Protein 5J90 (pdb70)

B-factor: mean 15.78, std 7.99, range [5.75, 56.9]

Radius of gyration: 30.24 Å; Cα contacts (8 Å, |Δi|>4): 1954; chains: 2; bounding box: 79×79×79 Å

Solvent-accessible surface area: 32401 Å² total; per-residue (Å²): 157,114,6,74,56,11,0,41,38,0,0,32,16,4,9,0,4,57,44,57,123,0,0,18,24,12,2,6,5,3,0,2,1,24,0,2,2,2,0,7,0,22,27,45,93,113,13,61,2,0,11,1,24,16,33,21,43,79,19,2,8,48,15,7,60,62,5,18,153,28,4,4,90,15,4,83,36,2,22,87,72,0,126,64,148,104,39,17,12,30,0,0,1,7,0,0,28,0,2,6,0,1,25,8,0,1,4,0,0,3,0,8,7,59,103,43,32,37,154,101,102,59,45,25,0,5,20,3,26,76,0,0,69,50,0,5,50,26,0,56,64,0,14,65,23,0,18,122,39,44,93,81,66,76,83,47,72,0,109,107,17,18,32,9,26,9,144,0,114,9,46,14,0,0,37,0,0,1,0,0,8,0,5,0,0,1,4,0,8,25,5,56,62,79,44,0,89,71,11,0,29,74,0,36,83,36,132,30,13,7,0,95,90,44,128,20,2,0,40,3,49,4,92,104,74,64,6,2,4,13,35,5,0,65,81,86,49,17,7,15,0,3,3,7,0,6,3,5,0,69,11,9,132,2,47,0,19,62,29,0,1,46,60,5,164,66,35,95,130,85,45,13,0,0,8,26,2,8,68,40,111,28,67,77,40,4,43,34,4,0,6,1,0,51,31,0,117,38,95,59,4,68,6,4,10,0,0,17,0,29,1,1,28,0,0,0,23,30,48,62,25,110,2,47,45,78,13,70,106,7,1,51,34,0,0,113,12,0,0,76,38,39,69,35,100,50,20,83,52,20,22,75,33,100,114,70,52,9,34,61,1,69,1,58,101,52,84,123,6,57,28,114,39,49,2,92,10,19,4,10,33,66,79,97,22,88,71,62,54,31,0,21,8,0,1,0,1,14,7,0,2,23,1,18,16,0,10,18,8,3,0,8,39,5,2,8,27,26,0,94,24,11,62,10,82,82,51,104,22,84,52,30,6,25,54,85,46,8,6,10,0,0,20,1,5,96,53,20,96,91,65,9,74,28,0,13,59,36,0,43,37,72,2,1,4,19,38,43,2,8,26,44,4,8,0,0,9,34,22,59,14,99,158,116,6,71,55,10,0,42,37,0,1,30,16,4,8,0,4,60,48,57,121,0,0,18,25,11,2,6,5,2,0,2,1,24,0,2,2,1,0,6,0,20,26,46,91,111,12,60,2,0,10,1,22,16,32,21,45,77,22,2,8,53,15,6,58,61,5,18,152,28,3,4,91,15,4,82,35,2,22,86,68,0,130,65,148,103,38,17,13,29,0,0,1,7,0,0,25,0,2,7,1,1,23,9,0,2,5,0,0,4,0,7,5,57,102,43,33,36,154,100,102,56,43,24,1,9,20,3,26,84,0,0,70,54,0,6,49,16,0,57,64,0,12,64,25,0,19,116,37,42,88,84,66,76,82,48,68,0,111,106,17,18,33,10,26,9,148,0,112,9,47,14,0,0,34,0,0,1,0,0,5,0,6,0,0,1,3,0,8,27,6,57,65,79,49,0,90,78,12,0,36,74,0,31,84,36,143,29,12,6,0,95,88,45,130,19,2,0,39,3,47,2,89,103,75,62,6,1,4,14,35,4,0,63,80,84,50,17,6,14,0,4,3,7,0,11,3,4,0,91,11,9,132,1,48,0,18,62,25,0,1,44,62,4,165,65,36,95,130,94,44,19,0,0,8,27,2,8,70,40,110,26,66,77,38,3,40,30,3,0,7,0,0,53,32,0,111,40,98,61,5,68,7,3,10,0,0,18,0,29,0,1,23,0,0,0,20,31,49,65,29,111,2,64,29,76,13,72,105,9,1,48,36,0,0,114,11,0,0,77,39,38,68,36,100,48,17,83,51,20,25,75,34,96,112,69,56,7,36,59,2,70,1,58,104,49,83,121,6,60,26,114,39,47,2,94,10,24,4,10,35,63,79,95,21,87,74,62,53,30,0,19,8,0,2,1,1,14,7,0,3,24,1,19,17,0,11,19,8,2,0,7,36,6,3,7,29,24,0,95,24,11,62,10,84,80,51,100,20,84,53,29,6,24,54,95,41,7,5,10,0,0,20,1,4,94,51,20,100,92,68,9,78,28,0,13,60,36,0,37,41,72,2,0,5,21,38,43,1,8,25,44,3,9,0,0,9,31,22,59,16,101

Structure (mmCIF, N/CA/C/O backbone):
data_5J90
#
_entry.id   5J90
#
_cell.length_a   79.331
_cell.length_b   112.137
_cell.length_c   121.586
_cell.angle_alpha   90.000
_cell.angle_beta   90.000
_cell.angle_gamma   90.000
#
_symmetry.space_group_name_H-M   'P 21 21 21'
#
loop_
_entity.id
_entity.type
_entity.pdbx_description
1 polymer 'RagB/SusD domain protein'
2 non-polymer 1,2-ETHANEDIOL
3 water water
#
loop_
_atom_site.group_PDB
_atom_site.id
_atom_site.type_symbol
_atom_site.label_atom_id
_atom_site.label_alt_id
_atom_site.label_comp_id
_atom_site.label_asym_id
_atom_site.label_entity_id
_atom_site.label_seq_id
_atom_site.pdbx_PDB_ins_code
_atom_site.Cartn_x
_atom_site.Cartn_y
_atom_site.Cartn_z
_atom_site.occupancy
_atom_site.B_iso_or_equiv
_atom_site.auth_seq_id
_atom_site.auth_comp_id
_atom_site.auth_asym_id
_atom_site.auth_atom_id
_atom_site.pdbx_PDB_model_num
ATOM 1 N N . ASN A 1 27 ? 65.589 137.242 156.568 1.00 42.31 45 ASN A N 1
ATOM 2 C CA . ASN A 1 27 ? 65.971 138.549 156.042 1.00 44.47 45 ASN A CA 1
ATOM 3 C C . ASN A 1 27 ? 65.671 138.673 154.553 1.00 40.09 45 ASN A C 1
ATOM 4 O O . ASN A 1 27 ? 65.042 139.633 154.106 1.00 41.41 45 ASN A O 1
ATOM 9 N N . HIS A 1 28 ? 66.128 137.689 153.789 1.00 41.11 46 HIS A N 1
ATOM 10 C CA . HIS A 1 28 ? 65.900 137.652 152.351 1.00 39.41 46 HIS A CA 1
ATOM 11 C C . HIS A 1 28 ? 64.463 137.240 152.031 1.00 36.68 46 HIS A C 1
ATOM 12 O O . HIS A 1 28 ? 63.990 137.424 150.910 1.00 37.45 46 HIS A O 1
ATOM 19 N N . ILE A 1 29 ? 63.776 136.691 153.028 1.00 31.00 47 ILE A N 1
ATOM 20 C CA . ILE A 1 29 ? 62.410 136.194 152.872 1.00 28.11 47 ILE A CA 1
ATOM 21 C C . ILE A 1 29 ? 61.372 137.208 153.351 1.00 22.80 47 ILE A C 1
ATOM 22 O O . ILE A 1 29 ? 60.333 137.400 152.719 1.00 23.89 47 ILE A O 1
ATOM 27 N N . LYS A 1 30 ? 61.665 137.865 154.467 1.00 20.60 48 LYS A N 1
ATOM 28 C CA . LYS A 1 30 ? 60.691 138.724 155.128 1.00 18.55 48 LYS A CA 1
ATOM 29 C C . LYS A 1 30 ? 60.207 139.890 154.270 1.00 17.98 48 LYS A C 1
ATOM 30 O O . LYS A 1 30 ? 59.069 140.323 154.404 1.00 15.92 48 LYS A O 1
ATOM 36 N N . GLY A 1 31 ? 61.068 140.394 153.389 1.00 18.05 49 GLY A N 1
ATOM 37 C CA . GLY A 1 31 ? 60.747 141.554 152.574 1.00 16.03 49 GLY A CA 1
ATOM 38 C C . GLY A 1 31 ? 59.605 141.337 151.595 1.00 16.12 49 GLY A C 1
ATOM 39 O O . GLY A 1 31 ? 58.999 142.291 151.100 1.00 17.21 49 GLY A O 1
ATOM 40 N N . GLY A 1 32 ? 59.302 140.075 151.316 1.00 16.27 50 GLY A N 1
ATOM 41 C CA . GLY A 1 32 ? 58.249 139.748 150.371 1.00 15.88 50 GLY A CA 1
ATOM 42 C C . GLY A 1 32 ? 56.849 139.961 150.923 1.00 13.19 50 GLY A C 1
ATOM 43 O O . GLY A 1 32 ? 55.881 140.065 150.159 1.00 13.06 50 GLY A O 1
ATOM 44 N N . PHE A 1 33 ? 56.727 140.027 152.246 1.00 12.53 51 PHE A N 1
ATOM 45 C CA . PHE A 1 33 ? 55.409 140.148 152.856 1.00 11.72 51 PHE A CA 1
ATOM 46 C C . PHE A 1 33 ? 54.756 141.516 152.689 1.00 12.52 51 PHE A C 1
ATOM 47 O O . PHE A 1 33 ? 53.546 141.606 152.467 1.00 12.69 51 PHE A O 1
ATOM 55 N N . ALA A 1 34 ? 55.545 142.588 152.766 1.00 12.62 52 ALA A N 1
ATOM 56 C CA . ALA A 1 34 ? 54.976 143.930 152.701 1.00 12.67 52 ALA A CA 1
ATOM 57 C C . ALA A 1 34 ? 54.150 144.189 151.438 1.00 12.30 52 ALA A C 1
ATOM 58 O O . ALA A 1 34 ? 53.042 144.714 151.529 1.00 12.04 52 ALA A O 1
ATOM 60 N N . PRO A 1 35 ? 54.684 143.836 150.255 1.00 12.58 53 PRO A N 1
ATOM 61 C CA . PRO A 1 35 ? 53.877 144.065 149.047 1.00 12.50 53 PRO A CA 1
ATOM 62 C C . PRO A 1 35 ? 52.611 143.199 149.001 1.00 12.06 53 PRO A C 1
ATOM 63 O O . PRO A 1 35 ? 51.646 143.605 148.359 1.00 12.71 53 PRO A O 1
ATOM 67 N N . MET A 1 36 ? 52.614 142.036 149.647 1.00 11.56 54 MET A N 1
ATOM 68 C CA . MET A 1 36 ? 51.374 141.253 149.752 1.00 11.03 54 MET A CA 1
ATOM 69 C C . MET A 1 36 ? 50.354 142.001 150.611 1.00 11.62 54 MET A C 1
ATOM 70 O O . MET A 1 36 ? 49.220 142.234 150.187 1.00 11.42 54 MET A O 1
ATOM 75 N N . PHE A 1 37 ? 50.768 142.407 151.811 1.00 10.55 55 PHE A N 1
ATOM 76 C CA . PHE A 1 37 ? 49.897 143.138 152.726 1.00 10.57 55 PHE A CA 1
ATOM 77 C C . PHE A 1 37 ? 49.346 144.416 152.113 1.00 9.96 55 PHE A C 1
ATOM 78 O O . PHE A 1 37 ? 48.202 144.796 152.371 1.00 11.22 55 PHE A O 1
ATOM 86 N N . ASN A 1 38 ? 50.173 145.085 151.312 1.00 9.81 56 ASN A N 1
ATOM 87 C CA . ASN A 1 38 ? 49.832 146.404 150.793 1.00 8.98 56 ASN A CA 1
ATOM 88 C C . ASN A 1 38 ? 49.053 146.387 149.483 1.00 9.63 56 ASN A C 1
ATOM 89 O O . ASN A 1 38 ? 48.679 147.440 148.971 1.00 10.76 56 ASN A O 1
ATOM 94 N N . ASN A 1 39 ? 48.805 145.194 148.945 1.00 10.29 57 ASN A N 1
ATOM 95 C CA . ASN A 1 39 ? 48.189 145.101 147.615 1.00 9.84 57 ASN A CA 1
ATOM 96 C C . ASN A 1 39 ? 47.066 144.090 147.458 1.00 10.86 57 ASN A C 1
ATOM 97 O O . ASN A 1 39 ? 46.675 143.786 146.340 1.00 11.84 57 ASN A O 1
ATOM 102 N N . ILE A 1 40 ? 46.544 143.564 148.559 1.00 10.56 58 ILE A N 1
ATOM 103 C CA . ILE A 1 40 ? 45.289 142.812 148.486 1.00 10.75 58 ILE A CA 1
ATOM 104 C C . ILE A 1 40 ? 44.215 143.802 148.053 1.00 9.63 58 ILE A C 1
ATOM 105 O O . ILE A 1 40 ? 43.551 143.617 147.027 1.00 9.92 58 ILE A O 1
ATOM 110 N N . GLN A 1 41 ? 44.060 144.872 148.831 1.00 10.92 59 GLN A N 1
ATOM 111 C CA . GLN A 1 41 ? 43.529 146.124 148.314 1.00 10.28 59 GLN A CA 1
ATOM 112 C C . GLN A 1 41 ? 44.718 147.053 148.151 1.00 10.56 59 GLN A C 1
ATOM 113 O O . GLN A 1 41 ? 45.485 147.250 149.096 1.00 13.65 59 GLN A O 1
ATOM 119 N N . VAL A 1 42 ? 44.902 147.606 146.958 1.00 10.65 60 VAL A N 1
ATOM 120 C CA . VAL A 1 42 ? 46.051 148.479 146.732 1.00 10.91 60 VAL A CA 1
ATOM 121 C C . VAL A 1 42 ? 45.924 149.748 147.564 1.00 11.28 60 VAL A C 1
ATOM 122 O O . VAL A 1 42 ? 45.011 150.546 147.368 1.00 13.00 60 VAL A O 1
ATOM 126 N N . LEU A 1 43 ? 46.833 149.920 148.518 1.00 11.21 61 LEU A N 1
ATOM 127 C CA . LEU A 1 43 ? 46.706 151.025 149.457 1.00 13.91 61 LEU A CA 1
ATOM 128 C C . LEU A 1 43 ? 47.192 152.337 148.869 1.00 15.76 61 LEU A C 1
ATOM 129 O O . LEU A 1 43 ? 46.686 153.406 149.227 1.00 17.63 61 LEU A O 1
ATOM 134 N N . THR A 1 44 ? 48.168 152.257 147.969 1.00 12.47 62 THR A N 1
ATOM 135 C CA . THR A 1 44 ? 48.711 153.448 147.326 1.00 14.71 62 THR A CA 1
ATOM 136 C C . THR A 1 44 ? 49.279 153.095 145.951 1.00 15.79 62 THR A C 1
ATOM 137 O O . THR A 1 44 ? 49.804 152.006 145.755 1.00 14.70 62 THR A O 1
ATOM 141 N N . PRO A 1 45 ? 49.156 154.012 144.981 1.00 16.92 63 PRO A N 1
ATOM 142 C CA . PRO A 1 45 ? 48.449 155.291 145.078 1.00 14.59 63 PRO A CA 1
ATOM 143 C C . PRO A 1 45 ? 46.931 155.104 145.067 1.00 14.48 63 PRO A C 1
ATOM 144 O O . PRO A 1 45 ? 46.440 154.062 144.620 1.00 14.43 63 PRO A O 1
ATOM 148 N N . GLU A 1 46 ? 46.202 156.106 145.544 1.00 14.59 64 GLU A N 1
ATOM 149 C CA . GLU A 1 46 ? 44.752 156.017 145.661 1.00 14.20 64 GLU A CA 1
ATOM 150 C C . GLU A 1 46 ? 44.067 155.805 144.318 1.00 15.15 64 GLU A C 1
ATOM 151 O O . GLU A 1 46 ? 43.035 155.122 144.248 1.00 14.45 64 GLU A O 1
ATOM 157 N N . TRP A 1 47 ? 44.636 156.376 143.254 1.00 13.90 65 TRP A N 1
ATOM 158 C CA . TRP A 1 47 ? 44.043 156.229 141.934 1.00 12.29 65 TRP A CA 1
ATOM 159 C C . TRP A 1 47 ? 44.082 154.781 141.461 1.00 10.85 65 TRP A C 1
ATOM 160 O O . TRP A 1 47 ? 43.229 154.361 140.682 1.00 13.41 65 TRP A O 1
ATOM 171 N N . VAL A 1 48 ? 45.064 154.014 141.934 1.00 12.47 66 VAL A N 1
ATOM 172 C CA . VAL A 1 48 ? 45.103 152.594 141.597 1.00 11.40 66 VAL A CA 1
ATOM 173 C C . VAL A 1 48 ? 43.993 151.831 142.327 1.00 11.80 66 VAL A C 1
ATOM 174 O O . VAL A 1 48 ? 43.320 151.009 141.709 1.00 11.46 66 VAL A O 1
ATOM 178 N N . TYR A 1 49 ? 43.778 152.092 143.620 1.00 11.11 67 TYR A N 1
ATOM 179 C CA . TYR A 1 49 ? 42.644 151.459 144.302 1.00 10.16 67 TYR A CA 1
ATOM 180 C C . TYR A 1 49 ? 41.331 151.754 143.573 1.00 9.33 67 TYR A C 1
ATOM 181 O O . TYR A 1 49 ? 40.470 150.876 143.422 1.00 9.44 67 TYR A O 1
ATOM 190 N N . GLN A 1 50 ? 41.160 152.998 143.140 1.00 9.11 68 GLN A N 1
ATOM 191 C CA . GLN A 1 50 ? 39.940 153.387 142.464 1.00 9.67 68 GLN A CA 1
ATOM 192 C C . GLN A 1 50 ? 39.670 152.468 141.268 1.00 9.87 68 GLN A C 1
ATOM 193 O O . GLN A 1 50 ? 38.521 152.125 141.004 1.00 10.46 68 GLN A O 1
ATOM 199 N N . LEU A 1 51 ? 40.724 152.063 140.557 1.00 9.05 69 LEU A N 1
ATOM 200 C CA . LEU A 1 51 ? 40.566 151.182 139.392 1.00 10.02 69 LEU A CA 1
ATOM 201 C C . LEU A 1 51 ? 40.537 149.693 139.768 1.00 11.17 69 LEU A C 1
ATOM 202 O O . LEU A 1 51 ? 39.840 148.896 139.139 1.00 10.59 69 LEU A O 1
ATOM 207 N N . GLN A 1 52 ? 41.287 149.323 140.799 1.00 9.36 70 GLN A N 1
ATOM 208 C CA . GLN A 1 52 ? 41.352 147.933 141.231 1.00 9.54 70 GLN A CA 1
ATOM 209 C C . GLN A 1 52 ? 40.034 147.456 141.815 1.00 10.89 70 GLN A C 1
ATOM 210 O O . GLN A 1 52 ? 39.630 146.316 141.572 1.00 10.57 70 GLN A O 1
ATOM 216 N N . GLN A 1 53 ? 39.370 148.309 142.596 1.00 9.48 71 GLN A N 1
ATOM 217 C CA . GLN A 1 53 ? 38.134 147.901 143.249 1.00 9.75 71 GLN A CA 1
ATOM 218 C C . GLN A 1 53 ? 37.069 148.999 143.292 1.00 8.95 71 GLN A C 1
ATOM 219 O O . GLN A 1 53 ? 35.873 148.715 143.251 1.00 9.36 71 GLN A O 1
ATOM 225 N N . GLY A 1 54 ? 37.495 150.260 143.366 1.00 8.90 72 GLY A N 1
ATOM 226 C CA . GLY A 1 54 ? 36.564 151.356 143.580 1.00 9.69 72 GLY A CA 1
ATOM 227 C C . GLY A 1 54 ? 35.503 151.543 142.513 1.00 8.47 72 GLY A C 1
ATOM 228 O O . GLY A 1 54 ? 34.388 151.994 142.799 1.00 11.09 72 GLY A O 1
ATOM 229 N N . LEU A 1 55 ? 35.852 151.198 141.277 1.00 8.87 73 LEU A N 1
ATOM 230 C CA . LEU A 1 55 ? 34.953 151.389 140.140 1.00 9.47 73 LEU A CA 1
ATOM 231 C C . LEU A 1 55 ? 34.437 150.056 139.584 1.00 9.18 73 LEU A C 1
ATOM 232 O O . LEU A 1 55 ? 33.899 149.991 138.471 1.00 9.69 73 LEU A O 1
ATOM 237 N N . ASN A 1 56 ? 34.569 149.000 140.383 1.00 9.00 74 ASN A N 1
ATOM 238 C CA . ASN A 1 56 ? 33.936 147.726 140.040 1.00 8.48 74 ASN A CA 1
ATOM 239 C C . ASN A 1 56 ? 33.102 147.208 141.214 1.00 8.24 74 ASN A C 1
ATOM 240 O O . ASN A 1 56 ? 31.998 147.692 141.431 1.00 8.62 74 ASN A O 1
ATOM 245 N N . SER A 1 57 ? 33.630 146.277 141.996 1.00 8.32 75 SER A N 1
ATOM 246 C CA . SER A 1 57 ? 32.818 145.661 143.034 1.00 9.05 75 SER A CA 1
ATOM 247 C C . SER A 1 57 ? 32.326 146.605 144.146 1.00 9.44 75 SER A C 1
ATOM 248 O O . SER A 1 57 ? 31.270 146.358 144.735 1.00 9.12 75 SER A O 1
ATOM 251 N N . ASP A 1 58 ? 33.051 147.694 144.429 1.00 8.35 76 ASP A N 1
ATOM 252 C CA . ASP A 1 58 ? 32.548 148.646 145.434 1.00 8.23 76 ASP A CA 1
ATOM 253 C C . ASP A 1 58 ? 31.206 149.235 145.017 1.00 8.43 76 ASP A C 1
ATOM 254 O O . ASP A 1 58 ? 30.412 149.649 145.862 1.00 9.52 76 ASP A O 1
ATOM 259 N N . ILE A 1 59 ? 30.960 149.266 143.710 1.00 8.22 77 ILE A N 1
ATOM 260 C CA . ILE A 1 59 ? 29.722 149.806 143.163 1.00 9.45 77 ILE A CA 1
ATOM 261 C C . ILE A 1 59 ? 28.712 148.693 142.843 1.00 10.05 77 ILE A C 1
ATOM 262 O O . ILE A 1 59 ? 27.546 148.788 143.213 1.00 9.99 77 ILE A O 1
ATOM 267 N N . TRP A 1 60 ? 29.151 147.631 142.175 1.00 9.18 78 TRP A N 1
ATOM 268 C CA . TRP A 1 60 ? 28.241 146.541 141.822 1.00 9.07 78 TRP A CA 1
ATOM 269 C C . TRP A 1 60 ? 27.620 145.888 143.060 1.00 10.15 78 TRP A C 1
ATOM 270 O O . TRP A 1 60 ? 26.486 145.409 143.010 1.00 12.41 78 TRP A O 1
ATOM 281 N N . SER A 1 61 ? 28.365 145.873 144.167 1.00 8.59 79 SER A N 1
ATOM 282 C CA . SER A 1 61 ? 27.899 145.303 145.434 1.00 9.88 79 SER A CA 1
ATOM 283 C C . SER A 1 61 ? 26.716 146.053 146.029 1.00 10.31 79 SER A C 1
ATOM 284 O O . SER A 1 61 ? 26.077 145.558 146.951 1.00 9.41 79 SER A O 1
ATOM 287 N N . GLY A 1 62 ? 26.473 147.272 145.556 1.00 9.49 80 GLY A N 1
ATOM 288 C CA . GLY A 1 62 ? 25.497 148.139 146.190 1.00 10.26 80 GLY A CA 1
ATOM 289 C C . GLY A 1 62 ? 26.018 148.971 147.350 1.00 9.64 80 GLY A C 1
ATOM 290 O O . GLY A 1 62 ? 25.238 149.673 148.000 1.00 10.80 80 GLY A O 1
ATOM 291 N N . TYR A 1 63 ? 27.317 148.921 147.625 1.00 8.88 81 TYR A N 1
ATOM 292 C CA . TYR A 1 63 ? 27.877 149.686 148.739 1.00 10.28 81 TYR A CA 1
ATOM 293 C C . TYR A 1 63 ? 28.030 151.182 148.447 1.00 10.05 81 TYR A C 1
ATOM 294 O O . TYR A 1 63 ? 27.792 152.011 149.325 1.00 11.24 81 TYR A O 1
ATOM 303 N N . MET A 1 64 ? 28.466 151.512 147.236 1.00 9.11 82 MET A N 1
ATOM 304 C CA . MET A 1 64 ? 28.866 152.882 146.894 1.00 9.18 82 MET A CA 1
ATOM 305 C C . MET A 1 64 ? 28.463 153.195 145.470 1.00 10.11 82 MET A C 1
ATOM 306 O O . MET A 1 64 ? 28.172 152.286 144.683 1.00 10.92 82 MET A O 1
ATOM 311 N N . ALA A 1 65 ? 28.440 154.483 145.125 1.00 10.30 83 ALA A N 1
ATOM 312 C CA . ALA A 1 65 ? 28.080 154.901 143.769 1.00 10.35 83 ALA A CA 1
ATOM 313 C C . ALA A 1 65 ? 28.824 156.169 143.407 1.00 11.17 83 ALA A C 1
ATOM 314 O O . ALA A 1 65 ? 29.120 156.993 144.278 1.00 11.87 83 ALA A O 1
ATOM 316 N N . THR A 1 66 ? 29.145 156.320 142.128 1.00 11.21 84 THR A N 1
ATOM 317 C CA . THR A 1 66 ? 29.851 157.517 141.686 1.00 11.08 84 THR A CA 1
ATOM 318 C C . THR A 1 66 ? 28.899 158.609 141.177 1.00 12.64 84 THR A C 1
ATOM 319 O O . THR A 1 66 ? 27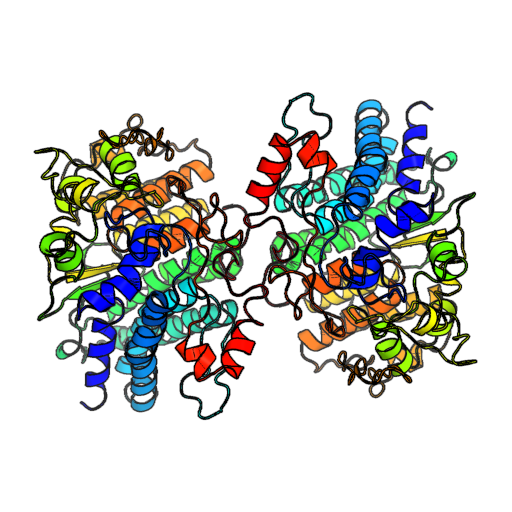.896 158.315 140.525 1.00 12.80 84 THR A O 1
ATOM 323 N N . PRO A 1 67 ? 29.208 159.881 141.494 1.00 12.59 85 PRO A N 1
ATOM 324 C CA . PRO A 1 67 ? 28.463 161.006 140.914 1.00 14.01 85 PRO A CA 1
ATOM 325 C C . PRO A 1 67 ? 29.050 161.443 139.578 1.00 14.32 85 PRO A C 1
ATOM 326 O O . PRO A 1 67 ? 28.512 162.355 138.945 1.00 15.54 85 PRO A O 1
ATOM 330 N N . T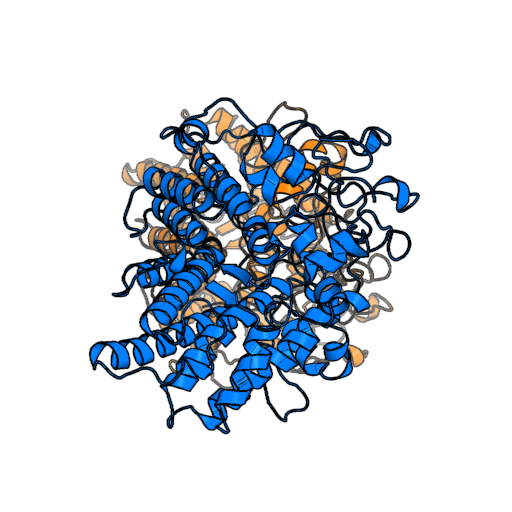HR A 1 68 ? 30.136 160.804 139.154 1.00 12.70 86 THR A N 1
ATOM 331 C CA . THR A 1 68 ? 30.906 161.265 138.001 1.00 13.76 86 THR A CA 1
ATOM 332 C C . THR A 1 68 ? 30.586 160.471 136.741 1.00 15.69 86 THR A C 1
ATOM 333 O O . THR A 1 68 ? 30.574 159.237 136.756 1.00 15.07 86 THR A O 1
ATOM 337 N N . GLY A 1 69 ? 30.330 161.181 135.647 1.00 14.96 87 GLY A N 1
ATOM 338 C CA . GLY A 1 69 ? 30.011 160.546 134.379 1.00 15.12 87 GLY A CA 1
ATOM 339 C C . GLY A 1 69 ? 31.239 160.197 133.561 1.00 16.61 87 GLY A C 1
ATOM 340 O O . GLY A 1 69 ? 31.411 160.684 132.442 1.00 17.95 87 GLY A O 1
ATOM 341 N N . PHE A 1 70 ? 32.099 159.344 134.114 1.00 14.54 88 PHE A N 1
ATOM 342 C CA . PHE A 1 70 ? 33.327 158.946 133.434 1.00 14.63 88 PHE A CA 1
ATOM 343 C C . PHE A 1 70 ? 33.046 158.428 132.032 1.00 14.88 88 PHE A C 1
ATOM 344 O O . PHE A 1 70 ? 32.097 157.671 131.830 1.00 14.22 88 PHE A O 1
ATOM 352 N N . GLU A 1 71 ? 33.887 158.820 131.077 1.00 14.65 89 GLU A N 1
ATOM 353 C CA A GLU A 1 71 ? 33.776 158.367 129.690 0.69 14.55 89 GLU A CA 1
ATOM 354 C CA B GLU A 1 71 ? 33.764 158.329 129.710 0.31 14.68 89 GLU A CA 1
ATOM 355 C C . GLU A 1 71 ? 32.344 158.493 129.168 1.00 16.24 89 GLU A C 1
ATOM 356 O O . GLU A 1 71 ? 31.765 157.544 128.643 1.00 17.33 89 GLU A O 1
ATOM 367 N N . SER A 1 72 ? 31.785 159.696 129.317 1.00 15.67 90 SER A N 1
ATOM 368 C CA . SER A 1 72 ? 30.433 160.001 128.847 1.00 18.48 90 SER A CA 1
ATOM 369 C C . SER A 1 72 ? 29.348 159.114 129.455 1.00 17.69 90 SER A C 1
ATOM 370 O O . SER A 1 72 ? 28.265 158.972 128.891 1.00 18.52 90 SER A O 1
ATOM 373 N N . GLY A 1 73 ? 29.635 158.521 130.610 1.00 15.78 91 GLY A N 1
ATOM 374 C CA . GLY A 1 73 ? 28.656 157.696 131.302 1.00 15.73 91 GLY A CA 1
ATOM 375 C C . GLY A 1 73 ? 28.558 156.268 130.788 1.00 14.83 91 GLY A C 1
ATOM 376 O O . GLY A 1 73 ? 27.650 155.522 131.173 1.00 16.13 91 GLY A O 1
ATOM 377 N N . VAL A 1 74 ? 29.483 155.900 129.909 1.00 12.93 92 VAL A N 1
ATOM 378 C CA . VAL A 1 74 ? 29.543 154.558 129.348 1.00 13.03 92 VAL A CA 1
ATOM 379 C C . VAL A 1 74 ? 30.742 153.870 129.986 1.00 12.09 92 VAL A C 1
ATOM 380 O O . VAL A 1 74 ? 31.881 154.054 129.575 1.00 12.56 92 VAL A O 1
ATOM 384 N N . ASN A 1 75 ? 30.488 153.092 131.031 1.00 11.85 93 ASN A N 1
ATOM 385 C CA . ASN A 1 75 ? 31.589 152.614 131.855 1.00 10.98 93 ASN A CA 1
ATOM 386 C C . ASN A 1 75 ? 31.137 151.428 132.700 1.00 9.97 93 ASN A C 1
ATOM 387 O O . ASN A 1 75 ? 30.032 150.920 132.501 1.00 10.70 93 ASN A O 1
ATOM 392 N N . ASN A 1 76 ? 31.976 150.981 133.636 1.00 9.54 94 ASN A N 1
ATOM 393 C CA . ASN A 1 76 ? 31.644 149.801 134.441 1.00 9.31 94 ASN A CA 1
ATOM 394 C C . ASN A 1 76 ? 30.281 149.927 135.120 1.00 8.80 94 ASN A C 1
ATOM 395 O O . ASN A 1 76 ? 29.579 148.927 135.290 1.00 9.20 94 ASN A O 1
ATOM 400 N N . THR A 1 77 ? 29.907 151.143 135.527 1.00 10.06 95 THR A N 1
ATOM 401 C CA . THR A 1 77 ? 28.662 151.330 136.280 1.00 10.77 95 THR A CA 1
ATOM 402 C C . THR A 1 77 ? 27.418 151.177 135.407 1.00 10.20 95 THR A C 1
ATOM 403 O O . THR A 1 77 ? 26.324 150.941 135.923 1.00 10.84 95 THR A O 1
ATOM 407 N N . THR A 1 78 ? 27.589 151.323 134.092 1.00 10.72 96 THR A N 1
ATOM 408 C CA . THR A 1 78 ? 26.494 151.102 133.144 1.00 10.23 96 THR A CA 1
ATOM 409 C C . THR A 1 78 ? 26.759 149.856 132.296 1.00 12.02 96 THR A C 1
ATOM 410 O O . THR A 1 78 ? 26.196 149.682 131.212 1.00 11.63 96 THR A O 1
ATOM 414 N N . TYR A 1 79 ? 27.610 148.983 132.829 1.00 10.68 97 TYR A N 1
ATOM 415 C CA . TYR A 1 79 ? 27.845 147.642 132.292 1.00 10.93 97 TYR A CA 1
ATOM 416 C C . TYR A 1 79 ? 28.549 147.626 130.935 1.00 10.58 97 TYR A C 1
ATOM 417 O O . TYR A 1 79 ? 28.470 146.640 130.196 1.00 10.67 97 TYR A O 1
ATOM 426 N N . ALA A 1 80 ? 29.244 148.716 130.620 1.00 10.91 98 ALA A N 1
ATOM 427 C CA . ALA A 1 80 ? 30.216 148.727 129.535 1.00 10.83 98 ALA A CA 1
ATOM 428 C C . ALA A 1 80 ? 31.581 148.543 130.187 1.00 10.74 98 ALA A C 1
ATOM 429 O O . ALA A 1 80 ? 32.215 149.506 130.622 1.00 11.48 98 ALA A O 1
ATOM 431 N N . LEU A 1 81 ? 32.026 147.296 130.289 1.00 10.37 99 LEU A N 1
ATOM 432 C CA . LEU A 1 81 ? 33.257 147.033 131.027 1.00 10.45 99 LEU A CA 1
ATOM 433 C C . LEU A 1 81 ? 34.438 147.669 130.313 1.00 10.31 99 LEU A C 1
ATOM 434 O O . LEU A 1 81 ? 34.610 147.488 129.101 1.00 11.44 99 LEU A O 1
ATOM 439 N N . LEU A 1 82 ? 35.241 148.419 131.060 1.00 10.57 100 LEU A N 1
ATOM 440 C CA . LEU A 1 82 ? 36.343 149.181 130.469 1.00 9.85 100 LEU A CA 1
ATOM 441 C C . LEU A 1 82 ? 37.678 148.490 130.707 1.00 10.51 100 LEU A C 1
ATOM 442 O O . LEU A 1 82 ? 38.165 148.425 131.840 1.00 10.15 100 LEU A O 1
ATOM 447 N N . ASP A 1 83 ? 38.262 147.958 129.636 1.00 10.37 101 ASP A N 1
ATOM 448 C CA . ASP A 1 83 ? 39.505 147.197 129.754 1.00 10.52 101 ASP A CA 1
ATOM 449 C C . ASP A 1 83 ? 40.641 148.038 130.329 1.00 10.98 101 ASP A C 1
ATOM 450 O O . ASP A 1 83 ? 41.518 147.517 131.017 1.00 11.61 101 ASP A O 1
ATOM 455 N N . ASN A 1 84 ? 40.620 149.339 130.041 1.00 11.64 102 ASN A N 1
ATOM 456 C CA . ASN A 1 84 ? 41.652 150.239 130.541 1.00 12.55 102 ASN A CA 1
ATOM 457 C C . ASN A 1 84 ? 41.558 150.451 132.055 1.00 13.42 102 ASN A C 1
ATOM 458 O O . ASN A 1 84 ? 42.542 150.791 132.705 1.00 15.34 102 ASN A O 1
ATOM 463 N N . TRP A 1 85 ? 40.375 150.223 132.618 1.00 10.67 103 TRP A N 1
ATOM 464 C CA . TRP A 1 85 ? 40.205 150.256 134.073 1.00 11.63 103 TRP A CA 1
ATOM 465 C C . TRP A 1 85 ? 40.537 148.906 134.703 1.00 9.19 103 TRP A C 1
ATOM 466 O O . TRP A 1 85 ? 41.299 148.815 135.665 1.00 10.47 103 TRP A O 1
ATOM 477 N N . ASN A 1 86 ? 39.953 147.855 134.139 1.00 9.86 104 ASN A N 1
ATOM 478 C CA . ASN A 1 86 ? 39.915 146.563 134.816 1.00 10.44 104 ASN A CA 1
ATOM 479 C C . ASN A 1 86 ? 41.221 145.785 134.758 1.00 9.43 104 ASN A C 1
ATOM 480 O O . ASN A 1 86 ? 41.461 144.891 135.571 1.00 9.60 104 ASN A O 1
ATOM 485 N N . GLY A 1 87 ? 42.088 146.132 133.812 1.00 9.51 105 GLY A N 1
ATOM 486 C CA . GLY A 1 87 ? 43.402 145.524 133.748 1.00 9.31 105 GLY A CA 1
ATOM 487 C C . GLY A 1 87 ? 44.216 145.723 135.015 1.00 9.92 105 GLY A C 1
ATOM 488 O O . GLY A 1 87 ? 45.043 144.884 135.358 1.00 10.59 105 GLY A O 1
ATOM 489 N N . PHE A 1 88 ? 43.971 146.821 135.721 1.00 10.08 106 PHE A N 1
ATOM 490 C CA . PHE A 1 88 ? 44.685 147.097 136.967 1.00 11.08 106 PHE A CA 1
ATOM 491 C C . PHE A 1 88 ? 44.512 146.001 138.016 1.00 9.88 106 PHE A C 1
ATOM 492 O O . PHE A 1 88 ? 45.431 145.729 138.792 1.00 9.90 106 PHE A O 1
ATOM 500 N N . ILE A 1 89 ? 43.338 145.369 138.038 1.00 9.73 107 ILE A N 1
ATOM 501 C CA . ILE A 1 89 ? 43.065 144.315 139.014 1.00 9.41 107 ILE A CA 1
ATOM 502 C C . ILE A 1 89 ? 44.072 143.185 138.845 1.00 8.55 107 ILE A C 1
ATOM 503 O O . ILE A 1 89 ? 44.721 142.745 139.797 1.00 9.84 107 ILE A O 1
ATOM 508 N N . TRP A 1 90 ? 44.206 142.721 137.606 1.00 8.76 108 TRP A N 1
ATOM 509 C CA . TRP A 1 90 ? 45.091 141.614 137.296 1.00 9.22 108 TRP A CA 1
ATOM 510 C C . TRP A 1 90 ? 46.551 142.026 137.478 1.00 8.84 108 TRP A C 1
ATOM 511 O O . TRP A 1 90 ? 47.340 141.330 138.132 1.00 10.06 108 TRP A O 1
ATOM 522 N N . ASP A 1 91 ? 46.916 143.166 136.902 1.00 9.99 109 ASP A N 1
ATOM 523 C CA . ASP A 1 91 ? 48.325 143.537 136.856 1.00 12.41 109 ASP A CA 1
ATOM 524 C C . ASP A 1 91 ? 48.903 143.797 138.255 1.00 10.70 109 ASP A C 1
ATOM 525 O O . ASP A 1 91 ? 49.978 143.288 138.590 1.00 10.93 109 ASP A O 1
ATOM 530 N N . TYR A 1 92 ? 48.165 144.522 139.096 1.00 10.38 110 TYR A N 1
ATOM 531 C CA . TYR A 1 92 ? 48.648 144.778 140.452 1.00 10.50 110 TYR A CA 1
ATOM 532 C C . TYR A 1 92 ? 48.613 143.541 141.348 1.00 10.36 110 TYR A C 1
ATOM 533 O O . TYR A 1 92 ? 49.527 143.315 142.139 1.00 11.46 110 TYR A O 1
ATOM 542 N N . GLY A 1 93 ? 47.578 142.717 141.201 1.00 9.54 111 GLY A N 1
ATOM 543 C CA . GLY A 1 93 ? 47.472 141.492 141.973 1.00 10.34 111 GLY A CA 1
ATOM 544 C C . GLY A 1 93 ? 48.590 140.509 141.677 1.00 8.86 111 GLY A C 1
ATOM 545 O O . GLY A 1 93 ? 49.198 139.940 142.577 1.00 9.96 111 GLY A O 1
ATOM 546 N N . TYR A 1 94 ? 48.862 140.290 140.395 1.00 9.03 112 TYR A N 1
ATOM 547 C CA . TYR A 1 94 ? 49.904 139.339 140.043 1.00 9.55 112 TYR A CA 1
ATOM 548 C C . TYR A 1 94 ? 51.309 139.848 140.371 1.00 9.35 112 TYR A C 1
ATOM 549 O O . TYR A 1 94 ? 52.161 139.082 140.821 1.00 11.16 112 TYR A O 1
ATOM 558 N N . LYS A 1 95 ? 51.537 141.142 140.170 1.00 9.97 113 LYS A N 1
ATOM 559 C CA . LYS A 1 95 ? 52.862 141.698 140.405 1.00 13.74 113 LYS A CA 1
ATOM 560 C C . LYS A 1 95 ? 53.227 141.699 141.888 1.00 11.92 113 LYS A C 1
ATOM 561 O O . LYS A 1 95 ? 54.384 141.483 142.252 1.00 14.32 113 LYS A O 1
ATOM 567 N N . ASN A 1 96 ? 52.233 141.918 142.743 1.00 11.37 114 ASN A N 1
ATOM 568 C CA . ASN A 1 96 ? 52.502 142.144 144.164 1.00 12.14 114 ASN A CA 1
ATOM 569 C C . ASN A 1 96 ? 52.069 141.035 145.093 1.00 15.59 114 ASN A C 1
ATOM 570 O O . ASN A 1 96 ? 52.762 140.732 146.057 1.00 17.35 114 ASN A O 1
ATOM 575 N N . VAL A 1 97 ? 50.913 140.441 144.837 1.00 11.26 115 VAL A N 1
ATOM 576 C CA . VAL A 1 97 ? 50.489 139.326 145.667 1.00 11.23 115 VAL A CA 1
ATOM 577 C C . VAL A 1 97 ? 51.058 138.007 145.151 1.00 10.80 115 VAL A C 1
ATOM 578 O O . VAL A 1 97 ? 51.792 137.315 145.862 1.00 11.55 115 VAL A O 1
ATOM 582 N N . MET A 1 98 ? 50.735 137.654 143.908 1.00 11.12 116 MET A N 1
ATOM 583 C CA . MET A 1 98 ? 51.135 136.350 143.398 1.00 10.13 116 MET A CA 1
ATOM 584 C C . MET A 1 98 ? 52.648 136.195 143.295 1.00 9.88 116 MET A C 1
ATOM 585 O O . MET A 1 98 ? 53.190 135.165 143.688 1.00 11.09 116 MET A O 1
ATOM 590 N N . PHE A 1 99 ? 53.327 137.209 142.764 1.00 11.33 117 PHE A N 1
ATOM 591 C CA . PHE A 1 99 ? 54.767 137.057 142.605 1.00 12.05 117 PHE A CA 1
ATOM 592 C C . PHE A 1 99 ? 55.461 136.824 143.940 1.00 11.19 117 PHE A C 1
ATOM 593 O O . PHE A 1 99 ? 56.347 135.977 144.052 1.00 11.61 117 PHE A O 1
ATOM 601 N N . ASN A 1 100 ? 55.061 137.575 144.957 1.00 12.75 118 ASN A N 1
ATOM 602 C CA . ASN A 1 100 ? 55.698 137.408 146.248 1.00 12.87 118 ASN A CA 1
ATOM 603 C C . ASN A 1 100 ? 55.340 136.102 146.944 1.00 14.10 118 ASN A C 1
ATOM 604 O O . ASN A 1 100 ? 56.163 135.528 147.644 1.00 13.07 118 ASN A O 1
ATOM 609 N N . ALA A 1 101 ? 54.127 135.601 146.722 1.00 11.53 119 ALA A N 1
ATOM 610 C CA . ALA A 1 101 ? 53.787 134.279 147.226 1.00 11.31 119 ALA A CA 1
ATOM 611 C C . ALA A 1 101 ? 54.729 133.240 146.623 1.00 10.68 119 ALA A C 1
ATOM 612 O O . ALA A 1 101 ? 55.241 132.365 147.318 1.00 12.54 119 ALA A O 1
ATOM 614 N N . TYR A 1 102 ? 54.937 133.350 145.317 1.00 12.13 120 TYR A N 1
ATOM 615 C CA . TYR A 1 102 ? 55.799 132.444 144.571 1.00 12.96 120 TYR A CA 1
ATOM 616 C C . TYR A 1 102 ? 57.243 132.545 145.066 1.00 12.69 120 TYR A C 1
ATOM 617 O O . TYR A 1 102 ? 57.891 131.534 145.345 1.00 15.02 120 TYR A O 1
ATOM 626 N N . ASP A 1 103 ? 57.725 133.779 145.182 1.00 13.32 121 ASP A N 1
ATOM 627 C CA . ASP A 1 103 ? 59.104 134.044 145.578 1.00 15.56 121 ASP A CA 1
ATOM 628 C C . ASP A 1 103 ? 59.353 133.562 147.006 1.00 15.37 121 ASP A C 1
ATOM 629 O O . ASP A 1 103 ? 60.340 132.881 147.274 1.00 15.31 121 ASP A O 1
ATOM 634 N N . ILE A 1 104 ? 58.450 133.907 147.924 1.00 13.03 122 ILE A N 1
ATOM 635 C CA . ILE A 1 104 ? 58.569 133.443 149.306 1.00 14.60 122 ILE A CA 1
ATOM 636 C C . ILE A 1 104 ? 58.561 131.915 149.373 1.00 15.72 122 ILE A C 1
ATOM 637 O O . ILE A 1 104 ? 59.360 131.316 150.098 1.00 15.21 122 ILE A O 1
ATOM 642 N N . ALA A 1 105 ? 57.677 131.276 148.613 1.00 13.43 123 ALA A N 1
ATOM 643 C CA . ALA A 1 105 ? 57.612 129.819 148.628 1.00 14.13 123 ALA A CA 1
ATOM 644 C C . ALA A 1 105 ? 58.933 129.222 148.156 1.00 15.89 123 ALA A C 1
ATOM 645 O O . ALA A 1 105 ? 59.448 128.276 148.761 1.00 16.40 123 ALA A O 1
ATOM 647 N N . ASN A 1 106 ? 59.486 129.783 147.083 1.00 15.32 124 ASN A N 1
ATOM 648 C CA . ASN A 1 106 ? 60.748 129.276 146.548 1.00 16.33 124 ASN A CA 1
ATOM 649 C C . ASN A 1 106 ? 61.876 129.342 147.575 1.00 16.92 124 ASN A C 1
ATOM 650 O O . ASN A 1 106 ? 62.701 128.434 147.663 1.00 20.60 124 ASN A O 1
ATOM 655 N N . LYS A 1 107 ? 61.896 130.410 148.360 1.00 16.57 125 LYS A N 1
ATOM 656 C CA . LYS A 1 107 ? 62.963 130.623 149.333 1.00 17.85 125 LYS A CA 1
ATOM 657 C C . LYS A 1 107 ? 62.725 129.882 150.643 1.00 23.83 125 LYS A C 1
ATOM 658 O O . LYS A 1 107 ? 63.675 129.568 151.366 1.00 21.37 125 LYS A O 1
ATOM 664 N N . SER A 1 108 ? 61.464 129.603 150.961 1.00 17.26 126 SER A N 1
ATOM 665 C CA . SER A 1 108 ? 61.134 129.138 152.306 1.00 17.06 126 SER A CA 1
ATOM 666 C C . SER A 1 108 ? 60.605 127.711 152.398 1.00 18.98 126 SER A C 1
ATOM 667 O O . SER A 1 108 ? 60.743 127.069 153.440 1.00 20.02 126 SER A O 1
ATOM 670 N N . LYS A 1 109 ? 59.992 127.208 151.332 1.00 17.06 127 LYS A N 1
ATOM 671 C CA . LYS A 1 109 ? 59.409 125.870 151.389 1.00 18.37 127 LYS A CA 1
ATOM 672 C C . LYS A 1 109 ? 60.477 124.811 151.674 1.00 20.45 127 LYS A C 1
ATOM 673 O O . LYS A 1 109 ? 61.470 124.708 150.953 1.00 23.87 127 LYS A O 1
ATOM 679 N N . GLY A 1 110 ? 60.267 124.041 152.740 1.00 19.80 128 GLY A N 1
ATOM 680 C CA . GLY A 1 110 ? 61.205 123.004 153.140 1.00 24.70 128 GLY A CA 1
ATOM 681 C C . GLY A 1 110 ? 62.415 123.520 153.899 1.00 25.92 128 GLY A C 1
ATOM 682 O O . GLY A 1 110 ? 63.337 122.758 154.201 1.00 30.60 128 GLY A O 1
ATOM 683 N N . LYS A 1 111 ? 62.416 124.810 154.218 1.00 24.00 129 LYS A N 1
ATOM 684 C CA . LYS A 1 111 ? 63.533 125.432 154.923 1.00 23.16 129 LYS A CA 1
ATOM 685 C C . LYS A 1 111 ? 63.045 126.274 156.097 1.00 28.23 129 LYS A C 1
ATOM 686 O O . LYS A 1 111 ? 63.512 126.118 157.224 1.00 28.70 129 LYS A O 1
ATOM 692 N N . TYR A 1 112 ? 62.107 127.176 155.825 1.00 22.98 130 TYR A N 1
ATOM 693 C CA . TYR A 1 112 ? 61.486 127.981 156.870 1.00 23.50 130 TYR A CA 1
ATOM 694 C C . TYR A 1 112 ? 59.978 127.904 156.704 1.00 19.63 130 TYR A C 1
ATOM 695 O O . TYR A 1 112 ? 59.340 128.865 156.265 1.00 17.55 130 TYR A O 1
ATOM 704 N N . ASP A 1 113 ? 59.415 126.755 157.056 1.00 16.87 131 ASP A N 1
ATOM 705 C CA . ASP A 1 113 ? 58.024 126.467 156.720 1.00 14.93 131 ASP A CA 1
ATOM 706 C C . ASP A 1 113 ? 56.996 127.332 157.450 1.00 17.60 131 ASP A C 1
ATOM 707 O O . ASP A 1 113 ? 55.842 127.389 157.029 1.00 16.14 131 ASP A O 1
ATOM 712 N N . GLN A 1 114 ? 57.394 128.020 158.520 1.00 14.95 132 GLN A N 1
ATOM 713 C CA . GLN A 1 114 ? 56.468 128.948 159.157 1.00 13.59 132 GLN A CA 1
ATOM 714 C C . GLN A 1 114 ? 56.181 130.116 158.213 1.00 15.96 132 GLN A C 1
ATOM 715 O O . GLN A 1 114 ? 55.032 130.543 158.068 1.00 14.02 132 GLN A O 1
ATOM 721 N N . PHE A 1 115 ? 57.216 130.610 157.542 1.00 13.68 133 PHE A N 1
ATOM 722 C CA . PHE A 1 115 ? 57.031 131.698 156.584 1.00 14.02 133 PHE A CA 1
ATOM 723 C C . PHE A 1 115 ? 56.302 131.215 155.329 1.00 13.40 133 PHE A C 1
ATOM 724 O O . PHE A 1 115 ? 55.491 131.947 154.759 1.00 12.24 133 PHE A O 1
ATOM 732 N N . TYR A 1 116 ? 56.588 129.990 154.905 1.00 12.01 134 TYR A N 1
ATOM 733 C CA . TYR A 1 116 ? 55.867 129.401 153.780 1.00 11.97 134 TYR A CA 1
ATOM 734 C C . TYR A 1 116 ? 54.372 129.328 154.102 1.00 12.53 134 TYR A C 1
ATOM 735 O O . TYR A 1 116 ? 53.535 129.752 153.309 1.00 11.37 134 TYR A O 1
ATOM 744 N N . ALA A 1 117 ? 54.037 128.790 155.266 1.00 11.75 135 ALA A N 1
ATOM 745 C CA . ALA A 1 117 ? 52.643 128.706 155.698 1.00 11.34 135 ALA A CA 1
ATOM 746 C C . ALA A 1 117 ? 51.944 130.064 155.691 1.00 11.12 135 ALA A C 1
ATOM 747 O O . ALA A 1 117 ? 50.832 130.201 155.172 1.00 11.71 135 ALA A O 1
ATOM 749 N N . LEU A 1 118 ? 52.593 131.079 156.255 1.00 11.45 136 LEU A N 1
ATOM 750 C CA . LEU A 1 118 ? 51.990 132.400 156.316 1.00 10.42 136 LEU A CA 1
ATOM 751 C C . LEU A 1 118 ? 51.794 132.959 154.907 1.00 10.12 136 LEU A C 1
ATOM 752 O O . LEU A 1 118 ? 50.772 133.601 154.622 1.00 10.97 136 LEU A O 1
ATOM 757 N N . SER A 1 119 ? 52.758 132.708 154.021 1.00 11.05 137 SER A N 1
ATOM 758 C CA . SER A 1 119 ? 52.642 133.177 152.638 1.00 10.70 137 SER A CA 1
ATOM 759 C C . SER A 1 119 ? 51.450 132.526 151.938 1.00 10.61 137 SER A C 1
ATOM 760 O O . SER A 1 119 ? 50.783 133.183 151.135 1.00 10.06 137 SER A O 1
ATOM 763 N N . LEU A 1 120 ? 51.168 131.262 152.255 1.00 10.44 138 LEU A N 1
ATOM 764 C CA . LEU A 1 120 ? 50.028 130.567 151.650 1.00 10.13 138 LEU A CA 1
ATOM 765 C C . LEU A 1 120 ? 48.697 131.182 152.076 1.00 9.65 138 LEU A C 1
ATOM 766 O O . LEU A 1 120 ? 47.777 131.334 151.267 1.00 9.34 138 LEU A O 1
ATOM 771 N N . ILE A 1 121 ? 48.578 131.529 153.353 1.00 9.65 139 ILE A N 1
ATOM 772 C CA . ILE A 1 121 ? 47.349 132.147 153.834 1.00 8.73 139 ILE A CA 1
ATOM 773 C C . ILE A 1 121 ? 47.117 133.493 153.148 1.00 9.62 139 ILE A C 1
ATOM 774 O O . ILE A 1 121 ? 46.015 133.784 152.671 1.00 9.52 139 ILE A O 1
ATOM 779 N N . LEU A 1 122 ? 48.158 134.317 153.084 1.00 9.94 140 LEU A N 1
ATOM 780 C CA . LEU A 1 122 ? 48.058 135.597 152.388 1.00 9.99 140 LEU A CA 1
ATOM 781 C C . LEU A 1 122 ? 47.783 135.418 150.896 1.00 8.79 140 LEU A C 1
ATOM 782 O O . LEU A 1 122 ? 47.030 136.191 150.299 1.00 10.01 140 LEU A O 1
ATOM 787 N N . LYS A 1 123 ? 48.408 134.403 150.303 1.00 9.54 141 LYS A N 1
ATOM 788 C CA . LYS A 1 123 ? 48.205 134.081 148.897 1.00 10.07 141 LYS A CA 1
ATOM 789 C C . LYS A 1 123 ? 46.728 133.793 148.622 1.00 9.22 141 LYS A C 1
ATOM 790 O O . LYS A 1 123 ? 46.146 134.356 147.685 1.00 9.72 141 LYS A O 1
ATOM 796 N N . VAL A 1 124 ? 46.125 132.931 149.436 1.00 8.98 142 VAL A N 1
ATOM 797 C CA . VAL A 1 124 ? 44.726 132.584 149.230 1.00 9.39 142 VAL A CA 1
ATOM 798 C C . VAL A 1 124 ? 43.835 133.811 149.483 1.00 8.29 142 VAL A C 1
ATOM 799 O O . VAL A 1 124 ? 42.879 134.057 148.739 1.00 8.09 142 VAL A O 1
ATOM 803 N N . GLU A 1 125 ? 44.162 134.606 150.496 1.00 7.87 143 GLU A N 1
ATOM 804 C CA . GLU A 1 125 ? 43.390 135.820 150.755 1.00 8.05 143 GLU A CA 1
ATOM 805 C C . GLU A 1 125 ? 43.388 136.758 149.551 1.00 7.92 143 GLU A C 1
ATOM 806 O O . GLU A 1 125 ? 42.346 137.297 149.177 1.00 9.22 143 GLU A O 1
ATOM 812 N N . GLY A 1 126 ? 44.543 136.951 148.920 1.00 8.40 144 GLY A N 1
ATOM 813 C CA . GLY A 1 126 ? 44.586 137.821 147.758 1.00 9.21 144 GLY A CA 1
ATOM 814 C C . GLY A 1 126 ? 44.049 137.173 146.493 1.00 9.19 144 GLY A C 1
ATOM 815 O O . GLY A 1 126 ? 43.324 137.807 145.708 1.00 8.83 144 GLY A O 1
ATOM 816 N N . MET A 1 127 ? 44.396 135.911 146.269 1.00 8.21 145 MET A N 1
ATOM 817 C CA . MET A 1 127 ? 44.073 135.288 144.986 1.00 7.51 145 MET A CA 1
ATOM 818 C C . MET A 1 127 ? 42.649 134.738 144.849 1.00 8.64 145 MET A C 1
ATOM 819 O O . MET A 1 127 ? 42.153 134.621 143.724 1.00 8.01 145 MET A O 1
ATOM 824 N N . HIS A 1 128 ? 41.970 134.428 145.959 1.00 7.44 146 HIS A N 1
ATOM 825 C CA . HIS A 1 128 ? 40.562 134.036 145.815 1.00 8.29 146 HIS A CA 1
ATOM 826 C C . HIS A 1 128 ? 39.755 135.191 145.221 1.00 7.54 146 HIS A C 1
ATOM 827 O O . HIS A 1 128 ? 38.830 134.980 144.434 1.00 7.34 146 HIS A O 1
ATOM 834 N N . ARG A 1 129 ? 40.132 136.424 145.559 1.00 7.11 147 ARG A N 1
ATOM 835 C CA . ARG A 1 129 ? 39.494 137.601 144.973 1.00 7.49 147 ARG A CA 1
ATOM 836 C C . ARG A 1 129 ? 39.693 137.622 143.458 1.00 6.74 147 ARG A C 1
ATOM 837 O O . ARG A 1 129 ? 38.765 137.915 142.692 1.00 7.64 147 ARG A O 1
ATOM 845 N N . MET A 1 130 ? 40.906 137.293 143.023 1.00 6.98 148 MET A N 1
ATOM 846 C CA . MET A 1 130 ? 41.225 137.250 141.601 1.00 8.05 148 MET A CA 1
ATOM 847 C C . MET A 1 130 ? 40.357 136.247 140.845 1.00 6.65 148 MET A C 1
ATOM 848 O O . MET A 1 130 ? 39.741 136.594 139.835 1.00 7.66 148 MET A O 1
ATOM 853 N N . THR A 1 131 ? 40.288 135.009 141.326 1.00 7.54 149 THR A N 1
ATOM 854 C CA . THR A 1 131 ? 39.453 134.043 140.621 1.00 7.14 149 THR A CA 1
ATOM 855 C C . THR A 1 131 ? 37.962 134.362 140.744 1.00 6.99 149 THR A C 1
ATOM 856 O O . THR A 1 131 ? 37.195 134.143 139.803 1.00 6.92 149 THR A O 1
ATOM 860 N N . ASP A 1 132 ? 37.553 134.934 141.869 1.00 7.10 150 ASP A N 1
ATOM 861 C CA . ASP A 1 132 ? 36.159 135.334 142.006 1.00 7.92 150 ASP A CA 1
ATOM 862 C C . ASP A 1 132 ? 35.771 136.438 141.030 1.00 8.49 150 ASP A C 1
ATOM 863 O O . ASP A 1 132 ? 34.593 136.610 140.722 1.00 10.55 150 ASP A O 1
ATOM 868 N N . THR A 1 133 ? 36.760 137.181 140.535 1.00 7.74 151 THR A N 1
ATOM 869 C CA . THR A 1 133 ? 36.525 138.256 139.579 1.00 7.99 151 THR A CA 1
ATOM 870 C C . THR A 1 133 ? 36.538 137.766 138.126 1.00 6.76 151 THR A C 1
ATOM 871 O O . THR A 1 133 ? 35.665 138.130 137.346 1.00 8.04 151 THR A O 1
ATOM 875 N N . PHE A 1 134 ? 37.507 136.915 137.780 1.00 7.13 152 PHE A N 1
ATOM 876 C CA . PHE A 1 134 ? 37.723 136.519 136.386 1.00 7.42 152 PHE A CA 1
ATOM 877 C C . PHE A 1 134 ? 37.256 135.110 136.029 1.00 7.65 152 PHE A C 1
ATOM 878 O O . PHE A 1 134 ? 36.988 134.827 134.850 1.00 8.24 152 PHE A O 1
ATOM 886 N N . GLY A 1 135 ? 37.172 134.223 137.023 1.00 6.88 153 GLY A N 1
ATOM 887 C CA . GLY A 1 135 ? 36.924 132.808 136.773 1.00 7.33 153 GLY A CA 1
ATOM 888 C C . GLY A 1 135 ? 38.245 132.060 136.664 1.00 8.03 153 GLY A C 1
ATOM 889 O O . GLY A 1 135 ? 39.019 132.014 137.619 1.00 7.75 153 GLY A O 1
ATOM 890 N N . PRO A 1 136 ? 38.537 131.474 135.495 1.00 7.05 154 PRO A N 1
ATOM 891 C CA . PRO A 1 136 ? 39.867 130.886 135.319 1.00 6.95 154 PRO A CA 1
ATOM 892 C C . PRO A 1 136 ? 40.953 131.941 135.535 1.00 7.11 154 PRO A C 1
ATOM 893 O O . PRO A 1 136 ? 40.779 133.094 135.134 1.00 8.04 154 PRO A O 1
ATOM 897 N N . ILE A 1 137 ? 42.042 131.547 136.191 1.00 6.86 155 ILE A N 1
ATOM 898 C CA . ILE A 1 137 ? 43.187 132.450 136.378 1.00 7.15 155 ILE A CA 1
ATOM 899 C C . ILE A 1 137 ? 44.479 131.655 136.284 1.00 7.93 155 ILE A C 1
ATOM 900 O O . ILE A 1 137 ? 44.467 130.425 136.309 1.00 8.33 155 ILE A O 1
ATOM 905 N N . ILE A 1 138 ? 45.603 132.360 136.175 1.00 8.63 156 ILE A N 1
ATOM 906 C CA . ILE A 1 138 ? 46.900 131.717 136.303 1.00 8.95 156 ILE A CA 1
ATOM 907 C C . ILE A 1 138 ? 47.144 131.371 137.773 1.00 8.56 156 ILE A C 1
ATOM 908 O O . ILE A 1 138 ? 47.021 132.225 138.657 1.00 9.79 156 ILE A O 1
ATOM 913 N N . TYR A 1 139 ? 47.454 130.112 138.050 1.00 8.63 157 TYR A N 1
ATOM 914 C CA . TYR A 1 139 ? 47.698 129.717 139.434 1.00 8.90 157 TYR A CA 1
ATOM 915 C C . TYR A 1 139 ? 48.814 128.671 139.473 1.00 10.88 157 TYR A C 1
ATOM 916 O O . TYR A 1 139 ? 49.953 129.014 139.786 1.00 11.63 157 TYR A O 1
ATOM 925 N N . SER A 1 140 ? 48.524 127.433 139.091 1.00 11.13 158 SER A N 1
ATOM 926 C CA . SER A 1 140 ? 49.539 126.376 139.144 1.00 11.70 158 SER A CA 1
ATOM 927 C C . SER A 1 140 ? 50.754 126.653 138.249 1.00 13.47 158 SER A C 1
ATOM 928 O O . SER A 1 140 ? 51.869 126.235 138.573 1.00 15.45 158 SER A O 1
ATOM 931 N N . LYS A 1 141 ? 50.546 127.353 137.138 1.00 11.71 159 LYS A N 1
ATOM 932 C CA . LYS A 1 141 ? 51.611 127.556 136.163 1.00 12.62 159 LYS A CA 1
ATOM 933 C C . LYS A 1 141 ? 52.322 128.896 136.322 1.00 13.31 159 LYS A C 1
ATOM 934 O O . LYS A 1 141 ? 53.136 129.268 135.481 1.00 14.60 159 LYS A O 1
ATOM 940 N N . PHE A 1 142 ? 52.023 129.633 137.390 1.00 12.34 160 PHE A N 1
ATOM 941 C CA . PHE A 1 142 ? 52.679 130.919 137.591 1.00 12.82 160 PHE A CA 1
ATOM 942 C C . PHE A 1 142 ? 54.198 130.764 137.598 1.00 13.93 160 PHE A C 1
ATOM 943 O O . PHE A 1 142 ? 54.725 129.824 138.192 1.00 15.35 160 PHE A O 1
ATOM 951 N N . GLY A 1 143 ? 54.882 131.684 136.921 1.00 14.77 161 GLY A N 1
ATOM 952 C CA . GLY A 1 143 ? 56.337 131.686 136.889 1.00 18.14 161 GLY A CA 1
ATOM 953 C C . GLY A 1 143 ? 56.928 130.844 135.770 1.00 22.84 161 GLY A C 1
ATOM 954 O O . GLY A 1 143 ? 58.151 130.749 135.639 1.00 25.68 161 GLY A O 1
ATOM 955 N N . SER A 1 144 ? 56.066 130.233 134.963 1.00 21.21 162 SER A N 1
ATOM 956 C CA . SER A 1 144 ? 56.517 129.381 133.867 1.00 21.92 162 SER A CA 1
ATOM 957 C C . SER A 1 144 ? 57.324 130.166 132.842 1.00 27.49 162 SER A C 1
ATOM 958 O O . SER A 1 144 ? 57.059 131.341 132.594 1.00 26.06 162 SER A O 1
ATOM 961 N N . ASN A 1 145 ? 58.306 129.506 132.238 1.00 30.68 163 ASN A N 1
ATOM 962 C CA . ASN A 1 145 ? 59.109 130.139 131.197 1.00 36.07 163 ASN A CA 1
ATOM 963 C C . ASN A 1 145 ? 58.524 129.931 129.803 1.00 35.51 163 ASN A C 1
ATOM 964 O O . ASN A 1 145 ? 58.973 130.548 128.836 1.00 37.69 163 ASN A O 1
ATOM 969 N N . ASP A 1 146 ? 57.516 129.068 129.707 1.00 29.41 164 ASP A N 1
ATOM 970 C CA . ASP A 1 146 ? 56.868 128.785 128.429 1.00 31.49 164 ASP A CA 1
ATOM 971 C C . ASP A 1 146 ? 56.235 130.039 127.827 1.00 32.78 164 ASP A C 1
ATOM 972 O O . ASP A 1 146 ? 55.870 130.968 128.551 1.00 30.66 164 ASP A O 1
ATOM 977 N N . ALA A 1 147 ? 56.119 130.065 126.500 1.00 31.00 165 ALA A N 1
ATOM 978 C CA . ALA A 1 147 ? 55.476 131.179 125.807 1.00 29.31 165 ALA A CA 1
ATOM 979 C C . ALA A 1 147 ? 54.004 131.267 126.201 1.00 26.01 165 ALA A C 1
ATOM 980 O O . ALA A 1 147 ? 53.436 132.355 126.299 1.00 29.79 165 ALA A O 1
ATOM 982 N N . THR A 1 148 ? 53.395 130.107 126.415 1.00 24.56 166 THR A N 1
ATOM 983 C CA . THR A 1 148 ? 52.035 130.035 126.933 1.00 22.59 166 THR A CA 1
ATOM 984 C C . THR A 1 148 ? 52.065 129.735 128.426 1.00 18.19 166 THR A C 1
ATOM 985 O O . THR A 1 148 ? 52.533 128.673 128.841 1.00 19.91 166 THR A O 1
ATOM 989 N N . ILE A 1 149 ? 51.590 130.684 129.232 1.00 15.20 167 ILE A N 1
ATOM 990 C CA . ILE A 1 149 ? 51.381 130.431 130.655 1.00 13.86 167 ILE A CA 1
ATOM 991 C C . ILE A 1 149 ? 49.899 130.108 130.833 1.00 12.59 167 ILE A C 1
ATOM 992 O O . ILE A 1 149 ? 49.037 130.993 130.772 1.00 11.78 167 ILE A O 1
ATOM 997 N N . ALA A 1 150 ? 49.610 128.822 130.990 1.00 13.17 168 ALA A N 1
ATOM 998 C CA . ALA A 1 150 ? 48.230 128.351 130.994 1.00 11.29 168 ALA A CA 1
ATOM 999 C C . ALA A 1 150 ? 47.457 128.767 132.242 1.00 10.35 168 ALA A C 1
ATOM 1000 O O . ALA A 1 150 ? 48.022 128.921 133.331 1.00 11.25 168 ALA A O 1
ATOM 1002 N N . TYR A 1 151 ? 46.154 128.950 132.050 1.00 9.58 169 TYR A N 1
ATOM 1003 C CA . TYR A 1 151 ? 45.238 129.236 133.150 1.00 9.37 169 TYR A CA 1
ATOM 1004 C C . TYR A 1 151 ? 44.710 127.925 133.721 1.00 9.85 169 TYR A C 1
ATOM 1005 O O . TYR A 1 151 ? 44.540 126.951 132.990 1.00 11.76 169 TYR A O 1
ATOM 1014 N N . ASP A 1 152 ? 44.437 127.912 135.021 1.00 8.93 170 ASP A N 1
ATOM 1015 C CA . ASP A 1 152 ? 43.696 126.813 135.632 1.00 9.67 170 ASP A CA 1
ATOM 1016 C C . ASP A 1 152 ? 42.195 127.122 135.588 1.00 8.75 170 ASP A C 1
ATOM 1017 O O . ASP A 1 152 ? 41.794 128.286 135.571 1.00 9.82 170 ASP A O 1
ATOM 1022 N N . SER A 1 153 ? 41.363 126.078 135.605 1.00 8.58 171 SER A N 1
ATOM 1023 C CA . SER A 1 153 ? 39.931 126.310 135.756 1.00 7.65 171 SER A CA 1
ATOM 1024 C C . SER A 1 153 ? 39.652 126.805 137.175 1.00 7.80 171 SER A C 1
ATOM 1025 O O . SER A 1 153 ? 40.428 126.554 138.097 1.00 8.36 171 SER A O 1
ATOM 1028 N N . GLN A 1 154 ? 38.545 127.511 137.354 1.00 7.54 172 GLN A N 1
ATOM 1029 C CA . GLN A 1 154 ? 38.200 127.940 138.702 1.00 7.39 172 GLN A CA 1
ATOM 1030 C C . GLN A 1 154 ? 38.007 126.761 139.658 1.00 7.80 172 GLN A C 1
ATOM 1031 O O . GLN A 1 154 ? 38.386 126.839 140.827 1.00 8.31 172 GLN A O 1
ATOM 1037 N N . GLU A 1 155 ? 37.423 125.674 139.158 1.00 8.70 173 GLU A N 1
ATOM 1038 C CA . GLU A 1 155 ? 37.264 124.464 139.960 1.00 8.06 173 GLU A CA 1
ATOM 1039 C C . GLU A 1 155 ? 38.607 123.968 140.503 1.00 8.04 173 GLU A C 1
ATOM 1040 O O . GLU A 1 155 ? 38.727 123.605 141.676 1.00 9.52 173 GLU A O 1
ATOM 1046 N N . GLU A 1 156 ? 39.614 123.945 139.637 1.00 8.71 174 GLU A N 1
ATOM 1047 C CA . GLU A 1 156 ? 40.970 123.562 140.022 1.00 9.49 174 GLU A CA 1
ATOM 1048 C C . GLU A 1 156 ? 41.581 124.536 141.023 1.00 9.06 174 GLU A C 1
ATOM 1049 O O . GLU A 1 156 ? 42.246 124.114 141.978 1.00 10.28 174 GLU A O 1
ATOM 1055 N N . VAL A 1 157 ? 41.371 125.832 140.804 1.00 8.63 175 VAL A N 1
ATOM 1056 C CA . VAL A 1 157 ? 41.924 126.832 141.721 1.00 8.36 175 VAL A CA 1
ATOM 1057 C C . VAL A 1 157 ? 41.355 126.657 143.129 1.00 8.23 175 VAL A C 1
ATOM 1058 O O . VAL A 1 157 ? 42.098 126.677 144.115 1.00 8.85 175 VAL A O 1
ATOM 1062 N N . TYR A 1 158 ? 40.044 126.468 143.229 1.00 7.77 176 TYR A N 1
ATOM 1063 C CA . TYR A 1 158 ? 39.422 126.267 144.540 1.00 8.02 176 TYR A CA 1
ATOM 1064 C C . TYR A 1 158 ? 39.984 125.034 145.258 1.00 8.59 176 TYR A C 1
ATOM 1065 O O . TYR A 1 158 ? 40.305 125.098 146.447 1.00 8.53 176 TYR A O 1
ATOM 1074 N N . THR A 1 159 ? 40.137 123.921 144.549 1.00 8.63 177 THR A N 1
ATOM 1075 C CA . THR A 1 159 ? 40.744 122.735 145.153 1.00 8.65 177 THR A CA 1
ATOM 1076 C C . THR A 1 159 ? 42.150 123.034 145.666 1.00 8.14 177 THR A C 1
ATOM 1077 O O . THR A 1 159 ? 42.508 122.660 146.790 1.00 9.37 177 THR A O 1
ATOM 1081 N N . GLN A 1 160 ? 42.943 123.730 144.857 1.00 8.24 178 GLN A N 1
ATOM 1082 C CA . GLN A 1 160 ? 44.292 124.095 145.291 1.00 8.87 178 GLN A CA 1
ATOM 1083 C C . GLN A 1 160 ? 44.307 125.011 146.519 1.00 8.63 178 GLN A C 1
ATOM 1084 O O . GLN A 1 160 ? 45.120 124.825 147.428 1.00 9.70 178 GLN A O 1
ATOM 1090 N N . MET A 1 161 ? 43.410 125.996 146.556 1.00 8.31 179 MET A N 1
ATOM 1091 C CA . MET A 1 161 ? 43.344 126.910 147.691 1.00 8.63 179 MET A CA 1
ATOM 1092 C C . MET A 1 161 ? 42.987 126.173 148.980 1.00 7.39 179 MET A C 1
ATOM 1093 O O . MET A 1 161 ? 43.585 126.428 150.027 1.00 8.97 179 MET A O 1
ATOM 1098 N N . PHE A 1 162 ? 42.034 125.249 148.923 1.00 7.93 180 PHE A N 1
ATOM 1099 C CA . PHE A 1 162 ? 41.701 124.470 150.117 1.00 8.09 180 PHE A CA 1
ATOM 1100 C C . PHE A 1 162 ? 42.908 123.660 150.585 1.00 9.57 180 PHE A C 1
ATOM 1101 O O . PHE A 1 162 ? 43.133 123.529 151.792 1.00 9.40 180 PHE A O 1
ATOM 1109 N N . ALA A 1 163 ? 43.684 123.117 149.642 1.00 9.00 181 ALA A N 1
ATOM 1110 C CA . ALA A 1 163 ? 44.866 122.315 149.994 1.00 9.42 181 ALA A CA 1
ATOM 1111 C C . ALA A 1 163 ? 45.982 123.183 150.568 1.00 10.41 181 ALA A C 1
ATOM 1112 O O . ALA A 1 163 ? 46.700 122.761 151.475 1.00 10.20 181 ALA A O 1
ATOM 1114 N N . GLU A 1 164 ? 46.132 124.389 150.032 1.00 9.19 182 GLU A N 1
ATOM 1115 C CA . GLU A 1 164 ? 47.099 125.341 150.572 1.00 10.06 182 GLU A CA 1
ATOM 1116 C C . GLU A 1 164 ? 46.739 125.732 152.001 1.00 8.74 182 GLU A C 1
ATOM 1117 O O . GLU A 1 164 ? 47.610 125.805 152.872 1.00 9.74 182 GLU A O 1
ATOM 1123 N N . LEU A 1 165 ? 45.461 125.981 152.258 1.00 9.64 183 LEU A N 1
ATOM 1124 C CA . LEU A 1 165 ? 45.049 126.240 153.631 1.00 9.78 183 LEU A CA 1
ATOM 1125 C C . LEU A 1 165 ? 45.296 125.026 154.534 1.00 9.57 183 LEU A C 1
ATOM 1126 O O . LEU A 1 165 ? 45.681 125.198 155.692 1.00 9.73 183 LEU A O 1
ATOM 1131 N N . ASP A 1 166 ? 45.085 123.809 154.022 1.00 8.95 184 ASP A N 1
ATOM 1132 C CA . ASP A 1 166 ? 45.407 122.597 154.796 1.00 9.56 184 ASP A CA 1
ATOM 1133 C C . ASP A 1 166 ? 46.877 122.595 155.208 1.00 11.33 184 ASP A C 1
ATOM 1134 O O . ASP A 1 166 ? 47.202 122.343 156.368 1.00 11.42 184 ASP A O 1
ATOM 1139 N N . THR A 1 167 ? 47.758 122.866 154.252 1.00 9.96 185 THR A N 1
ATOM 1140 C CA . THR A 1 167 ? 49.198 122.882 154.510 1.00 11.61 185 THR A CA 1
ATOM 1141 C C . THR A 1 167 ? 49.562 123.933 155.559 1.00 12.05 185 THR A C 1
ATOM 1142 O O . THR A 1 167 ? 50.279 123.640 156.528 1.00 12.62 185 THR A O 1
ATOM 1146 N N . ALA A 1 168 ? 49.046 125.148 155.389 1.00 10.52 186 ALA A N 1
ATOM 1147 C CA . ALA A 1 168 ? 49.339 126.241 156.316 1.00 10.96 186 ALA A CA 1
ATOM 1148 C C . ALA A 1 168 ? 48.837 125.965 157.733 1.00 10.94 186 ALA A C 1
ATOM 1149 O O . ALA A 1 168 ? 49.552 126.191 158.719 1.00 11.63 186 ALA A O 1
ATOM 1151 N N . VAL A 1 169 ? 47.603 125.489 157.839 1.00 10.97 187 VAL A N 1
ATOM 1152 C CA . VAL A 1 169 ? 47.012 125.198 159.140 1.00 11.66 187 VAL A CA 1
ATOM 1153 C C . VAL A 1 169 ? 47.774 124.096 159.874 1.00 11.90 187 VAL A C 1
ATOM 1154 O O . VAL A 1 169 ? 48.035 124.209 161.077 1.00 12.05 187 VAL A O 1
ATOM 1158 N N . ALA A 1 170 ? 48.153 123.042 159.161 1.00 11.90 188 ALA A N 1
ATOM 1159 C CA . ALA A 1 170 ? 48.887 121.945 159.795 1.00 12.62 188 ALA A CA 1
ATOM 1160 C C . ALA A 1 170 ? 50.250 122.417 160.288 1.00 13.67 188 ALA A C 1
ATOM 1161 O O . ALA A 1 170 ? 50.650 122.102 161.409 1.00 14.14 188 ALA A O 1
ATOM 1163 N N . GLU A 1 171 ? 50.954 123.186 159.466 1.00 12.40 189 GLU A N 1
ATOM 1164 C CA . GLU A 1 171 ? 52.299 123.645 159.811 1.00 14.41 189 GLU A CA 1
ATOM 1165 C C . GLU A 1 171 ? 52.286 124.567 161.027 1.00 13.61 189 GLU A C 1
ATOM 1166 O O . GLU A 1 171 ? 53.061 124.375 161.976 1.00 14.51 189 GLU A O 1
ATOM 1172 N N . LEU A 1 172 ? 51.413 125.567 161.020 1.00 12.05 190 LEU A N 1
ATOM 1173 C CA . LEU A 1 172 ? 51.378 126.509 162.136 1.00 12.95 190 LEU A CA 1
ATOM 1174 C C . LEU A 1 172 ? 50.841 125.863 163.413 1.00 13.40 190 LEU A C 1
ATOM 1175 O O . LEU A 1 172 ? 51.303 126.176 164.514 1.00 13.58 190 LEU A O 1
ATOM 1180 N N . THR A 1 173 ? 49.868 124.967 163.280 1.00 12.26 191 THR A N 1
ATOM 1181 C CA . THR A 1 173 ? 49.305 124.289 164.444 1.00 13.95 191 THR A CA 1
ATOM 1182 C C . THR A 1 173 ? 50.369 123.417 165.111 1.00 14.09 191 THR A C 1
ATOM 1183 O O . THR A 1 173 ? 50.448 123.362 166.341 1.00 15.43 191 THR A O 1
ATOM 1187 N N . LYS A 1 174 ? 51.197 122.765 164.304 1.00 14.56 192 LYS A N 1
ATOM 1188 C CA . LYS A 1 174 ? 52.323 121.983 164.821 1.00 17.06 192 LYS A CA 1
ATOM 1189 C C . LYS A 1 174 ? 53.235 122.848 165.698 1.00 19.23 192 LYS A C 1
ATOM 1190 O O . LYS A 1 174 ? 53.608 122.459 166.815 1.00 17.83 192 LYS A O 1
ATOM 1196 N N . ARG A 1 175 ? 53.576 124.035 165.207 1.00 15.60 193 ARG A N 1
ATOM 1197 C CA . ARG A 1 175 ? 54.456 124.935 165.945 1.00 14.94 193 ARG A CA 1
ATOM 1198 C C . ARG A 1 175 ? 53.802 125.480 167.207 1.00 19.42 193 ARG A C 1
ATOM 1199 O O . ARG A 1 175 ? 54.455 125.614 168.244 1.00 19.27 193 ARG A O 1
ATOM 1207 N N . ILE A 1 176 ? 52.511 125.786 167.134 1.00 16.06 194 ILE A N 1
ATOM 1208 C CA . ILE A 1 176 ? 51.782 126.239 168.305 1.00 16.69 194 ILE A CA 1
ATOM 1209 C C . ILE A 1 176 ? 51.753 125.152 169.375 1.00 18.12 194 ILE A C 1
ATOM 1210 O O . ILE A 1 176 ? 52.002 125.423 170.556 1.00 20.09 194 ILE A O 1
ATOM 1215 N N . ASP A 1 177 ? 51.464 123.921 168.956 1.00 17.85 195 ASP A N 1
ATOM 1216 C CA . ASP A 1 177 ? 51.373 122.788 169.879 1.00 19.14 195 ASP A CA 1
ATOM 1217 C C . ASP A 1 177 ? 52.708 122.555 170.581 1.00 23.02 195 ASP A C 1
ATOM 1218 O O . ASP A 1 177 ? 52.747 122.112 171.735 1.00 22.44 195 ASP A O 1
ATOM 1223 N N . ALA A 1 178 ? 53.795 122.856 169.880 1.00 18.86 196 ALA A N 1
ATOM 1224 C CA . ALA A 1 178 ? 55.145 122.657 170.407 1.00 23.58 196 ALA A CA 1
ATOM 1225 C C . ALA A 1 178 ? 55.631 123.838 171.247 1.00 24.73 196 ALA A C 1
ATOM 1226 O O . ALA A 1 178 ? 56.717 123.786 171.824 1.00 27.27 196 ALA A O 1
ATOM 1228 N N . GLY A 1 179 ? 54.830 124.897 171.319 1.00 19.18 197 GLY A N 1
ATOM 1229 C CA . GLY A 1 179 ? 55.182 126.070 172.103 1.00 20.51 197 GLY A CA 1
ATOM 1230 C C . GLY A 1 179 ? 56.299 126.891 171.488 1.00 22.79 197 GLY A C 1
ATOM 1231 O O . GLY A 1 179 ? 56.991 127.637 172.184 1.00 23.56 197 GLY A O 1
ATOM 1232 N N . GLU A 1 180 ? 56.468 126.767 170.176 1.00 21.31 198 GLU A N 1
ATOM 1233 C CA . GLU A 1 180 ? 57.516 127.484 169.463 1.00 20.34 198 GLU A CA 1
ATOM 1234 C C . GLU A 1 180 ? 57.177 128.967 169.340 1.00 25.11 198 GLU A C 1
ATOM 1235 O O . GLU A 1 180 ? 56.133 129.328 168.799 1.00 27.11 198 GLU A O 1
ATOM 1241 N N . ALA A 1 181 ? 58.059 129.826 169.840 1.00 23.61 199 ALA A N 1
ATOM 1242 C CA . ALA A 1 181 ? 57.828 131.267 169.782 1.00 22.33 199 ALA A CA 1
ATOM 1243 C C . ALA A 1 181 ? 57.767 131.774 168.345 1.00 19.41 199 ALA A C 1
ATOM 1244 O O . ALA A 1 181 ? 58.518 131.316 167.485 1.00 20.65 199 ALA A O 1
ATOM 1246 N N . SER A 1 182 ? 56.871 132.726 168.097 1.00 19.22 200 SER A N 1
ATOM 1247 C CA . SER A 1 182 ? 56.728 133.310 166.765 1.00 20.57 200 SER A CA 1
ATOM 1248 C C . SER A 1 182 ? 57.966 134.083 166.330 1.00 21.88 200 SER A C 1
ATOM 1249 O O . SER A 1 182 ? 58.613 134.751 167.138 1.00 23.29 200 SER A O 1
ATOM 1252 N N . THR A 1 183 ? 58.282 133.993 165.044 1.00 18.97 201 THR A N 1
ATOM 1253 C CA . THR A 1 183 ? 59.337 134.804 164.458 1.00 22.05 201 THR A CA 1
ATOM 1254 C C . THR A 1 183 ? 58.755 135.758 163.415 1.00 18.75 201 THR A C 1
ATOM 1255 O O . THR A 1 183 ? 59.460 136.194 162.503 1.00 22.88 201 THR A O 1
ATOM 1259 N N . PHE A 1 184 ? 57.477 136.102 163.572 1.00 17.29 202 PHE A N 1
ATOM 1260 C CA . PHE A 1 184 ? 56.757 136.875 162.554 1.00 16.73 202 PHE A CA 1
ATOM 1261 C C . PHE A 1 184 ? 56.279 138.259 163.007 1.00 14.29 202 PHE A C 1
ATOM 1262 O O . PHE A 1 184 ? 55.813 139.046 162.191 1.00 15.05 202 PHE A O 1
ATOM 1270 N N . GLU A 1 185 ? 56.398 138.580 164.294 1.00 15.93 203 GLU A N 1
ATOM 1271 C CA . GLU A 1 185 ? 55.810 139.835 164.768 1.00 15.41 203 GLU A CA 1
ATOM 1272 C C . GLU A 1 185 ? 56.318 141.083 164.031 1.00 16.50 203 GLU A C 1
ATOM 1273 O O . GLU A 1 185 ? 55.525 141.938 163.640 1.00 17.75 203 GLU A O 1
ATOM 1279 N N . SER A 1 186 ? 57.628 141.176 163.828 1.00 19.33 204 SER A N 1
ATOM 1280 C CA . SER A 1 186 ? 58.200 142.361 163.187 1.00 18.42 204 SER A CA 1
ATOM 1281 C C . SER A 1 186 ? 57.811 142.496 161.713 1.00 18.15 204 SER A C 1
ATOM 1282 O O . SER A 1 186 ? 57.905 143.579 161.135 1.00 21.63 204 SER A O 1
ATOM 1285 N N . THR A 1 187 ? 57.362 141.396 161.116 1.00 15.70 205 THR A N 1
ATOM 1286 C CA . THR A 1 187 ? 56.976 141.389 159.705 1.00 15.24 205 THR A CA 1
ATOM 1287 C C . THR A 1 187 ? 55.461 141.548 159.524 1.00 14.53 205 THR A C 1
ATOM 1288 O O . THR A 1 187 ? 54.998 142.065 158.504 1.00 15.73 205 THR A O 1
ATOM 1292 N N . ASP A 1 188 ? 54.701 141.097 160.517 1.00 13.16 206 ASP A N 1
ATOM 1293 C CA . ASP A 1 188 ? 53.241 141.118 160.453 1.00 13.91 206 ASP A CA 1
ATOM 1294 C C . ASP A 1 188 ? 52.726 142.561 160.379 1.00 14.68 206 ASP A C 1
ATOM 1295 O O . ASP A 1 188 ? 53.253 143.454 161.046 1.00 18.65 206 ASP A O 1
ATOM 1300 N N . MET A 1 189 ? 51.714 142.788 159.545 1.00 13.14 207 MET A N 1
ATOM 1301 C CA A MET A 1 189 ? 51.115 144.106 159.394 0.55 14.17 207 MET A CA 1
ATOM 1302 C CA B MET A 1 189 ? 51.101 144.104 159.383 0.45 14.16 207 MET A CA 1
ATOM 1303 C C . MET A 1 189 ? 49.603 144.036 159.586 1.00 12.46 207 MET A C 1
ATOM 1304 O O . MET A 1 189 ? 48.849 144.729 158.911 1.00 13.78 207 MET A O 1
ATOM 1313 N N . THR A 1 190 ? 49.172 143.191 160.511 1.00 13.95 208 THR A N 1
ATOM 1314 C CA . THR A 1 190 ? 47.748 142.995 160.765 1.00 13.23 208 THR A CA 1
ATOM 1315 C C . THR A 1 190 ? 47.452 143.262 162.225 1.00 13.03 208 THR A C 1
ATOM 1316 O O . THR A 1 190 ? 48.278 143.834 162.943 1.00 15.87 208 THR A O 1
ATOM 1320 N N . GLY A 1 191 ? 46.276 142.852 162.675 1.00 11.22 209 GLY A N 1
ATOM 1321 C CA . GLY A 1 191 ? 45.970 142.915 164.091 1.00 13.10 209 GLY A CA 1
ATOM 1322 C C . GLY A 1 191 ? 46.571 141.787 164.916 1.00 13.54 209 GLY A C 1
ATOM 1323 O O . GLY A 1 191 ? 46.396 141.759 166.134 1.00 15.53 209 GLY A O 1
ATOM 1324 N N . TYR A 1 192 ? 47.275 140.855 164.277 1.00 11.44 210 TYR A N 1
ATOM 1325 C CA . TYR A 1 192 ? 47.671 139.622 164.959 1.00 11.48 210 TYR A CA 1
ATOM 1326 C C . TYR A 1 192 ? 49.045 139.674 165.633 1.00 13.50 210 TYR A C 1
ATOM 1327 O O . TYR A 1 192 ? 49.349 138.824 166.464 1.00 12.32 210 TYR A O 1
ATOM 1336 N N . LYS A 1 193 ? 49.877 140.643 165.251 1.00 13.14 211 LYS A N 1
ATOM 1337 C CA . LYS A 1 193 ? 51.187 140.819 165.892 1.00 14.25 211 LYS A CA 1
ATOM 1338 C C . LYS A 1 193 ? 52.013 139.529 165.957 1.00 14.72 211 LYS A C 1
ATOM 1339 O O . LYS A 1 193 ? 52.649 139.227 166.971 1.00 15.48 211 LYS A O 1
ATOM 1345 N N . GLY A 1 194 ? 52.005 138.776 164.861 1.00 12.05 212 GLY A N 1
ATOM 1346 C CA . GLY A 1 194 ? 52.819 137.584 164.747 1.00 13.09 212 GLY A CA 1
ATOM 1347 C C . GLY A 1 194 ? 52.251 136.318 165.368 1.00 11.67 212 GLY A C 1
ATOM 1348 O O . GLY A 1 194 ? 52.862 135.261 165.254 1.00 14.48 212 GLY A O 1
ATOM 1349 N N . LYS A 1 195 ? 51.082 136.410 166.000 1.00 12.56 213 LYS A N 1
ATOM 1350 C CA . LYS A 1 195 ? 50.509 135.256 166.702 1.00 11.96 213 LYS A CA 1
ATOM 1351 C C . LYS A 1 195 ? 49.999 134.173 165.740 1.00 11.47 213 LYS A C 1
ATOM 1352 O O . LYS A 1 195 ? 49.005 134.377 165.028 1.00 12.59 213 LYS A O 1
ATOM 1358 N N . TYR A 1 196 ? 50.670 133.028 165.728 1.00 12.15 214 TYR A N 1
ATOM 1359 C CA . TYR A 1 196 ? 50.317 131.957 164.801 1.00 11.80 214 TYR A CA 1
ATOM 1360 C C . TYR A 1 196 ? 48.875 131.491 164.981 1.00 11.30 214 TYR A C 1
ATOM 1361 O O . TYR A 1 196 ? 48.191 131.189 163.999 1.00 12.05 214 TYR A O 1
ATOM 1370 N N . GLU A 1 197 ? 48.416 131.402 166.224 1.00 11.66 215 GLU A N 1
ATOM 1371 C CA . GLU A 1 197 ? 47.062 130.934 166.496 1.00 12.14 215 GLU A CA 1
ATOM 1372 C C . GLU A 1 197 ? 46.010 131.822 165.820 1.00 12.08 215 GLU A C 1
ATOM 1373 O O . GLU A 1 197 ? 45.017 131.309 165.292 1.00 10.78 215 GLU A O 1
ATOM 1379 N N . SER A 1 198 ? 46.235 133.138 165.807 1.00 10.72 216 SER A N 1
ATOM 1380 C CA . SER A 1 198 ? 45.300 134.053 165.161 1.00 10.53 216 SER A CA 1
ATOM 1381 C C . SER A 1 198 ? 45.338 133.906 163.640 1.00 10.55 216 SER A C 1
ATOM 1382 O O . SER A 1 198 ? 44.309 134.025 162.971 1.00 10.33 216 SER A O 1
ATOM 1385 N N . TRP A 1 199 ? 46.521 133.640 163.098 1.00 9.30 217 TRP A N 1
ATOM 1386 C CA . TRP A 1 199 ? 46.651 133.363 161.678 1.00 10.05 217 TRP A CA 1
ATOM 1387 C C . TRP A 1 199 ? 45.924 132.066 161.295 1.00 10.18 217 TRP A C 1
ATOM 1388 O O . TRP A 1 199 ? 45.292 131.993 160.238 1.00 10.07 21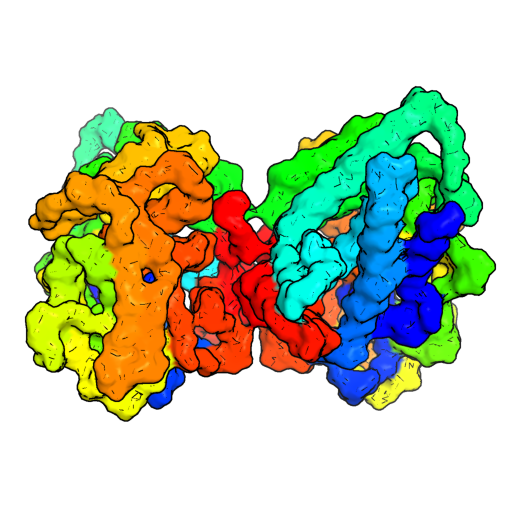7 TRP A O 1
ATOM 1399 N N . VAL A 1 200 ? 45.988 131.050 162.147 1.00 10.45 218 VAL A N 1
ATOM 1400 C CA . VAL A 1 200 ? 45.285 129.801 161.863 1.00 10.27 218 VAL A CA 1
ATOM 1401 C C . VAL A 1 200 ? 43.776 130.021 161.931 1.00 9.41 218 VAL A C 1
ATOM 1402 O O . VAL A 1 200 ? 43.034 129.540 161.068 1.00 9.10 218 VAL A O 1
ATOM 1406 N N . ARG A 1 201 ? 43.320 130.785 162.918 1.00 8.63 219 ARG A N 1
ATOM 1407 C CA . ARG A 1 201 ? 41.901 131.070 163.064 1.00 8.44 219 ARG A CA 1
ATOM 1408 C C . ARG A 1 201 ? 41.392 131.845 161.842 1.00 9.16 219 ARG A C 1
ATOM 1409 O O . ARG A 1 201 ? 40.269 131.613 161.367 1.00 9.49 219 ARG A O 1
ATOM 1417 N N . PHE A 1 202 ? 42.219 132.749 161.319 1.00 9.33 220 PHE A N 1
ATOM 1418 C CA . PHE A 1 202 ? 41.878 133.452 160.084 1.00 8.40 220 PHE A CA 1
ATOM 1419 C C . PHE A 1 202 ? 41.798 132.452 158.929 1.00 8.43 220 PHE A C 1
ATOM 1420 O O . PHE A 1 202 ? 40.812 132.443 158.186 1.00 9.20 220 PHE A O 1
ATOM 1428 N N . ALA A 1 203 ? 42.807 131.598 158.786 1.00 8.68 221 ALA A N 1
ATOM 1429 C CA . ALA A 1 203 ? 42.796 130.602 157.718 1.00 8.68 221 ALA A CA 1
ATOM 1430 C C . ALA A 1 203 ? 41.542 129.728 157.778 1.00 8.76 221 ALA A C 1
ATOM 1431 O O . ALA A 1 203 ? 40.945 129.435 156.739 1.00 8.96 221 ALA A O 1
ATOM 1433 N N . ASN A 1 204 ? 41.144 129.298 158.978 1.00 8.40 222 ASN A N 1
ATOM 1434 C CA . ASN A 1 204 ? 39.920 128.515 159.124 1.00 7.84 222 ASN A CA 1
ATOM 1435 C C . ASN A 1 204 ? 38.703 129.300 158.635 1.00 7.94 222 ASN A C 1
ATOM 1436 O O . ASN A 1 204 ? 37.812 128.749 157.969 1.00 8.05 222 ASN A O 1
ATOM 1441 N N . THR A 1 205 ? 38.648 130.587 158.970 1.00 7.61 223 THR A N 1
ATOM 1442 C CA . THR A 1 205 ? 37.492 131.398 158.615 1.00 7.05 223 THR A CA 1
ATOM 1443 C C . THR A 1 205 ? 37.460 131.653 157.101 1.00 7.55 223 THR A C 1
ATOM 1444 O O . THR A 1 205 ? 36.397 131.646 156.480 1.00 8.00 223 THR A O 1
ATOM 1448 N N . LEU A 1 206 ? 38.637 131.848 156.513 1.00 7.66 224 LEU A N 1
ATOM 1449 C CA . LEU A 1 206 ? 38.764 131.984 155.063 1.00 8.63 224 LEU A CA 1
ATOM 1450 C C . LEU A 1 206 ? 38.318 130.690 154.375 1.00 8.17 224 LEU A C 1
ATOM 1451 O O . LEU A 1 206 ? 37.607 130.743 153.361 1.00 7.84 224 LEU A O 1
ATOM 1456 N N . ARG A 1 207 ? 38.703 129.533 154.925 1.00 7.35 225 ARG A N 1
ATOM 1457 C CA . ARG A 1 207 ? 38.200 128.264 154.402 1.00 7.20 225 ARG A CA 1
ATOM 1458 C C . ARG A 1 207 ? 36.668 128.227 154.424 1.00 7.88 225 ARG A C 1
ATOM 1459 O O . ARG A 1 207 ? 36.040 127.790 153.467 1.00 7.75 225 ARG A O 1
ATOM 1467 N N . LEU A 1 208 ? 36.071 128.677 155.524 1.00 7.86 226 LEU A N 1
ATOM 1468 C CA . LEU A 1 208 ? 34.619 128.694 155.630 1.00 7.89 226 LEU A CA 1
ATOM 1469 C C . LEU A 1 208 ? 33.974 129.595 154.576 1.00 7.21 226 LEU A C 1
ATOM 1470 O O . LEU A 1 208 ? 32.961 129.219 153.967 1.00 7.77 226 LEU A O 1
ATOM 1475 N N . ARG A 1 209 ? 34.562 130.768 154.337 1.00 6.59 227 ARG A N 1
ATOM 1476 C CA . ARG A 1 209 ? 34.095 131.642 153.267 1.00 7.64 227 ARG A CA 1
ATOM 1477 C C . ARG A 1 209 ? 34.136 130.932 151.911 1.00 7.30 227 ARG A C 1
ATOM 1478 O O . ARG A 1 209 ? 33.161 130.963 151.155 1.00 7.17 227 ARG A O 1
ATOM 1486 N N . LEU A 1 210 ? 35.266 130.309 151.604 1.00 7.23 228 LEU A N 1
ATOM 1487 C CA . LEU A 1 210 ? 35.428 129.649 150.304 1.00 7.39 228 LEU A CA 1
ATOM 1488 C C . LEU A 1 210 ? 34.495 128.443 150.169 1.00 6.86 228 LEU A C 1
ATOM 1489 O O . LEU A 1 210 ? 33.968 128.162 149.081 1.00 7.56 228 LEU A O 1
ATOM 1494 N N . ALA A 1 211 ? 34.265 127.750 151.282 1.00 7.35 229 ALA A N 1
ATOM 1495 C CA . ALA A 1 211 ? 33.342 126.625 151.295 1.00 7.88 229 ALA A CA 1
ATOM 1496 C C . ALA A 1 211 ? 31.912 127.068 150.973 1.00 7.38 229 ALA A C 1
ATOM 1497 O O . ALA A 1 211 ? 31.241 126.471 150.129 1.00 7.63 229 ALA A O 1
ATOM 1499 N N . MET A 1 212 ? 31.438 128.135 151.612 1.00 7.28 230 MET A N 1
ATOM 1500 C CA . MET A 1 212 ? 30.079 128.578 151.351 1.00 6.10 230 MET A CA 1
ATOM 1501 C C . MET A 1 212 ? 29.946 129.091 149.921 1.00 7.90 230 MET A C 1
ATOM 1502 O O . MET A 1 212 ? 28.895 128.929 149.297 1.00 8.21 230 MET A O 1
ATOM 1507 N N . ARG A 1 213 ? 31.010 129.695 149.392 1.00 7.94 231 ARG A N 1
ATOM 1508 C CA . ARG A 1 213 ? 30.983 130.173 148.011 1.00 6.45 231 ARG A CA 1
ATOM 1509 C C . ARG A 1 213 ? 30.566 129.090 147.028 1.00 6.54 231 ARG A C 1
ATOM 1510 O O . ARG A 1 213 ? 29.877 129.382 146.047 1.00 8.04 231 ARG A O 1
ATOM 1518 N N . ILE A 1 214 ? 31.007 127.860 147.280 1.00 6.82 232 ILE A N 1
ATOM 1519 C CA . ILE A 1 214 ? 30.814 126.788 146.303 1.00 7.18 232 ILE A CA 1
ATOM 1520 C C . ILE A 1 214 ? 29.610 125.897 146.613 1.00 7.53 232 ILE A C 1
ATOM 1521 O O . ILE A 1 214 ? 29.455 124.835 146.009 1.00 9.01 232 ILE A O 1
ATOM 1526 N N . VAL A 1 215 ? 28.731 126.337 147.509 1.00 7.31 233 VAL A N 1
ATOM 1527 C CA . VAL A 1 215 ? 27.630 125.461 147.929 1.00 8.39 233 VAL A CA 1
ATOM 1528 C C . VAL A 1 215 ? 26.633 125.111 146.812 1.00 8.99 233 VAL A C 1
ATOM 1529 O O . VAL A 1 215 ? 26.002 124.048 146.868 1.00 9.18 233 VAL A O 1
ATOM 1533 N N . LYS A 1 216 ? 26.475 125.976 145.812 1.00 8.86 234 LYS A N 1
ATOM 1534 C CA . LYS A 1 216 ? 25.560 125.667 144.704 1.00 9.64 234 LYS A CA 1
ATOM 1535 C C . LYS A 1 216 ? 26.186 124.738 143.675 1.00 10.66 234 LYS A C 1
ATOM 1536 O O . LYS A 1 216 ? 25.487 123.918 143.080 1.00 12.60 234 LYS A O 1
ATOM 1542 N N . VAL A 1 217 ? 27.488 124.856 143.441 1.00 9.08 235 VAL A N 1
ATOM 1543 C CA . VAL A 1 217 ? 28.135 124.055 142.408 1.00 10.46 235 VAL A CA 1
ATOM 1544 C C . VAL A 1 217 ? 28.626 122.704 142.949 1.00 10.93 235 VAL A C 1
ATOM 1545 O O . VAL A 1 217 ? 28.589 121.693 142.245 1.00 11.50 235 VAL A O 1
ATOM 1549 N N . LYS A 1 218 ? 29.077 122.677 144.201 1.00 9.38 236 LYS A N 1
ATOM 1550 C CA . LYS A 1 218 ? 29.609 121.466 144.823 1.00 9.43 236 LYS A CA 1
ATOM 1551 C C . LYS A 1 218 ? 29.189 121.413 146.294 1.00 9.29 236 LYS A C 1
ATOM 1552 O O . LYS A 1 218 ? 30.028 121.583 147.187 1.00 9.82 236 LYS A O 1
ATOM 1558 N N . PRO A 1 219 ? 27.895 121.185 146.565 1.00 9.24 237 PRO A N 1
ATOM 1559 C CA . PRO A 1 219 ? 27.457 121.186 147.967 1.00 10.62 237 PRO A CA 1
ATOM 1560 C C . PRO A 1 219 ? 28.167 120.160 148.847 1.00 9.62 237 PRO A C 1
ATOM 1561 O O . PRO A 1 219 ? 28.312 120.426 150.040 1.00 11.08 237 PRO A O 1
ATOM 1565 N N . ALA A 1 220 ? 28.600 119.031 148.298 1.00 11.32 238 ALA A N 1
ATOM 1566 C CA . ALA A 1 220 ? 29.317 118.049 149.109 1.00 11.42 238 ALA A CA 1
ATOM 1567 C C . ALA A 1 220 ? 30.669 118.579 149.585 1.00 9.67 238 ALA A C 1
ATOM 1568 O O . ALA A 1 220 ? 31.022 118.429 150.752 1.00 11.45 238 ALA A O 1
ATOM 1570 N N . LEU A 1 221 ? 31.423 119.209 148.690 1.00 10.17 239 LEU A N 1
ATOM 1571 C CA . LEU A 1 221 ? 32.721 119.758 149.067 1.00 9.69 239 LEU A CA 1
ATOM 1572 C C . LEU A 1 221 ? 32.550 120.981 149.959 1.00 8.69 239 LEU A C 1
ATOM 1573 O O . LEU A 1 221 ? 33.329 121.186 150.888 1.00 8.83 239 LEU A O 1
ATOM 1578 N N . ALA A 1 222 ? 31.530 121.784 149.677 1.00 8.91 240 ALA A N 1
ATOM 1579 C CA . ALA A 1 222 ? 31.200 122.916 150.538 1.00 8.61 240 ALA A CA 1
ATOM 1580 C C . ALA A 1 222 ? 31.005 122.472 151.976 1.00 8.45 240 ALA A C 1
ATOM 1581 O O . ALA A 1 222 ? 31.594 123.036 152.906 1.00 9.27 240 ALA A O 1
ATOM 1583 N N . LYS A 1 223 ? 30.202 121.430 152.162 1.00 9.77 241 LYS A N 1
ATOM 1584 C CA . LYS A 1 223 ? 29.943 120.933 153.505 1.00 9.78 241 LYS A CA 1
ATOM 1585 C C . LYS A 1 223 ? 31.215 120.416 154.172 1.00 10.16 241 LYS A C 1
ATOM 1586 O O . LYS A 1 223 ? 31.488 120.725 155.341 1.00 9.50 241 LYS A O 1
ATOM 1592 N N . THR A 1 224 ? 31.993 119.645 153.422 1.00 8.90 242 THR A N 1
ATOM 1593 C CA . THR A 1 224 ? 33.228 119.086 153.942 1.00 10.43 242 THR A CA 1
ATOM 1594 C C . THR A 1 224 ? 34.180 120.192 154.412 1.00 8.91 242 THR A C 1
ATOM 1595 O O . THR A 1 224 ? 34.701 120.158 155.533 1.00 10.08 242 THR A O 1
ATOM 1599 N N . GLU A 1 225 ? 34.401 121.186 153.562 1.00 8.60 243 GLU A N 1
ATOM 1600 C CA . GLU A 1 225 ? 35.358 122.234 153.896 1.00 7.96 243 GLU A CA 1
ATOM 1601 C C . GLU A 1 225 ? 34.819 123.176 154.978 1.00 8.60 243 GLU A C 1
ATOM 1602 O O . GLU A 1 225 ? 35.571 123.615 155.847 1.00 9.61 243 GLU A O 1
ATOM 1608 N N . ALA A 1 226 ? 33.516 123.444 154.968 1.00 8.60 244 ALA A N 1
ATOM 1609 C CA . ALA A 1 226 ? 32.922 124.307 155.997 1.00 8.26 244 ALA A CA 1
ATOM 1610 C C . ALA A 1 226 ? 33.007 123.644 157.368 1.00 9.09 244 ALA A C 1
ATOM 1611 O O . ALA A 1 226 ? 33.362 124.265 158.372 1.00 9.55 244 ALA A O 1
ATOM 1613 N N . GLU A 1 227 ? 32.686 122.359 157.408 1.00 9.14 245 GLU A N 1
ATOM 1614 C CA . GLU A 1 227 ? 32.763 121.640 158.674 1.00 10.04 245 GLU A CA 1
ATOM 1615 C C . GLU A 1 227 ? 34.206 121.503 159.176 1.00 9.14 245 GLU A C 1
ATOM 1616 O O . GLU A 1 227 ? 34.448 121.611 160.374 1.00 9.82 245 GLU A O 1
ATOM 1622 N N . LYS A 1 228 ? 35.166 121.318 158.268 1.00 9.43 246 LYS A N 1
ATOM 1623 C CA . LYS A 1 228 ? 36.584 121.317 158.641 1.00 9.89 246 LYS A CA 1
ATOM 1624 C C . LYS A 1 228 ? 36.991 122.631 159.323 1.00 10.30 246 LYS A C 1
ATOM 1625 O O . LYS A 1 228 ? 37.708 122.627 160.328 1.00 10.29 246 LYS A O 1
ATOM 1631 N N . ALA A 1 229 ? 36.535 123.748 158.766 1.00 9.55 247 ALA A N 1
ATOM 1632 C CA . ALA A 1 229 ? 36.885 125.069 159.295 1.00 9.28 247 ALA A CA 1
ATOM 1633 C C . ALA A 1 229 ? 36.488 125.199 160.758 1.00 10.96 247 ALA A C 1
ATOM 1634 O O . ALA A 1 229 ? 37.264 125.684 161.595 1.00 11.70 247 ALA A O 1
ATOM 1636 N N . VAL A 1 230 ? 35.273 124.754 161.059 1.00 9.56 248 VAL A N 1
ATOM 1637 C CA . VAL A 1 230 ? 34.707 124.885 162.392 1.00 10.86 248 VAL A CA 1
ATOM 1638 C C . VAL A 1 230 ? 35.311 123.849 163.340 1.00 11.02 248 VAL A C 1
ATOM 1639 O O . VAL A 1 230 ? 35.513 124.120 164.528 1.00 12.44 248 VAL A O 1
ATOM 1643 N N . ALA A 1 231 ? 35.640 122.679 162.805 1.00 9.11 249 ALA A N 1
ATOM 1644 C CA . ALA A 1 231 ? 36.148 121.564 163.611 1.00 10.46 249 ALA A CA 1
ATOM 1645 C C . ALA A 1 231 ? 37.607 121.718 164.043 1.00 11.84 249 ALA A C 1
ATOM 1646 O O . ALA A 1 231 ? 38.043 121.079 165.012 1.00 11.84 249 ALA A O 1
ATOM 1648 N N . GLN A 1 232 ? 38.374 122.533 163.319 1.00 10.40 250 GLN A N 1
ATOM 1649 C CA . GLN A 1 232 ? 39.783 122.729 163.636 1.00 10.45 250 GLN A CA 1
ATOM 1650 C C . GLN A 1 232 ? 39.890 123.234 165.071 1.00 10.49 250 GLN A C 1
ATOM 1651 O O . GLN A 1 232 ? 39.014 123.955 165.544 1.00 10.81 250 GLN A O 1
ATOM 1657 N N . LYS A 1 233 ? 40.966 122.866 165.755 1.00 9.42 251 LYS A N 1
ATOM 1658 C CA . LYS A 1 233 ? 41.055 123.124 167.195 1.00 11.99 251 LYS A CA 1
ATOM 1659 C C . LYS A 1 233 ? 40.933 124.590 167.614 1.00 12.75 251 LYS A C 1
ATOM 1660 O O . LYS A 1 233 ? 40.541 124.873 168.748 1.00 14.49 251 LYS A O 1
ATOM 1666 N N . PHE A 1 234 ? 41.251 125.523 166.714 1.00 9.83 252 PHE A N 1
ATOM 1667 C CA . PHE A 1 234 ? 41.127 126.943 167.029 1.00 11.38 252 PHE A CA 1
ATOM 1668 C C . PHE A 1 234 ? 39.835 127.566 166.493 1.00 9.64 252 PHE A C 1
ATOM 1669 O O . PHE A 1 234 ? 39.493 128.709 166.824 1.00 11.17 252 PHE A O 1
ATOM 1677 N N . GLY A 1 235 ? 39.117 126.799 165.675 1.00 9.92 253 GLY A N 1
ATOM 1678 C CA . GLY A 1 235 ? 37.856 127.248 165.102 1.00 10.52 253 GLY A CA 1
ATOM 1679 C C . GLY A 1 235 ? 37.941 128.521 164.280 1.00 9.25 253 GLY A C 1
ATOM 1680 O O . GLY A 1 235 ? 39.007 128.896 163.781 1.00 11.46 253 GLY A O 1
ATOM 1681 N N . VAL A 1 236 ? 36.799 129.180 164.133 1.00 9.42 254 VAL A N 1
ATOM 1682 C CA . VAL A 1 236 ? 36.733 130.400 163.332 1.00 9.28 254 VAL A CA 1
ATOM 1683 C C . VAL A 1 236 ? 36.646 131.644 164.228 1.00 9.71 254 VAL A C 1
ATOM 1684 O O . VAL A 1 236 ? 36.586 131.540 165.464 1.00 10.38 254 VAL A O 1
ATOM 1688 N N . MET A 1 237 ? 36.686 132.825 163.620 1.00 9.03 255 MET A N 1
ATOM 1689 C CA . MET A 1 237 ? 36.633 134.070 164.391 1.00 9.77 255 MET A CA 1
ATOM 1690 C C . MET A 1 237 ? 35.443 134.097 165.343 1.00 10.12 255 MET A C 1
ATOM 1691 O O . MET A 1 237 ? 34.334 133.700 164.971 1.00 10.44 255 MET A O 1
ATOM 1696 N N . LEU A 1 238 ? 35.676 134.592 166.564 1.00 11.09 256 LEU A N 1
ATOM 1697 C CA . LEU A 1 238 ? 34.622 134.707 167.574 1.00 11.11 256 LEU A CA 1
ATOM 1698 C C . LEU A 1 238 ? 34.464 136.120 168.119 1.00 11.86 256 LEU A C 1
ATOM 1699 O O . LEU A 1 238 ? 33.364 136.542 168.446 1.00 13.02 256 LEU A O 1
ATOM 1704 N N . VAL A 1 239 ? 35.573 136.841 168.238 1.00 12.45 257 VAL A N 1
ATOM 1705 C CA . VAL A 1 239 ? 35.540 138.186 168.798 1.00 11.92 257 VAL A CA 1
ATOM 1706 C C . VAL A 1 239 ? 36.194 139.135 167.816 1.00 12.42 257 VAL A C 1
ATOM 1707 O O . VAL A 1 239 ? 36.928 138.701 166.915 1.00 10.42 257 VAL A O 1
ATOM 1711 N N . ASN A 1 240 ? 35.940 140.428 167.982 1.00 12.86 258 ASN A N 1
ATOM 1712 C CA . ASN A 1 240 ? 36.384 141.394 166.994 1.00 11.11 258 ASN A CA 1
ATOM 1713 C C . ASN A 1 240 ? 37.904 141.496 166.850 1.00 11.97 258 ASN A C 1
ATOM 1714 O O . ASN A 1 240 ? 38.395 141.814 165.766 1.00 12.80 258 ASN A O 1
ATOM 1719 N N . ASP A 1 241 ? 38.649 141.181 167.907 1.00 13.50 259 ASP A N 1
ATOM 1720 C CA . ASP A 1 241 ? 40.107 141.139 167.815 1.00 14.63 259 ASP A CA 1
ATOM 1721 C C . ASP A 1 241 ? 40.598 140.018 166.893 1.00 12.08 259 ASP A C 1
ATOM 1722 O O . ASP A 1 241 ? 41.766 139.994 166.500 1.00 12.85 259 ASP A O 1
ATOM 1727 N N . ASP A 1 242 ? 39.706 139.086 166.556 1.00 10.87 260 ASP A N 1
ATOM 1728 C CA . ASP A 1 242 ? 40.047 138.001 165.630 1.00 11.03 260 ASP A CA 1
ATOM 1729 C C . ASP A 1 242 ? 39.988 138.433 164.163 1.00 9.01 260 ASP A C 1
ATOM 1730 O O . ASP A 1 242 ? 40.441 137.688 163.279 1.00 9.07 260 ASP A O 1
ATOM 1735 N N . SER A 1 243 ? 39.418 139.606 163.900 1.00 9.75 261 SER A N 1
ATOM 1736 C CA . SER A 1 243 ? 39.206 140.072 162.529 1.00 9.60 261 SER A CA 1
ATOM 1737 C C . SER A 1 243 ? 40.515 140.211 161.760 1.00 10.28 261 SER A C 1
ATOM 1738 O O . SER A 1 243 ? 41.562 140.512 162.335 1.00 10.78 261 SER A O 1
ATOM 1741 N N . PHE A 1 244 ? 40.450 140.000 160.448 1.00 8.75 262 PHE A N 1
ATOM 1742 C CA . PHE A 1 244 ? 41.612 140.183 159.586 1.00 8.42 262 PHE A CA 1
ATOM 1743 C C . PHE A 1 244 ? 41.602 141.595 159.023 1.00 9.51 262 PHE A C 1
ATOM 1744 O O . PHE A 1 244 ? 40.644 142.018 158.366 1.00 9.52 262 PHE A O 1
ATOM 1752 N N . LYS A 1 245 ? 42.672 142.331 159.303 1.00 9.85 263 LYS A N 1
ATOM 1753 C CA . LYS A 1 245 ? 42.793 143.717 158.859 1.00 10.17 263 LYS A CA 1
ATOM 1754 C C . LYS A 1 245 ? 44.249 144.025 158.549 1.00 9.24 263 LYS A C 1
ATOM 1755 O O . LYS A 1 245 ? 45.166 143.411 159.110 1.00 10.64 263 LYS A O 1
ATOM 1761 N N . ILE A 1 246 ? 44.454 144.970 157.641 1.00 9.60 264 ILE A N 1
ATOM 1762 C CA . ILE A 1 246 ? 45.775 145.523 157.414 1.00 10.88 264 ILE A CA 1
ATOM 1763 C C . ILE A 1 246 ? 45.924 146.757 158.287 1.00 11.39 264 ILE A C 1
ATOM 1764 O O . ILE A 1 246 ? 45.116 147.680 158.211 1.00 12.13 264 ILE A O 1
ATOM 1769 N N . VAL A 1 247 ? 46.940 146.745 159.143 1.00 11.61 265 VAL A N 1
ATOM 1770 C CA . VAL A 1 247 ? 47.261 147.906 159.962 1.00 11.14 265 VAL A CA 1
ATOM 1771 C C . VAL A 1 247 ? 48.453 148.583 159.304 1.00 11.34 265 VAL A C 1
ATOM 1772 O O . VAL A 1 247 ? 49.594 148.144 159.461 1.00 15.37 265 VAL A O 1
ATOM 1776 N N . SER A 1 248 ? 48.190 149.623 158.520 1.00 11.50 266 SER A N 1
ATOM 1777 C CA . SER A 1 248 ? 49.279 150.278 157.804 1.00 11.19 266 SER A CA 1
ATOM 1778 C C . SER A 1 248 ? 50.030 151.244 158.715 1.00 11.42 266 SER A C 1
ATOM 1779 O O . SER A 1 248 ? 49.417 152.040 159.427 1.00 12.02 266 SER A O 1
ATOM 1782 N N . PRO A 1 249 ? 51.362 151.176 158.696 1.00 10.45 267 PRO A N 1
ATOM 1783 C CA . PRO A 1 249 ? 52.105 152.182 159.469 1.00 10.37 267 PRO A CA 1
ATOM 1784 C C . PRO A 1 249 ? 52.055 153.562 158.831 1.00 11.09 267 PRO A C 1
ATOM 1785 O O . PRO A 1 249 ? 52.377 154.537 159.513 1.00 11.76 267 PRO A O 1
ATOM 1789 N N . VAL A 1 250 ? 51.645 153.662 157.569 1.00 10.29 268 VAL A N 1
ATOM 1790 C CA A VAL A 1 250 ? 51.764 154.912 156.820 0.47 13.00 268 VAL A CA 1
ATOM 1791 C CA B VAL A 1 250 ? 51.747 154.929 156.848 0.53 13.01 268 VAL A CA 1
ATOM 1792 C C . VAL A 1 250 ? 50.494 155.380 156.101 1.00 12.82 268 VAL A C 1
ATOM 1793 O O . VAL A 1 250 ? 50.212 156.576 156.038 1.00 14.93 268 VAL A O 1
ATOM 1800 N N . TYR A 1 251 ? 49.738 154.442 155.533 1.00 11.38 269 TYR A N 1
ATOM 1801 C CA . TYR A 1 251 ? 48.634 154.816 154.642 1.00 12.66 269 TYR A CA 1
ATOM 1802 C C . TYR A 1 251 ? 47.257 154.839 155.288 1.00 11.26 269 TYR A C 1
ATOM 1803 O O . TYR A 1 251 ? 46.919 153.972 156.095 1.00 14.67 269 TYR A O 1
ATOM 1812 N N . THR A 1 252 ? 46.471 155.835 154.915 1.00 11.63 270 THR A N 1
ATOM 1813 C CA . THR A 1 252 ? 45.048 155.869 155.203 1.00 11.72 270 THR A CA 1
ATOM 1814 C C . THR A 1 252 ? 44.324 155.062 154.107 1.00 12.01 270 THR A C 1
ATOM 1815 O O . THR A 1 252 ? 44.774 155.034 152.957 1.00 13.53 270 THR A O 1
ATOM 1819 N N . ASN A 1 253 ? 43.219 154.402 154.459 1.00 11.01 271 ASN A N 1
ATOM 1820 C CA . ASN A 1 253 ? 42.366 153.742 153.463 1.00 10.03 271 ASN A CA 1
ATOM 1821 C C . ASN A 1 253 ? 42.169 154.684 152.261 1.00 12.04 271 ASN A C 1
ATOM 1822 O O . ASN A 1 253 ? 41.758 155.831 152.436 1.00 11.30 271 ASN A O 1
ATOM 1827 N N . PRO A 1 254 ? 42.481 154.215 151.037 1.00 10.50 272 PRO A N 1
ATOM 1828 C CA . PRO A 1 254 ? 42.449 155.128 149.884 1.00 10.44 272 PRO A CA 1
ATOM 1829 C C . PRO A 1 254 ? 41.059 155.683 149.577 1.00 10.27 272 PRO A C 1
ATOM 1830 O O . PRO A 1 254 ? 40.935 156.713 148.907 1.00 11.48 272 PRO A O 1
ATOM 1834 N N . ILE A 1 255 ? 40.019 155.020 150.075 1.00 9.31 273 ILE A N 1
ATOM 1835 C CA . ILE A 1 255 ? 38.665 155.514 149.872 1.00 10.83 273 ILE A CA 1
ATOM 1836 C C . ILE A 1 255 ? 38.465 156.900 150.497 1.00 11.24 273 ILE A C 1
ATOM 1837 O O . ILE A 1 255 ? 37.665 157.693 150.004 1.00 11.47 273 ILE A O 1
ATOM 1842 N N . ALA A 1 256 ? 39.188 157.192 151.578 1.00 11.01 274 ALA A N 1
ATOM 1843 C CA . ALA A 1 256 ? 39.062 158.504 152.215 1.00 12.25 274 ALA A CA 1
ATOM 1844 C C . ALA A 1 256 ? 39.381 159.626 151.225 1.00 11.78 274 ALA A C 1
ATOM 1845 O O . ALA A 1 256 ? 38.684 160.644 151.185 1.00 12.95 274 ALA A O 1
ATOM 1847 N N . THR A 1 257 ? 40.416 159.428 150.416 1.00 11.88 275 THR A N 1
ATOM 1848 C CA . THR A 1 257 ? 40.805 160.401 149.394 1.00 11.95 275 THR A CA 1
ATOM 1849 C C . THR A 1 257 ? 39.814 160.422 148.231 1.00 12.91 275 THR A C 1
ATOM 1850 O O . THR A 1 257 ? 39.355 161.485 147.812 1.00 12.50 275 THR A O 1
ATOM 1854 N N . ILE A 1 258 ? 39.499 159.245 147.692 1.00 11.78 276 ILE A N 1
ATOM 1855 C CA . ILE A 1 258 ? 38.561 159.131 146.576 1.00 12.38 276 ILE A CA 1
ATOM 1856 C C . ILE A 1 258 ? 37.236 159.808 146.906 1.00 11.39 276 ILE A C 1
ATOM 1857 O O . ILE A 1 258 ? 36.647 160.505 146.067 1.00 11.81 276 ILE A O 1
ATOM 1862 N N . SER A 1 259 ? 36.784 159.635 148.144 1.00 11.69 277 SER A N 1
ATOM 1863 C CA . SER A 1 259 ? 35.552 160.269 148.599 1.00 11.23 277 SER A CA 1
ATOM 1864 C C . SER A 1 259 ? 35.735 161.750 148.979 1.00 13.36 277 SER A C 1
ATOM 1865 O O . SER A 1 259 ? 35.244 162.636 148.282 1.00 14.44 277 SER A O 1
ATOM 1868 N N . SER A 1 260 ? 36.440 162.007 150.076 1.00 13.65 278 SER A N 1
ATOM 1869 C CA . SER A 1 260 ? 36.509 163.357 150.637 1.00 14.00 278 SER A CA 1
ATOM 1870 C C . SER A 1 260 ? 37.249 164.365 149.764 1.00 15.37 278 SER A C 1
ATOM 1871 O O . SER A 1 260 ? 36.847 165.530 149.697 1.00 17.32 278 SER A O 1
ATOM 1874 N N . SER A 1 261 ? 38.327 163.944 149.113 1.00 13.53 279 SER A N 1
ATOM 1875 C CA . SER A 1 261 ? 39.120 164.878 148.310 1.00 14.11 279 SER A CA 1
ATOM 1876 C C . SER A 1 261 ? 38.608 165.027 146.884 1.00 16.04 279 SER A C 1
ATOM 1877 O O . SER A 1 261 ? 38.496 166.143 146.368 1.00 18.28 279 SER A O 1
ATOM 1880 N N . TRP A 1 262 ? 38.305 163.905 146.233 1.00 13.81 280 TRP A N 1
ATOM 1881 C CA . TRP A 1 262 ? 37.969 163.930 144.811 1.00 13.94 280 TRP A CA 1
ATOM 1882 C C . TRP A 1 262 ? 36.472 163.967 144.547 1.00 12.08 280 TRP A C 1
ATOM 1883 O O . TRP A 1 262 ? 36.048 164.272 143.428 1.00 15.29 280 TRP A O 1
ATOM 1894 N N . LEU A 1 263 ? 35.676 163.631 145.559 1.00 12.92 281 LEU A N 1
ATOM 1895 C CA . LEU A 1 263 ? 34.224 163.518 145.415 1.00 13.03 281 LEU A CA 1
ATOM 1896 C C . LEU A 1 263 ? 33.832 162.556 144.287 1.00 14.23 281 LEU A C 1
ATOM 1897 O O . LEU A 1 263 ? 32.821 162.755 143.613 1.00 13.49 281 LEU A O 1
ATOM 1902 N N . ASP A 1 264 ? 34.632 161.508 144.096 1.00 13.30 282 ASP A N 1
ATOM 1903 C CA . ASP A 1 264 ? 34.401 160.561 143.006 1.00 12.69 282 ASP A CA 1
ATOM 1904 C C . ASP A 1 264 ? 33.601 159.333 143.441 1.00 10.96 282 ASP A C 1
ATOM 1905 O O . ASP A 1 264 ? 33.256 158.480 142.615 1.00 11.90 282 ASP A O 1
ATOM 1910 N N . ILE A 1 265 ? 33.321 159.228 144.731 1.00 11.63 283 ILE A N 1
ATOM 1911 C CA . ILE A 1 265 ? 32.489 158.132 145.233 1.00 10.29 283 ILE A CA 1
ATOM 1912 C C . ILE A 1 265 ? 31.649 158.642 146.400 1.00 11.82 283 ILE A C 1
ATOM 1913 O O . ILE A 1 265 ? 32.104 159.494 147.191 1.00 12.27 283 ILE A O 1
ATOM 1918 N N . ARG A 1 266 ? 30.419 158.140 146.481 1.00 11.88 284 ARG A N 1
ATOM 1919 C CA . ARG A 1 266 ? 29.443 158.577 147.474 1.00 12.14 284 ARG A CA 1
ATOM 1920 C C . ARG A 1 266 ? 28.695 157.375 148.050 1.00 11.31 284 ARG A C 1
ATOM 1921 O O . ARG A 1 266 ? 28.794 156.253 147.531 1.00 11.17 284 ARG A O 1
ATOM 1929 N N . MET A 1 267 ? 27.947 157.604 149.124 1.00 10.78 285 MET A N 1
ATOM 1930 C CA . MET A 1 267 ? 26.946 156.654 149.588 1.00 11.58 285 MET A CA 1
ATOM 1931 C C . MET A 1 267 ? 26.061 156.216 148.418 1.00 11.85 285 MET A C 1
ATOM 1932 O O . MET A 1 267 ? 25.735 157.022 147.542 1.00 11.91 285 MET A O 1
ATOM 1937 N N . SER A 1 268 ? 25.675 154.941 148.393 1.00 11.57 286 SER A N 1
ATOM 1938 C CA . SER A 1 268 ? 24.800 154.431 147.336 1.00 9.94 286 SER A CA 1
ATOM 1939 C C . SER A 1 268 ? 23.320 154.517 147.695 1.00 9.97 286 SER A C 1
ATOM 1940 O O . SER A 1 268 ? 22.951 154.615 148.865 1.00 11.70 286 SER A O 1
ATOM 1943 N N . ALA A 1 269 ? 22.472 154.433 146.674 1.00 10.27 287 ALA A N 1
ATOM 1944 C CA . ALA A 1 269 ? 21.032 154.357 146.890 1.00 10.86 287 ALA A CA 1
ATOM 1945 C C . ALA A 1 269 ? 20.615 153.097 147.646 1.00 12.50 287 ALA A C 1
ATOM 1946 O O . ALA A 1 269 ? 19.701 153.145 148.460 1.00 12.71 287 ALA A O 1
ATOM 1948 N N . ASP A 1 270 ? 21.274 151.968 147.394 1.00 11.05 288 ASP A N 1
ATOM 1949 C CA . ASP A 1 270 ? 20.938 150.752 148.143 1.00 11.31 288 ASP A CA 1
ATOM 1950 C C . ASP A 1 270 ? 21.242 150.907 149.632 1.00 10.77 288 ASP A C 1
ATOM 1951 O O . ASP A 1 270 ? 20.457 150.477 150.484 1.00 10.54 288 ASP A O 1
ATOM 1956 N N . MET A 1 271 ? 22.391 151.503 149.947 1.00 10.28 289 MET A N 1
ATOM 1957 C CA . MET A 1 271 ? 22.739 151.740 151.339 1.00 11.37 289 MET A CA 1
ATOM 1958 C C . MET A 1 271 ? 21.740 152.696 151.997 1.00 11.46 289 MET A C 1
ATOM 1959 O O . MET A 1 271 ? 21.350 152.479 153.141 1.00 12.16 289 MET A O 1
ATOM 1964 N N . GLU A 1 272 ? 21.313 153.726 151.273 1.00 12.27 290 GLU A N 1
ATOM 1965 C CA . GLU A 1 272 ? 20.311 154.626 151.843 1.00 13.44 290 GLU A CA 1
ATOM 1966 C C . GLU A 1 272 ? 19.016 153.866 152.123 1.00 12.85 290 GLU A C 1
ATOM 1967 O O . GLU A 1 272 ? 18.478 153.924 153.219 1.00 13.74 290 GLU A O 1
ATOM 1973 N N . SER A 1 273 ? 18.528 153.124 151.135 1.00 12.45 291 SER A N 1
ATOM 1974 C CA . SER A 1 273 ? 17.278 152.388 151.287 1.00 12.25 291 SER A CA 1
ATOM 1975 C C . SER A 1 273 ? 17.311 151.420 152.467 1.00 13.02 291 SER A C 1
ATOM 1976 O O . SER A 1 273 ? 16.403 151.399 153.312 1.00 13.00 291 SER A O 1
ATOM 1979 N N . ILE A 1 274 ? 18.359 150.612 152.530 1.00 11.75 292 ILE A N 1
ATOM 1980 C CA . ILE A 1 274 ? 18.445 149.574 153.545 1.00 12.62 292 ILE A CA 1
ATOM 1981 C C . ILE A 1 274 ? 18.762 150.132 154.932 1.00 12.52 292 ILE A C 1
ATOM 1982 O O . ILE A 1 274 ? 18.082 149.807 155.904 1.00 13.37 292 ILE A O 1
ATOM 1987 N N . MET A 1 275 ? 19.785 150.972 155.034 1.00 13.42 293 MET A N 1
ATOM 1988 C CA . MET A 1 275 ? 20.186 151.462 156.351 1.00 12.38 293 MET A CA 1
ATOM 1989 C C . MET A 1 275 ? 19.207 152.494 156.938 1.00 14.34 293 MET A C 1
ATOM 1990 O O . MET A 1 275 ? 18.945 152.475 158.143 1.00 15.46 293 MET A O 1
ATOM 1995 N N . LYS A 1 276 ? 18.647 153.362 156.098 1.00 13.50 294 LYS A N 1
ATOM 1996 C CA . LYS A 1 276 ? 17.597 154.272 156.573 1.00 14.71 294 LYS A CA 1
ATOM 1997 C C . LYS A 1 276 ? 16.342 153.501 156.962 1.00 17.26 294 LYS A C 1
ATOM 1998 O O . LYS A 1 276 ? 15.699 153.816 157.964 1.00 17.65 294 LYS A O 1
ATOM 2004 N N . GLY A 1 277 ? 15.978 152.498 156.167 1.00 14.48 295 GLY A N 1
ATOM 2005 C CA . GLY A 1 277 ? 14.790 151.709 156.454 1.00 14.72 295 GLY A CA 1
ATOM 2006 C C . GLY A 1 277 ? 14.852 151.100 157.840 1.00 15.65 295 GLY A C 1
ATOM 2007 O O . GLY A 1 277 ? 13.871 151.108 158.592 1.00 17.84 295 GLY A O 1
ATOM 2008 N N . TYR A 1 278 ? 16.021 150.572 158.186 1.00 15.16 296 TYR A N 1
ATOM 2009 C CA . TYR A 1 278 ? 16.231 149.953 159.487 1.00 15.17 296 TYR A CA 1
ATOM 2010 C C . TYR A 1 278 ? 16.597 150.956 160.582 1.00 14.78 296 TYR A C 1
ATOM 2011 O O . TYR A 1 278 ? 16.761 150.565 161.731 1.00 15.09 296 TYR A O 1
ATOM 2020 N N . GLN A 1 279 ? 16.738 152.232 160.224 1.00 13.84 297 GLN A N 1
ATOM 2021 C CA . GLN A 1 279 ? 17.245 153.251 161.154 1.00 15.60 297 GLN A CA 1
ATOM 2022 C C . GLN A 1 279 ? 18.502 152.740 161.849 1.00 16.80 297 GLN A C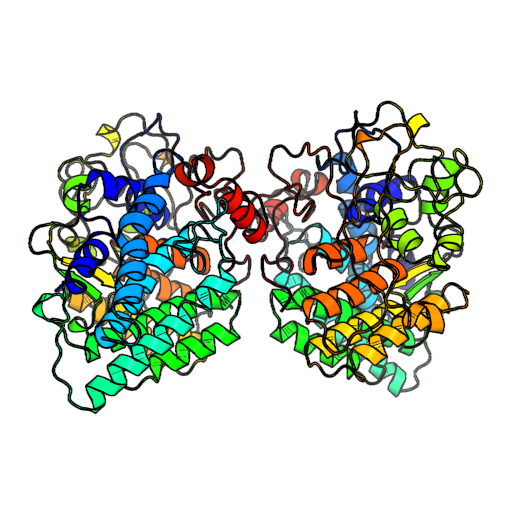 1
ATOM 2023 O O . GLN A 1 279 ? 18.646 152.803 163.069 1.00 16.80 297 GLN A O 1
ATOM 2029 N N . ASP A 1 280 ? 19.411 152.215 161.036 1.00 15.14 298 ASP A N 1
ATOM 2030 C CA . ASP A 1 280 ? 20.580 151.508 161.520 1.00 12.58 298 ASP A CA 1
ATOM 2031 C C . ASP A 1 280 ? 21.606 152.499 162.065 1.00 12.14 298 ASP A C 1
ATOM 2032 O O . ASP A 1 280 ? 22.066 153.369 161.331 1.00 13.31 298 ASP A O 1
ATOM 2037 N N . PRO A 1 281 ? 21.983 152.362 163.348 1.00 12.40 299 PRO A N 1
ATOM 2038 C CA . PRO A 1 281 ? 22.919 153.331 163.936 1.00 15.09 299 PRO A CA 1
ATOM 2039 C C . PRO A 1 281 ? 24.327 153.257 163.345 1.00 16.40 299 PRO A C 1
ATOM 2040 O O . PRO A 1 281 ? 25.122 154.170 163.567 1.00 17.06 299 PRO A O 1
ATOM 2044 N N . ARG A 1 282 ? 24.638 152.199 162.598 1.00 12.59 300 ARG A N 1
ATOM 2045 C CA . ARG A 1 282 ? 25.943 152.113 161.945 1.00 13.47 300 ARG A CA 1
ATOM 2046 C C . ARG A 1 282 ? 26.082 153.123 160.810 1.00 13.72 300 ARG A C 1
ATOM 2047 O O . ARG A 1 282 ? 27.188 153.381 160.339 1.00 13.78 300 ARG A O 1
ATOM 2055 N N . ILE A 1 283 ? 24.966 153.717 160.395 1.00 12.45 301 ILE A N 1
ATOM 2056 C CA . ILE A 1 283 ? 24.970 154.637 159.267 1.00 13.11 301 ILE A CA 1
ATOM 2057 C C . ILE A 1 283 ? 25.884 155.837 159.525 1.00 12.45 301 ILE A C 1
ATOM 2058 O O . ILE A 1 283 ? 26.487 156.369 158.598 1.00 13.53 301 ILE A O 1
ATOM 2063 N N . ALA A 1 284 ? 26.004 156.229 160.792 1.00 13.87 302 ALA A N 1
ATOM 2064 C CA . ALA A 1 284 ? 26.711 157.457 161.148 1.00 15.36 302 ALA A CA 1
ATOM 2065 C C . ALA A 1 284 ? 28.220 157.351 160.954 1.00 15.63 302 ALA A C 1
ATOM 2066 O O . ALA A 1 284 ? 28.871 158.335 160.618 1.00 17.38 302 ALA A O 1
ATOM 2068 N N . SER A 1 285 ? 28.784 156.168 161.165 1.00 15.44 303 SER A N 1
ATOM 2069 C CA . SER A 1 285 ? 30.211 156.001 160.927 1.00 15.89 303 SER A CA 1
ATOM 2070 C C . SER A 1 285 ? 30.488 155.522 159.502 1.00 12.62 303 SER A C 1
ATOM 2071 O O . SER A 1 285 ? 31.578 155.738 158.984 1.00 13.76 303 SER A O 1
ATOM 2074 N N . TYR A 1 286 ? 29.500 154.896 158.868 1.00 13.74 304 TYR A N 1
ATOM 2075 C CA . TYR A 1 286 ? 29.672 154.432 157.491 1.00 12.30 304 TYR A CA 1
ATOM 2076 C C . TYR A 1 286 ? 29.707 155.597 156.507 1.00 11.45 304 TYR A C 1
ATOM 2077 O O . TYR A 1 286 ? 30.451 155.563 155.519 1.00 11.40 304 TYR A O 1
ATOM 2086 N N . PHE A 1 287 ? 28.890 156.620 156.781 1.00 13.89 305 PHE A N 1
ATOM 2087 C CA . PHE A 1 287 ? 28.683 157.733 155.858 1.00 11.92 305 PHE A CA 1
ATOM 2088 C C . PHE A 1 287 ? 28.670 159.073 156.580 1.00 13.35 305 PHE A C 1
ATOM 2089 O O . PHE A 1 287 ? 28.431 159.131 157.780 1.00 13.52 305 PHE A O 1
ATOM 2097 N N . ASP A 1 288 ? 28.951 160.137 155.837 1.00 11.96 306 ASP A N 1
ATOM 2098 C CA . ASP A 1 288 ? 28.823 161.497 156.355 1.00 12.35 306 ASP A CA 1
ATOM 2099 C C . ASP A 1 288 ? 27.492 162.076 155.903 1.00 15.73 306 ASP A C 1
ATOM 2100 O O . ASP A 1 288 ? 26.977 161.735 154.839 1.00 13.80 306 ASP A O 1
ATOM 2105 N N . THR A 1 289 ? 26.928 162.978 156.699 1.00 15.96 307 THR A N 1
ATOM 2106 C CA . THR A 1 289 ? 25.734 163.677 156.245 1.00 16.09 307 THR A CA 1
ATOM 2107 C C . THR A 1 289 ? 26.049 164.527 155.014 1.00 13.09 307 THR A C 1
ATOM 2108 O O . THR A 1 289 ? 27.178 164.996 154.835 1.00 14.60 307 THR A O 1
ATOM 2112 N N . SER A 1 290 ? 25.037 164.703 154.175 1.00 15.35 308 SER A N 1
ATOM 2113 C CA . SER A 1 290 ? 25.166 165.355 152.874 1.00 14.42 308 SER A CA 1
ATOM 2114 C C . SER A 1 290 ? 25.423 166.860 152.985 1.00 14.49 308 SER A C 1
ATOM 2115 O O . SER A 1 290 ? 24.851 167.523 153.852 1.00 19.69 308 SER A O 1
ATOM 2118 N N . LYS A 1 291 ? 26.266 167.390 152.104 1.00 15.36 309 LYS A N 1
ATOM 2119 C CA . LYS A 1 291 ? 26.482 168.840 152.031 1.00 17.14 309 LYS A CA 1
ATOM 2120 C C . LYS A 1 291 ? 25.266 169.521 151.411 1.00 20.11 309 LYS A C 1
ATOM 2121 O O . LYS A 1 291 ? 24.852 170.600 151.851 1.00 18.83 309 LYS A O 1
ATOM 2127 N N . GLN A 1 292 ? 24.692 168.888 150.393 1.00 17.60 310 GLN A N 1
ATOM 2128 C CA . GLN A 1 292 ? 23.546 169.437 149.667 1.00 18.45 310 GLN A CA 1
ATOM 2129 C C . GLN A 1 292 ? 22.272 169.391 150.495 1.00 20.20 310 GLN A C 1
ATOM 2130 O O . GLN A 1 292 ? 21.428 170.291 150.416 1.00 22.25 310 GLN A O 1
ATOM 2136 N N . PHE A 1 293 ? 22.138 168.330 151.281 1.00 17.71 311 PHE A N 1
ATOM 2137 C CA . PHE A 1 293 ? 20.969 168.109 152.118 1.00 18.64 311 PHE A CA 1
ATOM 2138 C C . PHE A 1 293 ? 21.428 168.014 153.567 1.00 23.23 311 PHE A C 1
ATOM 2139 O O . PHE A 1 293 ? 21.583 166.917 154.104 1.00 19.28 311 PHE A O 1
ATOM 2147 N N . PRO A 1 294 ? 21.670 169.170 154.206 1.00 20.20 312 PRO A N 1
ATOM 2148 C CA . PRO A 1 294 ? 22.285 169.209 155.536 1.00 19.69 312 PRO A CA 1
ATOM 2149 C C . PRO A 1 294 ? 21.646 168.267 156.552 1.00 20.10 312 PRO A C 1
ATOM 2150 O O . PRO A 1 294 ? 20.419 168.199 156.671 1.00 21.24 312 PRO A O 1
ATOM 2154 N N . ASN A 1 295 ? 22.500 167.535 157.262 1.00 18.13 313 ASN A N 1
ATOM 2155 C CA . ASN A 1 295 ? 22.087 166.618 158.323 1.00 20.02 313 ASN A CA 1
ATOM 2156 C C . ASN A 1 295 ? 21.314 165.388 157.849 1.00 20.76 313 ASN A C 1
ATOM 2157 O O . ASN A 1 295 ? 20.741 164.667 158.657 1.00 23.12 313 ASN A O 1
ATOM 2162 N N . GLU A 1 296 ? 21.303 165.155 156.540 1.00 20.07 314 GLU A N 1
ATOM 2163 C CA . GLU A 1 296 ? 20.646 163.978 155.978 1.00 22.06 314 GLU A CA 1
ATOM 2164 C C . GLU A 1 296 ? 21.655 163.026 155.345 1.00 16.69 314 GLU A C 1
ATOM 2165 O O . GLU A 1 296 ? 22.696 163.450 154.841 1.00 18.62 314 GLU A O 1
ATOM 2171 N N . TYR A 1 297 ? 21.336 161.737 155.394 1.00 16.94 315 TYR A N 1
ATOM 2172 C CA . TYR A 1 297 ? 22.099 160.720 154.671 1.00 16.11 315 TYR A CA 1
ATOM 2173 C C . TYR A 1 297 ? 21.443 160.472 153.326 1.00 17.20 315 TYR A C 1
ATOM 2174 O O . TYR A 1 297 ? 20.324 159.964 153.263 1.00 21.26 315 TYR A O 1
ATOM 2183 N N . LYS A 1 298 ? 22.130 160.851 152.251 1.00 13.51 316 LYS A N 1
ATOM 2184 C CA . LYS A 1 298 ? 21.573 160.721 150.909 1.00 14.98 316 LYS A CA 1
ATOM 2185 C C . LYS A 1 298 ? 22.522 159.974 149.986 1.00 13.43 316 LYS A C 1
ATOM 2186 O O . LYS A 1 298 ? 23.696 160.329 149.870 1.00 14.05 316 LYS A O 1
ATOM 2192 N N . GLY A 1 299 ? 21.998 158.942 149.331 1.00 12.35 317 GLY A N 1
ATOM 2193 C CA . GLY A 1 299 ? 22.806 158.111 148.460 1.00 13.33 317 GLY A CA 1
ATOM 2194 C C . GLY A 1 299 ? 22.522 158.367 146.997 1.00 13.49 317 GLY A C 1
ATOM 2195 O O . GLY A 1 299 ? 21.494 158.958 146.635 1.00 13.60 317 GLY A O 1
ATOM 2196 N N . VAL A 1 300 ? 23.441 157.905 146.156 1.00 12.06 318 VAL A N 1
ATOM 2197 C CA . VAL A 1 300 ? 23.384 158.095 144.717 1.00 12.71 318 VAL A CA 1
ATOM 2198 C C . VAL A 1 300 ? 23.049 156.763 144.034 1.00 12.12 318 VAL A C 1
ATOM 2199 O O . VAL A 1 300 ? 23.591 155.709 144.399 1.00 12.07 318 VAL A O 1
ATOM 2203 N N . ARG A 1 301 ? 22.154 156.809 143.051 1.00 11.15 319 ARG A N 1
ATOM 2204 C CA . ARG A 1 301 ? 21.758 155.622 142.299 1.00 12.97 319 ARG A CA 1
ATOM 2205 C C . ARG A 1 301 ? 22.865 155.239 141.319 1.00 11.48 319 ARG A C 1
ATOM 2206 O O . ARG A 1 301 ? 23.473 156.100 140.686 1.00 12.80 319 ARG A O 1
ATOM 2214 N N . THR A 1 302 ? 23.133 153.939 141.189 1.00 11.55 320 THR A N 1
ATOM 2215 C CA . THR A 1 302 ? 24.126 153.489 140.214 1.00 11.42 320 THR A CA 1
ATOM 2216 C C . THR A 1 302 ? 23.486 153.022 138.900 1.00 12.12 320 THR A C 1
ATOM 2217 O O . THR A 1 302 ? 22.354 152.522 138.884 1.00 11.90 320 THR A O 1
ATOM 2221 N N . GLY A 1 303 ? 24.214 153.201 137.801 1.00 11.23 321 GLY A N 1
ATOM 2222 C CA . GLY A 1 303 ? 23.721 152.842 136.485 1.00 11.31 321 GLY A CA 1
ATOM 2223 C C . GLY A 1 303 ? 22.724 153.852 135.948 1.00 12.12 321 GLY A C 1
ATOM 2224 O O . GLY A 1 303 ? 21.651 153.487 135.464 1.00 13.14 321 GLY A O 1
ATOM 2225 N N . ILE A 1 304 ? 23.094 155.126 136.020 1.00 12.44 322 ILE A N 1
ATOM 2226 C CA . ILE A 1 304 ? 22.189 156.203 135.643 1.00 14.74 322 ILE A CA 1
ATOM 2227 C C . ILE A 1 304 ? 22.786 157.107 134.576 1.00 15.45 322 ILE A C 1
ATOM 2228 O O . ILE A 1 304 ? 23.974 157.024 134.245 1.00 16.06 322 ILE A O 1
ATOM 2233 N N . ALA A 1 305 ? 21.943 157.976 134.032 1.00 16.43 323 ALA A N 1
ATOM 2234 C CA . ALA A 1 305 ? 22.421 159.052 133.175 1.00 16.62 323 ALA A CA 1
ATOM 2235 C C . ALA A 1 305 ? 22.907 160.175 134.080 1.00 16.61 323 ALA A C 1
ATOM 2236 O O . ALA A 1 305 ? 22.257 160.501 135.073 1.00 22.49 323 ALA A O 1
ATOM 2238 N N . ILE A 1 306 ? 24.062 160.742 133.750 1.00 17.48 324 ILE A N 1
ATOM 2239 C CA . ILE A 1 306 ? 24.624 161.828 134.547 1.00 18.46 324 ILE A CA 1
ATOM 2240 C C . ILE A 1 306 ? 24.867 163.056 133.680 1.00 19.70 324 ILE A C 1
ATOM 2241 O O . ILE A 1 306 ? 25.682 163.031 132.757 1.00 22.65 324 ILE A O 1
ATOM 2246 N N . SER A 1 307 ? 24.149 164.132 133.985 1.00 21.79 325 SER A N 1
ATOM 2247 C CA . SER A 1 307 ? 24.289 165.369 133.228 1.00 23.62 325 SER A CA 1
ATOM 2248 C C . SER A 1 307 ? 25.586 166.070 133.612 1.00 20.66 325 SER A C 1
ATOM 2249 O O . SER A 1 307 ? 26.406 166.397 132.755 1.00 27.35 325 SER A O 1
ATOM 2252 N N . GLY A 1 308 ? 25.766 166.292 134.910 1.00 19.58 326 GLY A N 1
ATOM 2253 C CA . GLY A 1 308 ? 26.986 166.878 135.426 1.00 19.08 326 GLY A CA 1
ATOM 2254 C C . GLY A 1 308 ? 27.315 166.320 136.798 1.00 16.47 326 GLY A C 1
ATOM 2255 O O . GLY A 1 308 ? 26.416 165.954 137.555 1.00 16.96 326 GLY A O 1
ATOM 2256 N N . LYS A 1 309 ? 28.605 166.260 137.112 1.00 16.22 327 LYS A N 1
ATOM 2257 C CA . LYS A 1 309 ? 29.066 165.723 138.393 1.00 15.40 327 LYS A CA 1
ATOM 2258 C C . LYS A 1 309 ? 28.469 166.476 139.578 1.00 17.32 327 LYS A C 1
ATOM 2259 O O . LYS A 1 309 ? 28.206 165.896 140.633 1.00 16.48 327 LYS A O 1
ATOM 2265 N N . SER A 1 310 ? 28.256 167.777 139.408 1.00 17.87 328 SER A N 1
ATOM 2266 C CA . SER A 1 310 ? 27.747 168.592 140.503 1.00 18.91 328 SER A CA 1
ATOM 2267 C C . SER A 1 310 ? 26.326 168.200 140.910 1.00 17.53 328 SER A C 1
ATOM 2268 O O . SER A 1 310 ? 25.876 168.534 141.998 1.00 18.52 328 SER A O 1
ATOM 2271 N N . ASP A 1 311 ? 25.628 167.471 140.042 1.00 16.30 329 ASP A N 1
ATOM 2272 C CA . ASP A 1 311 ? 24.269 167.040 140.347 1.00 16.30 329 ASP A CA 1
ATOM 2273 C C . ASP A 1 311 ? 24.215 166.079 141.535 1.00 18.25 329 ASP A C 1
ATOM 2274 O O . ASP A 1 311 ? 23.211 166.018 142.240 1.00 17.74 329 ASP A O 1
ATOM 2279 N N . HIS A 1 312 ? 25.289 165.322 141.750 1.00 16.33 330 HIS A N 1
ATOM 2280 C CA . HIS A 1 312 ? 25.301 164.338 142.835 1.00 15.13 330 HIS A CA 1
ATOM 2281 C C . HIS A 1 312 ? 26.531 164.380 143.740 1.00 14.91 330 HIS A C 1
ATOM 2282 O O . HIS A 1 312 ? 26.580 163.657 144.739 1.00 14.71 330 HIS A O 1
ATOM 2289 N N . GLN A 1 313 ? 27.516 165.217 143.416 1.00 14.57 331 GLN A N 1
ATOM 2290 C CA . GLN A 1 313 ? 28.768 165.195 144.175 1.00 14.62 331 GLN A CA 1
ATOM 2291 C C . GLN A 1 313 ? 28.594 165.606 145.632 1.00 14.16 331 GLN A C 1
ATOM 2292 O O . GLN A 1 313 ? 29.434 165.285 146.473 1.00 14.77 331 GLN A O 1
ATOM 2298 N N . ASP A 1 314 ? 27.521 166.337 145.924 1.00 15.84 332 ASP A N 1
ATOM 2299 C CA . ASP A 1 314 ? 27.275 166.808 147.278 1.00 14.22 332 ASP A CA 1
ATOM 2300 C C . ASP A 1 314 ? 26.269 165.955 148.045 1.00 16.46 332 ASP A C 1
ATOM 2301 O O . ASP A 1 314 ? 25.791 166.345 149.110 1.00 14.60 332 ASP A O 1
ATOM 2306 N N . PHE A 1 315 ? 25.976 164.766 147.517 1.00 13.85 333 PHE A N 1
ATOM 2307 C CA . PHE A 1 315 ? 25.285 163.741 148.304 1.00 14.98 333 PHE A CA 1
ATOM 2308 C C . PHE A 1 315 ? 26.242 163.217 149.393 1.00 12.32 333 PHE A C 1
ATOM 2309 O O . PHE A 1 315 ? 27.381 163.684 149.499 1.00 13.92 333 PHE A O 1
ATOM 2317 N N . SER A 1 316 ? 25.807 162.249 150.196 1.00 13.94 334 SER A N 1
ATOM 2318 C CA . SER A 1 316 ? 26.624 161.788 151.322 1.00 13.33 334 SER A CA 1
ATOM 2319 C C . SER A 1 316 ? 27.956 161.158 150.920 1.00 13.57 334 SER A C 1
ATOM 2320 O O . SER A 1 316 ? 28.016 160.321 150.016 1.00 12.68 334 SER A O 1
ATOM 2323 N N . GLY A 1 317 ? 29.025 161.548 151.604 1.00 12.71 335 GLY A N 1
ATOM 2324 C CA . GLY A 1 317 ? 30.323 160.946 151.378 1.00 13.10 335 GLY A CA 1
ATOM 2325 C C . GLY A 1 317 ? 30.514 159.689 152.213 1.00 12.32 335 GLY A C 1
ATOM 2326 O O . GLY A 1 317 ? 29.708 159.379 153.092 1.00 13.19 335 GLY A O 1
ATOM 2327 N N . ILE A 1 318 ? 31.589 158.959 151.929 1.00 11.76 336 ILE A N 1
ATOM 2328 C CA . ILE A 1 318 ? 31.961 157.809 152.742 1.00 12.71 336 ILE A CA 1
ATOM 2329 C C . ILE A 1 318 ? 32.520 158.348 154.055 1.00 13.37 336 ILE A C 1
ATOM 2330 O O . ILE A 1 318 ? 33.262 159.336 154.067 1.00 14.11 336 ILE A O 1
ATOM 2335 N N . GLY A 1 319 ? 32.164 157.704 155.159 1.00 11.23 337 GLY A N 1
ATOM 2336 C CA . GLY A 1 319 ? 32.392 158.273 156.478 1.00 11.32 337 GLY A CA 1
ATOM 2337 C C . GLY A 1 319 ? 33.644 157.843 157.216 1.00 11.89 337 GLY A C 1
ATOM 2338 O O . GLY A 1 319 ? 34.632 157.384 156.619 1.00 12.72 337 GLY A O 1
ATOM 2339 N N . ALA A 1 320 ? 33.593 157.993 158.536 1.00 12.12 338 ALA A N 1
ATOM 2340 C CA . ALA A 1 320 ? 34.758 157.800 159.389 1.00 13.95 338 ALA A CA 1
ATOM 2341 C C . ALA A 1 320 ? 35.412 156.424 159.293 1.00 12.55 338 ALA A C 1
ATOM 2342 O O . ALA A 1 320 ? 36.598 156.286 159.595 1.00 13.03 338 ALA A O 1
ATOM 2344 N N . VAL A 1 321 ? 34.657 155.406 158.873 1.00 11.65 339 VAL A N 1
ATOM 2345 C CA . VAL A 1 321 ? 35.225 154.058 158.800 1.00 13.57 339 VAL A CA 1
ATOM 2346 C C . VAL A 1 321 ? 36.400 153.960 157.830 1.00 11.23 339 VAL A C 1
ATOM 2347 O O . VAL A 1 321 ? 37.253 153.088 157.988 1.00 10.74 339 VAL A O 1
ATOM 2351 N N . VAL A 1 322 ? 36.455 154.850 156.838 1.00 10.54 340 VAL A N 1
ATOM 2352 C CA . VAL A 1 322 ? 37.600 154.867 155.923 1.00 11.00 340 VAL A CA 1
ATOM 2353 C C . VAL A 1 322 ? 38.667 155.893 156.291 1.00 11.30 340 VAL A C 1
ATOM 2354 O O . VAL A 1 322 ? 39.731 155.923 155.676 1.00 11.58 340 VAL A O 1
ATOM 2358 N N . ARG A 1 323 ? 38.393 156.711 157.308 1.00 11.92 341 ARG A N 1
ATOM 2359 C CA . ARG A 1 323 ? 39.381 157.686 157.772 1.00 11.94 341 ARG A CA 1
ATOM 2360 C C . ARG A 1 323 ? 40.224 157.035 158.860 1.00 11.79 341 ARG A C 1
ATOM 2361 O O . ARG A 1 323 ? 40.154 157.384 160.041 1.00 13.61 341 ARG A O 1
ATOM 2369 N N . SER A 1 324 ? 41.021 156.066 158.429 1.00 11.19 342 SER A N 1
ATOM 2370 C CA . SER A 1 324 ? 41.729 155.166 159.317 1.00 11.31 342 SER A CA 1
ATOM 2371 C C . SER A 1 324 ? 42.903 154.551 158.576 1.00 11.40 342 SER A C 1
ATOM 2372 O O . SER A 1 324 ? 42.861 154.393 157.344 1.00 11.90 342 SER A O 1
ATOM 2375 N N . LYS A 1 325 ? 43.935 154.181 159.324 1.00 11.66 343 LYS A N 1
ATOM 2376 C CA . LYS A 1 325 ? 45.081 153.464 158.784 1.00 11.73 343 LYS A CA 1
ATOM 2377 C C . LYS A 1 325 ? 44.880 151.952 158.909 1.00 11.41 343 LYS A C 1
ATOM 2378 O O . LYS A 1 325 ? 45.774 151.177 158.604 1.00 11.93 343 LYS A O 1
ATOM 2384 N N . GLU A 1 326 ? 43.697 151.545 159.368 1.00 11.11 344 GLU A N 1
ATOM 2385 C CA . GLU A 1 326 ? 43.350 150.124 159.461 1.00 10.86 344 GLU A CA 1
ATOM 2386 C C . GLU A 1 326 ? 42.269 149.788 158.445 1.00 10.62 344 GLU A C 1
ATOM 2387 O O . GLU A 1 326 ? 41.216 150.427 158.395 1.00 11.56 344 GLU A O 1
ATOM 2393 N N . ILE A 1 327 ? 42.554 148.781 157.625 1.00 10.28 345 ILE A N 1
ATOM 2394 C CA . ILE A 1 327 ? 41.668 148.399 156.525 1.00 10.84 345 ILE A CA 1
ATOM 2395 C C . ILE A 1 327 ? 41.199 146.966 156.760 1.00 8.82 345 ILE A C 1
ATOM 2396 O O . ILE A 1 327 ? 41.984 146.020 156.682 1.00 10.41 345 ILE A O 1
ATOM 2401 N N . TYR A 1 328 ? 39.919 146.823 157.080 1.00 10.62 346 TYR A N 1
ATOM 2402 C CA . TYR A 1 328 ? 39.359 145.508 157.413 1.00 10.36 346 TYR A CA 1
ATOM 2403 C C . TYR A 1 328 ? 39.054 144.708 156.158 1.00 9.66 346 TYR A C 1
ATOM 2404 O O . TYR A 1 328 ? 38.446 145.215 155.209 1.00 11.35 346 TYR A O 1
ATOM 2413 N N . LEU A 1 329 ? 39.494 143.456 156.155 1.00 8.72 347 LEU A N 1
ATOM 2414 C CA . LEU A 1 329 ? 39.275 142.580 155.011 1.00 9.93 347 LEU A CA 1
ATOM 2415 C C . LEU A 1 329 ? 38.379 141.385 155.341 1.00 9.67 347 LEU A C 1
ATOM 2416 O O . LEU A 1 329 ? 37.801 140.781 154.440 1.00 10.48 347 LEU A O 1
ATOM 2421 N N . MET A 1 330 ? 38.259 141.039 156.620 1.00 9.20 348 MET A N 1
ATOM 2422 C CA . MET A 1 330 ? 37.306 140.012 157.051 1.00 9.19 348 MET A CA 1
ATOM 2423 C C . MET A 1 330 ? 36.981 140.218 158.530 1.00 9.33 348 MET A C 1
ATOM 2424 O O . MET A 1 330 ? 37.839 140.008 159.393 1.00 10.20 348 MET A O 1
ATOM 2429 N N . ASN A 1 331 ? 35.751 140.630 158.813 1.00 9.44 349 ASN A N 1
ATOM 2430 C CA . ASN A 1 331 ? 35.320 140.877 160.186 1.00 8.62 349 ASN A CA 1
ATOM 2431 C C . ASN A 1 331 ? 34.821 139.625 160.879 1.00 9.16 349 ASN A C 1
ATOM 2432 O O . ASN A 1 331 ? 34.287 138.724 160.233 1.00 9.69 349 ASN A O 1
ATOM 2437 N N . ALA A 1 332 ? 34.945 139.581 162.201 1.00 9.94 350 ALA A N 1
ATOM 2438 C CA . ALA A 1 332 ? 34.375 138.483 162.961 1.00 8.70 350 ALA A CA 1
ATOM 2439 C C . ALA A 1 332 ? 32.882 138.284 162.668 1.00 8.85 350 ALA A C 1
ATOM 2440 O O . ALA A 1 332 ? 32.400 137.150 162.666 1.00 8.49 350 ALA A O 1
ATOM 2442 N N . ALA A 1 333 ? 32.148 139.364 162.418 1.00 9.08 351 ALA A N 1
ATOM 2443 C CA . ALA A 1 333 ? 30.717 139.236 162.130 1.00 8.57 351 ALA A CA 1
ATOM 2444 C C . ALA A 1 333 ? 30.455 138.269 160.975 1.00 8.82 351 ALA A C 1
ATOM 2445 O O . ALA A 1 333 ? 29.520 137.467 161.031 1.00 8.98 351 ALA A O 1
ATOM 2447 N N . GLU A 1 334 ? 31.294 138.328 159.944 1.00 8.71 352 GLU A N 1
ATOM 2448 C CA . GLU A 1 334 ? 31.137 137.447 158.793 1.00 9.14 352 GLU A CA 1
ATOM 2449 C C . GLU A 1 334 ? 31.203 135.979 159.200 1.00 8.91 352 GLU A C 1
ATOM 2450 O O . GLU A 1 334 ? 30.479 135.154 158.652 1.00 8.27 352 GLU A O 1
ATOM 2456 N N . ALA A 1 335 ? 32.073 135.641 160.147 1.00 7.97 353 ALA A N 1
ATOM 2457 C CA . ALA A 1 335 ? 32.161 134.258 160.604 1.00 9.06 353 ALA A CA 1
ATOM 2458 C C . ALA A 1 335 ? 30.833 133.780 161.204 1.00 8.78 353 ALA A C 1
ATOM 2459 O O . ALA A 1 335 ? 30.421 132.635 160.977 1.00 9.42 353 ALA A O 1
ATOM 2461 N N . TYR A 1 336 ? 30.163 134.644 161.966 1.00 8.91 354 TYR A N 1
ATOM 2462 C CA . TYR A 1 336 ? 28.856 134.294 162.510 1.00 8.81 354 TYR A CA 1
ATOM 2463 C C . TYR A 1 336 ? 27.809 134.123 161.419 1.00 8.40 354 TYR A C 1
ATOM 2464 O O . TYR A 1 336 ? 26.989 133.203 161.493 1.00 8.86 354 TYR A O 1
ATOM 2473 N N . PHE A 1 337 ? 27.815 134.990 160.406 1.00 8.10 355 PHE A N 1
ATOM 2474 C CA . PHE A 1 337 ? 26.822 134.887 159.340 1.00 8.67 355 PHE A CA 1
ATOM 2475 C C . PHE A 1 337 ? 27.091 133.692 158.424 1.00 8.55 355 PHE A C 1
ATOM 2476 O O . PHE A 1 337 ? 26.153 133.096 157.888 1.00 9.01 355 PHE A O 1
ATOM 2484 N N . LEU A 1 338 ? 28.363 133.328 158.269 1.00 8.39 356 LEU A N 1
ATOM 2485 C CA . LEU A 1 338 ? 28.706 132.110 157.546 1.00 8.33 356 LEU A CA 1
ATOM 2486 C C . LEU A 1 338 ? 28.188 130.897 158.319 1.00 8.39 356 LEU A C 1
ATOM 2487 O O . LEU A 1 338 ? 27.563 130.008 157.737 1.00 8.89 356 LEU A O 1
ATOM 2492 N N . ARG A 1 339 ? 28.442 130.868 159.625 1.00 8.01 357 ARG A N 1
ATOM 2493 C CA . ARG A 1 339 ? 27.955 129.766 160.453 1.00 7.67 357 ARG A CA 1
ATOM 2494 C C . ARG A 1 339 ? 26.429 129.717 160.487 1.00 8.71 357 ARG A C 1
ATOM 2495 O O . ARG A 1 339 ? 25.849 128.629 160.472 1.00 8.86 357 ARG A O 1
ATOM 2503 N N . ALA A 1 340 ? 25.777 130.877 160.507 1.00 8.28 358 ALA A N 1
ATOM 2504 C CA . ALA A 1 340 ? 24.318 130.928 160.491 1.00 8.92 358 ALA A CA 1
ATOM 2505 C C . ALA A 1 340 ? 23.764 130.271 159.232 1.00 9.12 358 ALA A C 1
ATOM 2506 O O . ALA A 1 340 ? 22.836 129.461 159.301 1.00 9.67 358 ALA A O 1
ATOM 2508 N N . GLU A 1 341 ? 24.330 130.611 158.074 1.00 8.66 359 GLU A N 1
ATOM 2509 C CA . GLU A 1 341 ? 23.900 129.981 156.836 1.00 8.84 359 GLU A CA 1
ATOM 2510 C C . GLU A 1 341 ? 24.202 128.476 156.851 1.00 8.23 359 GLU A C 1
ATOM 2511 O O . GLU A 1 341 ? 23.376 127.665 156.417 1.00 9.36 359 GLU A O 1
ATOM 2517 N N . GLY A 1 342 ? 25.377 128.093 157.342 1.00 8.78 360 GLY A N 1
ATOM 2518 C CA . GLY A 1 342 ? 25.714 126.686 157.479 1.00 9.52 360 GLY A CA 1
ATOM 2519 C C . GLY A 1 342 ? 24.696 125.950 158.335 1.00 9.63 360 GLY A C 1
ATOM 2520 O O . GLY A 1 342 ? 24.322 124.809 158.029 1.00 10.01 360 GLY A O 1
ATOM 2521 N N . ALA A 1 343 ? 24.236 126.597 159.403 1.00 9.31 361 ALA A N 1
ATOM 2522 C CA . ALA A 1 343 ? 23.244 125.980 160.285 1.00 9.70 361 ALA A CA 1
ATOM 2523 C C . ALA A 1 343 ? 21.909 125.818 159.546 1.00 11.43 361 ALA A C 1
ATOM 2524 O O . ALA A 1 343 ? 21.232 124.792 159.691 1.00 10.97 361 ALA A O 1
ATOM 2526 N N . LEU A 1 344 ? 21.527 126.805 158.740 1.00 10.27 362 LEU A N 1
ATOM 2527 C CA . LEU A 1 344 ? 20.338 126.667 157.899 1.00 12.02 362 LEU A CA 1
ATOM 2528 C C . LEU A 1 344 ? 20.415 125.429 157.025 1.00 12.65 362 LEU A C 1
ATOM 2529 O O . LEU A 1 344 ? 19.399 124.788 156.738 1.00 14.89 362 LEU A O 1
ATOM 2534 N N . ARG A 1 345 ? 21.626 125.105 156.583 1.00 10.89 363 ARG A N 1
ATOM 2535 C CA . ARG A 1 345 ? 21.864 123.967 155.707 1.00 12.17 363 ARG A CA 1
ATOM 2536 C C . ARG A 1 345 ? 22.039 122.649 156.463 1.00 11.31 363 ARG A C 1
ATOM 2537 O O . ARG A 1 345 ? 22.215 121.593 155.856 1.00 12.87 363 ARG A O 1
ATOM 2545 N N . GLY A 1 346 ? 21.976 122.706 157.792 1.00 10.56 364 GLY A N 1
ATOM 2546 C CA . GLY A 1 346 ? 22.080 121.501 158.603 1.00 12.02 364 GLY A CA 1
ATOM 2547 C C . GLY A 1 346 ? 23.502 121.070 158.924 1.00 11.89 364 GLY A C 1
ATOM 2548 O O . GLY A 1 346 ? 23.740 119.949 159.369 1.00 13.21 364 GLY A O 1
ATOM 2549 N N . TRP A 1 347 ? 24.466 121.960 158.697 1.00 9.55 365 TRP A N 1
ATOM 2550 C CA . TRP A 1 347 ? 25.869 121.616 158.897 1.00 9.75 365 TRP A CA 1
ATOM 2551 C C . TRP A 1 347 ? 26.333 121.815 160.340 1.00 9.25 365 TRP A C 1
ATOM 2552 O O . TRP A 1 347 ? 25.696 122.541 161.106 1.00 10.69 365 TRP A O 1
ATOM 2563 N N . ASN A 1 348 ? 27.456 121.198 160.688 1.00 10.03 366 ASN A N 1
ATOM 2564 C CA . ASN A 1 348 ? 27.982 121.254 162.053 1.00 10.93 366 ASN A CA 1
ATOM 2565 C C . ASN A 1 348 ? 28.709 122.559 162.322 1.00 11.01 366 ASN A C 1
ATOM 2566 O O . ASN A 1 348 ? 29.937 122.634 162.178 1.00 11.90 366 ASN A O 1
ATOM 2571 N N . MET A 1 349 ? 27.948 123.570 162.731 1.00 9.84 367 MET A N 1
ATOM 2572 C CA . MET A 1 349 ? 28.465 124.933 162.829 1.00 9.68 367 MET A CA 1
ATOM 2573 C C . MET A 1 349 ? 28.606 125.453 164.256 1.00 13.79 367 MET A C 1
ATOM 2574 O O . MET A 1 349 ? 29.225 126.484 164.467 1.00 13.81 367 MET A O 1
ATOM 2579 N N . GLY A 1 350 ? 28.030 124.761 165.236 1.00 11.48 368 GLY A N 1
ATOM 2580 C CA . GLY A 1 350 ? 28.018 125.266 166.600 1.00 11.58 368 GLY A CA 1
ATOM 2581 C C . GLY A 1 350 ? 26.988 126.370 166.721 1.00 17.26 368 GLY A C 1
ATOM 2582 O O . GLY A 1 350 ? 27.258 127.534 166.414 1.00 22.90 368 GLY A O 1
ATOM 2583 N N . GLY A 1 351 ? 25.787 126.008 167.133 1.00 15.66 369 GLY A N 1
ATOM 2584 C CA . GLY A 1 351 ? 24.738 126.973 167.351 1.00 14.58 369 GLY A CA 1
ATOM 2585 C C . GLY A 1 351 ? 23.603 126.804 166.368 1.00 12.01 369 GLY A C 1
ATOM 2586 O O . GLY A 1 351 ? 23.738 126.143 165.325 1.00 12.56 369 GLY A O 1
ATOM 2587 N N . THR A 1 352 ? 22.475 127.411 166.705 1.00 12.00 370 THR A N 1
ATOM 2588 C CA . THR A 1 352 ? 21.341 127.455 165.797 1.00 11.55 370 THR A CA 1
ATOM 2589 C C . THR A 1 352 ? 21.499 128.633 164.836 1.00 10.57 370 THR A C 1
ATOM 2590 O O . THR A 1 352 ? 22.216 129.593 165.128 1.00 10.88 370 THR A O 1
ATOM 2594 N N . ALA A 1 353 ? 20.809 128.574 163.705 1.00 9.98 371 ALA A N 1
ATOM 2595 C CA . ALA A 1 353 ? 20.835 129.693 162.764 1.00 10.53 371 ALA A CA 1
ATOM 2596 C C . ALA A 1 353 ? 20.443 131.009 163.440 1.00 9.83 371 ALA A C 1
ATOM 2597 O O . ALA A 1 353 ? 21.087 132.042 163.223 1.00 10.98 371 ALA A O 1
ATOM 2599 N N . GLN A 1 354 ? 19.403 130.978 164.274 1.00 11.05 372 GLN A N 1
ATOM 2600 C CA . GLN A 1 354 ? 18.967 132.209 164.933 1.00 13.10 372 GLN A CA 1
ATOM 2601 C C . GLN A 1 354 ? 20.032 132.755 165.880 1.00 10.09 372 GLN A C 1
ATOM 2602 O O . GLN A 1 354 ? 20.314 133.958 165.857 1.00 11.37 372 GLN A O 1
ATOM 2608 N N . GLU A 1 355 ? 20.632 131.878 166.684 1.00 11.79 373 GLU A N 1
ATOM 2609 C CA . GLU A 1 355 ? 21.648 132.306 167.653 1.00 11.86 373 GLU A CA 1
ATOM 2610 C C . GLU A 1 355 ? 22.827 132.955 166.943 1.00 10.74 373 GLU A C 1
ATOM 2611 O O . GLU A 1 355 ? 23.352 133.986 167.378 1.00 11.09 373 GLU A O 1
ATOM 2617 N N . LEU A 1 356 ? 23.252 132.338 165.843 1.00 10.12 374 LEU A N 1
ATOM 2618 C CA . LEU A 1 356 ? 24.427 132.784 165.105 1.00 9.72 374 LEU A CA 1
ATOM 2619 C C . LEU A 1 356 ? 24.154 134.097 164.373 1.00 9.83 374 LEU A C 1
ATOM 2620 O O . LEU A 1 356 ? 24.999 134.996 164.366 1.00 9.88 374 LEU A O 1
ATOM 2625 N N . TYR A 1 357 ? 22.962 134.224 163.797 1.00 9.18 375 TYR A N 1
ATOM 2626 C CA . TYR A 1 357 ? 22.513 135.469 163.171 1.00 10.26 375 TYR A CA 1
ATOM 2627 C C . TYR A 1 357 ? 22.548 136.618 164.168 1.00 9.87 375 TYR A C 1
ATOM 2628 O O . TYR A 1 357 ? 23.109 137.684 163.888 1.00 11.54 375 TYR A O 1
ATOM 2637 N N . GLU A 1 358 ? 21.959 136.403 165.340 1.00 10.75 376 GLU A N 1
ATOM 2638 C CA . GLU A 1 358 ? 21.881 137.478 166.322 1.00 11.58 376 GLU A CA 1
ATOM 2639 C C . GLU A 1 358 ? 23.260 137.808 166.889 1.00 10.94 376 GLU A C 1
ATOM 2640 O O . GLU A 1 358 ? 23.558 138.976 167.171 1.00 11.52 376 GLU A O 1
ATOM 2646 N N . ALA A 1 359 ? 24.104 136.793 167.037 1.00 10.84 377 ALA A N 1
ATOM 2647 C CA . ALA A 1 359 ? 25.473 137.012 167.493 1.00 11.21 377 ALA A CA 1
ATOM 2648 C C . ALA A 1 359 ? 26.285 137.804 166.468 1.00 11.65 377 ALA A C 1
ATOM 2649 O O . ALA A 1 359 ? 27.134 138.619 166.840 1.00 12.44 377 ALA A O 1
ATOM 2651 N N . GLY A 1 360 ? 26.040 137.571 165.180 1.00 10.65 378 GLY A N 1
ATOM 2652 C CA . GLY A 1 360 ? 26.735 138.319 164.146 1.00 10.89 378 GLY A CA 1
ATOM 2653 C C . GLY A 1 360 ? 26.373 139.793 164.165 1.00 10.40 378 GLY A C 1
ATOM 2654 O O . GLY A 1 360 ? 27.247 140.658 164.010 1.00 10.45 378 GLY A O 1
ATOM 2655 N N . ILE A 1 361 ? 25.088 140.089 164.336 1.00 10.34 379 ILE A N 1
ATOM 2656 C CA . ILE A 1 361 ? 24.639 141.480 164.420 1.00 10.01 379 ILE A CA 1
ATOM 2657 C C . ILE A 1 361 ? 25.284 142.177 165.622 1.00 11.31 379 ILE A C 1
ATOM 2658 O O . ILE A 1 361 ? 25.819 143.282 165.490 1.00 11.65 379 ILE A O 1
ATOM 2663 N N . LYS A 1 362 ? 25.258 141.522 166.780 1.00 11.88 380 LYS A N 1
ATOM 2664 C CA . LYS A 1 362 ? 25.892 142.076 167.979 1.00 12.62 380 LYS A CA 1
ATOM 2665 C C . LYS A 1 362 ? 27.386 142.322 167.776 1.00 13.57 380 LYS A C 1
ATOM 2666 O O . LYS A 1 362 ? 27.908 143.368 168.158 1.00 14.28 380 LYS A O 1
ATOM 2672 N N . ALA A 1 363 ? 28.077 141.366 167.166 1.00 11.03 381 ALA A N 1
ATOM 2673 C CA . ALA A 1 363 ? 29.503 141.526 166.897 1.00 11.74 381 ALA A CA 1
ATOM 2674 C C . ALA A 1 363 ? 29.768 142.775 166.057 1.00 10.84 381 ALA A C 1
ATOM 2675 O O . ALA A 1 363 ? 30.698 143.543 166.347 1.00 13.08 381 ALA A O 1
ATOM 2677 N N . SER A 1 364 ? 28.963 142.981 165.020 1.00 10.27 382 SER A N 1
ATOM 2678 C CA . SER A 1 364 ? 29.123 144.145 164.161 1.00 11.22 382 SER A CA 1
ATOM 2679 C C . SER A 1 364 ? 28.822 145.459 164.899 1.00 12.79 382 SER A C 1
ATOM 2680 O O . SER A 1 364 ? 29.569 146.429 164.759 1.00 12.52 382 SER A O 1
ATOM 2683 N N . PHE A 1 365 ? 27.730 145.492 165.662 1.00 11.19 383 PHE A N 1
ATOM 2684 C CA . PHE A 1 365 ? 27.406 146.678 166.462 1.00 13.67 383 PHE A CA 1
ATOM 2685 C C . PHE A 1 365 ? 28.562 147.003 167.404 1.00 12.71 383 PHE A C 1
ATOM 2686 O O . PHE A 1 365 ? 28.969 148.170 167.513 1.00 13.74 383 PHE A O 1
ATOM 2694 N N . ASP A 1 366 ? 29.098 145.989 168.081 1.00 12.58 384 ASP A N 1
ATOM 2695 C CA . ASP A 1 366 ? 30.228 146.197 168.980 1.00 13.47 384 ASP A CA 1
ATOM 2696 C C . ASP A 1 366 ? 31.448 146.707 168.220 1.00 15.84 384 ASP A C 1
ATOM 2697 O O . ASP A 1 366 ? 32.151 147.613 168.686 1.00 16.35 384 ASP A O 1
ATOM 2702 N N . GLN A 1 367 ? 31.695 146.134 167.043 1.00 14.65 385 GLN A N 1
ATOM 2703 C CA A GLN A 1 367 ? 32.835 146.520 166.208 0.39 13.49 385 GLN A CA 1
ATOM 2704 C CA B GLN A 1 367 ? 32.844 146.522 166.244 0.61 13.46 385 GLN A CA 1
ATOM 2705 C C . GLN A 1 367 ? 32.777 147.999 165.861 1.00 12.84 385 GLN A C 1
ATOM 2706 O O . GLN A 1 367 ? 33.809 148.690 165.829 1.00 14.15 385 GLN A O 1
ATOM 2717 N N . ARG A 1 368 ? 31.569 148.482 165.590 1.00 13.42 386 ARG A N 1
ATOM 2718 C CA . ARG A 1 368 ? 31.379 149.864 165.155 1.00 14.69 386 ARG A CA 1
ATOM 2719 C C . ARG A 1 368 ? 31.135 150.826 166.321 1.00 15.98 386 ARG A C 1
ATOM 2720 O O . ARG A 1 368 ? 31.000 152.026 166.112 1.00 18.50 386 ARG A O 1
ATOM 2728 N N . GLY A 1 369 ? 31.068 150.296 167.538 1.00 14.08 387 GLY A N 1
ATOM 2729 C CA . GLY A 1 369 ? 30.926 151.134 168.724 1.00 14.25 387 GLY A CA 1
ATOM 2730 C C . GLY A 1 369 ? 29.551 151.745 168.909 1.00 18.24 387 GLY A C 1
ATOM 2731 O O . GLY A 1 369 ? 29.424 152.827 169.496 1.00 19.21 387 GLY A O 1
ATOM 2732 N N . VAL A 1 370 ? 28.514 151.072 168.420 1.00 15.35 388 VAL A N 1
ATOM 2733 C CA . VAL A 1 370 ? 27.154 151.579 168.558 1.00 15.14 388 VAL A CA 1
ATOM 2734 C C . VAL A 1 370 ? 26.325 150.713 169.495 1.00 16.27 388 VAL A C 1
ATOM 2735 O O . VAL A 1 370 ? 26.539 149.503 169.608 1.00 17.42 388 VAL A O 1
ATOM 2739 N N . SER A 1 371 ? 25.391 151.354 170.188 1.00 17.76 389 SER A N 1
ATOM 2740 C CA . SER A 1 371 ? 24.510 150.657 171.109 1.00 18.66 389 SER A CA 1
ATOM 2741 C C . SER A 1 371 ? 23.180 150.370 170.424 1.00 17.57 389 SER A C 1
ATOM 2742 O O . SER A 1 371 ? 22.954 150.789 169.287 1.00 18.18 389 SER A O 1
ATOM 2745 N N . GLY A 1 372 ? 22.312 149.642 171.122 1.00 20.27 390 GLY A N 1
ATOM 2746 C CA . GLY A 1 372 ? 20.959 149.410 170.654 1.00 17.95 390 GLY A CA 1
ATOM 2747 C C . GLY A 1 372 ? 20.749 148.115 169.894 1.00 17.05 390 GLY A C 1
ATOM 2748 O O . GLY A 1 372 ? 19.719 147.948 169.253 1.00 18.14 390 GLY A O 1
ATOM 2749 N N . ALA A 1 373 ? 21.708 147.200 169.976 1.00 17.74 391 ALA A N 1
ATOM 2750 C CA . ALA A 1 373 ? 21.614 145.943 169.231 1.00 15.52 391 ALA A CA 1
ATOM 2751 C C . ALA A 1 373 ? 20.358 145.141 169.575 1.00 15.88 391 ALA A C 1
ATOM 2752 O O . ALA A 1 373 ? 19.686 144.622 168.686 1.00 15.36 391 ALA A O 1
ATOM 2754 N N . ALA A 1 374 ? 20.036 145.037 170.861 1.00 17.96 392 ALA A N 1
ATOM 2755 C CA . ALA A 1 374 ? 18.911 144.208 171.279 1.00 16.05 392 ALA A CA 1
ATOM 2756 C C . ALA A 1 374 ? 17.594 144.638 170.629 1.00 16.70 392 ALA A C 1
ATOM 2757 O O . ALA A 1 374 ? 16.834 143.801 170.137 1.00 18.53 392 ALA A O 1
ATOM 2759 N N . GLY A 1 375 ? 17.330 145.941 170.625 1.00 16.50 393 GLY A N 1
ATOM 2760 C CA . GLY A 1 375 ? 16.113 146.472 170.037 1.00 17.27 393 GLY A CA 1
ATOM 2761 C C . GLY A 1 375 ? 16.084 146.321 168.528 1.00 15.07 393 GLY A C 1
ATOM 2762 O O . GLY A 1 375 ? 15.041 146.035 167.935 1.00 18.74 393 GLY A O 1
ATOM 2763 N N . TYR A 1 376 ? 17.241 146.534 167.909 1.00 15.80 394 TYR A N 1
ATOM 2764 C CA . TYR A 1 376 ? 17.399 146.390 166.463 1.00 15.59 394 TYR A CA 1
ATOM 2765 C C . TYR A 1 376 ? 17.136 144.943 166.039 1.00 12.32 394 TYR A C 1
ATOM 2766 O O . TYR A 1 376 ? 16.395 144.689 165.088 1.00 14.13 394 TYR A O 1
ATOM 2775 N N . ILE A 1 377 ? 17.726 144.017 166.785 1.00 12.84 395 ILE A N 1
ATOM 2776 C CA . ILE A 1 377 ? 17.593 142.588 166.545 1.00 13.22 395 ILE A CA 1
ATOM 2777 C C . ILE A 1 377 ? 16.152 142.099 166.719 1.00 15.82 395 ILE A C 1
ATOM 2778 O O . ILE A 1 377 ? 15.705 141.195 166.012 1.00 15.98 395 ILE A O 1
ATOM 2783 N N . ALA A 1 378 ? 15.414 142.718 167.639 1.00 16.07 396 ALA A N 1
ATOM 2784 C CA . ALA A 1 378 ? 14.047 142.281 167.914 1.00 17.86 396 ALA A CA 1
ATOM 2785 C C . ALA A 1 378 ? 12.987 142.941 167.027 1.00 16.37 396 ALA A C 1
ATOM 2786 O O . ALA A 1 378 ? 11.818 142.555 167.066 1.00 20.20 396 ALA A O 1
ATOM 2788 N N . ASP A 1 379 ? 13.385 143.919 166.217 1.00 15.85 397 ASP A N 1
ATOM 2789 C CA . ASP A 1 379 ? 12.421 144.685 165.432 1.00 14.85 397 ASP A CA 1
ATOM 2790 C C . ASP A 1 379 ? 11.874 143.900 164.241 1.00 18.72 397 ASP A C 1
ATOM 2791 O O . ASP A 1 379 ? 12.626 143.512 163.344 1.00 16.30 397 ASP A O 1
ATOM 2796 N N . ASN A 1 380 ? 10.560 143.684 164.226 1.00 17.25 398 ASN A N 1
ATOM 2797 C CA . ASN A 1 380 ? 9.905 142.949 163.146 1.00 16.30 398 ASN A CA 1
ATOM 2798 C C . ASN A 1 380 ? 8.971 143.843 162.333 1.00 17.06 398 ASN A C 1
ATOM 2799 O O . ASN A 1 380 ? 7.948 143.385 161.809 1.00 19.14 398 ASN A O 1
ATOM 2804 N N . THR A 1 381 ? 9.335 145.117 162.211 1.00 17.63 399 THR A N 1
ATOM 2805 C CA . THR A 1 381 ? 8.505 146.073 161.494 1.00 17.68 399 THR A CA 1
ATOM 2806 C C . THR A 1 381 ? 9.278 146.829 160.418 1.00 17.23 399 THR A C 1
ATOM 2807 O O . THR A 1 381 ? 8.836 146.900 159.274 1.00 18.96 399 THR A O 1
ATOM 2811 N N . LYS A 1 382 ? 10.426 147.391 160.789 1.00 16.79 400 LYS A N 1
ATOM 2812 C CA . LYS A 1 382 ? 11.197 148.215 159.860 1.00 17.93 400 LYS A CA 1
ATOM 2813 C C . LYS A 1 382 ? 11.726 147.404 158.677 1.00 15.26 400 LYS A C 1
ATOM 2814 O O . LYS A 1 382 ? 12.212 146.285 158.838 1.00 16.19 400 LYS A O 1
ATOM 2820 N N . THR A 1 383 ? 11.602 147.995 157.496 1.00 17.32 401 THR A N 1
ATOM 2821 C CA A THR A 1 383 ? 12.074 147.378 156.256 0.58 15.75 401 THR A CA 1
ATOM 2822 C CA B THR A 1 383 ? 12.030 147.381 156.249 0.42 15.80 401 THR A CA 1
ATOM 2823 C C . THR A 1 383 ? 12.657 148.458 155.360 1.00 16.26 401 THR A C 1
ATOM 2824 O O . THR A 1 383 ? 12.639 149.638 155.705 1.00 16.39 401 THR A O 1
ATOM 2831 N N . ALA A 1 384 ? 13.191 148.058 154.207 1.00 14.73 402 ALA A N 1
ATOM 2832 C CA . ALA A 1 384 ? 13.866 149.003 153.317 1.00 15.37 402 ALA A CA 1
ATOM 2833 C C . ALA A 1 384 ? 12.971 150.179 152.930 1.00 14.93 402 ALA A C 1
ATOM 2834 O O . ALA A 1 384 ? 11.767 150.012 152.727 1.00 15.17 402 ALA A O 1
ATOM 2836 N N . ALA A 1 385 ? 13.578 151.358 152.828 1.00 14.56 403 ALA A N 1
ATOM 2837 C CA . ALA A 1 385 ? 12.861 152.590 152.493 1.00 15.04 403 ALA A CA 1
ATOM 2838 C C . ALA A 1 385 ? 12.857 152.889 150.995 1.00 16.33 403 ALA A C 1
ATOM 2839 O O . ALA A 1 385 ? 13.773 152.511 150.262 1.00 15.99 403 ALA A O 1
ATOM 2841 N N . ALA A 1 386 ? 11.830 153.596 150.536 1.00 15.92 404 ALA A N 1
ATOM 2842 C CA . ALA A 1 386 ? 11.810 154.064 149.161 1.00 16.19 404 ALA A CA 1
ATOM 2843 C C . ALA A 1 386 ? 12.985 155.001 148.925 1.00 15.88 404 ALA A C 1
ATOM 2844 O O . ALA A 1 386 ? 13.423 155.715 149.836 1.00 16.80 404 ALA A O 1
ATOM 2846 N N . TYR A 1 387 ? 13.498 154.986 147.698 1.00 15.64 405 TYR A N 1
ATOM 2847 C CA . TYR A 1 387 ? 14.621 155.829 147.329 1.00 14.68 405 TYR A CA 1
ATOM 2848 C C . TYR A 1 387 ? 14.181 157.001 146.445 1.00 14.96 405 TYR A C 1
ATOM 2849 O O . TYR A 1 387 ? 13.497 156.810 145.439 1.00 16.32 405 TYR A O 1
ATOM 2858 N N . VAL A 1 388 ? 14.607 158.205 146.821 1.00 15.57 406 VAL A N 1
ATOM 2859 C CA . VAL A 1 388 ? 14.309 159.413 146.059 1.00 16.89 406 VAL A CA 1
ATOM 2860 C C . VAL A 1 388 ? 15.573 160.200 145.729 1.00 16.09 406 VAL A C 1
ATOM 2861 O O . VAL A 1 388 ? 16.398 160.468 146.602 1.00 18.13 406 VAL A O 1
ATOM 2865 N N . ASP A 1 389 ? 15.711 160.556 144.457 1.00 16.70 407 ASP A N 1
ATOM 2866 C CA . ASP A 1 389 ? 16.724 161.497 143.993 1.00 18.84 407 ASP A CA 1
ATOM 2867 C C . ASP A 1 389 ? 15.968 162.805 143.756 1.00 19.16 407 ASP A C 1
ATOM 2868 O O . ASP A 1 389 ? 15.352 162.976 142.705 1.00 20.11 407 ASP A O 1
ATOM 2873 N N . PRO A 1 390 ? 16.006 163.723 144.739 1.00 19.99 408 PRO A N 1
ATOM 2874 C CA . PRO A 1 390 ? 15.081 164.868 144.780 1.00 22.81 408 PRO A CA 1
ATOM 2875 C C . PRO A 1 390 ? 14.960 165.652 143.469 1.00 22.13 408 PRO A C 1
ATOM 2876 O O . PRO A 1 390 ? 13.839 165.901 143.018 1.00 24.14 408 PRO A O 1
ATOM 2880 N N . ASN A 1 391 ? 16.081 166.013 142.854 1.00 20.65 409 ASN A N 1
ATOM 2881 C CA . ASN A 1 391 ? 16.039 166.797 141.621 1.00 23.34 409 ASN A CA 1
ATOM 2882 C C . ASN A 1 391 ? 16.000 165.973 140.335 1.00 24.50 409 ASN A C 1
ATOM 2883 O O . ASN A 1 391 ? 15.935 166.530 139.235 1.00 24.61 409 ASN A O 1
ATOM 2888 N N . PHE A 1 392 ? 16.043 164.650 140.473 1.00 20.96 410 PHE A N 1
ATOM 2889 C CA . PHE A 1 392 ? 15.998 163.757 139.319 1.00 22.64 410 PHE A CA 1
ATOM 2890 C C . PHE A 1 392 ? 15.143 162.532 139.623 1.00 21.22 410 PHE A C 1
ATOM 2891 O O . PHE A 1 392 ? 15.664 161.427 139.803 1.00 19.97 410 PHE A O 1
ATOM 2899 N N . PRO A 1 393 ? 13.820 162.722 139.687 1.00 19.61 411 PRO A N 1
ATOM 2900 C CA . PRO A 1 393 ? 12.893 161.664 140.104 1.00 22.49 411 PRO A CA 1
ATOM 2901 C C . PRO A 1 393 ? 12.902 160.438 139.191 1.00 20.32 411 PRO A C 1
ATOM 2902 O O . PRO A 1 393 ? 12.414 159.387 139.606 1.00 19.99 411 PRO A O 1
ATOM 2906 N N . GLU A 1 394 ? 13.450 160.563 137.985 1.00 18.54 412 GLU A N 1
ATOM 2907 C CA . GLU A 1 394 ? 13.577 159.408 137.106 1.00 20.88 412 GLU A CA 1
ATOM 2908 C C . GLU A 1 394 ? 14.463 158.336 137.741 1.00 19.77 412 GLU A C 1
ATOM 2909 O O . GLU A 1 394 ? 14.437 157.182 137.323 1.00 19.44 412 GLU A O 1
ATOM 2915 N N . ASN A 1 395 ? 15.227 158.720 138.762 1.00 18.63 413 ASN A N 1
ATOM 2916 C CA . ASN A 1 395 ? 16.109 157.782 139.457 1.00 17.65 413 ASN A CA 1
ATOM 2917 C C . ASN A 1 395 ? 15.486 157.160 140.702 1.00 16.88 413 ASN A C 1
ATOM 2918 O O . ASN A 1 395 ? 16.141 156.386 141.402 1.00 17.17 413 ASN A O 1
ATOM 2923 N N . ASN A 1 396 ? 14.228 157.500 140.978 1.00 16.38 414 ASN A N 1
ATOM 2924 C CA . ASN A 1 396 ? 13.535 157.001 142.166 1.00 18.16 414 ASN A CA 1
ATOM 2925 C C . ASN A 1 396 ? 13.225 155.512 142.085 1.00 14.87 414 ASN A C 1
ATOM 2926 O O . ASN A 1 396 ? 13.164 154.937 140.995 1.00 18.10 414 ASN A O 1
ATOM 2931 N N . SER A 1 397 ? 13.015 154.892 143.243 1.00 15.43 415 SER A N 1
ATOM 2932 C CA . SER A 1 397 ? 12.538 153.515 143.273 1.00 15.20 415 SER A CA 1
ATOM 2933 C C . SER A 1 397 ? 11.809 153.159 144.560 1.00 14.48 415 SER A C 1
ATOM 2934 O O . SER A 1 397 ? 12.189 153.609 145.640 1.00 15.87 415 SER A O 1
ATOM 2937 N N . ASP A 1 398 ? 10.779 152.324 144.438 1.00 15.71 416 ASP A N 1
ATOM 2938 C CA . ASP A 1 398 ? 10.213 151.640 145.594 1.00 16.97 416 ASP A CA 1
ATOM 2939 C C . ASP A 1 398 ? 11.301 150.735 146.165 1.00 16.43 416 ASP A C 1
ATOM 2940 O O . ASP A 1 398 ? 12.196 150.299 145.436 1.00 15.48 416 ASP A O 1
ATOM 2945 N N . PRO A 1 399 ? 11.228 150.436 147.464 1.00 14.60 417 PRO A N 1
ATOM 2946 C CA . PRO A 1 399 ? 12.235 149.549 148.054 1.00 13.66 417 PRO A CA 1
ATOM 2947 C C . PRO A 1 399 ? 12.168 148.147 147.453 1.00 14.63 417 PRO A C 1
ATOM 2948 O O . PRO A 1 399 ? 11.100 147.708 147.020 1.00 16.06 417 PRO A O 1
ATOM 2952 N N . VAL A 1 400 ? 13.307 147.458 147.424 1.00 13.04 418 VAL A N 1
ATOM 2953 C CA . VAL A 1 400 ? 13.356 146.081 146.927 1.00 14.60 418 VAL A CA 1
ATOM 2954 C C . VAL A 1 400 ? 13.768 145.045 147.977 1.00 13.08 418 VAL A C 1
ATOM 2955 O O . VAL A 1 400 ? 13.387 143.883 147.860 1.00 13.06 418 VAL A O 1
ATOM 2959 N N . ASN A 1 401 ? 14.550 145.435 148.986 1.00 13.05 419 ASN A N 1
ATOM 2960 C CA . ASN A 1 401 ? 14.959 144.464 150.003 1.00 12.06 419 ASN A CA 1
ATOM 2961 C C . ASN A 1 401 ? 13.951 144.492 151.144 1.00 13.37 419 ASN A C 1
ATOM 2962 O O . ASN A 1 401 ? 14.153 145.140 152.183 1.00 15.01 419 ASN A O 1
ATOM 2967 N N . ASN A 1 402 ? 12.840 143.803 150.925 1.00 13.38 420 ASN A N 1
ATOM 2968 C CA . ASN A 1 402 ? 11.674 143.962 151.783 1.00 12.85 420 ASN A CA 1
ATOM 2969 C C . ASN A 1 402 ? 11.592 142.849 152.804 1.00 14.70 420 ASN A C 1
ATOM 2970 O O . ASN A 1 402 ? 10.831 141.894 152.667 1.00 19.50 420 ASN A O 1
ATOM 2975 N N . VAL A 1 403 ? 12.429 142.984 153.822 1.00 13.05 421 VAL A N 1
ATOM 2976 C CA . VAL A 1 403 ? 12.563 142.003 154.882 1.00 14.59 421 VAL A CA 1
ATOM 2977 C C . VAL A 1 403 ? 12.919 142.755 156.164 1.00 12.08 421 VAL A C 1
ATOM 2978 O O . VAL A 1 403 ? 13.633 143.762 156.125 1.00 14.02 421 VAL A O 1
ATOM 2982 N N . THR A 1 404 ? 12.412 142.284 157.295 1.00 13.70 422 THR A N 1
ATOM 2983 C CA . THR A 1 404 ? 12.733 142.900 158.574 1.00 13.17 422 THR A CA 1
ATOM 2984 C C . THR A 1 404 ? 13.980 142.258 159.173 1.00 14.80 422 THR A C 1
ATOM 2985 O O . THR A 1 404 ? 14.475 141.240 158.681 1.00 13.02 422 THR A O 1
ATOM 2989 N N . VAL A 1 405 ? 14.473 142.834 160.261 1.00 13.37 423 VAL A N 1
ATOM 2990 C CA . VAL A 1 405 ? 15.632 142.279 160.937 1.00 13.99 423 VAL A CA 1
ATOM 2991 C C . VAL A 1 405 ? 15.279 141.039 161.756 1.00 14.80 423 VAL A C 1
ATOM 2992 O O . VAL A 1 405 ? 15.998 140.043 161.719 1.00 13.64 423 VAL A O 1
ATOM 2996 N N . ALA A 1 406 ? 14.168 141.097 162.494 1.00 13.65 424 ALA A N 1
ATOM 2997 C CA . ALA A 1 406 ? 13.835 140.061 163.470 1.00 14.82 424 ALA A CA 1
ATOM 2998 C C . ALA A 1 406 ? 13.764 138.657 162.880 1.00 13.71 424 ALA A C 1
ATOM 2999 O O . ALA A 1 406 ? 13.159 138.443 161.828 1.00 15.71 424 ALA A O 1
ATOM 3001 N N . TRP A 1 407 ? 14.375 137.710 163.581 1.00 13.81 425 TRP A N 1
ATOM 3002 C CA . TRP A 1 407 ? 14.296 136.312 163.187 1.00 14.74 425 TRP A CA 1
ATOM 3003 C C . TRP A 1 407 ? 12.878 135.797 163.360 1.00 16.34 425 TRP A C 1
ATOM 3004 O O . TRP A 1 407 ? 12.219 136.067 164.368 1.00 18.66 425 TRP A O 1
ATOM 3015 N N . ASP A 1 408 ? 12.418 135.050 162.369 1.00 15.74 426 ASP A N 1
ATOM 3016 C CA . ASP A 1 408 ? 11.136 134.365 162.427 1.00 19.45 426 ASP A CA 1
ATOM 3017 C C . ASP A 1 408 ? 11.399 132.892 162.152 1.00 19.58 426 ASP A C 1
ATOM 3018 O O . ASP A 1 408 ? 11.762 132.522 161.037 1.00 16.85 426 ASP A O 1
ATOM 3023 N N . ALA A 1 409 ? 11.221 132.050 163.164 1.00 17.28 427 ALA A N 1
ATOM 3024 C CA . ALA A 1 409 ? 11.498 130.626 163.032 1.00 15.06 427 ALA A CA 1
ATOM 3025 C C . ALA A 1 409 ? 10.640 129.960 161.959 1.00 15.14 427 ALA A C 1
ATOM 3026 O O . ALA A 1 409 ? 11.019 128.925 161.416 1.00 18.46 427 ALA A O 1
ATOM 3028 N N . ALA A 1 410 ? 9.488 130.560 161.666 1.00 17.05 428 ALA A N 1
ATOM 3029 C CA . ALA A 1 410 ? 8.521 129.979 160.737 1.00 19.49 428 ALA A CA 1
ATOM 3030 C C . ALA A 1 410 ? 8.732 130.456 159.304 1.00 18.23 428 ALA A C 1
ATOM 3031 O O . ALA A 1 410 ? 8.028 130.018 158.390 1.00 18.68 428 ALA A O 1
ATOM 3033 N N . ALA A 1 411 ? 9.686 131.362 159.109 1.00 15.49 429 ALA A N 1
ATOM 3034 C CA . ALA A 1 411 ? 9.979 131.874 157.770 1.00 15.70 429 ALA A CA 1
ATOM 3035 C C . ALA A 1 411 ? 10.568 130.788 156.869 1.00 14.37 429 ALA A C 1
ATOM 3036 O O . ALA A 1 411 ? 11.128 129.803 157.344 1.00 15.31 429 ALA A O 1
ATOM 3038 N N . THR A 1 412 ? 10.447 130.983 155.560 1.00 13.61 430 THR A N 1
ATOM 3039 C CA . THR A 1 412 ? 11.064 130.061 154.614 1.00 14.09 430 THR A CA 1
ATOM 3040 C C . THR A 1 412 ? 12.583 130.141 154.698 1.00 12.95 430 THR A C 1
ATOM 3041 O O . THR A 1 412 ? 13.142 131.121 155.196 1.00 12.13 430 THR A O 1
ATOM 3045 N N . ASN A 1 413 ? 13.251 129.112 154.199 1.00 12.52 431 ASN A N 1
ATOM 3046 C CA . ASN A 1 413 ? 14.709 129.127 154.133 1.00 11.82 431 ASN A CA 1
ATOM 3047 C C . ASN A 1 413 ? 15.235 130.301 153.315 1.00 11.50 431 ASN A C 1
ATOM 3048 O O . ASN A 1 413 ? 16.267 130.882 153.663 1.00 10.95 431 ASN A O 1
ATOM 3053 N N . GLU A 1 414 ? 14.542 130.651 152.236 1.00 10.17 432 GLU A N 1
ATOM 3054 C CA . GLU A 1 414 ? 14.941 131.812 151.438 1.00 9.85 432 GLU A CA 1
ATOM 3055 C C . GLU A 1 414 ? 14.864 133.117 152.222 1.00 10.97 432 GLU A C 1
ATOM 3056 O O . GLU A 1 414 ? 15.769 133.948 152.124 1.00 11.18 432 GLU A O 1
ATOM 3062 N N . VAL A 1 415 ? 13.802 133.309 153.004 1.00 11.13 433 VAL A N 1
ATOM 3063 C CA . VAL A 1 415 ? 13.681 134.532 153.790 1.00 10.80 433 VAL A CA 1
ATOM 3064 C C . VAL A 1 415 ? 14.726 134.555 154.910 1.00 9.88 433 VAL A C 1
ATOM 3065 O O . VAL A 1 415 ? 15.336 135.600 155.162 1.00 11.12 433 VAL A O 1
ATOM 3069 N N . LYS A 1 416 ? 14.959 133.408 155.546 1.00 9.94 434 LYS A N 1
ATOM 3070 C CA . LYS A 1 416 ? 16.011 133.302 156.552 1.00 10.65 434 LYS A CA 1
ATOM 3071 C C . LYS A 1 416 ? 17.370 133.673 155.958 1.00 9.82 434 LYS A C 1
ATOM 3072 O O . LYS A 1 416 ? 18.126 134.444 156.562 1.00 10.41 434 LYS A O 1
ATOM 3078 N N . LEU A 1 417 ? 17.668 133.139 154.770 1.00 9.67 435 LEU A N 1
ATOM 3079 C CA . LEU A 1 417 ? 18.922 133.452 154.113 1.00 9.55 435 LEU A CA 1
ATOM 3080 C C . LEU A 1 417 ? 18.983 134.929 153.743 1.00 9.69 435 LEU A C 1
ATOM 3081 O O . LEU A 1 417 ? 20.023 135.558 153.909 1.00 9.06 435 LEU A O 1
ATOM 3086 N N . GLN A 1 418 ? 17.882 135.491 153.247 1.00 8.39 436 GLN A N 1
ATOM 3087 C CA . GLN A 1 418 ? 17.847 136.915 152.928 1.00 9.20 436 GLN A CA 1
ATOM 3088 C C . GLN A 1 418 ? 18.185 137.775 154.147 1.00 10.10 436 GLN A C 1
ATOM 3089 O O . GLN A 1 418 ? 18.908 138.767 154.030 1.00 10.16 436 GLN A O 1
ATOM 3095 N N . LYS A 1 419 ? 17.668 137.401 155.316 1.00 9.87 437 LYS A N 1
ATOM 3096 C CA . LYS A 1 419 ? 17.974 138.138 156.539 1.00 11.43 437 LYS A CA 1
ATOM 3097 C C . LYS A 1 419 ? 19.457 138.039 156.858 1.00 8.79 437 LYS A C 1
ATOM 3098 O O . LYS A 1 419 ? 20.111 139.050 157.120 1.00 10.57 437 LYS A O 1
ATOM 3104 N N . ILE A 1 420 ? 19.983 136.819 156.841 1.00 9.03 438 ILE A N 1
ATOM 3105 C CA . ILE A 1 420 ? 21.397 136.596 157.130 1.00 9.20 438 ILE A CA 1
ATOM 3106 C C . ILE A 1 420 ? 22.314 137.389 156.195 1.00 9.68 438 ILE A C 1
ATOM 3107 O O . ILE A 1 420 ? 23.228 138.095 156.642 1.00 9.37 438 ILE A O 1
ATOM 3112 N N . ILE A 1 421 ? 22.062 137.289 154.896 1.00 8.21 439 ILE A N 1
ATOM 3113 C CA . ILE A 1 421 ? 22.926 137.961 153.929 1.00 8.19 439 ILE A CA 1
ATOM 3114 C C . ILE A 1 421 ? 22.765 139.486 153.999 1.00 9.53 439 ILE A C 1
ATOM 3115 O O . ILE A 1 421 ? 23.734 140.218 153.806 1.00 9.31 439 ILE A O 1
ATOM 3120 N N . THR A 1 422 ? 21.558 139.975 154.290 1.00 9.36 440 THR A N 1
ATOM 3121 C CA . THR A 1 422 ? 21.371 141.423 154.447 1.00 9.23 440 THR A CA 1
ATOM 3122 C C . THR A 1 422 ? 22.244 141.947 155.591 1.00 8.81 440 THR A C 1
ATOM 3123 O O . THR A 1 422 ? 22.953 142.946 155.437 1.00 8.88 440 THR A O 1
ATOM 3127 N N . GLN A 1 423 ? 22.215 141.255 156.725 1.00 10.04 441 GLN A N 1
ATOM 3128 C CA . GLN A 1 423 ? 23.013 141.682 157.872 1.00 9.33 441 GLN A CA 1
ATOM 3129 C C . GLN A 1 423 ? 24.509 141.510 157.613 1.00 10.21 441 GLN A C 1
ATOM 3130 O O . GLN A 1 423 ? 25.330 142.328 158.039 1.00 10.12 441 GLN A O 1
ATOM 3136 N N . LYS A 1 424 ? 24.858 140.462 156.878 1.00 9.33 442 LYS A N 1
ATOM 3137 C CA . LYS A 1 424 ? 26.238 140.225 156.480 1.00 8.07 442 LYS A CA 1
ATOM 3138 C C . LYS A 1 424 ? 26.732 141.368 155.584 1.00 8.80 442 LYS A C 1
ATOM 3139 O O . LYS A 1 424 ? 27.839 141.903 155.765 1.00 9.61 442 LYS A O 1
ATOM 3145 N N . TRP A 1 425 ? 25.891 141.751 154.633 1.00 8.15 443 TRP A N 1
ATOM 3146 C CA . TRP A 1 425 ? 26.178 142.840 153.710 1.00 8.66 443 TRP A CA 1
ATOM 3147 C C . TRP A 1 425 ? 26.396 144.157 154.474 1.00 9.62 443 TRP A C 1
ATOM 3148 O O . TRP A 1 425 ? 27.370 144.868 154.223 1.00 9.43 443 TRP A O 1
ATOM 3159 N N . ILE A 1 426 ? 25.520 144.471 155.425 1.00 9.15 444 ILE A N 1
ATOM 3160 C CA . ILE A 1 426 ? 25.719 145.698 156.202 1.00 10.42 444 ILE A CA 1
ATOM 3161 C C . ILE A 1 426 ? 27.040 145.641 156.977 1.00 9.67 444 ILE A C 1
ATOM 3162 O O . ILE A 1 426 ? 27.808 146.606 156.977 1.00 9.65 444 ILE A O 1
ATOM 3167 N N . ALA A 1 427 ? 27.304 144.516 157.637 1.00 8.82 445 ALA A N 1
ATOM 3168 C CA . ALA A 1 427 ? 28.492 144.377 158.473 1.00 9.14 445 ALA A CA 1
ATOM 3169 C C . ALA A 1 427 ? 29.807 144.494 157.700 1.00 10.30 445 ALA A C 1
ATOM 3170 O O . ALA A 1 427 ? 30.814 144.943 158.254 1.00 10.42 445 ALA A O 1
ATOM 3172 N N . GLY A 1 428 ? 29.807 144.081 156.428 1.00 8.95 446 GLY A N 1
ATOM 3173 C CA . GLY A 1 428 ? 31.042 144.012 155.662 1.00 9.58 446 GLY A CA 1
ATOM 3174 C C . GLY A 1 428 ? 31.461 145.305 154.985 1.00 10.08 446 GLY A C 1
ATOM 3175 O O . GLY A 1 428 ? 32.536 145.352 154.400 1.00 10.61 446 GLY A O 1
ATOM 3176 N N . PHE A 1 429 ? 30.631 146.346 155.067 1.00 9.72 447 PHE A N 1
ATOM 3177 C CA . PHE A 1 429 ? 30.968 147.636 154.477 1.00 9.59 447 PHE A CA 1
ATOM 3178 C C . PHE A 1 429 ? 32.300 148.110 155.057 1.00 12.03 447 PHE A C 1
ATOM 3179 O O . PHE A 1 429 ? 32.530 147.957 156.261 1.00 12.46 447 PHE A O 1
ATOM 3187 N N . PRO A 1 430 ? 33.184 148.696 154.221 1.00 11.15 448 PRO A N 1
ATOM 3188 C CA . PRO A 1 430 ? 33.069 149.070 152.806 1.00 11.93 448 PRO A CA 1
ATOM 3189 C C . PRO A 1 430 ? 33.731 148.078 151.831 1.00 12.03 448 PRO A C 1
ATOM 3190 O O . PRO A 1 430 ? 34.093 148.465 150.714 1.00 10.78 448 PRO A O 1
ATOM 3194 N N . GLU A 1 431 ? 33.893 146.823 152.240 1.00 10.77 449 GLU A N 1
ATOM 3195 C CA . GLU A 1 431 ? 34.625 145.847 151.418 1.00 9.47 449 GLU A CA 1
ATOM 3196 C C . GLU A 1 431 ? 33.738 145.213 150.324 1.00 10.37 449 GLU A C 1
ATOM 3197 O O . GLU A 1 431 ? 33.157 144.136 150.487 1.00 9.86 449 GLU A O 1
ATOM 3203 N N . GLY A 1 432 ? 33.658 145.898 149.195 1.00 10.90 450 GLY A N 1
ATOM 3204 C CA . GLY A 1 432 ? 32.701 145.546 148.166 1.00 9.81 450 GLY A CA 1
ATOM 3205 C C . GLY A 1 432 ? 32.910 144.222 147.458 1.00 9.13 450 GLY A C 1
ATOM 3206 O O . GLY A 1 432 ? 31.946 143.659 146.951 1.00 9.08 450 GLY A O 1
ATOM 3207 N N . GLN A 1 433 ? 34.138 143.716 147.420 1.00 8.66 451 GLN A N 1
ATOM 3208 C CA . GLN A 1 433 ? 34.408 142.489 146.674 1.00 8.78 451 GLN A CA 1
ATOM 3209 C C . GLN A 1 433 ? 33.671 141.281 147.258 1.00 7.90 451 GLN A C 1
ATOM 3210 O O . GLN A 1 433 ? 33.003 140.553 146.525 1.00 8.33 451 GLN A O 1
ATOM 3216 N N . GLU A 1 434 ? 33.758 141.081 148.567 1.00 8.45 452 GLU A N 1
ATOM 3217 C CA . GLU A 1 434 ? 33.056 139.962 149.173 1.00 8.17 452 GLU A CA 1
ATOM 3218 C C . GLU A 1 434 ? 31.545 140.126 149.022 1.00 7.98 452 GLU A C 1
ATOM 3219 O O . GLU A 1 434 ? 30.837 139.163 148.764 1.00 8.79 452 GLU A O 1
ATOM 3225 N N . ALA A 1 435 ? 31.046 141.351 149.176 1.00 7.80 453 ALA A N 1
ATOM 3226 C CA . ALA A 1 435 ? 29.614 141.600 149.027 1.00 8.26 453 ALA A CA 1
ATOM 3227 C C . ALA A 1 435 ? 29.125 141.284 147.617 1.00 8.28 453 ALA A C 1
ATOM 3228 O O . ALA A 1 435 ? 28.035 140.731 147.446 1.00 7.91 453 ALA A O 1
ATOM 3230 N N . TRP A 1 436 ? 29.924 141.644 146.610 1.00 7.36 454 TRP A N 1
ATOM 3231 C CA . TRP A 1 436 ? 29.601 141.329 145.208 1.00 7.07 454 TRP A CA 1
ATOM 3232 C C . TRP A 1 436 ? 29.578 139.816 144.974 1.00 7.92 454 TRP A C 1
ATOM 3233 O O . TRP A 1 436 ? 28.678 139.295 144.304 1.00 8.55 454 TRP A O 1
ATOM 3244 N N . SER A 1 437 ? 30.552 139.103 145.527 1.00 8.03 455 SER A N 1
ATOM 3245 C CA . SER A 1 437 ? 30.548 137.645 145.396 1.00 8.67 455 SER A CA 1
ATOM 3246 C C . SER A 1 437 ? 29.331 137.008 146.079 1.00 8.60 455 SER A C 1
ATOM 3247 O O . SER A 1 437 ? 28.670 136.143 145.503 1.00 8.31 455 SER A O 1
ATOM 3250 N N . ASP A 1 438 ? 29.020 137.445 147.298 1.00 7.76 456 ASP A N 1
ATOM 3251 C CA . ASP A 1 438 ? 27.851 136.927 148.008 1.00 8.29 456 ASP A CA 1
ATOM 3252 C C . ASP A 1 438 ? 26.549 137.267 147.283 1.00 8.24 456 ASP A C 1
ATOM 3253 O O . ASP A 1 438 ? 25.613 136.454 147.261 1.00 8.93 456 ASP A O 1
ATOM 3258 N N . TYR A 1 439 ? 26.475 138.450 146.672 1.00 7.60 457 TYR A N 1
ATOM 3259 C CA . TYR A 1 439 ? 25.289 138.850 145.929 1.00 7.91 457 TYR A CA 1
ATOM 3260 C C . TYR A 1 439 ? 25.124 137.973 144.694 1.00 8.02 457 TYR A C 1
ATOM 3261 O O . TYR A 1 439 ? 24.018 137.542 144.360 1.00 8.69 457 TYR A O 1
ATOM 3270 N N . ARG A 1 440 ? 26.221 137.722 143.991 1.00 7.38 458 ARG A N 1
ATOM 3271 C CA . ARG A 1 440 ? 26.134 136.838 142.832 1.00 7.44 458 ARG A CA 1
ATOM 3272 C C . ARG A 1 440 ? 25.633 135.452 143.248 1.00 7.30 458 ARG A C 1
ATOM 3273 O O . ARG A 1 440 ? 24.736 134.886 142.611 1.00 8.36 458 ARG A O 1
ATOM 3281 N N . ARG A 1 441 ? 26.197 134.903 144.317 1.00 6.81 459 ARG A N 1
ATOM 3282 C CA . ARG A 1 441 ? 25.795 133.570 144.747 1.00 7.22 459 ARG A CA 1
ATOM 3283 C C . ARG A 1 441 ? 24.348 133.492 145.229 1.00 7.87 459 ARG A C 1
ATOM 3284 O O . ARG A 1 441 ? 23.626 132.581 144.839 1.00 8.37 459 ARG A O 1
ATOM 3292 N N . THR A 1 442 ? 23.926 134.438 146.067 1.00 8.31 460 THR A N 1
ATOM 3293 C CA . THR A 1 442 ? 22.654 134.310 146.779 1.00 8.48 460 THR A CA 1
ATOM 3294 C C . THR A 1 442 ? 21.526 135.161 146.225 1.00 8.62 460 THR A C 1
ATOM 3295 O O . THR A 1 442 ? 20.356 134.872 146.475 1.00 9.90 460 THR A O 1
ATOM 3299 N N . GLY A 1 443 ? 21.865 136.228 145.510 1.00 7.77 461 GLY A N 1
ATOM 3300 C CA . GLY A 1 443 ? 20.888 137.211 145.072 1.00 8.46 461 GLY A CA 1
ATOM 3301 C C . GLY A 1 443 ? 20.477 138.193 146.163 1.00 8.63 461 GLY A C 1
ATOM 3302 O O . GLY A 1 443 ? 19.526 138.950 145.970 1.00 10.65 461 GLY A O 1
ATOM 3303 N N . TYR A 1 444 ? 21.179 138.189 147.295 1.00 8.49 462 TYR A N 1
ATOM 3304 C CA . TYR A 1 444 ? 20.816 139.028 148.438 1.00 9.12 462 TYR A CA 1
ATOM 3305 C C . TYR A 1 444 ? 21.981 139.939 148.825 1.00 9.98 462 TYR A C 1
ATOM 3306 O O . TYR A 1 444 ? 23.135 139.627 148.543 1.00 9.38 462 TYR A O 1
ATOM 3315 N N . PRO A 1 445 ? 21.687 141.091 149.451 1.00 8.68 463 PRO A N 1
ATOM 3316 C CA . PRO A 1 445 ? 20.325 141.620 149.547 1.00 9.57 463 PRO A CA 1
ATOM 3317 C C . PRO A 1 445 ? 19.831 142.015 148.160 1.00 10.31 463 PRO A C 1
ATOM 3318 O O . PRO A 1 445 ? 20.627 142.105 147.218 1.00 9.89 463 PRO A O 1
ATOM 3322 N N . LYS A 1 446 ? 18.525 142.221 148.019 1.00 10.19 464 LYS A N 1
ATOM 3323 C CA . LYS A 1 446 ? 17.981 142.741 146.772 1.00 10.65 464 LYS A CA 1
ATOM 3324 C C . LYS A 1 446 ? 18.541 144.147 146.538 1.00 10.41 464 LYS A C 1
ATOM 3325 O O . LYS A 1 446 ? 18.580 144.965 147.460 1.00 10.88 464 LYS A O 1
ATOM 3331 N N . LEU A 1 447 ? 18.974 144.409 145.307 1.00 10.39 465 LEU A N 1
ATOM 3332 C CA . LEU A 1 447 ? 19.574 145.689 144.925 1.00 10.81 465 LEU A CA 1
ATOM 3333 C C . LEU A 1 447 ? 18.789 146.363 143.803 1.00 11.33 465 LEU A C 1
ATOM 3334 O O . LEU A 1 447 ? 18.146 145.701 142.989 1.00 11.84 465 LEU A O 1
ATOM 3339 N N . PHE A 1 448 ? 18.856 147.688 143.733 1.00 10.70 466 PHE A N 1
ATOM 3340 C CA . PHE A 1 448 ? 18.189 148.400 142.643 1.00 11.96 466 PHE A CA 1
ATOM 3341 C C . PHE A 1 448 ? 18.867 148.103 141.308 1.00 12.97 466 PHE A C 1
ATOM 3342 O O . PHE A 1 448 ? 20.082 148.256 141.177 1.00 12.45 466 PHE A O 1
ATOM 3350 N N . PRO A 1 449 ? 18.084 147.704 140.295 1.00 11.52 467 PRO A N 1
ATOM 3351 C CA . PRO A 1 449 ? 18.664 147.455 138.969 1.00 11.68 467 PRO A CA 1
ATOM 3352 C C . PRO A 1 449 ? 19.146 148.743 138.301 1.00 13.49 467 PRO A C 1
ATOM 3353 O O . PRO A 1 449 ? 18.623 149.827 138.575 1.00 13.09 467 PRO A O 1
ATOM 3357 N N . VAL A 1 450 ? 20.140 148.642 137.430 1.00 11.34 468 VAL A N 1
ATOM 3358 C CA . VAL A 1 450 ? 20.594 149.821 136.696 1.00 11.04 468 VAL A CA 1
ATOM 3359 C C . VAL A 1 450 ? 19.486 150.321 135.771 1.00 13.11 468 VAL A C 1
ATOM 3360 O O . VAL A 1 450 ? 18.605 149.559 135.371 1.00 12.98 468 VAL A O 1
ATOM 3364 N N . LEU A 1 451 ? 19.532 151.612 135.451 1.00 13.35 469 LEU A N 1
ATOM 3365 C CA . LEU A 1 451 ? 18.576 152.227 134.531 1.00 13.23 469 LEU A CA 1
ATOM 3366 C C . LEU A 1 451 ? 19.165 152.352 133.136 1.00 15.81 469 LEU A C 1
ATOM 3367 O O . LEU A 1 451 ? 18.428 152.483 132.158 1.00 16.83 469 LEU A O 1
ATOM 3372 N N . LYS A 1 452 ? 20.494 152.324 133.051 1.00 12.94 470 LYS A N 1
ATOM 3373 C CA . LYS A 1 452 ? 21.203 152.378 131.778 1.00 14.45 470 LYS A CA 1
ATOM 3374 C C . LYS A 1 452 ? 22.139 151.177 131.670 1.00 13.93 470 LYS A C 1
ATOM 3375 O O . LYS A 1 452 ? 22.960 150.930 132.561 1.00 13.17 470 LYS A O 1
ATOM 3381 N N . ASN A 1 453 ? 22.018 150.442 130.571 1.00 14.10 471 ASN A N 1
ATOM 3382 C CA . ASN A 1 453 ? 22.800 149.233 130.338 1.00 14.11 471 ASN A CA 1
ATOM 3383 C C . ASN A 1 453 ? 23.400 149.306 128.938 1.00 15.42 471 ASN A C 1
ATOM 3384 O O . ASN A 1 453 ? 22.701 149.081 127.946 1.00 16.61 471 ASN A O 1
ATOM 3389 N N . TYR A 1 454 ? 24.690 149.623 128.863 1.00 13.09 472 TYR A N 1
ATOM 3390 C CA . TYR A 1 454 ? 25.382 149.812 127.592 1.00 16.15 472 TYR A CA 1
ATOM 3391 C C . TYR A 1 454 ? 26.258 148.613 127.221 1.00 13.79 472 TYR A C 1
ATOM 3392 O O . TYR A 1 454 ? 27.271 148.759 126.533 1.00 18.25 472 TYR A O 1
ATOM 3401 N N . SER A 1 455 ? 25.857 147.421 127.656 1.00 13.79 473 SER A N 1
ATOM 3402 C CA . SER A 1 455 ? 26.651 146.218 127.398 1.00 13.73 473 SER A CA 1
ATOM 3403 C C . SER A 1 455 ? 26.398 145.587 126.037 1.00 17.15 473 SER A C 1
ATOM 3404 O O . SER A 1 455 ? 27.048 144.607 125.685 1.00 18.85 473 SER A O 1
ATOM 3407 N N . GLY A 1 456 ? 25.430 146.110 125.294 1.00 16.35 474 GLY A N 1
ATOM 3408 C CA . GLY A 1 456 ? 25.099 145.539 123.998 1.00 18.19 474 GLY A CA 1
ATOM 3409 C C . GLY A 1 456 ? 24.516 144.141 124.077 1.00 19.98 474 GLY A C 1
ATOM 3410 O O . GLY A 1 456 ? 24.592 143.377 123.112 1.00 24.57 474 GLY A O 1
ATOM 3411 N N . GLY A 1 457 ? 23.939 143.799 125.223 1.00 15.21 475 GLY A N 1
ATOM 3412 C CA . GLY A 1 457 ? 23.292 142.511 125.392 1.00 20.03 475 GLY A CA 1
ATOM 3413 C C . GLY A 1 457 ? 24.124 141.466 126.121 1.00 17.05 475 GLY A C 1
ATOM 3414 O O . GLY A 1 457 ? 23.609 140.409 126.482 1.00 20.34 475 GLY A O 1
ATOM 3415 N N . ALA A 1 458 ? 25.403 141.752 126.338 1.00 16.24 476 ALA A N 1
ATOM 3416 C CA . ALA A 1 458 ? 26.300 140.784 126.974 1.00 13.24 476 ALA A CA 1
ATOM 3417 C C . ALA A 1 458 ? 26.012 140.627 128.465 1.00 12.80 476 ALA A C 1
ATOM 3418 O O . ALA A 1 458 ? 26.263 139.567 129.039 1.00 13.90 476 ALA A O 1
ATOM 3420 N N . ILE A 1 459 ? 25.503 141.689 129.089 1.00 12.49 477 ILE A N 1
ATOM 3421 C CA . ILE A 1 459 ? 25.244 141.699 130.524 1.00 11.64 477 ILE A CA 1
ATOM 3422 C C . ILE A 1 459 ? 23.795 142.087 130.752 1.00 11.68 477 ILE A C 1
ATOM 3423 O O . ILE A 1 459 ? 23.334 143.102 130.220 1.00 12.85 477 ILE A O 1
ATOM 3428 N N . THR A 1 460 ? 23.071 141.281 131.516 1.00 11.07 478 THR A N 1
ATOM 3429 C CA . THR A 1 460 ? 21.657 141.559 131.765 1.00 11.52 478 THR A CA 1
ATOM 3430 C C . THR A 1 460 ? 21.488 142.607 132.861 1.00 12.61 478 THR A C 1
ATOM 3431 O O . THR A 1 460 ? 22.288 142.704 133.794 1.00 11.55 478 THR A O 1
ATOM 3435 N N . THR A 1 461 ? 20.419 143.382 132.758 1.00 12.27 479 THR A N 1
ATOM 3436 C CA . THR A 1 461 ? 20.065 144.306 133.823 1.00 11.65 479 THR A CA 1
ATOM 3437 C C . THR A 1 461 ? 19.653 143.547 135.079 1.00 11.08 479 THR A C 1
ATOM 3438 O O . THR A 1 461 ? 20.004 143.917 136.194 1.00 11.35 479 THR A O 1
ATOM 3442 N N . GLU A 1 462 ? 18.932 142.448 134.891 1.00 11.93 480 GLU A N 1
ATOM 3443 C CA . GLU A 1 462 ? 18.412 141.684 136.002 1.00 14.21 480 GLU A CA 1
ATOM 3444 C C . GLU A 1 462 ? 19.510 141.077 136.891 1.00 11.36 480 GLU A C 1
ATOM 3445 O O . GLU A 1 462 ? 19.460 141.177 138.109 1.00 13.95 480 GLU A O 1
ATOM 3451 N N . PHE A 1 463 ? 20.506 140.451 136.264 1.00 11.14 481 PHE A N 1
ATOM 3452 C CA . PHE A 1 463 ? 21.550 139.762 137.017 1.00 10.99 481 PHE A CA 1
ATOM 3453 C C . PHE A 1 463 ? 22.858 140.526 137.131 1.00 9.66 481 PHE A C 1
ATOM 3454 O O . PHE A 1 463 ? 23.703 140.192 137.957 1.00 10.56 481 PHE A O 1
ATOM 3462 N N . GLY A 1 464 ? 23.010 141.559 136.314 1.00 9.51 482 GLY A N 1
ATOM 3463 C CA . GLY A 1 464 ? 24.182 142.408 136.417 1.00 8.92 482 GLY A CA 1
ATOM 3464 C C . GLY A 1 464 ? 25.482 141.722 136.049 1.00 8.29 482 GLY A C 1
ATOM 3465 O O . GLY A 1 464 ? 25.507 140.686 135.371 1.00 9.23 482 GLY A O 1
ATOM 3466 N N . VAL A 1 465 ? 26.582 142.316 136.496 1.00 8.38 483 VAL A N 1
ATOM 3467 C CA . VAL A 1 465 ? 27.904 141.839 136.114 1.00 8.21 483 VAL A CA 1
ATOM 3468 C C . VAL A 1 465 ? 28.244 140.565 136.873 1.00 8.16 483 VAL A C 1
ATOM 3469 O O . VAL A 1 465 ? 28.243 140.542 138.113 1.00 8.19 483 VAL A O 1
ATOM 3473 N N . ARG A 1 466 ? 28.516 139.496 136.130 1.00 7.88 484 ARG A N 1
ATOM 3474 C CA . ARG A 1 466 ? 28.828 138.206 136.751 1.00 7.62 484 ARG A CA 1
ATOM 3475 C C . ARG A 1 466 ? 30.337 137.969 136.846 1.00 7.78 484 ARG A C 1
ATOM 3476 O O . ARG A 1 466 ? 30.793 137.166 137.659 1.00 7.55 484 ARG A O 1
ATOM 3484 N N . ARG A 1 467 ? 31.114 138.655 136.004 1.00 7.36 485 ARG A N 1
ATOM 3485 C CA . ARG A 1 467 ? 32.572 138.526 136.020 1.00 6.66 485 ARG A CA 1
ATOM 3486 C C . ARG A 1 467 ? 33.172 139.658 135.214 1.00 7.20 485 ARG A C 1
ATOM 3487 O O . ARG A 1 467 ? 32.451 140.392 134.537 1.00 7.69 485 ARG A O 1
ATOM 3495 N N . ILE A 1 468 ? 34.498 139.779 135.277 1.00 7.29 486 ILE A N 1
ATOM 3496 C CA . ILE A 1 468 ? 35.214 140.691 134.389 1.00 8.54 486 ILE A CA 1
ATOM 3497 C C . ILE A 1 468 ? 35.951 139.862 133.339 1.00 7.66 486 ILE A C 1
ATOM 3498 O O . ILE A 1 468 ? 36.439 138.759 133.612 1.00 7.91 486 ILE A O 1
ATOM 3503 N N . ASN A 1 469 ? 36.007 140.399 132.122 1.00 8.32 487 ASN A N 1
ATOM 3504 C CA . ASN A 1 469 ? 36.676 139.731 131.004 1.00 8.36 487 ASN A CA 1
ATOM 3505 C C . ASN A 1 469 ? 38.201 139.738 131.125 1.00 7.77 487 ASN A C 1
ATOM 3506 O O . ASN A 1 469 ? 38.776 140.602 131.801 1.00 8.27 487 ASN A O 1
ATOM 3511 N N . PHE A 1 470 ? 38.849 138.772 130.488 1.00 8.35 488 PHE A N 1
ATOM 3512 C CA . PHE A 1 470 ? 40.303 138.640 130.586 1.00 8.64 488 PHE A CA 1
ATOM 3513 C C . PHE A 1 470 ? 40.999 139.919 130.093 1.00 8.61 488 PHE A C 1
ATOM 3514 O O . PHE A 1 470 ? 40.490 140.618 129.210 1.00 9.72 488 PHE A O 1
ATOM 3522 N N . VAL A 1 471 ? 42.155 140.224 130.677 1.00 9.50 489 VAL A N 1
ATOM 3523 C CA . VAL A 1 471 ? 42.722 141.573 130.567 1.00 9.80 489 VAL A CA 1
ATOM 3524 C C . VAL A 1 471 ? 43.679 141.794 129.386 1.00 9.50 489 VAL A C 1
ATOM 3525 O O . VAL A 1 471 ? 44.224 140.844 128.795 1.00 9.38 489 VAL A O 1
ATOM 3529 N N . GLN A 1 472 ? 43.887 143.072 129.077 1.00 9.39 490 GLN A N 1
ATOM 3530 C CA . GLN A 1 472 ? 44.666 143.473 127.909 1.00 10.23 490 GLN A CA 1
ATOM 3531 C C . GLN A 1 472 ? 46.105 143.008 127.953 1.00 10.20 490 GLN A C 1
ATOM 3532 O O . GLN A 1 472 ? 46.645 142.588 126.934 1.00 11.08 490 GLN A O 1
ATOM 3538 N N . SER A 1 473 ? 46.741 143.093 129.114 1.00 10.14 491 SER A N 1
ATOM 3539 C CA . SER A 1 473 ? 48.145 142.707 129.203 1.00 10.53 491 SER A CA 1
ATOM 3540 C C . SER A 1 473 ? 48.308 141.230 128.868 1.00 10.69 491 SER A C 1
ATOM 3541 O O . SER A 1 473 ? 49.326 140.810 128.307 1.00 11.70 491 SER A O 1
ATOM 3544 N N . GLU A 1 474 ? 47.290 140.443 129.209 1.00 9.64 492 GLU A N 1
ATOM 3545 C CA . GLU A 1 474 ? 47.299 139.008 128.958 1.00 10.52 492 GLU A CA 1
ATOM 3546 C C . GLU A 1 474 ? 47.031 138.677 127.496 1.00 10.35 492 GLU A C 1
ATOM 3547 O O . GLU A 1 474 ? 47.701 137.821 126.923 1.00 11.15 492 GLU A O 1
ATOM 3553 N N . LYS A 1 475 ? 46.064 139.357 126.891 1.00 10.94 493 LYS A N 1
ATOM 3554 C CA . LYS A 1 475 ? 45.841 139.170 125.459 1.00 11.90 493 LYS A CA 1
ATOM 3555 C C . LYS A 1 475 ? 47.060 139.598 124.652 1.00 15.78 493 LYS A C 1
ATOM 3556 O O . LYS A 1 475 ? 47.343 139.030 123.599 1.00 15.71 493 LYS A O 1
ATOM 3562 N N . ALA A 1 476 ? 47.787 140.594 125.145 1.00 12.38 494 ALA A N 1
ATOM 3563 C CA . ALA A 1 476 ? 48.973 141.094 124.448 1.00 14.17 494 ALA A CA 1
ATOM 3564 C C . ALA A 1 476 ? 50.181 140.179 124.612 1.00 15.91 494 ALA A C 1
ATOM 3565 O O . ALA A 1 476 ? 50.817 139.795 123.624 1.00 18.90 494 ALA A O 1
ATOM 3567 N N . GLY A 1 477 ? 50.501 139.827 125.853 1.00 12.30 495 GLY A N 1
ATOM 3568 C CA . GLY A 1 477 ? 51.725 139.107 126.143 1.00 16.31 495 GLY A CA 1
ATOM 3569 C C . GLY A 1 477 ? 51.591 137.618 126.426 1.00 14.31 495 GLY A C 1
ATOM 3570 O O . GLY A 1 477 ? 52.595 136.923 126.545 1.00 16.92 495 GLY A O 1
ATOM 3571 N N . ASN A 1 478 ? 50.357 137.129 126.540 1.00 12.76 496 ASN A N 1
ATOM 3572 C CA . ASN A 1 478 ? 50.115 135.727 126.868 1.00 12.53 496 ASN A CA 1
ATOM 3573 C C . ASN A 1 478 ? 48.881 135.232 126.133 1.00 12.93 496 ASN A C 1
ATOM 3574 O O . ASN A 1 478 ? 47.993 134.624 126.738 1.00 12.03 496 ASN A O 1
ATOM 3579 N N . SER A 1 479 ? 48.816 135.482 124.827 1.00 13.67 497 SER A N 1
ATOM 3580 C CA . SER A 1 479 ? 47.620 135.133 124.064 1.00 14.39 497 SER A CA 1
ATOM 3581 C C . SER A 1 479 ? 47.316 133.634 124.137 1.00 13.98 497 SER A C 1
ATOM 3582 O O . SER A 1 479 ? 46.154 133.237 124.173 1.00 14.57 497 SER A O 1
ATOM 3585 N N . GLY A 1 480 ? 48.355 132.807 124.179 1.00 13.01 498 GLY A N 1
ATOM 3586 C CA . GLY A 1 480 ? 48.157 131.372 124.289 1.00 13.09 498 GLY A CA 1
ATOM 3587 C C . GLY A 1 480 ? 47.512 131.020 125.619 1.00 12.81 498 GLY A C 1
ATOM 3588 O O . GLY A 1 480 ? 46.653 130.132 125.705 1.00 15.18 498 GLY A O 1
ATOM 3589 N N . GLY A 1 481 ? 47.920 131.725 126.669 1.00 12.40 499 GLY A N 1
ATOM 3590 C CA . GLY A 1 481 ? 47.353 131.509 127.989 1.00 12.21 499 GLY A CA 1
ATOM 3591 C C . GLY A 1 481 ? 45.901 131.939 128.028 1.00 10.24 499 GLY A C 1
ATOM 3592 O O . GLY A 1 481 ? 45.046 131.224 128.567 1.00 11.12 499 GLY A O 1
ATOM 3593 N N . VAL A 1 482 ? 45.601 133.104 127.473 1.00 11.01 500 VAL A N 1
ATOM 3594 C CA . VAL A 1 482 ? 44.218 133.556 127.429 1.00 10.84 500 VAL A CA 1
ATOM 3595 C C . VAL A 1 482 ? 43.322 132.531 126.732 1.00 11.80 500 VAL A C 1
ATOM 3596 O O . VAL A 1 482 ? 42.199 132.285 127.169 1.00 11.27 500 VAL A O 1
ATOM 3600 N N . ALA A 1 483 ? 43.816 131.921 125.660 1.00 10.91 501 ALA A N 1
ATOM 3601 C CA . ALA A 1 483 ? 43.044 130.887 124.974 1.00 10.71 501 ALA A CA 1
ATOM 3602 C C . ALA A 1 483 ? 42.686 129.748 125.923 1.00 11.37 501 ALA A C 1
ATOM 3603 O O . ALA A 1 483 ? 41.553 129.241 125.883 1.00 12.04 501 ALA A O 1
ATOM 3605 N N . THR A 1 484 ? 43.627 129.334 126.770 1.00 10.00 502 THR A N 1
ATOM 3606 C CA . THR A 1 484 ? 43.314 128.307 127.767 1.00 9.55 502 THR A CA 1
ATOM 3607 C C . THR A 1 484 ? 42.288 128.819 128.777 1.00 9.65 502 THR A C 1
ATOM 3608 O O . THR A 1 484 ? 41.422 128.060 129.216 1.00 10.42 502 THR A O 1
ATOM 3612 N N . GLY A 1 485 ? 42.364 130.098 129.135 1.00 8.73 503 GLY A N 1
ATOM 3613 C CA . GLY A 1 485 ? 41.383 130.667 130.047 1.00 9.24 503 GLY A CA 1
ATOM 3614 C C . GLY A 1 485 ? 39.992 130.662 129.445 1.00 9.74 503 GLY A C 1
ATOM 3615 O O . GLY A 1 485 ? 39.021 130.300 130.113 1.00 9.38 503 GLY A O 1
ATOM 3616 N N . VAL A 1 486 ? 39.882 131.054 128.179 1.00 10.09 504 VAL A N 1
ATOM 3617 C CA . VAL A 1 486 ? 38.591 131.041 127.501 1.00 11.07 504 VAL A CA 1
ATOM 3618 C C . VAL A 1 486 ? 38.040 129.610 127.422 1.00 11.74 504 VAL A C 1
ATOM 3619 O O . VAL A 1 486 ? 36.849 129.378 127.672 1.00 11.88 504 VAL A O 1
ATOM 3623 N N . SER A 1 487 ? 38.899 128.641 127.119 1.00 9.76 505 SER A N 1
ATOM 3624 C CA A SER A 1 487 ? 38.475 127.247 127.108 0.71 12.00 505 SER A CA 1
ATOM 3625 C CA B SER A 1 487 ? 38.482 127.248 127.112 0.29 12.01 505 SER A CA 1
ATOM 3626 C C . SER A 1 487 ? 37.892 126.866 128.462 1.00 12.33 505 SER A C 1
ATOM 3627 O O . SER A 1 487 ? 36.817 126.269 128.537 1.00 14.15 505 SER A O 1
ATOM 3632 N N . LYS A 1 488 ? 38.586 127.234 129.536 1.00 8.35 506 LYS A N 1
ATOM 3633 C CA A LYS A 1 488 ? 38.182 126.819 130.874 0.56 9.27 506 LYS A CA 1
ATOM 3634 C CA B LYS A 1 488 ? 38.184 126.825 130.877 0.44 9.28 506 LYS A CA 1
ATOM 3635 C C . LYS A 1 488 ? 37.009 127.640 131.427 1.00 7.34 506 LYS A C 1
ATOM 3636 O O . LYS A 1 488 ? 36.414 127.276 132.446 1.00 8.78 506 LYS A O 1
ATOM 3647 N N . LEU A 1 489 ? 36.655 128.711 130.722 1.00 7.74 507 LEU A N 1
ATOM 3648 C CA . LEU A 1 489 ? 35.482 129.529 131.031 1.00 7.57 507 LEU A CA 1
ATOM 3649 C C . LEU A 1 489 ? 34.192 128.917 130.465 1.00 9.52 507 LEU A C 1
ATOM 3650 O O . LEU A 1 489 ? 33.110 129.122 131.016 1.00 8.66 507 LEU A O 1
ATOM 3655 N N . GLY A 1 490 ? 34.300 128.188 129.352 1.00 7.96 508 GLY A N 1
ATOM 3656 C CA . GLY A 1 490 ? 33.159 127.457 128.806 1.00 8.85 508 GLY A CA 1
ATOM 3657 C C . GLY A 1 490 ? 32.156 128.261 128.001 1.00 9.10 508 GLY A C 1
ATOM 3658 O O . GLY A 1 490 ? 31.116 127.732 127.593 1.00 8.71 508 GLY A O 1
ATOM 3659 N N . GLY A 1 491 ? 32.451 129.539 127.770 1.00 8.51 509 GLY A N 1
ATOM 3660 C CA . GLY A 1 491 ? 31.542 130.409 127.051 1.00 8.19 509 GLY A CA 1
ATOM 3661 C C . GLY A 1 491 ? 32.227 131.713 126.715 1.00 8.18 509 GLY A C 1
ATOM 3662 O O . GLY A 1 491 ? 33.428 131.851 126.936 1.00 9.32 509 GLY A O 1
ATOM 3663 N N . PRO A 1 492 ? 31.472 132.678 126.181 1.00 7.82 510 PRO A N 1
ATOM 3664 C CA . PRO A 1 492 ? 32.041 133.958 125.739 1.00 8.30 510 PRO A CA 1
ATOM 3665 C C . PRO A 1 492 ? 32.758 134.723 126.850 1.00 8.59 510 PRO A C 1
ATOM 3666 O O . PRO A 1 492 ? 32.299 134.782 127.994 1.00 9.16 510 PRO A O 1
ATOM 3670 N N . ASP A 1 493 ? 33.881 135.329 126.496 1.00 8.74 511 ASP A N 1
ATOM 3671 C CA . ASP A 1 493 ? 34.691 136.068 127.459 1.00 8.44 511 ASP A CA 1
ATOM 3672 C C . ASP A 1 493 ? 34.140 137.482 127.617 1.00 9.72 511 ASP A C 1
ATOM 3673 O O . ASP A 1 493 ? 34.687 138.452 127.079 1.00 10.71 511 ASP A O 1
ATOM 3678 N N . ASN A 1 494 ? 33.027 137.586 128.336 1.00 8.75 512 ASN A N 1
ATOM 3679 C CA . ASN A 1 494 ? 32.420 138.875 128.640 1.00 8.87 512 ASN A CA 1
ATOM 3680 C C . ASN A 1 494 ? 31.849 138.846 130.056 1.00 9.42 512 ASN A C 1
ATOM 3681 O O . ASN A 1 494 ? 31.970 137.843 130.753 1.00 9.09 512 ASN A O 1
ATOM 3686 N N . GLY A 1 495 ? 31.213 139.936 130.469 1.00 9.84 513 GLY A N 1
ATOM 3687 C CA . GLY A 1 495 ? 30.795 140.088 131.851 1.00 10.43 513 GLY A CA 1
ATOM 3688 C C . GLY A 1 495 ? 29.522 139.366 132.240 1.00 10.66 513 GLY A C 1
ATOM 3689 O O . GLY A 1 495 ? 29.179 139.338 133.428 1.00 11.73 513 GLY A O 1
ATOM 3690 N N . GLY A 1 496 ? 28.810 138.784 131.276 1.00 10.44 514 GLY A N 1
ATOM 3691 C CA . GLY A 1 496 ? 27.586 138.064 131.573 1.00 11.28 514 GLY A CA 1
ATOM 3692 C C . GLY A 1 496 ? 27.768 136.573 131.780 1.00 10.49 514 GLY A C 1
ATOM 3693 O O . GLY A 1 496 ? 26.872 135.902 132.283 1.00 11.69 514 GLY A O 1
ATOM 3694 N N . THR A 1 497 ? 28.922 136.040 131.384 1.00 10.73 515 THR A N 1
ATOM 3695 C CA . THR A 1 497 ? 29.171 134.610 131.513 1.00 9.65 515 THR A CA 1
ATOM 3696 C C . THR A 1 497 ? 29.476 134.253 132.962 1.00 8.65 515 THR A C 1
ATOM 3697 O O . THR A 1 497 ? 30.297 134.890 133.604 1.00 9.08 515 THR A O 1
ATOM 3701 N N . ARG A 1 498 ? 28.808 133.227 133.474 1.00 8.25 516 ARG A N 1
ATOM 3702 C CA . ARG A 1 498 ? 28.958 132.849 134.883 1.00 7.13 516 ARG A CA 1
ATOM 3703 C C . ARG A 1 498 ? 30.209 132.029 135.150 1.00 6.97 516 ARG A C 1
ATOM 3704 O O . ARG A 1 498 ? 30.502 131.066 134.427 1.00 7.92 516 ARG A O 1
ATOM 3712 N N . VAL A 1 499 ? 30.957 132.417 136.179 1.00 6.92 517 VAL A N 1
ATOM 3713 C CA . VAL A 1 499 ? 32.084 131.606 136.642 1.00 7.60 517 VAL A CA 1
ATOM 3714 C C . VAL A 1 499 ? 31.559 130.307 137.260 1.00 7.07 517 VAL A C 1
ATOM 3715 O O . VAL A 1 499 ? 30.365 130.189 137.577 1.00 7.77 517 VAL A O 1
ATOM 3719 N N . TRP A 1 500 ? 32.449 129.332 137.421 1.00 6.87 518 TRP A N 1
ATOM 3720 C CA . TRP A 1 500 ? 32.088 127.997 137.899 1.00 7.17 518 TRP A CA 1
ATOM 3721 C C . TRP A 1 500 ? 31.209 127.961 139.155 1.00 6.26 518 TRP A C 1
ATOM 3722 O O . TRP A 1 500 ? 30.200 127.242 139.171 1.00 7.61 518 TRP A O 1
ATOM 3733 N N . TRP A 1 501 ? 31.543 128.715 140.205 1.00 7.02 519 TRP A N 1
ATOM 3734 C CA . TRP A 1 501 ? 30.707 128.635 141.414 1.00 6.74 519 TRP A CA 1
ATOM 3735 C C . TRP A 1 501 ? 29.372 129.366 141.270 1.00 6.90 519 TRP A C 1
ATOM 3736 O O . TRP A 1 501 ? 28.447 129.117 142.043 1.00 7.86 519 TRP A O 1
ATOM 3747 N N . ASP A 1 502 ? 29.265 130.251 140.281 1.00 7.24 520 ASP A N 1
ATOM 3748 C CA . ASP A 1 502 ? 28.084 131.098 140.098 1.00 7.57 520 ASP A CA 1
ATOM 3749 C C . ASP A 1 502 ? 27.053 130.412 139.212 1.00 7.43 520 ASP A C 1
ATOM 3750 O O . ASP A 1 502 ? 26.523 130.997 138.271 1.00 7.81 520 ASP A O 1
ATOM 3755 N N . VAL A 1 503 ? 26.760 129.159 139.527 1.00 8.68 521 VAL A N 1
ATOM 3756 C CA . VAL A 1 503 ? 25.871 128.362 138.690 1.00 8.95 521 VAL A CA 1
ATOM 3757 C C . VAL A 1 503 ? 24.439 128.892 138.754 1.00 9.01 521 VAL A C 1
ATOM 3758 O O . VAL A 1 503 ? 23.978 129.379 139.795 1.00 9.18 521 VAL A O 1
ATOM 3762 N N . ASN A 1 504 ? 23.735 128.827 137.627 1.00 7.38 522 ASN A N 1
ATOM 3763 C CA . ASN A 1 504 ? 22.317 129.170 137.632 1.00 8.29 522 ASN A CA 1
ATOM 3764 C C . ASN A 1 504 ? 21.491 128.071 138.297 1.00 8.28 522 ASN A C 1
ATOM 3765 O O . ASN A 1 504 ? 21.001 127.142 137.642 1.00 10.79 522 ASN A O 1
ATOM 3770 N N . ALA A 1 505 ? 21.349 128.184 139.610 1.00 8.72 523 ALA A N 1
ATOM 3771 C CA . ALA A 1 505 ? 20.726 127.158 140.443 1.00 9.50 523 ALA A CA 1
ATOM 3772 C C . ALA A 1 505 ? 20.149 127.875 141.648 1.00 9.22 523 ALA A C 1
ATOM 3773 O O . ALA A 1 505 ? 20.567 128.986 141.976 1.00 9.50 523 ALA A O 1
ATOM 3775 N N . PRO A 1 506 ? 19.175 127.255 142.323 1.00 7.98 524 PRO A N 1
ATOM 3776 C CA . PRO A 1 506 ? 18.578 127.925 143.484 1.00 9.20 524 PRO A CA 1
ATOM 3777 C C . PRO A 1 506 ? 19.489 127.868 144.716 1.00 8.12 524 PRO A C 1
ATOM 3778 O O . PRO A 1 506 ? 20.468 127.115 144.746 1.00 8.98 524 PRO A O 1
ATOM 3782 N N . ASN A 1 507 ? 19.151 128.647 145.738 1.00 9.17 525 ASN A N 1
ATOM 3783 C CA . ASN A 1 507 ? 19.972 128.693 146.944 1.00 8.74 525 ASN A CA 1
ATOM 3784 C C . ASN A 1 507 ? 19.907 127.422 147.781 1.00 9.05 525 ASN A C 1
ATOM 3785 O O . ASN A 1 507 ? 20.833 127.138 148.534 1.00 10.67 525 ASN A O 1
ATOM 3790 N N . PHE A 1 508 ? 18.819 126.661 147.645 1.00 10.98 526 PHE A N 1
ATOM 3791 C CA . PHE A 1 508 ? 18.639 125.438 148.424 1.00 12.02 526 PHE A CA 1
ATOM 3792 C C . PHE A 1 508 ? 18.162 124.312 147.539 1.00 15.80 526 PHE A C 1
ATOM 3793 O O . PHE A 1 508 ? 17.616 124.563 146.462 1.00 15.60 526 PHE A O 1
ATOM 3802 N N . ASN B 1 27 ? -12.865 105.936 125.264 1.00 39.86 45 ASN B N 1
ATOM 3803 C CA . ASN B 1 27 ? -12.780 106.378 123.876 1.00 41.29 45 ASN B CA 1
ATOM 3804 C C . ASN B 1 27 ? -12.448 107.862 123.758 1.00 40.76 45 ASN B C 1
ATOM 38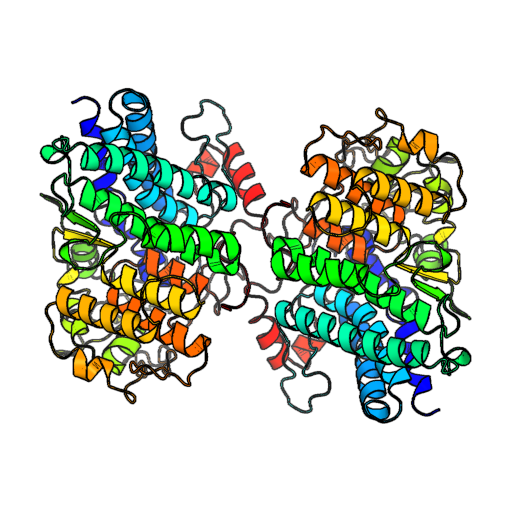05 O O . ASN B 1 27 ? -11.780 108.288 122.815 1.00 42.42 45 ASN B O 1
ATOM 3810 N N . HIS B 1 28 ? -12.920 108.644 124.721 1.00 38.92 46 HIS B N 1
ATOM 3811 C CA . HIS B 1 28 ? -12.642 110.076 124.751 1.00 37.46 46 HIS B CA 1
ATOM 3812 C C . HIS B 1 28 ? -11.210 110.353 125.211 1.00 37.11 46 HIS B C 1
ATOM 3813 O O . HIS B 1 28 ? -10.662 111.427 124.963 1.00 40.36 46 HIS B O 1
ATOM 3820 N N . ILE B 1 29 ? -10.611 109.372 125.880 1.00 32.29 47 ILE B N 1
ATOM 3821 C CA . ILE B 1 29 ? -9.250 109.494 126.394 1.00 25.84 47 ILE B CA 1
ATOM 3822 C C . ILE B 1 29 ? -8.225 108.988 125.387 1.00 28.47 47 ILE B C 1
ATOM 3823 O O . ILE B 1 29 ? -7.178 109.603 125.185 1.00 24.83 47 ILE B O 1
ATOM 3828 N N . LYS B 1 30 ? -8.539 107.867 124.748 1.00 22.62 48 LYS B N 1
ATOM 3829 C CA . LYS B 1 30 ? -7.585 107.178 123.886 1.00 23.02 48 LYS B CA 1
ATOM 3830 C C . LYS B 1 30 ? -7.090 108.014 122.708 1.00 21.89 48 LYS B C 1
ATOM 3831 O O . LYS B 1 30 ? -5.958 107.843 122.260 1.00 19.18 48 LYS B O 1
ATOM 3837 N N . GLY B 1 31 ? -7.928 108.918 122.212 1.00 21.79 49 GLY B N 1
ATOM 3838 C CA . GLY B 1 31 ? -7.586 109.711 121.044 1.00 21.06 49 GLY B CA 1
ATOM 3839 C C . GLY B 1 31 ? -6.428 110.678 121.239 1.00 18.29 49 GLY B C 1
ATOM 3840 O O . GLY B 1 31 ? -5.824 111.131 120.262 1.00 19.86 49 GLY B O 1
ATOM 3841 N N . GLY B 1 32 ? -6.118 110.993 122.494 1.00 19.78 50 GLY B N 1
ATOM 3842 C CA . GLY B 1 32 ? -5.065 111.951 122.787 1.00 18.31 50 GLY B CA 1
ATOM 3843 C C . GLY B 1 32 ? -3.668 111.392 122.601 1.00 18.11 50 GLY B C 1
ATOM 3844 O O . GLY B 1 32 ? -2.697 112.145 122.493 1.00 15.90 50 GLY B O 1
ATOM 3845 N N . PHE B 1 33 ? -3.555 110.071 122.542 1.00 15.26 51 PHE B N 1
ATOM 3846 C CA . PHE B 1 33 ? -2.244 109.439 122.451 1.00 13.73 51 PHE B CA 1
ATOM 3847 C C . PHE B 1 33 ? -1.587 109.571 121.077 1.00 14.68 51 PHE B C 1
ATOM 3848 O O . PHE B 1 33 ? -0.376 109.781 120.979 1.00 13.21 51 PHE B O 1
ATOM 3856 N N . ALA B 1 34 ? -2.369 109.458 120.009 1.00 14.50 52 ALA B N 1
ATOM 3857 C CA . ALA B 1 34 ? -1.791 109.495 118.667 1.00 13.82 52 ALA B CA 1
ATOM 3858 C C . ALA B 1 34 ? -0.941 110.744 118.394 1.00 12.24 52 ALA B C 1
ATOM 3859 O O . ALA B 1 34 ? 0.175 110.630 117.892 1.00 13.13 52 ALA B O 1
ATOM 3861 N N . PRO B 1 35 ? -1.469 111.938 118.701 1.00 13.18 53 PRO B N 1
ATOM 3862 C CA . PRO B 1 35 ? -0.647 113.133 118.464 1.00 13.40 53 PRO B CA 1
ATOM 3863 C C . PRO B 1 35 ? 0.616 113.186 119.335 1.00 13.42 53 PRO B C 1
ATOM 3864 O O . PRO B 1 35 ? 1.586 113.817 118.923 1.00 14.08 53 PRO B O 1
ATOM 3868 N N . MET B 1 36 ? 0.610 112.544 120.501 1.00 13.20 54 MET B N 1
ATOM 3869 C CA . MET B 1 36 ? 1.833 112.443 121.298 1.00 11.31 54 MET B CA 1
ATOM 3870 C C . MET B 1 36 ? 2.854 111.570 120.575 1.00 13.06 54 MET B C 1
ATOM 3871 O O . MET B 1 36 ? 3.992 111.991 120.335 1.00 12.82 54 MET B O 1
ATOM 3876 N N . PHE B 1 37 ? 2.438 110.363 120.193 1.00 11.32 55 PHE B N 1
ATOM 3877 C CA . PHE B 1 37 ? 3.305 109.447 119.467 1.00 11.44 55 PHE B CA 1
ATOM 3878 C C . PHE B 1 37 ? 3.855 110.050 118.175 1.00 10.88 55 PHE B C 1
ATOM 3879 O O . PHE B 1 37 ? 4.986 109.769 117.783 1.00 12.32 55 PHE B O 1
ATOM 3887 N N . ASN B 1 38 ? 3.036 110.850 117.495 1.00 10.21 56 ASN B N 1
ATOM 3888 C CA . ASN B 1 38 ? 3.379 111.345 116.165 1.00 11.41 56 ASN B CA 1
ATOM 3889 C C . ASN B 1 38 ? 4.175 112.642 116.175 1.00 11.46 56 ASN B C 1
ATOM 3890 O O . ASN B 1 38 ? 4.559 113.145 115.119 1.00 12.75 56 ASN B O 1
ATOM 3895 N N . ASN B 1 39 ? 4.433 113.182 117.365 1.00 10.53 57 ASN B N 1
ATOM 3896 C CA . ASN B 1 39 ? 5.065 114.502 117.441 1.00 11.36 57 ASN B CA 1
ATOM 3897 C C . ASN B 1 39 ? 6.198 114.656 118.452 1.00 11.31 57 ASN B C 1
ATOM 3898 O O . ASN B 1 39 ? 6.637 115.781 118.707 1.00 13.02 57 ASN B O 1
ATOM 3903 N N . ILE B 1 40 ? 6.691 113.556 119.012 1.00 10.40 58 ILE B N 1
ATOM 3904 C CA . ILE B 1 40 ? 7.935 113.644 119.784 1.00 11.13 58 ILE B CA 1
ATOM 3905 C C . ILE B 1 40 ? 9.027 114.073 118.804 1.00 10.86 58 ILE B C 1
ATOM 3906 O O . ILE B 1 40 ? 9.688 115.104 118.996 1.00 9.99 58 ILE B O 1
ATOM 3911 N N . GLN B 1 41 ? 9.191 113.287 117.744 1.00 10.61 59 GLN B N 1
ATOM 3912 C CA . GLN B 1 41 ? 9.730 113.783 116.489 1.00 10.83 59 GLN B CA 1
ATOM 3913 C C . GLN B 1 41 ? 8.535 113.946 115.565 1.00 11.10 59 GLN B C 1
ATOM 3914 O O . GLN B 1 41 ? 7.736 113.019 115.408 1.00 13.06 59 GLN B O 1
ATOM 3920 N N . VAL B 1 42 ? 8.387 115.122 114.966 1.00 10.20 60 VAL B N 1
ATOM 3921 C CA . VAL B 1 42 ? 7.238 115.356 114.104 1.00 10.94 60 VAL B CA 1
ATOM 3922 C C . VAL B 1 42 ? 7.362 114.498 112.850 1.00 12.95 60 VAL B C 1
ATOM 3923 O O . VAL B 1 42 ? 8.262 114.691 112.039 1.00 11.88 60 VAL B O 1
ATOM 3927 N N . LEU B 1 43 ? 6.462 113.534 112.693 1.00 12.28 61 LEU B N 1
ATOM 3928 C CA . LEU B 1 43 ? 6.608 112.567 111.611 1.00 12.40 61 LEU B CA 1
ATOM 3929 C C . LEU B 1 43 ? 6.108 113.115 110.279 1.00 15.67 61 LEU B C 1
ATOM 3930 O O . LEU B 1 43 ? 6.585 112.711 109.214 1.00 18.67 61 LEU B O 1
ATOM 3935 N N . THR B 1 44 ? 5.159 114.040 110.342 1.00 13.66 62 THR B N 1
ATOM 3936 C CA . THR B 1 44 ? 4.616 114.629 109.128 1.00 15.61 62 THR B CA 1
ATOM 3937 C C . THR B 1 44 ? 4.088 116.022 109.431 1.00 14.29 62 THR B C 1
ATOM 3938 O O . THR B 1 44 ? 3.561 116.269 110.516 1.00 15.17 62 THR B O 1
ATOM 3942 N N . PRO B 1 45 ? 4.245 116.955 108.478 1.00 17.66 63 PRO B N 1
ATOM 3943 C CA . PRO B 1 45 ? 4.961 116.807 107.205 1.00 15.65 63 PRO B CA 1
ATOM 3944 C C . PRO B 1 45 ? 6.478 116.857 107.407 1.00 14.58 63 PRO B C 1
ATOM 3945 O O . PRO B 1 45 ? 6.948 117.347 108.439 1.00 16.23 63 PRO B O 1
ATOM 3949 N N . GLU B 1 46 ? 7.230 116.355 106.432 1.00 17.46 64 GLU B N 1
ATOM 3950 C CA . GLU B 1 46 ? 8.684 116.262 106.561 1.00 15.41 64 GLU B CA 1
ATOM 3951 C C . GLU B 1 46 ? 9.356 117.615 106.751 1.00 14.89 64 GLU B C 1
ATOM 3952 O O . GLU B 1 46 ? 10.381 117.716 107.435 1.00 15.12 64 GLU B O 1
ATOM 3958 N N . TRP B 1 47 ? 8.787 118.658 106.154 1.00 14.88 65 TRP B N 1
ATOM 3959 C CA . TRP B 1 47 ? 9.399 119.968 106.259 1.00 13.71 65 TRP B CA 1
ATOM 3960 C C . TRP B 1 47 ? 9.348 120.487 107.695 1.00 12.19 65 TRP B C 1
ATOM 3961 O O . TRP B 1 47 ? 10.198 121.285 108.098 1.00 14.30 65 TRP B O 1
ATOM 3972 N N . VAL B 1 48 ? 8.375 120.019 108.475 1.00 12.53 66 VAL B N 1
ATOM 3973 C CA . VAL B 1 48 ? 8.320 120.398 109.887 1.00 11.63 66 VAL B CA 1
ATOM 3974 C C . VAL B 1 48 ? 9.421 119.705 110.688 1.00 12.06 66 VAL B C 1
ATOM 3975 O O . VAL B 1 48 ? 10.084 120.360 111.493 1.00 11.06 66 VAL B O 1
ATOM 3979 N N . TYR B 1 49 ? 9.646 118.412 110.459 1.00 9.65 67 TYR B N 1
ATOM 3980 C CA . TYR B 1 49 ? 10.762 117.736 111.125 1.00 9.59 67 TYR B CA 1
ATOM 3981 C C . TYR B 1 49 ? 12.078 118.439 110.803 1.00 10.28 67 TYR B C 1
ATOM 3982 O O . TYR B 1 49 ? 12.938 118.586 111.676 1.00 9.80 67 TYR B O 1
ATOM 3991 N N . GLN B 1 50 ? 12.241 118.872 109.554 1.00 9.50 68 GLN B N 1
ATOM 3992 C CA . GLN B 1 50 ? 13.473 119.530 109.149 1.00 10.11 68 GLN B CA 1
ATOM 3993 C C . GLN B 1 50 ? 13.772 120.746 110.031 1.00 10.12 68 GLN B C 1
ATOM 3994 O O . GLN B 1 50 ? 14.937 120.997 110.375 1.00 11.21 68 GLN B O 1
ATOM 4000 N N . LEU B 1 51 ? 12.728 121.471 110.412 1.00 9.25 69 LEU B N 1
ATOM 4001 C CA . LEU B 1 51 ? 12.874 122.624 111.302 1.00 10.38 69 LEU B CA 1
ATOM 4002 C C . LEU B 1 51 ? 12.877 122.239 112.786 1.00 11.23 69 LEU B C 1
ATOM 4003 O O . LEU B 1 51 ? 13.552 122.876 113.602 1.00 10.81 69 LEU B O 1
ATOM 4008 N N . GLN B 1 52 ? 12.123 121.202 113.152 1.00 9.62 70 GLN B N 1
ATOM 4009 C CA . GLN B 1 52 ? 12.053 120.787 114.557 1.00 10.11 70 GLN B CA 1
ATOM 4010 C C . GLN B 1 52 ? 13.376 120.231 115.062 1.00 10.72 70 GLN B C 1
ATOM 4011 O O . GLN B 1 52 ? 13.787 120.520 116.194 1.00 11.91 70 GLN B O 1
ATOM 4017 N N . GLN B 1 53 ? 14.049 119.446 114.231 1.00 9.49 71 GLN B N 1
ATOM 4018 C CA . GLN B 1 53 ? 15.275 118.793 114.650 1.00 9.31 71 GLN B CA 1
ATOM 4019 C C . GLN B 1 53 ? 16.342 118.716 113.545 1.00 9.37 71 GLN B C 1
ATOM 4020 O O . GLN B 1 53 ? 17.544 118.745 113.821 1.00 9.31 71 GLN B O 1
ATOM 4026 N N . GLY B 1 54 ? 15.916 118.631 112.279 1.00 9.81 72 GLY B N 1
ATOM 4027 C CA . GLY B 1 54 ? 16.850 118.383 111.194 1.00 9.65 72 GLY B CA 1
ATOM 4028 C C . GLY B 1 54 ? 17.900 119.458 110.993 1.00 8.18 72 GLY B C 1
ATOM 4029 O O . GLY B 1 54 ? 19.019 119.150 110.571 1.00 10.85 72 GLY B O 1
ATOM 4030 N N . LEU B 1 55 ? 17.548 120.704 111.299 1.00 9.70 73 LEU B N 1
ATOM 4031 C CA . LEU B 1 55 ? 18.474 121.818 111.109 1.00 9.40 73 LEU B CA 1
ATOM 4032 C C . LEU B 1 55 ? 18.996 122.379 112.429 1.00 8.92 73 LEU B C 1
ATOM 4033 O O . LEU B 1 55 ? 19.517 123.496 112.478 1.00 9.02 73 LEU B O 1
ATOM 4038 N N . ASN B 1 56 ? 18.843 121.602 113.497 1.00 8.98 74 ASN B N 1
ATOM 4039 C CA . ASN B 1 56 ? 19.460 121.955 114.779 1.00 8.18 74 ASN B CA 1
ATOM 4040 C C . ASN B 1 56 ? 20.261 120.776 115.341 1.00 7.34 74 ASN B C 1
ATOM 4041 O O . ASN B 1 56 ? 21.379 120.525 114.870 1.00 8.09 74 ASN B O 1
ATOM 4046 N N . SER B 1 57 ? 19.704 120.028 116.292 1.00 7.80 75 SER B N 1
ATOM 4047 C CA . SER B 1 57 ? 20.483 118.978 116.941 1.00 8.72 75 SER B CA 1
ATOM 4048 C C . SER B 1 57 ? 20.987 117.860 116.031 1.00 8.02 75 SER B C 1
ATOM 4049 O O . SER B 1 57 ? 22.025 117.272 116.315 1.00 8.70 75 SER B O 1
ATOM 4052 N N . ASP B 1 58 ? 20.285 117.564 114.933 1.00 8.32 76 ASP B N 1
ATOM 4053 C CA . ASP B 1 58 ? 20.775 116.538 114.011 1.00 8.00 76 ASP B CA 1
ATOM 4054 C C . ASP B 1 58 ? 22.137 116.915 113.440 1.00 7.60 76 ASP B C 1
ATOM 4055 O O . ASP B 1 58 ? 22.915 116.046 113.056 1.00 8.35 76 ASP B O 1
ATOM 4060 N N . ILE B 1 59 ? 22.400 118.225 113.379 1.00 8.68 77 ILE B N 1
ATOM 4061 C CA . ILE B 1 59 ? 23.657 118.746 112.853 1.00 9.24 77 ILE B CA 1
ATOM 4062 C C . ILE B 1 59 ? 24.651 119.075 113.977 1.00 8.75 77 ILE B C 1
ATOM 4063 O O . ILE B 1 59 ? 25.803 118.688 113.909 1.00 8.67 77 ILE B O 1
ATOM 4068 N N . TRP B 1 60 ? 24.192 119.764 115.019 1.00 8.13 78 TRP B N 1
ATOM 4069 C CA . TRP B 1 60 ? 25.080 120.141 116.120 1.00 9.48 78 TRP B CA 1
ATOM 4070 C C . TRP B 1 60 ? 25.670 118.908 116.817 1.00 10.40 78 TRP B C 1
ATOM 4071 O O . TRP B 1 60 ? 26.797 118.947 117.316 1.00 12.43 78 TRP B O 1
ATOM 4082 N N . SER B 1 61 ? 24.906 117.815 116.851 1.00 7.92 79 SER B N 1
ATOM 4083 C CA . SER B 1 61 ? 25.360 116.545 117.423 1.00 8.30 79 SER B CA 1
ATOM 4084 C C . SER B 1 61 ? 26.544 115.920 116.690 1.00 8.54 79 SER B C 1
ATOM 4085 O O . SER B 1 61 ? 27.181 115.012 117.224 1.00 8.86 79 SER B O 1
ATOM 4088 N N . GLY B 1 62 ? 26.799 116.355 115.455 1.00 8.10 80 GLY B N 1
ATOM 4089 C CA . GLY B 1 62 ? 27.816 115.729 114.635 1.00 8.86 80 GLY B CA 1
ATOM 4090 C C . GLY B 1 62 ? 27.321 114.559 113.798 1.00 9.53 80 GLY B C 1
ATOM 4091 O O . GLY B 1 62 ? 28.117 113.906 113.141 1.00 9.56 80 GLY B O 1
ATOM 4092 N N . TYR B 1 63 ? 26.019 114.292 113.827 1.00 8.35 81 TYR B N 1
ATOM 4093 C CA . TYR B 1 63 ? 25.463 113.164 113.072 1.00 8.33 81 TYR B CA 1
ATOM 4094 C C . TYR B 1 63 ? 25.308 113.441 111.573 1.00 8.99 81 TYR B C 1
ATOM 4095 O O . TYR B 1 63 ? 25.543 112.541 110.765 1.00 10.15 81 TYR B O 1
ATOM 4104 N N . MET B 1 64 ? 24.876 114.652 111.220 1.00 8.64 82 MET B N 1
ATOM 4105 C CA . MET B 1 64 ? 24.485 114.973 109.844 1.00 8.83 82 MET B CA 1
ATOM 4106 C C . MET B 1 64 ? 24.909 116.392 109.506 1.00 9.72 82 MET B C 1
ATOM 4107 O O . MET B 1 64 ? 25.183 117.201 110.392 1.00 10.02 82 MET B O 1
ATOM 4112 N N . ALA B 1 65 ? 24.985 116.699 108.213 1.00 9.08 83 ALA B N 1
ATOM 4113 C CA . ALA B 1 65 ? 25.332 118.050 107.778 1.00 9.84 83 ALA B CA 1
ATOM 4114 C C . ALA B 1 65 ? 24.607 118.405 106.489 1.00 9.61 83 ALA B C 1
ATOM 4115 O O . ALA B 1 65 ? 24.325 117.531 105.663 1.00 10.50 83 ALA B O 1
ATOM 4117 N N . THR B 1 66 ? 24.286 119.679 106.318 1.00 10.30 84 THR B N 1
ATOM 4118 C CA . THR B 1 66 ? 23.589 120.096 105.106 1.00 10.24 84 THR B CA 1
ATOM 4119 C C . THR B 1 66 ? 24.553 120.578 104.028 1.00 11.31 84 THR B C 1
ATOM 4120 O O . THR B 1 66 ? 25.551 121.221 104.320 1.00 11.39 84 THR B O 1
ATOM 4124 N N . PRO B 1 67 ? 24.250 120.263 102.761 1.00 11.26 85 PRO B N 1
ATOM 4125 C CA . PRO B 1 67 ? 25.034 120.813 101.646 1.00 11.93 85 PRO B CA 1
ATOM 4126 C C . PRO B 1 67 ? 24.446 122.130 101.146 1.00 12.56 85 PRO B C 1
ATOM 4127 O O . PRO B 1 67 ? 25.010 122.743 100.234 1.00 13.63 85 PRO B O 1
ATOM 4131 N N . THR B 1 68 ? 23.340 122.566 101.739 1.00 11.54 86 THR B N 1
ATOM 4132 C CA . THR B 1 68 ? 22.569 123.698 101.236 1.00 13.09 86 THR B CA 1
ATOM 4133 C C . THR B 1 68 ? 22.905 124.974 101.996 1.00 14.26 86 THR B C 1
ATOM 4134 O O . THR B 1 68 ? 22.926 124.987 103.226 1.00 13.51 86 THR B O 1
ATOM 4138 N N . GLY B 1 69 ? 23.166 126.054 101.266 1.00 14.29 87 GLY B N 1
ATOM 4139 C CA . GLY B 1 69 ? 23.499 127.326 101.888 1.00 12.65 87 GLY B CA 1
ATOM 4140 C C . GLY B 1 69 ? 22.286 128.166 102.230 1.00 16.96 87 GLY B C 1
ATOM 4141 O O . GLY B 1 69 ? 22.130 129.284 101.729 1.00 18.03 87 GLY B O 1
ATOM 4142 N N . PHE B 1 70 ? 21.421 127.639 103.096 1.00 14.04 88 PHE B N 1
ATOM 4143 C CA . PHE B 1 70 ? 20.200 128.338 103.473 1.00 14.13 88 PHE B CA 1
ATOM 4144 C C . PHE B 1 70 ? 20.508 129.743 103.974 1.00 15.43 88 PHE B C 1
ATOM 4145 O O . PHE B 1 70 ? 21.450 129.944 104.744 1.00 13.32 88 PHE B O 1
ATOM 4153 N N . GLU B 1 71 ? 19.716 130.715 103.534 1.00 15.55 89 GLU B N 1
ATOM 4154 C CA . GLU B 1 71 ? 19.869 132.097 103.978 1.00 15.73 89 GLU B CA 1
ATOM 4155 C C . GLU B 1 71 ? 21.307 132.599 103.827 1.00 16.18 89 GLU B C 1
ATOM 4156 O O . GLU B 1 71 ? 21.887 133.161 104.763 1.00 17.01 89 GLU B O 1
ATOM 4162 N N . SER B 1 72 ? 21.877 132.384 102.641 1.00 16.90 90 SER B N 1
ATOM 4163 C CA . SER B 1 72 ? 23.231 132.832 102.331 1.00 16.55 90 SER B CA 1
ATOM 4164 C C . SER B 1 72 ? 24.298 132.238 103.251 1.00 18.80 90 SER B C 1
ATOM 4165 O O . SER B 1 72 ? 25.374 132.812 103.411 1.00 18.27 90 SER B O 1
ATOM 4168 N N . GLY B 1 73 ? 23.994 131.092 103.854 1.00 16.29 91 GLY B N 1
ATOM 4169 C CA . GLY B 1 73 ? 24.949 130.414 104.714 1.00 14.88 91 GLY B CA 1
ATOM 4170 C C . GLY B 1 73 ? 25.028 130.960 106.133 1.00 13.64 91 GLY B C 1
ATOM 4171 O O . GLY B 1 73 ? 25.904 130.569 106.895 1.00 14.27 91 GLY B O 1
ATOM 4172 N N . VAL B 1 74 ? 24.117 131.867 106.471 1.00 13.19 92 VAL B N 1
ATOM 4173 C CA . VAL B 1 74 ? 24.040 132.463 107.802 1.00 11.95 92 VAL B CA 1
ATOM 4174 C C . VAL B 1 74 ? 22.821 131.858 108.488 1.00 10.73 92 VAL B C 1
ATOM 4175 O O . VAL B 1 74 ? 21.690 132.289 108.285 1.00 12.00 92 VAL B O 1
ATOM 4179 N N . ASN B 1 75 ? 23.050 130.820 109.288 1.00 11.26 93 ASN B N 1
ATOM 4180 C CA . ASN B 1 75 ? 21.938 130.026 109.791 1.00 10.62 93 ASN B CA 1
ATOM 4181 C C . ASN B 1 75 ? 22.364 129.213 111.010 1.00 9.23 93 ASN B C 1
ATOM 4182 O O . ASN B 1 75 ? 23.467 129.413 111.533 1.00 10.20 93 ASN B O 1
ATOM 4187 N N . ASN B 1 76 ? 21.504 128.305 111.465 1.00 9.21 94 ASN B N 1
ATOM 4188 C CA . ASN B 1 76 ? 21.818 127.491 112.644 1.00 8.56 94 ASN B CA 1
ATOM 4189 C C . ASN B 1 76 ? 23.177 126.794 112.554 1.00 8.66 94 ASN B C 1
ATOM 4190 O O . ASN B 1 76 ? 23.857 126.627 113.577 1.00 8.83 94 ASN B O 1
ATOM 4195 N N . THR B 1 77 ? 23.569 126.364 111.352 1.00 9.30 95 THR B N 1
ATOM 4196 C CA . THR B 1 77 ? 24.806 125.602 111.194 1.00 9.30 95 THR B CA 1
ATOM 4197 C C . THR B 1 77 ? 26.057 126.466 111.357 1.00 8.65 95 THR B C 1
ATOM 4198 O O . THR B 1 77 ? 27.138 125.945 111.642 1.00 9.23 95 THR B O 1
ATOM 4202 N N . THR B 1 78 ? 25.902 127.778 111.164 1.00 8.97 96 THR B N 1
ATOM 4203 C CA . THR B 1 78 ? 26.999 128.726 111.366 1.00 9.60 96 THR B CA 1
ATOM 4204 C C . THR B 1 78 ? 26.738 129.597 112.593 1.00 10.98 96 THR B C 1
ATOM 4205 O O . THR B 1 78 ? 27.308 130.681 112.752 1.00 11.40 96 THR B O 1
ATOM 4209 N N . TYR B 1 79 ? 25.874 129.093 113.469 1.00 9.40 97 TYR B N 1
ATOM 4210 C CA . TYR B 1 79 ? 25.628 129.663 114.797 1.00 9.13 97 TYR B CA 1
ATOM 4211 C C . TYR B 1 79 ? 24.925 131.022 114.790 1.00 9.91 97 TYR B C 1
ATOM 4212 O O . TYR B 1 79 ? 24.987 131.770 115.768 1.00 10.27 97 TYR B O 1
ATOM 4221 N N . ALA B 1 80 ? 24.250 131.333 113.690 1.00 10.29 98 ALA B N 1
ATOM 4222 C CA . ALA B 1 80 ? 23.292 132.423 113.663 1.00 9.89 98 ALA B CA 1
ATOM 4223 C C . ALA B 1 80 ? 21.918 131.776 113.828 1.00 9.64 98 ALA B C 1
ATOM 4224 O O . ALA B 1 80 ? 21.312 131.323 112.858 1.00 10.74 98 ALA B O 1
ATOM 4226 N N . LEU B 1 81 ? 21.445 131.679 115.068 1.00 10.37 99 LEU B N 1
ATOM 4227 C CA . LEU B 1 81 ? 20.198 130.970 115.335 1.00 10.10 99 LEU B CA 1
ATOM 4228 C C . LEU B 1 81 ? 19.039 131.682 114.652 1.00 9.38 99 LEU B C 1
ATOM 4229 O O . LEU B 1 81 ? 18.877 132.900 114.782 1.00 11.36 99 LEU B O 1
ATOM 4234 N N . LEU B 1 82 ? 18.234 130.923 113.918 1.00 10.07 100 LEU B N 1
ATOM 4235 C CA . LEU B 1 82 ? 17.153 131.511 113.134 1.00 9.78 100 LEU B CA 1
ATOM 4236 C C . LEU B 1 82 ? 15.817 131.295 113.822 1.00 9.82 100 LEU B C 1
ATOM 4237 O O . LEU B 1 82 ? 15.317 130.167 113.894 1.00 10.25 100 LEU B O 1
ATOM 4242 N N . ASP B 1 83 ? 15.244 132.377 114.348 1.00 11.45 101 ASP B N 1
ATOM 4243 C CA . ASP B 1 83 ? 13.996 132.291 115.094 1.00 11.79 101 ASP B CA 1
ATOM 4244 C C . ASP B 1 83 ? 12.844 131.747 114.238 1.00 11.61 101 ASP B C 1
ATOM 4245 O O . ASP B 1 83 ? 11.947 131.081 114.761 1.00 13.38 101 ASP B O 1
ATOM 4250 N N . ASN B 1 84 ? 12.867 132.030 112.936 1.00 12.94 102 ASN B N 1
ATOM 4251 C CA A ASN B 1 84 ? 11.820 131.540 112.044 0.48 14.44 102 ASN B CA 1
ATOM 4252 C CA B ASN B 1 84 ? 11.814 131.544 112.046 0.52 14.44 102 ASN B CA 1
ATOM 4253 C C . ASN B 1 84 ? 11.839 130.021 111.912 1.00 15.94 102 ASN B C 1
ATOM 4254 O O . ASN B 1 84 ? 10.816 129.402 111.614 1.00 17.93 102 ASN B O 1
ATOM 4263 N N . TRP B 1 85 ? 13.005 129.420 112.144 1.00 12.34 103 TRP B N 1
ATOM 4264 C CA . TRP B 1 85 ? 13.139 127.964 112.102 1.00 11.57 103 TRP B CA 1
ATOM 4265 C C . TRP B 1 85 ? 12.821 127.334 113.457 1.00 10.73 103 TRP B C 1
ATOM 4266 O O . TRP B 1 85 ? 12.084 126.355 113.552 1.00 12.22 103 TRP B O 1
ATOM 4277 N N . ASN B 1 86 ? 13.398 127.913 114.504 1.00 10.20 104 ASN B N 1
ATOM 4278 C CA . ASN B 1 86 ? 13.453 127.248 115.803 1.00 9.33 104 ASN B CA 1
ATOM 4279 C C . ASN B 1 86 ? 12.152 127.296 116.598 1.00 9.93 104 ASN B C 1
ATOM 4280 O O . ASN B 1 86 ? 11.934 126.479 117.494 1.00 11.09 104 ASN B O 1
ATOM 4285 N N . GLY B 1 87 ? 11.261 128.222 116.252 1.00 10.88 105 GLY B N 1
ATOM 4286 C CA . GLY B 1 87 ? 9.970 128.293 116.910 1.00 11.18 105 GLY B CA 1
ATOM 4287 C C . GLY B 1 87 ? 9.132 127.037 116.724 1.00 9.77 105 GLY B C 1
ATOM 4288 O O . GLY B 1 87 ? 8.302 126.715 117.577 1.00 11.92 105 GLY B O 1
ATOM 4289 N N . PHE B 1 88 ? 9.360 126.320 115.630 1.00 10.68 106 PHE B N 1
ATOM 4290 C CA . PHE B 1 88 ? 8.615 125.094 115.348 1.00 10.88 106 PHE B CA 1
ATOM 4291 C C . PHE B 1 88 ? 8.806 124.041 116.437 1.00 13.55 106 PHE B C 1
ATOM 4292 O O . PHE B 1 88 ? 7.906 123.251 116.697 1.00 12.02 106 PHE B O 1
ATOM 4300 N N . ILE B 1 89 ? 9.979 124.025 117.065 1.00 11.38 107 ILE B N 1
ATOM 4301 C CA . ILE B 1 89 ? 10.256 123.055 118.118 1.00 10.54 107 ILE B CA 1
ATOM 4302 C C . ILE B 1 89 ? 9.254 123.229 119.257 1.00 10.30 107 ILE B C 1
ATOM 4303 O O . ILE B 1 89 ? 8.597 122.281 119.700 1.00 10.75 107 ILE B O 1
ATOM 4308 N N . TRP B 1 90 ? 9.140 124.461 119.733 1.00 9.46 108 TRP B N 1
ATOM 4309 C CA . TRP B 1 90 ? 8.232 124.790 120.820 1.00 10.19 108 TRP B CA 1
ATOM 4310 C C . TRP B 1 90 ? 6.774 124.587 120.409 1.00 9.75 108 TRP B C 1
ATOM 4311 O O . TRP B 1 90 ? 5.996 123.937 121.116 1.00 10.41 108 TRP B O 1
ATOM 4322 N N . ASP B 1 91 ? 6.402 125.134 119.258 1.00 10.71 109 ASP B N 1
ATOM 4323 C CA . ASP B 1 91 ? 4.989 125.155 118.894 1.00 13.11 109 ASP B CA 1
ATOM 4324 C C . ASP B 1 91 ? 4.419 123.751 118.653 1.00 11.43 109 ASP B C 1
ATOM 4325 O O . ASP B 1 91 ? 3.339 123.434 119.144 1.00 12.43 109 ASP B O 1
ATOM 4330 N N . TYR B 1 92 ? 5.160 122.900 117.948 1.00 10.60 110 TYR B N 1
ATOM 4331 C CA . TYR B 1 92 ? 4.687 121.531 117.712 1.00 10.96 110 TYR B CA 1
ATOM 4332 C C . TYR B 1 92 ? 4.696 120.674 118.981 1.00 12.80 110 TYR B C 1
ATOM 4333 O O . TYR B 1 92 ? 3.786 119.873 119.202 1.00 12.88 110 TYR B O 1
ATOM 4342 N N . GLY B 1 93 ? 5.709 120.846 119.828 1.00 11.05 111 GLY B N 1
ATOM 4343 C CA . GLY B 1 93 ? 5.764 120.109 121.080 1.00 11.21 111 GLY B CA 1
ATOM 4344 C C . GLY B 1 93 ? 4.641 120.481 122.034 1.00 9.81 111 GLY B C 1
ATOM 4345 O O . GLY B 1 93 ? 4.000 119.616 122.636 1.00 11.64 111 GLY B O 1
ATOM 4346 N N . TYR B 1 94 ? 4.398 121.776 122.202 1.00 10.87 112 TYR B N 1
ATOM 4347 C CA . TYR B 1 94 ? 3.326 122.191 123.102 1.00 11.62 112 TYR B CA 1
ATOM 4348 C C . TYR B 1 94 ? 1.923 121.851 122.585 1.00 10.84 112 TYR B C 1
ATOM 4349 O O . TYR B 1 94 ? 1.065 121.421 123.359 1.00 12.76 112 TYR B O 1
ATOM 4358 N N . LYS B 1 95 ? 1.713 122.011 121.283 1.00 11.30 113 LYS B N 1
ATOM 4359 C CA . LYS B 1 95 ? 0.399 121.792 120.692 1.00 14.75 113 LYS B CA 1
ATOM 4360 C C . LYS B 1 95 ? 0.028 120.313 120.727 1.00 15.50 113 LYS B C 1
ATOM 4361 O O . LYS B 1 95 ? -1.130 119.957 120.956 1.00 15.87 113 LYS B O 1
ATOM 4367 N N . ASN B 1 96 ? 1.020 119.450 120.530 1.00 12.16 114 ASN B N 1
ATOM 4368 C CA . ASN B 1 96 ? 0.748 118.028 120.317 1.00 14.98 114 ASN B CA 1
ATOM 4369 C C . ASN B 1 96 ? 1.160 117.099 121.441 1.00 16.83 114 ASN B C 1
ATOM 4370 O O . ASN B 1 96 ? 0.477 116.113 121.709 1.00 18.15 114 ASN B O 1
ATOM 4375 N N . VAL B 1 97 ? 2.277 117.388 122.098 1.00 13.50 115 VAL B N 1
ATOM 4376 C CA . VAL B 1 97 ? 2.693 116.559 123.217 1.00 14.10 115 VAL B CA 1
ATOM 4377 C C . VAL B 1 97 ? 2.127 117.091 124.529 1.00 13.37 115 VAL B C 1
ATOM 4378 O O . VAL B 1 97 ? 1.362 116.402 125.203 1.00 12.87 115 VAL B O 1
ATOM 4382 N N . MET B 1 98 ? 2.488 118.321 124.893 1.00 11.70 116 MET B N 1
ATOM 4383 C CA . MET B 1 98 ? 2.074 118.857 126.185 1.00 11.39 116 MET B CA 1
ATOM 4384 C C . MET B 1 98 ? 0.556 118.974 126.322 1.00 11.30 116 MET B C 1
ATOM 4385 O O . MET B 1 98 ? -0.005 118.578 127.344 1.00 12.23 116 MET B O 1
ATOM 4390 N N . PHE B 1 99 ? -0.108 119.503 125.295 1.00 12.88 117 PHE B N 1
ATOM 4391 C CA . PHE B 1 99 ? -1.553 119.679 125.410 1.00 13.51 117 PHE B CA 1
ATOM 4392 C C . PHE B 1 99 ? -2.266 118.355 125.667 1.00 11.87 117 PHE B C 1
ATOM 4393 O O . PHE B 1 99 ? -3.152 118.269 126.517 1.00 13.61 117 PHE B O 1
ATOM 4401 N N . ASN B 1 100 ? -1.883 117.323 124.930 1.00 13.51 118 ASN B N 1
ATOM 4402 C CA . ASN B 1 100 ? -2.533 116.038 125.102 1.00 14.76 118 ASN B CA 1
ATOM 4403 C C . ASN B 1 100 ? -2.172 115.360 126.421 1.00 14.90 118 ASN B C 1
ATOM 4404 O O . ASN B 1 100 ? -2.997 114.663 127.014 1.00 15.28 118 ASN B O 1
ATOM 4409 N N . ALA B 1 101 ? -0.955 115.584 126.914 1.00 12.82 119 ALA B N 1
ATOM 4410 C CA . ALA B 1 101 ? -0.613 115.103 128.248 1.00 12.52 119 ALA B CA 1
ATOM 4411 C C . ALA B 1 101 ? -1.552 115.715 129.284 1.00 11.87 119 ALA B C 1
ATOM 4412 O O . ALA B 1 101 ? -2.068 115.026 130.169 1.00 13.69 119 ALA B O 1
ATOM 4414 N N . TYR B 1 102 ? -1.755 117.022 129.162 1.00 13.58 120 TYR B N 1
ATOM 4415 C CA . TYR B 1 102 ? -2.621 117.790 130.048 1.00 13.41 120 TYR B CA 1
ATOM 4416 C C . TYR B 1 102 ? -4.072 117.313 129.947 1.00 14.11 120 TYR B C 1
ATOM 4417 O O . TYR B 1 102 ? -4.720 117.043 130.966 1.00 15.29 120 TYR B O 1
ATOM 4426 N N . ASP B 1 103 ? -4.558 117.184 128.716 1.00 15.40 121 ASP B N 1
ATOM 4427 C CA . ASP B 1 103 ? -5.939 116.794 128.454 1.00 17.96 121 ASP B CA 1
ATOM 4428 C C . ASP B 1 103 ? -6.198 115.370 128.950 1.00 17.97 121 ASP B C 1
ATOM 4429 O O . ASP B 1 103 ? -7.204 115.110 129.619 1.00 18.33 121 ASP B O 1
ATOM 4434 N N . ILE B 1 104 ? -5.291 114.447 128.639 1.00 14.82 122 ILE B N 1
ATOM 4435 C CA . ILE B 1 104 ? -5.424 113.073 129.130 1.00 16.55 122 ILE B CA 1
ATOM 4436 C C . ILE B 1 104 ? -5.420 113.005 130.656 1.00 18.81 122 ILE B C 1
ATOM 4437 O O . ILE B 1 104 ? -6.218 112.283 131.257 1.00 17.85 122 ILE B O 1
ATOM 4442 N N . ALA B 1 105 ? -4.536 113.771 131.291 1.00 15.87 123 ALA B N 1
ATOM 4443 C CA . ALA B 1 105 ? -4.483 113.797 132.749 1.00 17.62 123 ALA B CA 1
ATOM 4444 C C . ALA B 1 105 ? -5.802 114.296 133.342 1.00 17.46 123 ALA B C 1
ATOM 4445 O O . ALA B 1 105 ? -6.327 113.709 134.290 1.00 18.37 123 ALA B O 1
ATOM 4447 N N . ASN B 1 106 ? -6.326 115.381 132.784 1.00 17.64 124 ASN B N 1
ATOM 4448 C CA . ASN B 1 106 ? -7.585 115.947 133.250 1.00 18.95 124 ASN B CA 1
ATOM 4449 C C . ASN B 1 106 ? -8.719 114.924 133.172 1.00 21.05 124 ASN B C 1
ATOM 4450 O O . ASN B 1 106 ? -9.553 114.840 134.074 1.00 23.23 124 ASN B O 1
ATOM 4455 N N . LYS B 1 107 ? -8.731 114.133 132.104 1.00 19.81 125 LYS B N 1
ATOM 4456 C CA . LYS B 1 107 ? -9.789 113.146 131.891 1.00 19.22 125 LYS B CA 1
ATOM 4457 C C . LYS B 1 107 ? -9.588 111.844 132.666 1.00 24.22 125 LYS B C 1
ATOM 4458 O O . LYS B 1 107 ? -10.553 111.127 132.939 1.00 24.24 125 LYS B O 1
ATOM 4464 N N . SER B 1 108 ? -8.345 111.522 133.011 1.00 20.31 126 SER B N 1
ATOM 4465 C CA . SER B 1 108 ? -8.050 110.182 133.513 1.00 18.79 126 SER B CA 1
ATOM 4466 C C . SER B 1 108 ? -7.509 110.095 134.940 1.00 21.20 126 SER B C 1
ATOM 4467 O O . SER B 1 108 ? -7.667 109.065 135.598 1.00 22.30 126 SER B O 1
ATOM 4470 N N . LYS B 1 109 ? -6.860 111.148 135.423 1.00 19.72 127 LYS B N 1
ATOM 4471 C CA . LYS B 1 109 ? -6.267 111.080 136.751 1.00 17.83 127 LYS B CA 1
ATOM 4472 C C . LYS B 1 109 ? -7.335 110.807 137.805 1.00 24.61 127 LYS B C 1
ATOM 4473 O O . LYS B 1 109 ? -8.337 111.518 137.883 1.00 23.36 127 LYS B O 1
ATOM 4479 N N . GLY B 1 110 ? -7.123 109.758 138.593 1.00 22.64 128 GLY B N 1
ATOM 4480 C CA . GLY B 1 110 ? -8.065 109.380 139.632 1.00 24.32 128 GLY B CA 1
ATOM 4481 C C . GLY B 1 110 ? -9.268 108.612 139.117 1.00 27.78 128 GLY B C 1
ATOM 4482 O O . GLY B 1 110 ? -10.150 108.245 139.894 1.00 30.23 128 GLY B O 1
ATOM 4483 N N . LYS B 1 111 ? -9.310 108.365 137.811 1.00 26.06 129 LYS B N 1
ATOM 4484 C CA . LYS B 1 111 ? -10.431 107.662 137.196 1.00 25.81 129 LYS B CA 1
ATOM 4485 C C . LYS B 1 111 ? -9.948 106.434 136.426 1.00 28.94 129 LYS B C 1
ATOM 4486 O O . LYS B 1 111 ? -10.359 105.308 136.708 1.00 30.26 129 LYS B O 1
ATOM 4492 N N . TYR B 1 112 ? -9.073 106.663 135.451 1.00 23.88 130 TYR B N 1
ATOM 4493 C CA . TYR B 1 112 ? -8.450 105.592 134.684 1.00 24.66 130 TYR B CA 1
ATOM 4494 C C . TYR B 1 112 ? -6.941 105.781 134.749 1.00 21.80 130 TYR B C 1
ATOM 4495 O O . TYR B 1 112 ? -6.319 106.251 133.794 1.00 19.33 130 TYR B O 1
ATOM 4504 N N . ASP B 1 113 ? -6.361 105.414 135.884 1.00 19.09 131 ASP B N 1
ATOM 4505 C CA . ASP B 1 113 ? -4.972 105.767 136.173 1.00 18.96 131 ASP B CA 1
ATOM 4506 C C . ASP B 1 113 ? -3.938 105.038 135.323 1.00 21.22 131 ASP B C 1
ATOM 4507 O O . ASP B 1 113 ? -2.779 105.457 135.268 1.00 16.78 131 ASP B O 1
ATOM 4512 N N . GLN B 1 114 ? -4.337 103.961 134.654 1.00 17.13 132 GLN B N 1
ATOM 4513 C CA . GLN B 1 114 ? -3.410 103.311 133.735 1.00 16.05 132 GLN B CA 1
ATOM 4514 C C . GLN B 1 114 ? -3.099 104.239 132.554 1.00 17.80 132 GLN B C 1
ATOM 4515 O O . GLN B 1 114 ? -1.947 104.358 132.130 1.00 14.80 132 GLN B O 1
ATOM 4521 N N . PHE B 1 115 ? -4.123 104.906 132.032 1.00 15.46 133 PHE B N 1
ATOM 4522 C CA . PHE B 1 115 ? -3.923 105.870 130.956 1.00 15.75 133 PHE B CA 1
ATOM 4523 C C . PHE B 1 115 ? -3.198 107.120 131.452 1.00 16.06 133 PHE B C 1
ATOM 4524 O O . PHE B 1 115 ? -2.378 107.689 130.728 1.00 14.62 133 PHE B O 1
ATOM 4532 N N . TYR B 1 116 ? -3.487 107.543 132.677 1.00 14.05 134 TYR B N 1
ATOM 4533 C CA . TYR B 1 116 ? -2.758 108.663 133.262 1.00 15.19 134 TYR B CA 1
ATOM 4534 C C . TYR B 1 116 ? -1.268 108.326 133.343 1.00 14.14 134 TYR B C 1
ATOM 4535 O O . TYR B 1 116 ? -0.423 109.112 132.903 1.00 13.07 134 TYR B O 1
ATOM 4544 N N . ALA B 1 117 ? -0.946 107.153 133.875 1.00 12.66 135 ALA B N 1
ATOM 4545 C CA . ALA B 1 117 ? 0.444 106.714 133.983 1.00 11.65 135 ALA B CA 1
ATOM 4546 C C . ALA B 1 117 ? 1.162 106.703 132.638 1.00 12.67 135 ALA B C 1
ATOM 4547 O O . ALA B 1 117 ? 2.288 107.207 132.513 1.00 12.34 135 ALA B O 1
ATOM 4549 N N . LEU B 1 118 ? 0.516 106.133 131.626 1.00 12.64 136 LEU B N 1
ATOM 4550 C CA . LEU B 1 118 ? 1.114 106.049 130.299 1.00 11.82 136 LEU B CA 1
ATOM 4551 C C . LEU B 1 118 ? 1.313 107.442 129.704 1.00 12.43 136 LEU B C 1
ATOM 4552 O O . LEU B 1 118 ? 2.331 107.713 129.057 1.00 12.27 136 LEU B O 1
ATOM 4557 N N . SER B 1 119 ? 0.356 108.335 129.936 1.00 11.99 137 SER B N 1
ATOM 4558 C CA . SER B 1 119 ? 0.490 109.712 129.459 1.00 11.80 137 SER B CA 1
ATOM 4559 C C . SER B 1 119 ? 1.673 110.427 130.116 1.00 11.04 137 SER B C 1
ATOM 4560 O O . SER B 1 119 ? 2.319 111.259 129.477 1.00 10.96 137 SER B O 1
ATOM 4563 N N . LEU B 1 120 ? 1.950 110.120 131.382 1.00 11.59 138 LEU B N 1
ATOM 4564 C CA . LEU B 1 120 ? 3.084 110.733 132.081 1.00 11.00 138 LEU B CA 1
ATOM 4565 C C . LEU B 1 120 ? 4.414 110.283 131.480 1.00 11.14 138 LEU B C 1
ATOM 4566 O O . LEU B 1 120 ? 5.344 111.086 131.334 1.00 10.14 138 LEU B O 1
ATOM 4571 N N . ILE B 1 121 ? 4.516 109.007 131.125 1.00 10.71 139 ILE B N 1
ATOM 4572 C CA . ILE B 1 121 ? 5.752 108.489 130.542 1.00 9.53 139 ILE B CA 1
ATOM 4573 C C . ILE B 1 121 ? 6.003 109.164 129.190 1.00 11.06 139 ILE B C 1
ATOM 4574 O O . ILE B 1 121 ? 7.112 109.627 128.902 1.00 11.07 139 ILE B O 1
ATOM 4579 N N . LEU B 1 122 ? 4.969 109.243 128.360 1.00 11.05 140 LEU B N 1
ATOM 4580 C CA . LEU B 1 122 ? 5.084 109.928 127.074 1.00 11.58 140 LEU B CA 1
ATOM 4581 C C . LEU B 1 122 ? 5.359 111.424 127.244 1.00 10.42 140 LEU B C 1
ATOM 4582 O O . LEU B 1 122 ? 6.112 112.016 126.465 1.00 10.57 140 LEU B O 1
ATOM 4587 N N . LYS B 1 123 ? 4.733 112.038 128.238 1.00 10.10 141 LYS B N 1
ATOM 4588 C CA . LYS B 1 123 ? 4.950 113.449 128.540 1.00 10.62 141 LYS B CA 1
ATOM 4589 C C . LYS B 1 123 ? 6.423 113.719 128.837 1.00 9.29 141 LYS B C 1
ATOM 4590 O O . LYS B 1 123 ? 7.015 114.640 128.272 1.00 10.39 141 LYS B O 1
ATOM 4596 N N . VAL B 1 124 ? 7.013 112.920 129.716 1.00 9.26 142 VAL B N 1
ATOM 4597 C CA . VAL B 1 124 ? 8.417 113.109 130.054 1.00 9.62 142 VAL B CA 1
ATOM 4598 C C . VAL B 1 124 ? 9.312 112.811 128.836 1.00 9.31 142 VAL B C 1
ATOM 4599 O O . VAL B 1 124 ? 10.297 113.515 128.599 1.00 9.37 142 VAL B O 1
ATOM 4603 N N . GLU B 1 125 ? 8.981 111.789 128.050 1.00 9.07 143 GLU B N 1
ATOM 4604 C CA . GLU B 1 125 ? 9.771 111.494 126.857 1.00 8.49 143 GLU B CA 1
ATOM 4605 C C . GLU B 1 125 ? 9.800 112.697 125.906 1.00 8.80 143 GLU B C 1
ATOM 4606 O O . GLU B 1 125 ? 10.857 113.048 125.367 1.00 10.06 143 GLU B O 1
ATOM 4612 N N . GLY B 1 126 ? 8.653 113.335 125.694 1.00 9.04 144 GLY B N 1
ATOM 4613 C CA . GLY B 1 126 ? 8.614 114.482 124.804 1.00 9.21 144 GLY B CA 1
ATOM 4614 C C . GLY B 1 126 ? 9.154 115.751 125.434 1.00 8.66 144 GLY B C 1
ATOM 4615 O O . GLY B 1 126 ? 9.879 116.524 124.788 1.00 9.56 144 GLY B O 1
ATOM 4616 N N . MET B 1 127 ? 8.805 115.986 126.690 1.00 8.90 145 MET B N 1
ATOM 4617 C CA . MET B 1 127 ? 9.122 117.267 127.302 1.00 8.76 145 MET B CA 1
ATOM 4618 C C . MET B 1 127 ? 10.542 117.391 127.871 1.00 8.72 145 MET B C 1
ATOM 4619 O O . MET B 1 127 ? 11.043 118.508 128.002 1.00 8.57 145 MET B O 1
ATOM 4624 N N . HIS B 1 128 ? 11.220 116.282 128.172 1.00 8.52 146 HIS B N 1
ATOM 4625 C CA . HIS B 1 128 ? 12.620 116.440 128.584 1.00 7.81 146 HIS B CA 1
ATOM 4626 C C . HIS B 1 128 ? 13.443 117.006 127.427 1.00 8.02 146 HIS B C 1
ATOM 4627 O O . HIS B 1 128 ? 14.361 117.797 127.635 1.00 8.36 146 HIS B O 1
ATOM 4634 N N . ARG B 1 129 ? 13.075 116.647 126.200 1.00 7.52 147 ARG B N 1
ATOM 4635 C CA . ARG B 1 129 ? 13.737 117.184 125.021 1.00 7.58 147 ARG B CA 1
ATOM 4636 C C . ARG B 1 129 ? 13.545 118.699 124.967 1.00 8.51 147 ARG B C 1
ATOM 4637 O O . ARG B 1 129 ? 14.485 119.458 124.682 1.00 8.41 147 ARG B O 1
ATOM 4645 N N . MET B 1 130 ? 12.332 119.147 125.281 1.00 7.35 148 MET B N 1
ATOM 4646 C CA . MET B 1 130 ? 12.013 120.576 125.283 1.00 7.70 148 MET B CA 1
ATOM 4647 C C . MET B 1 130 ? 12.876 121.349 126.271 1.00 7.04 148 MET B C 1
ATOM 4648 O O . MET B 1 130 ? 13.492 122.355 125.905 1.00 7.61 148 MET B O 1
ATOM 4653 N N . THR B 1 131 ? 12.924 120.901 127.524 1.00 7.30 149 THR B N 1
ATOM 4654 C CA . THR B 1 131 ? 13.758 121.623 128.486 1.00 7.65 149 THR B CA 1
ATOM 4655 C C . THR B 1 131 ? 15.246 121.490 128.162 1.00 5.96 149 THR B C 1
ATOM 4656 O O . THR B 1 131 ? 16.016 122.417 128.379 1.00 7.23 149 THR B O 1
ATOM 4660 N N . ASP B 1 132 ? 15.663 120.351 127.633 1.00 6.64 150 ASP B N 1
ATOM 4661 C CA . ASP B 1 132 ? 17.065 120.195 127.253 1.00 7.21 150 ASP B CA 1
ATOM 4662 C C . ASP B 1 132 ? 17.465 121.138 126.117 1.00 9.35 150 ASP B C 1
ATOM 4663 O O . ASP B 1 132 ? 18.652 121.419 125.932 1.00 9.66 150 ASP B O 1
ATOM 4668 N N . THR B 1 133 ? 16.486 121.624 125.361 1.00 7.86 151 THR B N 1
ATOM 4669 C CA . THR B 1 133 ? 16.738 122.561 124.266 1.00 7.51 151 THR B CA 1
ATOM 4670 C C . THR B 1 133 ? 16.728 124.024 124.725 1.00 7.22 151 THR B C 1
ATOM 4671 O O . THR B 1 133 ? 17.599 124.804 124.324 1.00 7.69 151 THR B O 1
ATOM 4675 N N . PHE B 1 134 ? 15.756 124.390 125.562 1.00 7.23 152 PHE B N 1
ATOM 4676 C CA . PHE B 1 134 ? 15.531 125.790 125.938 1.00 7.39 152 PHE B CA 1
ATOM 4677 C C . PHE B 1 134 ? 16.000 126.177 127.334 1.00 8.32 152 PHE B C 1
ATOM 4678 O O . PHE B 1 134 ? 16.303 127.360 127.583 1.00 8.27 152 PHE B O 1
ATOM 4686 N N . GLY B 1 135 ? 16.045 125.209 128.249 1.00 7.30 153 GLY B N 1
ATOM 4687 C CA . GLY B 1 135 ? 16.300 125.500 129.652 1.00 7.62 153 GLY B CA 1
ATOM 4688 C C . GLY B 1 135 ? 14.985 125.625 130.404 1.00 8.26 153 GLY B C 1
ATOM 4689 O O . GLY B 1 135 ? 14.222 124.669 130.473 1.00 8.29 153 GLY B O 1
ATOM 4690 N N . PRO B 1 136 ? 14.691 126.808 130.959 1.00 7.29 154 PRO B N 1
ATOM 4691 C CA . PRO B 1 136 ? 13.349 127.022 131.523 1.00 7.77 154 PRO B CA 1
ATOM 4692 C C . PRO B 1 136 ? 12.278 126.763 130.456 1.00 7.83 154 PRO B C 1
ATOM 4693 O O . PRO B 1 136 ? 12.465 127.135 129.286 1.00 8.41 154 PRO B O 1
ATOM 4697 N N . ILE B 1 137 ? 11.176 126.136 130.861 1.00 7.65 155 ILE B N 1
ATOM 4698 C CA . ILE B 1 137 ? 10.052 125.896 129.947 1.00 8.66 155 ILE B CA 1
ATOM 4699 C C . ILE B 1 137 ? 8.751 126.005 130.730 1.00 8.53 155 ILE B C 1
ATOM 4700 O O . ILE B 1 137 ? 8.751 126.010 131.956 1.00 9.51 155 ILE B O 1
ATOM 4705 N N . ILE B 1 138 ? 7.638 126.100 130.015 1.00 9.48 156 ILE B N 1
ATOM 4706 C CA . ILE B 1 138 ? 6.330 126.005 130.652 1.00 9.92 156 ILE B CA 1
ATOM 4707 C C . ILE B 1 138 ? 6.082 124.546 131.037 1.00 9.18 156 ILE B C 1
ATOM 4708 O O . ILE B 1 138 ? 6.210 123.642 130.215 1.00 9.67 156 ILE B O 1
ATOM 4713 N N . TYR B 1 139 ? 5.763 124.303 132.300 1.00 9.60 157 TYR B N 1
ATOM 4714 C CA . TYR B 1 139 ? 5.513 122.931 132.722 1.00 9.40 157 TYR B CA 1
ATOM 4715 C C . TYR B 1 139 ? 4.390 122.910 133.764 1.00 12.01 157 TYR B C 1
ATOM 4716 O O . TYR B 1 139 ? 3.249 122.581 133.420 1.00 13.15 157 TYR B O 1
ATOM 4725 N N . SER B 1 140 ? 4.679 123.321 134.994 1.00 11.23 158 SER B N 1
ATOM 4726 C CA . SER B 1 140 ? 3.667 123.284 136.051 1.00 12.44 158 SER B CA 1
ATOM 4727 C C . SER B 1 140 ? 2.458 124.179 135.764 1.00 16.61 158 SER B C 1
ATOM 4728 O O . SER B 1 140 ? 1.342 123.870 136.188 1.00 17.77 158 SER B O 1
ATOM 4731 N N . LYS B 1 141 ? 2.675 125.278 135.049 1.00 14.00 159 LYS B N 1
ATOM 4732 C CA . LYS B 1 141 ? 1.620 126.260 134.823 1.00 14.29 159 LYS B CA 1
ATOM 4733 C C . LYS B 1 141 ? 0.899 126.081 133.486 1.00 14.68 159 LYS B C 1
ATOM 4734 O O . LYS B 1 141 ? 0.077 126.913 133.115 1.00 15.40 159 LYS B O 1
ATOM 4740 N N . PHE B 1 142 ? 1.202 125.015 132.750 1.00 14.34 160 PHE B N 1
ATOM 4741 C CA . PHE B 1 142 ? 0.539 124.790 131.471 1.00 13.62 160 PHE B CA 1
ATOM 4742 C C . PHE B 1 142 ? -0.984 124.774 131.632 1.00 13.51 160 PHE B C 1
ATOM 4743 O O . PHE B 1 142 ? -1.501 124.184 132.580 1.00 15.79 160 PHE B O 1
ATOM 4751 N N . GLY B 1 143 ? -1.679 125.435 130.708 1.00 17.60 161 GLY B N 1
ATOM 4752 C CA . GLY B 1 143 ? -3.134 125.468 130.714 1.00 20.62 161 GLY B CA 1
ATOM 4753 C C . GLY B 1 143 ? -3.716 126.628 131.502 1.00 26.90 161 GLY B C 1
ATOM 4754 O O . GLY B 1 143 ? -4.935 126.813 131.546 1.00 29.03 161 GLY B O 1
ATOM 4755 N N . SER B 1 144 ? -2.846 127.419 132.124 1.00 24.45 162 SER B N 1
ATOM 4756 C CA . SER B 1 144 ? -3.290 128.545 132.936 1.00 26.88 162 SER B CA 1
ATOM 4757 C C . SER B 1 144 ? -4.065 129.561 132.103 1.00 29.55 162 SER B C 1
ATOM 4758 O O . SER B 1 144 ? -3.777 129.755 130.925 1.00 26.11 162 SER B O 1
ATOM 4761 N N . ASN B 1 145 ? -5.046 130.208 132.725 1.00 36.04 163 ASN B N 1
ATOM 4762 C CA . ASN B 1 145 ? -5.824 131.243 132.050 1.00 34.59 163 ASN B CA 1
ATOM 4763 C C . ASN B 1 145 ? -5.274 132.644 132.304 1.00 37.56 163 ASN B C 1
ATOM 4764 O O . ASN B 1 145 ? -5.789 133.631 131.774 1.00 35.36 163 ASN B O 1
ATOM 4769 N N . ASP B 1 146 ? -4.225 132.722 133.116 1.00 32.05 164 ASP B N 1
ATOM 4770 C CA . ASP B 1 146 ? -3.574 133.994 133.408 1.00 30.96 164 ASP B CA 1
ATOM 4771 C C . ASP B 1 146 ? -2.954 134.591 132.148 1.00 31.06 164 ASP B C 1
ATOM 4772 O O . ASP B 1 146 ? -2.572 133.863 131.231 1.00 30.05 164 ASP B O 1
ATOM 4777 N N . ALA B 1 147 ? -2.860 135.916 132.105 1.00 29.53 165 ALA B N 1
ATOM 4778 C CA . ALA B 1 147 ? -2.221 136.602 130.987 1.00 32.70 165 ALA B CA 1
ATOM 4779 C C . ALA B 1 147 ? -0.761 136.172 130.877 1.00 25.37 165 ALA B C 1
ATOM 4780 O O . ALA B 1 147 ? -0.219 136.036 129.777 1.00 28.14 165 ALA B O 1
ATOM 4782 N N . THR B 1 148 ? -0.133 135.964 132.030 1.00 25.65 166 THR B N 1
ATOM 4783 C CA . THR B 1 148 ? 1.212 135.407 132.094 1.00 21.77 166 THR B CA 1
ATOM 4784 C C . THR B 1 148 ? 1.141 133.915 132.400 1.00 19.34 166 THR B C 1
ATOM 4785 O O . THR B 1 148 ? 0.616 133.512 133.439 1.00 21.57 166 THR B O 1
ATOM 4789 N N . ILE B 1 149 ? 1.648 133.095 131.486 1.00 17.33 167 ILE B N 1
ATOM 4790 C CA . ILE B 1 149 ? 1.849 131.682 131.776 1.00 15.84 167 ILE B CA 1
ATOM 4791 C C . ILE B 1 149 ? 3.325 131.491 132.107 1.00 12.57 167 ILE B C 1
ATOM 4792 O O . ILE B 1 149 ? 4.184 131.521 131.221 1.00 13.02 167 ILE B O 1
ATOM 4797 N N . ALA B 1 150 ? 3.606 131.342 133.395 1.00 13.40 168 ALA B N 1
ATOM 4798 C CA . ALA B 1 150 ? 4.976 131.362 133.889 1.00 12.51 168 ALA B CA 1
ATOM 4799 C C . ALA B 1 150 ? 5.752 130.118 133.490 1.00 10.16 168 ALA B C 1
ATOM 4800 O O . ALA B 1 150 ? 5.190 129.029 133.366 1.00 12.14 168 ALA B O 1
ATOM 4802 N N . TYR B 1 151 ? 7.057 130.307 133.308 1.00 9.74 169 TYR B N 1
ATOM 4803 C CA . TYR B 1 151 ? 7.975 129.203 133.058 1.00 9.42 169 TYR B CA 1
ATOM 4804 C C . TYR B 1 151 ? 8.496 128.666 134.387 1.00 11.04 169 TYR B C 1
ATOM 4805 O O . TYR B 1 151 ? 8.635 129.409 135.362 1.00 12.69 169 TYR B O 1
ATOM 4814 N N . ASP B 1 152 ? 8.800 127.374 134.409 1.00 9.38 170 ASP B N 1
ATOM 4815 C CA . ASP B 1 152 ? 9.508 126.770 135.532 1.00 10.17 170 ASP B CA 1
ATOM 4816 C C . ASP B 1 152 ? 11.007 126.817 135.259 1.00 9.35 170 ASP B C 1
ATOM 4817 O O . ASP B 1 152 ? 11.434 126.809 134.105 1.00 9.98 170 ASP B O 1
ATOM 4822 N N . SER B 1 153 ? 11.816 126.813 136.313 1.00 9.64 171 SER B N 1
ATOM 4823 C CA . SER B 1 153 ? 13.250 126.633 136.109 1.00 8.64 171 SER B CA 1
ATOM 4824 C C . SER B 1 153 ? 13.522 125.203 135.662 1.00 8.42 171 SER B C 1
ATOM 4825 O O . SER B 1 153 ? 12.732 124.298 135.918 1.00 8.51 171 SER B O 1
ATOM 4828 N N . GLN B 1 154 ? 14.645 124.992 134.991 1.00 7.88 172 GLN B N 1
ATOM 4829 C CA . GLN B 1 154 ? 14.979 123.639 134.576 1.00 6.60 172 GLN B CA 1
ATOM 4830 C C . GLN B 1 154 ? 15.200 122.713 135.770 1.00 7.77 172 GLN B C 1
ATOM 4831 O O . GLN B 1 154 ? 14.820 121.546 135.722 1.00 8.50 172 GLN B O 1
ATOM 4837 N N . GLU B 1 155 ? 15.792 123.238 136.843 1.00 8.05 173 GLU B N 1
ATOM 4838 C CA . GLU B 1 155 ? 15.978 122.459 138.066 1.00 7.92 173 GLU B CA 1
ATOM 4839 C C . GLU B 1 155 ? 14.632 121.942 138.586 1.00 8.09 173 GLU B C 1
ATOM 4840 O O . GLU B 1 155 ? 14.516 120.773 138.977 1.00 9.79 173 GLU B O 1
ATOM 4846 N N . GLU B 1 156 ? 13.618 122.808 138.584 1.00 8.58 174 GLU B N 1
ATOM 4847 C CA . GLU B 1 156 ? 12.261 122.429 138.990 1.00 11.30 174 GLU B CA 1
ATOM 4848 C C . GLU B 1 156 ? 11.645 121.386 138.058 1.00 9.29 174 GLU B C 1
ATOM 4849 O O . GLU B 1 156 ? 11.015 120.415 138.512 1.00 10.11 174 GLU B O 1
ATOM 4855 N N . VAL B 1 157 ? 11.815 121.581 136.754 1.00 8.29 175 VAL B N 1
ATOM 4856 C CA . VAL B 1 157 ? 11.272 120.635 135.782 1.00 8.64 175 VAL B CA 1
ATOM 4857 C C . VAL B 1 157 ? 11.853 119.232 135.961 1.00 9.14 175 VAL B C 1
ATOM 4858 O O . VAL B 1 157 ? 11.106 118.247 135.962 1.00 9.38 175 VAL B O 1
ATOM 4862 N N . TYR B 1 158 ? 13.169 119.129 136.140 1.00 8.65 176 TYR B N 1
ATOM 4863 C CA . TYR B 1 158 ? 13.782 117.819 136.369 1.00 8.12 176 TYR B CA 1
ATOM 4864 C C . TYR B 1 158 ? 13.217 117.121 137.610 1.00 7.94 176 TYR B C 1
ATOM 4865 O O . TYR B 1 158 ? 12.887 115.938 137.555 1.00 8.82 176 TYR B O 1
ATOM 4874 N N . THR B 1 159 ? 13.047 117.854 138.706 1.00 8.52 177 THR B N 1
ATOM 4875 C CA . THR B 1 159 ? 12.439 117.257 139.895 1.00 9.27 177 THR B CA 1
ATOM 4876 C C . THR B 1 159 ? 11.024 116.749 139.600 1.00 8.10 177 THR B C 1
ATOM 4877 O O . THR B 1 159 ? 10.656 115.634 139.989 1.00 9.32 177 THR B O 1
ATOM 4881 N N . GLN B 1 160 ? 10.236 117.547 138.884 1.00 8.55 178 GLN B N 1
ATOM 4882 C CA A GLN B 1 160 ? 8.880 117.127 138.570 0.49 9.54 178 GLN B CA 1
ATOM 4883 C CA B GLN B 1 160 ? 8.872 117.159 138.528 0.51 9.54 178 GLN B CA 1
ATOM 4884 C C . GLN B 1 160 ? 8.853 115.902 137.653 1.00 9.66 178 GLN B C 1
ATOM 4885 O O . GLN B 1 160 ? 8.045 114.992 137.853 1.00 9.98 178 GLN B O 1
ATOM 4896 N N . MET B 1 161 ? 9.740 115.853 136.666 1.00 8.74 179 MET B N 1
ATOM 4897 C CA . MET B 1 161 ? 9.803 114.707 135.766 1.00 9.03 179 MET B CA 1
ATOM 4898 C C . MET B 1 161 ? 10.143 113.413 136.503 1.00 8.88 179 MET B C 1
ATOM 4899 O O . MET B 1 161 ? 9.548 112.363 136.223 1.00 9.91 179 MET B O 1
ATOM 4904 N N . PHE B 1 162 ? 11.088 113.471 137.438 1.00 9.19 180 PHE B N 1
ATOM 4905 C CA . PHE B 1 162 ? 11.420 112.283 138.222 1.00 9.90 180 PHE B CA 1
ATOM 4906 C C . PHE B 1 162 ? 10.203 111.843 139.043 1.00 9.90 180 PHE B C 1
ATOM 4907 O O . PHE B 1 162 ? 9.954 110.638 139.188 1.00 10.20 180 PHE B O 1
ATOM 4915 N N . ALA B 1 163 ? 9.449 112.804 139.574 1.00 9.70 181 ALA B N 1
ATOM 4916 C CA . ALA B 1 163 ? 8.270 112.477 140.374 1.00 10.97 181 ALA B CA 1
ATOM 4917 C C . ALA B 1 163 ? 7.160 111.896 139.499 1.00 10.72 181 ALA B C 1
ATOM 4918 O O . ALA B 1 163 ? 6.442 110.978 139.912 1.00 11.74 181 ALA B O 1
ATOM 4920 N N . GLU B 1 164 ? 7.020 112.416 138.286 1.00 9.83 182 GLU B N 1
ATOM 4921 C CA . GLU B 1 164 ? 6.032 111.887 137.358 1.00 10.60 182 GLU B CA 1
ATOM 4922 C C . GLU B 1 164 ? 6.360 110.444 136.982 1.00 11.55 182 GLU B C 1
ATOM 4923 O O . GLU B 1 164 ? 5.470 109.585 136.931 1.00 12.04 182 GLU B O 1
ATOM 4929 N N . LEU B 1 165 ? 7.635 110.157 136.744 1.00 10.48 183 LEU B N 1
ATOM 4930 C CA . LEU B 1 165 ? 8.026 108.781 136.483 1.00 10.05 183 LEU B CA 1
ATOM 4931 C C . LEU B 1 165 ? 7.781 107.887 137.711 1.00 10.45 183 LEU B C 1
ATOM 4932 O O . LEU B 1 165 ? 7.396 106.725 137.554 1.00 10.95 183 LEU B O 1
ATOM 4937 N N . ASP B 1 166 ? 7.999 108.416 138.917 1.00 9.51 184 ASP B N 1
ATOM 4938 C CA . ASP B 1 166 ? 7.679 107.667 140.139 1.00 10.25 184 ASP B CA 1
ATOM 4939 C C . ASP B 1 166 ? 6.199 107.261 140.146 1.00 11.64 184 ASP B C 1
ATOM 4940 O O . ASP B 1 166 ? 5.855 106.103 140.407 1.00 11.85 184 ASP B O 1
ATOM 4945 N N . THR B 1 167 ? 5.328 108.220 139.878 1.00 10.93 185 THR B N 1
ATOM 4946 C CA . THR B 1 167 ? 3.893 107.976 139.867 1.00 11.47 185 THR B CA 1
ATOM 4947 C C . THR B 1 167 ? 3.523 106.929 138.824 1.00 12.24 185 THR B C 1
ATOM 4948 O O . THR B 1 167 ? 2.788 105.975 139.116 1.00 14.05 185 THR B O 1
ATOM 4952 N N . ALA B 1 168 ? 4.044 107.082 137.611 1.00 11.35 186 ALA B N 1
ATOM 4953 C CA . ALA B 1 168 ? 3.697 106.168 136.525 1.00 12.25 186 ALA B CA 1
ATOM 4954 C C . ALA B 1 168 ? 4.179 104.745 136.788 1.00 12.02 186 ALA B C 1
ATOM 4955 O O . ALA B 1 168 ? 3.438 103.773 136.589 1.00 13.25 186 ALA B O 1
ATOM 4957 N N . VAL B 1 169 ? 5.423 104.614 137.230 1.00 12.12 187 VAL B N 1
ATOM 4958 C CA . VAL B 1 169 ? 6.004 103.306 137.497 1.00 12.86 187 VAL B CA 1
ATOM 4959 C C . VAL B 1 169 ? 5.252 102.586 138.624 1.00 13.15 187 VAL B C 1
ATOM 4960 O O . VAL B 1 169 ? 4.976 101.389 138.522 1.00 13.08 187 VAL B O 1
ATOM 4964 N N . ALA B 1 170 ? 4.906 103.303 139.687 1.00 11.78 188 ALA B N 1
ATOM 4965 C CA . ALA B 1 170 ? 4.173 102.688 140.800 1.00 12.03 188 ALA B CA 1
ATOM 4966 C C . ALA B 1 170 ? 2.803 102.200 140.342 1.00 14.71 188 ALA B C 1
ATOM 4967 O O . ALA B 1 170 ? 2.375 101.095 140.695 1.00 16.22 188 ALA B O 1
ATOM 4969 N N . GLU B 1 171 ? 2.106 103.017 139.563 1.00 12.90 189 GLU B N 1
ATOM 4970 C CA . GLU B 1 171 ? 0.758 102.668 139.114 1.00 15.20 189 GLU B CA 1
ATOM 4971 C C . GLU B 1 171 ? 0.748 101.428 138.231 1.00 15.63 189 GLU B C 1
ATOM 4972 O O . GLU B 1 171 ? -0.031 100.496 138.457 1.00 16.78 189 GLU B O 1
ATOM 4978 N N . LEU B 1 172 ? 1.603 101.414 137.217 1.00 14.33 190 LEU B N 1
ATOM 4979 C CA . LEU B 1 172 ? 1.653 100.286 136.296 1.00 13.89 190 LEU B CA 1
ATOM 4980 C C . LEU B 1 172 ? 2.184 99.023 136.968 1.00 13.51 190 LEU B C 1
ATOM 4981 O O . LEU B 1 172 ? 1.694 97.925 136.699 1.00 14.28 190 LEU B O 1
ATOM 4986 N N . THR B 1 173 ? 3.168 99.164 137.851 1.00 13.18 191 THR B N 1
ATOM 4987 C CA . THR B 1 173 ? 3.701 98.002 138.565 1.00 13.22 191 THR B CA 1
ATOM 4988 C C . THR B 1 173 ? 2.616 97.361 139.423 1.00 16.10 191 THR B C 1
ATOM 4989 O O . THR B 1 173 ? 2.539 96.138 139.508 1.00 16.46 191 THR B O 1
ATOM 4993 N N . LYS B 1 174 ? 1.773 98.185 140.036 1.00 15.76 192 LYS B N 1
ATOM 4994 C CA . LYS B 1 174 ? 0.648 97.685 140.826 1.00 20.41 192 LYS B CA 1
ATOM 4995 C C . LYS B 1 174 ? -0.261 96.807 139.969 1.00 21.44 192 LYS B C 1
ATOM 4996 O O . LYS B 1 174 ? -0.672 95.716 140.382 1.00 18.52 192 LYS B O 1
ATOM 5002 N N . ARG B 1 175 ? -0.567 97.279 138.769 1.00 16.35 193 ARG B N 1
ATOM 5003 C CA . ARG B 1 175 ? -1.449 96.549 137.870 1.00 15.43 193 ARG B CA 1
ATOM 5004 C C . ARG B 1 175 ? -0.802 95.277 137.322 1.00 20.51 193 ARG B C 1
ATOM 5005 O O . ARG B 1 175 ? -1.467 94.247 137.181 1.00 18.87 193 ARG B O 1
ATOM 5013 N N . ILE B 1 176 ? 0.491 95.335 137.022 1.00 15.70 194 ILE B N 1
ATOM 5014 C CA . ILE B 1 176 ? 1.216 94.157 136.569 1.00 16.64 194 ILE B CA 1
ATOM 5015 C C . ILE B 1 176 ? 1.228 93.104 137.671 1.00 17.10 194 ILE B C 1
ATOM 5016 O O . ILE B 1 176 ? 0.962 91.927 137.416 1.00 19.88 194 ILE B O 1
ATOM 5021 N N . ASP B 1 177 ? 1.523 93.530 138.896 1.00 18.51 195 ASP B N 1
ATOM 5022 C CA . ASP B 1 177 ? 1.590 92.608 140.027 1.00 19.98 195 ASP B CA 1
ATOM 5023 C C . ASP B 1 177 ? 0.249 91.912 140.250 1.00 21.95 195 ASP B C 1
ATOM 5024 O O . ASP B 1 177 ? 0.207 90.745 140.653 1.00 22.18 195 ASP B O 1
ATOM 5029 N N . ALA B 1 178 ? -0.838 92.630 139.975 1.00 19.96 196 ALA B N 1
ATOM 5030 C CA . ALA B 1 178 ? -2.191 92.097 140.155 1.00 21.86 196 ALA B CA 1
ATOM 5031 C C . ALA B 1 178 ? -2.653 91.204 139.004 1.00 26.35 196 ALA B C 1
ATOM 5032 O O . ALA B 1 178 ? -3.714 90.583 139.083 1.00 24.69 196 ALA B O 1
ATOM 5034 N N . GLY B 1 179 ? -1.870 91.149 137.932 1.00 21.01 197 GLY B N 1
ATOM 5035 C CA . GLY B 1 179 ? -2.230 90.362 136.766 1.00 21.41 197 GLY B CA 1
ATOM 5036 C C . GLY B 1 179 ? -3.325 91.000 135.935 1.00 24.18 197 GLY B C 1
ATOM 5037 O O . GLY B 1 179 ? -4.059 90.313 135.227 1.00 24.11 197 GLY B O 1
ATOM 5038 N N . GLU B 1 180 ? -3.432 92.322 136.007 1.00 22.16 198 GLU B N 1
ATOM 5039 C CA . GLU B 1 180 ? -4.468 93.037 135.276 1.00 21.96 198 GLU B CA 1
ATOM 5040 C C . GLU B 1 180 ? -4.168 93.088 133.782 1.00 22.96 198 GLU B C 1
ATOM 5041 O O . GLU B 1 180 ? -3.100 93.543 133.371 1.00 24.63 198 GLU B O 1
ATOM 5047 N N . ALA B 1 181 ? -5.115 92.637 132.968 1.00 21.26 199 ALA B N 1
ATOM 5048 C CA . ALA B 1 181 ? -4.952 92.673 131.522 1.00 21.64 199 ALA B CA 1
ATOM 5049 C C . ALA B 1 181 ? -4.819 94.108 131.029 1.00 19.26 199 ALA B C 1
ATOM 5050 O O . ALA B 1 181 ? -5.536 95.000 131.486 1.00 19.94 199 ALA B O 1
ATOM 5052 N N . SER B 1 182 ? -3.910 94.322 130.086 1.00 20.05 200 SER B N 1
ATOM 5053 C CA . SER B 1 182 ? -3.726 95.647 129.504 1.00 20.41 200 SER B CA 1
ATOM 5054 C C . SER B 1 182 ? -4.949 96.069 128.711 1.00 19.68 200 SER B C 1
ATOM 5055 O O . SER B 1 182 ? -5.594 95.244 128.062 1.00 24.16 200 SER B O 1
ATOM 5058 N N . THR B 1 183 ? -5.253 97.361 128.755 1.00 19.78 201 THR B N 1
ATOM 5059 C CA . THR B 1 183 ? -6.301 97.933 127.924 1.00 22.44 201 THR B CA 1
ATOM 5060 C C . THR B 1 183 ? -5.711 98.983 126.988 1.00 20.50 201 THR B C 1
ATOM 5061 O O . THR B 1 183 ? -6.395 99.928 126.594 1.00 22.22 201 THR B O 1
ATOM 5065 N N . PHE B 1 184 ? -4.441 98.804 126.628 1.00 18.29 202 PHE B N 1
ATOM 5066 C CA . PHE B 1 184 ? -3.723 99.813 125.846 1.00 15.57 202 PHE B CA 1
ATOM 5067 C C . PHE B 1 184 ? -3.247 99.329 124.473 1.00 16.47 202 PHE B C 1
ATOM 5068 O O . PHE B 1 184 ? -2.776 100.133 123.677 1.00 16.03 202 PHE B O 1
ATOM 5076 N N . GLU B 1 185 ? -3.367 98.035 124.177 1.00 16.12 203 GLU B N 1
ATOM 5077 C CA . GLU B 1 185 ? -2.804 97.524 122.927 1.00 16.98 203 GLU B CA 1
ATOM 5078 C C . GLU B 1 185 ? -3.313 98.240 121.675 1.00 18.19 203 GLU B C 1
ATOM 5079 O O . GLU B 1 185 ? -2.530 98.593 120.792 1.00 19.48 203 GLU B O 1
ATOM 5085 N N . SER B 1 186 ? -4.621 98.463 121.601 1.00 20.37 204 SER B N 1
ATOM 5086 C CA . SER B 1 186 ? -5.204 99.086 120.416 1.00 21.92 204 SER B CA 1
ATOM 5087 C C . SER B 1 186 ? -4.773 100.547 120.238 1.00 19.98 204 SER B C 1
ATOM 5088 O O . SER B 1 186 ? -4.888 101.105 119.148 1.00 24.29 204 SER B O 1
ATOM 5091 N N . THR B 1 187 ? -4.275 101.153 121.312 1.00 15.92 205 THR B N 1
ATOM 5092 C CA . THR B 1 187 ? -3.874 102.558 121.291 1.00 17.98 205 THR B CA 1
ATOM 5093 C C . THR B 1 187 ? -2.360 102.731 121.147 1.00 15.90 205 THR B C 1
ATOM 5094 O O . THR B 1 187 ? -1.885 103.742 120.620 1.00 16.09 205 THR B O 1
ATOM 5098 N N . ASP B 1 188 ? -1.617 101.735 121.609 1.00 14.87 206 ASP B N 1
ATOM 5099 C CA . ASP B 1 188 ? -0.157 101.774 121.598 1.00 15.82 206 ASP B CA 1
ATOM 5100 C C . ASP B 1 188 ? 0.364 101.831 120.160 1.00 16.35 206 ASP B C 1
ATOM 5101 O O . ASP B 1 188 ? -0.169 101.172 119.262 1.00 18.86 206 ASP B O 1
ATOM 5106 N N . MET B 1 189 ? 1.399 102.639 119.940 1.00 14.41 207 MET B N 1
ATOM 5107 C CA A MET B 1 189 ? 2.017 102.765 118.627 0.57 14.92 207 MET B CA 1
ATOM 5108 C CA B MET B 1 189 ? 2.027 102.762 118.627 0.43 14.92 207 MET B CA 1
ATOM 5109 C C . MET B 1 189 ? 3.526 102.567 118.734 1.00 13.71 207 MET B C 1
ATOM 5110 O O . MET B 1 189 ? 4.300 103.254 118.069 1.00 16.43 207 MET B O 1
ATOM 5119 N N . THR B 1 190 ? 3.936 101.640 119.583 1.00 14.26 208 THR B N 1
ATOM 5120 C CA . THR B 1 190 ? 5.345 101.368 119.800 1.00 13.27 208 THR B CA 1
ATOM 5121 C C . THR B 1 190 ? 5.614 99.895 119.548 1.00 13.50 208 THR B C 1
ATOM 5122 O O . THR B 1 190 ? 4.771 99.188 118.983 1.00 16.18 208 THR B O 1
ATOM 5126 N N . GLY B 1 191 ? 6.781 99.421 119.958 1.00 12.42 209 GLY B N 1
ATOM 5127 C CA . GLY B 1 191 ? 7.070 98.003 119.895 1.00 13.92 209 GLY B CA 1
ATOM 5128 C C . GLY B 1 191 ? 6.441 97.203 121.025 1.00 14.58 209 GLY B C 1
ATOM 5129 O O . GLY B 1 191 ? 6.568 95.978 121.068 1.00 17.33 209 GLY B O 1
ATOM 5130 N N . TYR B 1 192 ? 5.762 97.879 121.950 1.00 13.46 210 TYR B N 1
ATOM 5131 C CA . TYR B 1 192 ? 5.335 97.230 123.192 1.00 12.77 210 TYR B CA 1
ATOM 5132 C C . TYR B 1 192 ? 3.950 96.577 123.139 1.00 14.42 210 TYR B C 1
ATOM 5133 O O . TYR B 1 192 ? 3.636 95.747 123.988 1.00 15.59 210 TYR B O 1
ATOM 5142 N N . LYS B 1 193 ? 3.125 96.965 122.167 1.00 14.14 211 LYS B N 1
ATOM 5143 C CA . LYS B 1 193 ? 1.794 96.354 121.990 1.00 15.21 211 LYS B CA 1
ATOM 5144 C C . LYS B 1 193 ? 0.970 96.307 123.284 1.00 18.13 211 LYS B C 1
ATOM 5145 O O . LYS B 1 193 ? 0.337 95.295 123.603 1.00 18.94 211 LYS B O 1
ATOM 5151 N N . GLY B 1 194 ? 0.993 97.402 124.038 1.00 14.02 212 GLY B N 1
ATOM 5152 C CA . GLY B 1 194 ? 0.182 97.531 125.234 1.00 14.99 212 GLY B CA 1
ATOM 5153 C C . GLY B 1 194 ? 0.772 96.937 126.500 1.00 12.43 212 GLY B C 1
ATOM 5154 O O . GLY B 1 194 ? 0.173 97.065 127.563 1.00 15.37 212 GLY B O 1
ATOM 5155 N N . LYS B 1 195 ? 1.936 96.300 126.401 1.00 14.11 213 LYS B N 1
ATOM 5156 C CA . LYS B 1 195 ? 2.517 95.587 127.539 1.00 13.17 213 LYS B CA 1
ATOM 5157 C C . LYS B 1 195 ? 3.031 96.557 128.616 1.00 14.05 213 LYS B C 1
ATOM 5158 O O . LYS B 1 195 ? 4.038 97.243 128.414 1.00 13.50 213 LYS B O 1
ATOM 5164 N N . TYR B 1 196 ? 2.332 96.631 129.746 1.00 12.31 214 TYR B N 1
ATOM 5165 C CA . TYR B 1 196 ? 2.697 97.563 130.820 1.00 13.66 214 TYR B CA 1
ATOM 5166 C C . TYR B 1 196 ? 4.126 97.371 131.312 1.00 14.26 214 TYR B C 1
ATOM 5167 O O . TYR B 1 196 ? 4.826 98.351 131.607 1.00 12.66 214 TYR B O 1
ATOM 5176 N N . GLU B 1 197 ? 4.562 96.121 131.422 1.00 12.46 215 GLU B N 1
ATOM 5177 C CA . GLU B 1 197 ? 5.904 95.828 131.909 1.00 11.30 215 GLU B CA 1
ATOM 5178 C C . GLU B 1 197 ? 6.965 96.492 131.015 1.00 12.93 215 GLU B C 1
ATOM 5179 O O . GLU B 1 197 ? 7.978 96.995 131.512 1.00 11.51 215 GLU B O 1
ATOM 5185 N N . SER B 1 198 ? 6.729 96.496 129.705 1.00 11.69 216 SER B N 1
ATOM 5186 C CA . SER B 1 198 ? 7.672 97.114 128.779 1.00 11.84 216 SER B CA 1
ATOM 5187 C C . SER B 1 198 ? 7.678 98.628 128.909 1.00 11.36 216 SER B C 1
ATOM 5188 O O . SER B 1 198 ? 8.726 99.256 128.787 1.00 10.84 216 SER B O 1
ATOM 5191 N N . TRP B 1 199 ? 6.512 99.202 129.173 1.00 10.08 217 TRP B N 1
ATOM 5192 C CA . TRP B 1 199 ? 6.395 100.630 129.425 1.00 10.09 217 TRP B CA 1
ATOM 5193 C C . TRP B 1 199 ? 7.110 101.036 130.709 1.00 11.50 217 TRP B C 1
ATOM 5194 O O . TRP B 1 199 ? 7.771 102.077 130.760 1.00 11.23 217 TRP B O 1
ATOM 5205 N N . VAL B 1 200 ? 6.995 100.220 131.753 1.00 11.46 218 VAL B N 1
ATOM 5206 C CA . VAL B 1 200 ? 7.718 100.488 132.991 1.00 10.07 218 VAL B CA 1
ATOM 5207 C C . VAL B 1 200 ? 9.229 100.414 132.758 1.00 10.81 218 VAL B C 1
ATOM 5208 O O . VAL B 1 200 ? 9.982 101.288 133.206 1.00 10.25 218 VAL B O 1
ATOM 5212 N N . ARG B 1 201 ? 9.673 99.395 132.034 1.00 11.47 219 ARG B N 1
ATOM 5213 C CA . ARG B 1 201 ? 11.093 99.235 131.726 1.00 9.00 219 ARG B CA 1
ATOM 5214 C C . ARG B 1 201 ? 11.623 100.439 130.936 1.00 10.39 219 ARG B C 1
ATOM 5215 O O . ARG B 1 201 ? 12.742 100.915 131.198 1.00 9.04 219 ARG B O 1
ATOM 5223 N N . PHE B 1 202 ? 10.815 100.946 130.006 1.00 9.43 220 PHE B N 1
ATOM 5224 C CA . PHE B 1 202 ? 11.158 102.181 129.300 1.00 9.17 220 PHE B CA 1
ATOM 5225 C C . PHE B 1 202 ? 11.248 103.342 130.289 1.00 9.89 220 PHE B C 1
ATOM 5226 O O . PHE B 1 202 ? 12.246 104.069 130.297 1.00 9.29 220 PHE B O 1
ATOM 5234 N N . ALA B 1 203 ? 10.237 103.514 131.142 1.00 8.38 221 ALA B N 1
ATOM 5235 C CA . ALA B 1 203 ? 10.254 104.601 132.123 1.00 9.24 221 ALA B CA 1
ATOM 5236 C C . ALA B 1 203 ? 11.494 104.545 133.021 1.00 9.37 221 ALA B C 1
ATOM 5237 O O . ALA B 1 203 ? 12.092 105.581 133.332 1.00 9.17 221 ALA B O 1
ATOM 5239 N N . ASN B 1 204 ? 11.892 103.343 133.432 1.00 8.83 222 ASN B N 1
ATOM 5240 C CA . ASN B 1 204 ? 13.084 103.188 134.256 1.00 9.07 222 ASN B CA 1
ATOM 5241 C C . ASN B 1 204 ? 14.322 103.651 133.498 1.00 8.00 222 ASN B C 1
ATOM 5242 O O . ASN B 1 204 ? 15.203 104.306 134.059 1.00 8.46 222 ASN B O 1
ATOM 5247 N N . THR B 1 205 ? 14.391 103.299 132.220 1.00 7.72 223 THR B N 1
ATOM 5248 C CA . THR B 1 205 ? 15.546 103.659 131.401 1.00 8.10 223 THR B CA 1
ATOM 5249 C C . THR B 1 205 ? 15.586 105.164 131.132 1.00 8.57 223 THR B C 1
ATOM 5250 O O . THR B 1 205 ? 16.653 105.777 131.149 1.00 8.05 223 THR B O 1
ATOM 5254 N N . LEU B 1 206 ? 14.418 105.756 130.922 1.00 8.51 224 LEU B N 1
ATOM 5255 C CA . LEU B 1 206 ? 14.289 107.201 130.794 1.00 8.34 224 LEU B CA 1
ATOM 5256 C C . LEU B 1 206 ? 14.734 107.894 132.083 1.00 8.00 224 LEU B C 1
ATOM 5257 O O . LEU B 1 206 ? 15.433 108.907 132.034 1.00 7.93 224 LEU B O 1
ATOM 5262 N N . ARG B 1 207 ? 14.369 107.344 133.241 1.00 7.80 225 ARG B N 1
ATOM 5263 C CA . ARG B 1 207 ? 14.852 107.902 134.496 1.00 7.29 225 ARG B CA 1
ATOM 5264 C C . ARG B 1 207 ? 16.378 107.887 134.545 1.00 7.08 225 ARG B C 1
ATOM 5265 O O . ARG B 1 207 ? 17.002 108.871 134.959 1.00 8.30 225 ARG B O 1
ATOM 5273 N N . LEU B 1 208 ? 16.973 106.778 134.119 1.00 7.63 226 LEU B N 1
ATOM 5274 C CA . LEU B 1 208 ? 18.428 106.644 134.113 1.00 7.86 226 LEU B CA 1
ATOM 5275 C C . LEU B 1 208 ? 19.091 107.677 133.192 1.00 6.78 226 LEU B C 1
ATOM 5276 O O . LEU B 1 208 ? 20.129 108.260 133.548 1.00 8.03 226 LEU B O 1
ATOM 5281 N N . ARG B 1 209 ? 18.494 107.918 132.020 1.00 7.15 227 ARG B N 1
ATOM 5282 C CA . ARG B 1 209 ? 18.983 108.974 131.129 1.00 6.62 227 ARG B CA 1
ATOM 5283 C C . ARG B 1 209 ? 18.959 110.338 131.815 1.00 7.61 227 ARG B C 1
ATOM 5284 O O . ARG B 1 209 ? 19.948 111.087 131.787 1.00 7.30 227 ARG B O 1
ATOM 5292 N N . LEU B 1 210 ? 17.829 110.663 132.434 1.00 6.91 228 LEU B N 1
ATOM 5293 C CA . LEU B 1 210 ? 17.681 111.960 133.079 1.00 6.76 228 LEU B CA 1
ATOM 5294 C C . LEU B 1 210 ? 18.610 112.104 134.285 1.00 6.60 228 LEU B C 1
ATOM 5295 O O . LEU B 1 210 ? 19.130 113.196 134.560 1.00 7.73 228 LEU B O 1
ATOM 5300 N N . ALA B 1 211 ? 18.819 111.000 135.000 1.00 7.67 229 ALA B N 1
ATOM 5301 C CA . ALA B 1 211 ? 19.741 110.985 136.129 1.00 7.06 229 ALA B CA 1
ATOM 5302 C C . ALA B 1 211 ? 21.160 111.303 135.663 1.00 6.68 229 ALA B C 1
ATOM 5303 O O . ALA B 1 211 ? 21.835 112.159 136.245 1.00 7.70 229 ALA B O 1
ATOM 5305 N N . MET B 1 212 ? 21.624 110.648 134.601 1.00 7.13 230 MET B N 1
ATOM 5306 C CA . MET B 1 212 ? 22.990 110.892 134.169 1.00 7.22 230 MET B CA 1
ATOM 5307 C C . MET B 1 212 ? 23.155 112.317 133.627 1.00 7.95 230 MET B C 1
ATOM 5308 O O . MET B 1 212 ? 24.216 112.937 133.789 1.00 7.75 230 MET B O 1
ATOM 5313 N N . ARG B 1 213 ? 22.094 112.855 133.028 1.00 7.74 231 ARG B N 1
ATOM 5314 C CA . ARG B 1 213 ? 22.132 114.220 132.508 1.00 7.51 231 ARG B CA 1
ATOM 5315 C C . ARG B 1 213 ? 22.547 115.221 133.576 1.00 7.13 231 ARG B C 1
ATOM 5316 O O . ARG B 1 213 ? 23.251 116.176 133.277 1.00 7.51 231 ARG B O 1
ATOM 5324 N N . ILE B 1 214 ? 22.108 115.002 134.816 1.00 7.30 232 ILE B N 1
ATOM 5325 C CA . ILE B 1 214 ? 22.302 115.991 135.874 1.00 6.83 232 ILE B CA 1
ATOM 5326 C C . ILE B 1 214 ? 23.513 115.711 136.771 1.00 7.58 232 ILE B C 1
ATOM 5327 O O . ILE B 1 214 ? 23.682 116.362 137.808 1.00 8.78 232 ILE B O 1
ATOM 5332 N N . VAL B 1 215 ? 24.377 114.791 136.358 1.00 7.29 233 VAL B N 1
ATOM 5333 C CA . VAL B 1 215 ? 25.455 114.366 137.251 1.00 8.85 233 VAL B CA 1
ATOM 5334 C C . VAL B 1 215 ? 26.487 115.455 137.570 1.00 8.63 233 VAL B C 1
ATOM 5335 O O . VAL B 1 215 ? 27.123 115.393 138.619 1.00 9.35 233 VAL B O 1
ATOM 5339 N N . LYS B 1 216 ? 26.652 116.453 136.705 1.00 8.14 234 LYS B N 1
ATOM 5340 C CA . LYS B 1 216 ? 27.600 117.527 137.010 1.00 9.27 234 LYS B CA 1
ATOM 5341 C C . LYS B 1 216 ? 27.019 118.569 137.961 1.00 12.20 234 LYS B C 1
ATOM 5342 O O . LYS B 1 216 ? 27.752 119.157 138.754 1.00 16.22 234 LYS B O 1
ATOM 5348 N N . VAL B 1 217 ? 25.710 118.791 137.900 1.00 9.48 235 VAL B N 1
ATOM 5349 C CA . VAL B 1 217 ? 25.089 119.828 138.722 1.00 10.46 235 VAL B CA 1
ATOM 5350 C C . VAL B 1 217 ? 24.543 119.267 140.045 1.00 10.59 235 VAL B C 1
ATOM 5351 O O . VAL B 1 217 ? 24.608 119.930 141.082 1.00 12.59 235 VAL B O 1
ATOM 5355 N N . LYS B 1 218 ? 24.023 118.043 140.021 1.00 8.95 236 LYS B N 1
ATOM 5356 C CA . LYS B 1 218 ? 23.469 117.405 141.216 1.00 9.31 236 LYS B CA 1
ATOM 5357 C C . LYS B 1 218 ? 23.876 115.935 141.260 1.00 8.67 236 LYS B C 1
ATOM 5358 O O . LYS B 1 218 ? 23.034 115.050 141.084 1.00 9.40 236 LYS B O 1
ATOM 5364 N N . PRO B 1 219 ? 25.165 115.652 141.504 1.00 9.02 237 PRO B N 1
ATOM 5365 C CA . PRO B 1 219 ? 25.608 114.253 141.515 1.00 9.07 237 PRO B CA 1
ATOM 5366 C C . PRO B 1 219 ? 24.890 113.381 142.546 1.00 9.66 237 PRO B C 1
ATOM 5367 O O . PRO B 1 219 ? 24.740 112.182 142.298 1.00 9.78 237 PRO B O 1
ATOM 5371 N N . ALA B 1 220 ? 24.451 113.948 143.671 1.00 9.97 238 ALA B N 1
ATOM 5372 C CA . ALA B 1 220 ? 23.756 113.118 144.657 1.00 10.06 238 ALA B CA 1
ATOM 5373 C C . ALA B 1 220 ? 22.387 112.659 144.141 1.00 10.09 238 ALA B C 1
ATOM 5374 O O . ALA B 1 220 ? 22.034 111.479 144.261 1.00 10.15 238 ALA B O 1
ATOM 5376 N N . LEU B 1 221 ? 21.630 113.580 143.542 1.00 9.80 239 LEU B N 1
ATOM 5377 C CA . LEU B 1 221 ? 20.344 113.225 142.950 1.00 9.88 239 LEU B CA 1
ATOM 5378 C C . LEU B 1 221 ? 20.520 112.294 141.745 1.00 8.06 239 LEU B C 1
ATOM 5379 O O . LEU B 1 221 ? 19.746 111.347 141.565 1.00 9.46 239 LEU B O 1
ATOM 5384 N N . ALA B 1 222 ? 21.545 112.554 140.935 1.00 8.21 240 ALA B N 1
ATOM 5385 C CA . ALA B 1 222 ? 21.885 111.679 139.811 1.00 7.89 240 ALA B CA 1
ATOM 5386 C C . ALA B 1 222 ? 22.068 110.241 140.285 1.00 7.91 240 ALA B C 1
ATOM 5387 O O . ALA B 1 222 ? 21.469 109.319 139.722 1.00 8.84 240 ALA B O 1
ATOM 5389 N N . LYS B 1 223 ? 22.858 110.056 141.344 1.00 7.86 241 LYS B N 1
ATOM 5390 C CA . LYS B 1 223 ? 23.119 108.720 141.865 1.00 9.53 241 LYS B CA 1
ATOM 5391 C C . LYS B 1 223 ? 21.834 108.073 142.378 1.00 9.39 241 LYS B C 1
ATOM 5392 O O . LYS B 1 223 ? 21.550 106.912 142.070 1.00 8.84 241 LYS B O 1
ATOM 5398 N N . THR B 1 224 ? 21.056 108.824 143.148 1.00 8.88 242 THR B N 1
ATOM 5399 C CA . THR B 1 224 ? 19.808 108.302 143.692 1.00 9.81 242 THR B CA 1
ATOM 5400 C C . THR B 1 224 ? 18.865 107.839 142.589 1.00 9.04 242 THR B C 1
ATOM 5401 O O . THR B 1 224 ? 18.339 106.719 142.625 1.00 9.54 242 THR B O 1
ATOM 5405 N N . GLU B 1 225 ? 18.643 108.695 141.600 1.00 9.36 243 GLU B N 1
ATOM 5406 C CA . GLU B 1 225 ? 17.678 108.369 140.560 1.00 9.44 243 GLU B CA 1
ATOM 5407 C C . GLU B 1 225 ? 18.212 107.270 139.632 1.00 8.41 243 GLU B C 1
ATOM 5408 O O . GLU B 1 225 ? 17.458 106.397 139.201 1.00 8.71 243 GLU B O 1
ATOM 5414 N N . ALA B 1 226 ? 19.518 107.276 139.364 1.00 8.37 244 ALA B N 1
ATOM 5415 C CA . ALA B 1 226 ? 20.103 106.246 138.499 1.00 7.88 244 ALA B CA 1
ATOM 5416 C C . ALA B 1 226 ? 20.004 104.870 139.164 1.00 9.09 244 ALA B C 1
ATOM 5417 O O . ALA B 1 226 ? 19.627 103.874 138.530 1.00 8.78 244 ALA B O 1
ATOM 5419 N N . GLU B 1 227 ? 20.343 104.813 140.446 1.00 8.53 245 GLU B N 1
ATOM 5420 C CA . GLU B 1 227 ? 20.289 103.545 141.167 1.00 8.51 245 GLU B CA 1
ATOM 5421 C C . GLU B 1 227 ? 18.858 103.041 141.316 1.00 9.96 245 GLU B C 1
ATOM 5422 O O . GLU B 1 227 ? 18.615 101.839 141.213 1.00 9.76 245 GLU B O 1
ATOM 5428 N N . LYS B 1 228 ? 17.910 103.954 141.514 1.00 9.15 246 LYS B N 1
ATOM 5429 C CA . LYS B 1 228 ? 16.486 103.592 141.543 1.00 9.92 246 LYS B CA 1
ATOM 5430 C C . LYS B 1 228 ? 16.054 102.928 140.239 1.00 10.79 246 LYS B C 1
ATOM 5431 O O . LYS B 1 228 ? 15.358 101.895 140.236 1.00 11.45 246 LYS B O 1
ATOM 5437 N N . ALA B 1 229 ? 16.466 103.520 139.121 1.00 10.41 247 ALA B N 1
ATOM 5438 C CA . ALA B 1 229 ? 16.117 102.999 137.801 1.00 10.43 247 ALA B CA 1
ATOM 5439 C C . ALA B 1 229 ? 16.562 101.554 137.640 1.00 10.02 247 ALA B C 1
ATOM 5440 O O . ALA B 1 229 ? 15.806 100.702 137.175 1.00 11.17 247 ALA B O 1
ATOM 5442 N N . VAL B 1 230 ? 17.804 101.284 138.015 1.00 9.44 248 VAL B N 1
ATOM 5443 C CA . VAL B 1 230 ? 18.387 99.971 137.796 1.00 10.45 248 VAL B CA 1
ATOM 5444 C C . VAL B 1 230 ? 17.812 98.923 138.758 1.00 11.00 248 VAL B C 1
ATOM 5445 O O . VAL B 1 230 ? 17.659 97.756 138.383 1.00 12.15 248 VAL B O 1
ATOM 5449 N N . ALA B 1 231 ? 17.452 99.357 139.967 1.00 10.77 249 ALA B N 1
ATOM 5450 C CA . ALA B 1 231 ? 16.964 98.458 141.022 1.00 10.90 249 ALA B CA 1
ATOM 5451 C C . ALA B 1 231 ? 15.462 98.214 140.978 1.00 12.29 249 ALA B C 1
ATOM 5452 O O . ALA B 1 231 ? 14.964 97.324 141.676 1.00 13.69 249 ALA B O 1
ATOM 5454 N N . GLN B 1 232 ? 14.727 98.993 140.188 1.00 11.62 250 GLN B N 1
ATOM 5455 C CA . GLN B 1 232 ? 13.278 98.802 140.077 1.00 12.74 250 GLN B CA 1
ATOM 5456 C C . GLN B 1 232 ? 13.002 97.370 139.626 1.00 12.88 250 GLN B C 1
ATOM 5457 O O . GLN B 1 232 ? 13.790 96.792 138.890 1.00 12.63 250 GLN B O 1
ATOM 5463 N N . LYS B 1 233 ? 11.886 96.812 140.087 1.00 13.80 251 LYS B N 1
ATOM 5464 C CA . LYS B 1 233 ? 11.502 95.421 139.816 1.00 15.72 251 LYS B CA 1
ATOM 5465 C C . LYS B 1 233 ? 11.825 94.921 138.401 1.00 14.01 251 LYS B C 1
ATOM 5466 O O . LYS B 1 233 ? 12.400 93.842 138.220 1.00 15.73 251 LYS B O 1
ATOM 5472 N N . PHE B 1 234 ? 11.468 95.722 137.401 1.00 12.28 252 PHE B N 1
ATOM 5473 C CA . PHE B 1 234 ? 11.607 95.320 136.008 1.00 13.29 252 PHE B CA 1
ATOM 5474 C C . PHE B 1 234 ? 12.880 95.854 135.356 1.00 12.36 252 PHE B C 1
ATOM 5475 O O . PHE B 1 234 ? 13.212 95.471 134.230 1.00 13.40 252 PHE B O 1
ATOM 5483 N N . GLY B 1 235 ? 13.591 96.713 136.080 1.00 12.64 253 GLY B N 1
ATOM 5484 C CA . GLY B 1 235 ? 14.884 97.220 135.651 1.00 11.75 253 GLY B CA 1
ATOM 5485 C C . GLY B 1 235 ? 14.848 98.023 134.360 1.00 9.68 253 GLY B C 1
ATOM 5486 O O . GLY B 1 235 ? 13.798 98.495 133.917 1.00 10.90 253 GLY B O 1
ATOM 5487 N N . VAL B 1 236 ? 16.019 98.181 133.766 1.00 10.17 254 VAL B N 1
ATOM 5488 C CA . VAL B 1 236 ? 16.144 98.938 132.519 1.00 9.83 254 VAL B CA 1
ATOM 5489 C C . VAL B 1 236 ? 16.277 98.018 131.302 1.00 10.85 254 VAL B C 1
ATOM 5490 O O . VAL B 1 236 ? 16.332 96.791 131.437 1.00 11.54 254 VAL B O 1
ATOM 5494 N N . MET B 1 237 ? 16.323 98.596 130.108 1.00 9.10 255 MET B N 1
ATOM 5495 C CA . MET B 1 237 ? 16.380 97.787 128.885 1.00 9.84 255 MET B CA 1
ATOM 5496 C C . MET B 1 237 ? 17.579 96.854 128.887 1.00 11.11 255 MET B C 1
ATOM 5497 O O . MET B 1 237 ? 18.678 97.258 129.264 1.00 11.14 255 MET B O 1
ATOM 5502 N N . LEU B 1 238 ? 17.365 95.610 128.442 1.00 10.99 256 LEU B N 1
ATOM 5503 C CA . LEU B 1 238 ? 18.434 94.611 128.338 1.00 11.80 256 LEU B CA 1
ATOM 5504 C C . LEU B 1 238 ? 18.579 94.032 126.941 1.00 11.21 256 LEU B C 1
ATOM 5505 O O . LEU B 1 238 ? 19.671 93.647 126.540 1.00 13.27 256 LEU B O 1
ATOM 5510 N N . VAL B 1 239 ? 17.472 93.942 126.214 1.00 11.02 257 VAL B N 1
ATOM 5511 C CA . VAL B 1 239 ? 17.507 93.358 124.873 1.00 10.98 257 VAL B CA 1
ATOM 5512 C C . VAL B 1 239 ? 16.849 94.310 123.894 1.00 12.02 257 VAL B C 1
ATOM 5513 O O . VAL B 1 239 ? 16.114 95.220 124.287 1.00 10.62 257 VAL B O 1
ATOM 5517 N N . ASN B 1 240 ? 17.113 94.111 122.612 1.00 12.73 258 ASN B N 1
ATOM 5518 C CA . ASN B 1 240 ? 16.667 95.071 121.619 1.00 12.38 258 ASN B CA 1
ATOM 5519 C C . ASN B 1 240 ? 15.151 95.217 121.496 1.00 12.40 258 ASN B C 1
ATOM 5520 O O . ASN B 1 240 ? 14.655 96.287 121.138 1.00 13.70 258 ASN B O 1
ATOM 5525 N N . ASP B 1 241 ? 14.407 94.165 121.838 1.00 13.22 259 ASP B N 1
ATOM 5526 C CA . ASP B 1 241 ? 12.948 94.261 121.855 1.00 13.92 259 ASP B CA 1
ATOM 5527 C C . ASP B 1 241 ? 12.454 95.231 122.936 1.00 10.97 259 ASP B C 1
ATOM 5528 O O . ASP B 1 241 ? 11.302 95.658 122.912 1.00 12.79 259 ASP B O 1
ATOM 5533 N N . ASP B 1 242 ? 13.328 95.561 123.888 1.00 10.95 260 ASP B N 1
ATOM 5534 C CA . ASP B 1 242 ? 12.987 96.508 124.952 1.00 11.40 260 ASP B CA 1
ATOM 5535 C C . ASP B 1 242 ? 13.061 97.967 124.479 1.00 10.25 260 ASP B C 1
ATOM 5536 O O . ASP B 1 242 ? 12.597 98.865 125.174 1.00 9.61 260 ASP B O 1
ATOM 5541 N N . SER B 1 243 ? 13.638 98.195 123.302 1.00 9.53 261 SER B N 1
ATOM 5542 C CA . SER B 1 243 ? 13.858 99.554 122.810 1.00 10.03 261 SER B CA 1
ATOM 5543 C C . SER B 1 243 ? 12.555 100.323 122.634 1.00 10.36 261 SER B C 1
ATOM 5544 O O . SER B 1 243 ? 11.504 99.746 122.317 1.00 11.41 261 SER B O 1
ATOM 5547 N N . PHE B 1 244 ? 12.629 101.640 122.818 1.00 8.95 262 PHE B N 1
ATOM 5548 C CA . PHE B 1 244 ? 11.483 102.507 122.620 1.00 8.85 262 PHE B CA 1
ATOM 5549 C C . PHE B 1 244 ? 11.489 103.049 121.196 1.00 10.53 262 PHE B C 1
ATOM 5550 O O . PHE B 1 244 ? 12.426 103.739 120.782 1.00 10.39 262 PHE B O 1
ATOM 5558 N N . LYS B 1 245 ? 10.452 102.723 120.438 1.00 9.05 263 LYS B N 1
ATOM 5559 C CA . LYS B 1 245 ? 10.339 103.179 119.057 1.00 10.97 263 LYS B CA 1
ATOM 5560 C C . LYS B 1 245 ? 8.889 103.499 118.748 1.00 11.45 263 LYS B C 1
ATOM 5561 O O . LYS B 1 245 ? 7.977 102.940 119.359 1.00 12.15 263 LYS B O 1
ATOM 5567 N N . ILE B 1 246 ? 8.685 104.427 117.822 1.00 10.16 264 ILE B N 1
ATOM 5568 C CA . ILE B 1 246 ? 7.366 104.672 117.266 1.00 11.11 264 ILE B CA 1
ATOM 5569 C C . ILE B 1 246 ? 7.212 103.788 116.040 1.00 11.94 264 ILE B C 1
ATOM 5570 O O . ILE B 1 246 ? 8.064 103.807 115.142 1.00 12.33 264 ILE B O 1
ATOM 5575 N N . VAL B 1 247 ? 6.152 102.980 116.028 1.00 11.65 265 VAL B N 1
ATOM 5576 C CA . VAL B 1 247 ? 5.799 102.179 114.859 1.00 13.53 265 VAL B CA 1
ATOM 5577 C C . VAL B 1 247 ? 4.593 102.834 114.198 1.00 13.88 265 VAL B C 1
ATOM 5578 O O . VAL B 1 247 ? 3.465 102.722 114.684 1.00 16.29 265 VAL B O 1
ATOM 5582 N N . SER B 1 248 ? 4.829 103.560 113.109 1.00 14.01 266 SER B N 1
ATOM 5583 C CA . SER B 1 248 ? 3.738 104.249 112.427 1.00 12.58 266 SER B CA 1
ATOM 5584 C C . SER B 1 248 ? 3.125 103.346 111.369 1.00 12.20 266 SER B C 1
ATOM 5585 O O . SER B 1 248 ? 3.851 102.695 110.626 1.00 13.30 266 SER B O 1
ATOM 5588 N N . PRO B 1 249 ? 1.788 103.308 111.302 1.00 12.68 267 PRO B N 1
ATOM 5589 C CA . PRO B 1 249 ? 1.156 102.540 110.222 1.00 13.87 267 PRO B CA 1
ATOM 5590 C C . PRO B 1 249 ? 1.378 103.181 108.855 1.00 15.33 267 PRO B C 1
ATOM 5591 O O . PRO B 1 249 ? 1.309 102.467 107.846 1.00 14.80 267 PRO B O 1
ATOM 5595 N N . VAL B 1 250 ? 1.656 104.485 108.809 1.00 13.75 268 VAL B N 1
ATOM 5596 C CA . VAL B 1 250 ? 1.640 105.211 107.538 1.00 13.90 268 VAL B CA 1
ATOM 5597 C C . VAL B 1 250 ? 2.833 106.129 107.232 1.00 14.98 268 VAL B C 1
ATOM 5598 O O . VAL B 1 250 ? 3.098 106.424 106.067 1.00 15.94 268 VAL B O 1
ATOM 5602 N N . TYR B 1 251 ? 3.541 106.590 108.261 1.00 14.25 269 TYR B N 1
ATOM 5603 C CA . TYR B 1 251 ? 4.608 107.575 108.051 1.00 14.12 269 TYR B CA 1
ATOM 5604 C C . TYR B 1 251 ? 5.991 106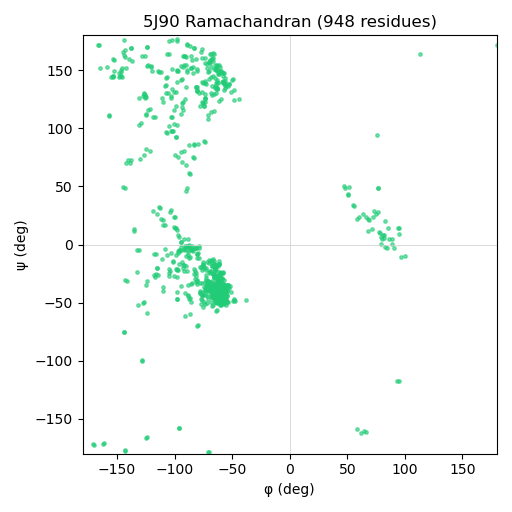.965 108.097 1.00 13.66 269 TYR B C 1
ATOM 5605 O O . TYR B 1 251 ? 6.324 106.204 109.005 1.00 15.25 269 TYR B O 1
ATOM 5614 N N . THR B 1 252 ? 6.805 107.334 107.121 1.00 14.37 270 THR B N 1
ATOM 5615 C CA . THR B 1 252 ? 8.212 106.997 107.121 1.00 14.76 270 THR B CA 1
ATOM 5616 C C . THR B 1 252 ? 8.956 108.030 107.960 1.00 17.59 270 THR B C 1
ATOM 5617 O O . THR B 1 252 ? 8.505 109.174 108.094 1.00 18.94 270 THR B O 1
ATOM 5621 N N . ASN B 1 253 ? 10.079 107.630 108.540 1.00 12.67 271 ASN B N 1
ATOM 5622 C CA . ASN B 1 253 ? 10.965 108.600 109.174 1.00 14.17 271 ASN B CA 1
ATOM 5623 C C . ASN B 1 253 ? 11.197 109.760 108.198 1.00 14.52 271 ASN B C 1
ATOM 5624 O O . ASN B 1 253 ? 11.631 109.535 107.072 1.00 13.31 271 ASN B O 1
ATOM 5629 N N . PRO B 1 254 ? 10.904 111.006 108.627 1.00 13.21 272 PRO B N 1
ATOM 5630 C CA . PRO B 1 254 ? 10.980 112.160 107.715 1.00 12.26 272 PRO B CA 1
ATOM 5631 C C . PRO B 1 254 ? 12.360 112.384 107.099 1.00 11.83 272 PRO B C 1
ATOM 5632 O O . PRO B 1 254 ? 12.458 112.996 106.037 1.00 13.44 272 PRO B O 1
ATOM 5636 N N . ILE B 1 255 ? 13.409 111.909 107.759 1.00 11.41 273 ILE B N 1
ATOM 5637 C CA . ILE B 1 255 ? 14.755 112.069 107.233 1.00 11.90 273 ILE B CA 1
ATOM 5638 C C . ILE B 1 255 ? 14.920 111.386 105.876 1.00 12.90 273 ILE B C 1
ATOM 5639 O O . ILE B 1 255 ? 15.726 111.815 105.057 1.00 12.79 273 ILE B O 1
ATOM 5644 N N . ALA B 1 256 ? 14.157 110.327 105.618 1.00 10.97 274 ALA B N 1
ATOM 5645 C CA . ALA B 1 256 ? 14.259 109.659 104.317 1.00 11.74 274 ALA B CA 1
ATOM 5646 C C . ALA B 1 256 ? 13.992 110.622 103.160 1.00 13.44 274 ALA B C 1
ATOM 5647 O O . ALA B 1 256 ? 14.720 110.623 102.170 1.00 14.42 274 ALA B O 1
ATOM 5649 N N . THR B 1 257 ? 12.954 111.439 103.307 1.00 11.96 275 THR B N 1
ATOM 5650 C CA . THR B 1 257 ? 12.601 112.437 102.301 1.00 11.93 275 THR B CA 1
ATOM 5651 C C . THR B 1 257 ? 13.604 113.593 102.259 1.00 13.20 275 THR B C 1
ATOM 5652 O O . THR B 1 257 ? 14.058 113.992 101.184 1.00 12.64 275 THR B O 1
ATOM 5656 N N . ILE B 1 258 ? 13.954 114.120 103.430 1.00 12.62 276 ILE B N 1
ATOM 5657 C CA . ILE B 1 258 ? 14.873 115.246 103.512 1.00 11.31 276 ILE B CA 1
ATOM 5658 C C . ILE B 1 258 ? 16.212 114.897 102.868 1.00 11.14 276 ILE B C 1
ATOM 5659 O O . ILE B 1 258 ? 16.810 115.728 102.180 1.00 11.78 276 ILE B O 1
ATOM 5664 N N . SER B 1 259 ? 16.660 113.660 103.069 1.00 10.74 277 SER B N 1
ATOM 5665 C CA . SER B 1 259 ? 17.893 113.176 102.467 1.00 9.76 277 SER B CA 1
ATOM 5666 C C . SER B 1 259 ? 17.730 112.738 101.002 1.00 12.75 277 SER B C 1
ATOM 5667 O O . SER B 1 259 ? 18.238 113.389 100.094 1.00 13.01 277 SER B O 1
ATOM 5670 N N . SER B 1 260 ? 17.034 111.626 100.782 1.00 13.54 278 SER B N 1
ATOM 5671 C CA . SER B 1 260 ? 16.979 111.029 99.444 1.00 14.16 278 SER B CA 1
ATOM 5672 C C . SER B 1 260 ? 16.244 111.855 98.398 1.00 16.40 278 SER B C 1
ATOM 5673 O O . SER B 1 260 ? 16.654 111.877 97.237 1.00 17.22 278 SER B O 1
ATOM 5676 N N . SER B 1 261 ? 15.164 112.516 98.787 1.00 12.13 279 SER B N 1
ATOM 5677 C CA A SER B 1 261 ? 14.373 113.288 97.832 0.31 14.39 279 SER B CA 1
ATOM 5678 C CA B SER B 1 261 ? 14.367 113.285 97.836 0.69 14.36 279 SER B CA 1
ATOM 5679 C C . SER B 1 261 ? 14.893 114.710 97.657 1.00 16.40 279 SER B C 1
ATOM 5680 O O . SER B 1 261 ? 15.056 115.182 96.532 1.00 20.26 279 SER B O 1
ATOM 5685 N N . TRP B 1 262 ? 15.163 115.400 98.766 1.00 14.09 280 TRP B N 1
ATOM 5686 C CA . TRP B 1 262 ? 15.549 116.811 98.697 1.00 14.56 280 TRP B CA 1
ATOM 5687 C C . TRP B 1 262 ? 17.049 117.071 98.648 1.00 13.78 280 TRP B C 1
ATOM 5688 O O . TRP B 1 262 ? 17.472 118.177 98.291 1.00 14.14 280 TRP B O 1
ATOM 5699 N N . LEU B 1 263 ? 17.841 116.077 99.034 1.00 12.91 281 LEU B N 1
ATOM 5700 C CA . LEU B 1 263 ? 19.293 116.220 99.161 1.00 12.44 281 LEU B CA 1
ATOM 5701 C C . LEU B 1 263 ? 19.680 117.373 100.098 1.00 12.86 281 LEU B C 1
ATOM 5702 O O . LEU B 1 263 ? 20.711 118.023 99.899 1.00 13.12 281 LEU B O 1
ATOM 5707 N N . ASP B 1 264 ? 18.865 117.612 101.126 1.00 12.01 282 ASP B N 1
ATOM 5708 C CA . ASP B 1 264 ? 19.085 118.738 102.036 1.00 10.77 282 ASP B CA 1
ATOM 5709 C C . ASP B 1 264 ? 19.868 118.338 103.283 1.00 11.03 282 ASP B C 1
ATOM 5710 O O . ASP B 1 264 ? 20.171 119.189 104.121 1.00 11.27 282 ASP B O 1
ATOM 5715 N N . ILE B 1 265 ? 20.159 117.054 103.426 1.00 10.74 283 ILE B N 1
ATOM 5716 C CA . ILE B 1 265 ? 20.979 116.580 104.540 1.00 11.59 283 ILE B CA 1
ATOM 5717 C C . ILE B 1 265 ? 21.810 115.400 104.057 1.00 10.67 283 ILE B C 1
ATOM 5718 O O . ILE B 1 265 ? 21.351 114.613 103.209 1.00 11.03 283 ILE B O 1
ATOM 5723 N N . ARG B 1 266 ? 23.034 115.294 104.569 1.00 10.22 284 ARG B N 1
ATOM 5724 C CA . ARG B 1 266 ? 23.998 114.283 104.164 1.00 10.30 284 ARG B CA 1
ATOM 5725 C C . ARG B 1 266 ? 24.716 113.725 105.391 1.00 9.59 284 ARG B C 1
ATOM 5726 O O . ARG B 1 266 ? 24.607 114.274 106.503 1.00 9.55 284 ARG B O 1
ATOM 5734 N N . MET B 1 267 ? 25.457 112.646 105.188 1.00 10.07 285 MET B N 1
ATOM 5735 C CA . MET B 1 267 ? 26.431 112.173 106.165 1.00 9.68 285 MET B CA 1
ATOM 5736 C C . MET B 1 267 ? 27.335 113.329 106.593 1.00 11.98 285 MET B C 1
ATOM 5737 O O . MET B 1 267 ? 27.708 114.164 105.772 1.00 10.99 285 MET B O 1
ATOM 5742 N N . SER B 1 268 ? 27.693 113.378 107.873 1.00 9.78 286 SER B N 1
ATOM 5743 C CA . SER B 1 268 ? 28.581 114.424 108.373 1.00 9.57 286 SER B CA 1
ATOM 5744 C C . SER B 1 268 ? 30.058 114.043 108.299 1.00 8.75 286 SER B C 1
ATOM 5745 O O . SER B 1 268 ? 30.409 112.868 108.216 1.00 10.21 286 SER B O 1
ATOM 5748 N N . ALA B 1 269 ? 30.923 115.055 108.366 1.00 9.37 287 ALA B N 1
ATOM 5749 C CA . ALA B 1 269 ? 32.364 114.826 108.454 1.00 9.78 287 ALA B CA 1
ATOM 5750 C C . ALA B 1 269 ? 32.774 114.088 109.729 1.00 9.77 287 ALA B C 1
ATOM 5751 O O . ALA B 1 269 ? 33.675 113.256 109.700 1.00 10.47 287 ALA B O 1
ATOM 5753 N N . ASP B 1 270 ? 32.134 114.408 110.856 1.00 9.60 288 ASP B N 1
ATOM 5754 C CA . ASP B 1 270 ? 32.415 113.662 112.084 1.00 9.32 288 ASP B CA 1
ATOM 5755 C C . ASP B 1 270 ? 32.097 112.180 111.936 1.00 8.88 288 ASP B C 1
ATOM 5756 O O . AS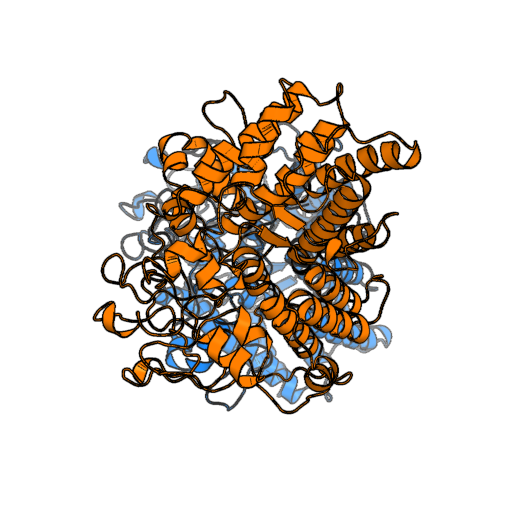P B 1 270 ? 32.869 111.341 112.369 1.00 9.55 288 ASP B O 1
ATOM 5761 N N . MET B 1 271 ? 30.950 111.867 111.339 1.00 9.68 289 MET B N 1
ATOM 5762 C CA . MET B 1 271 ? 30.577 110.473 111.132 1.00 9.32 289 MET B CA 1
ATOM 5763 C C . MET B 1 271 ? 31.561 109.785 110.199 1.00 11.03 289 MET B C 1
ATOM 5764 O O . MET B 1 271 ? 31.928 108.632 110.423 1.00 11.56 289 MET B O 1
ATOM 5769 N N . GLU B 1 272 ? 31.999 110.483 109.152 1.00 10.75 290 GLU B N 1
ATOM 5770 C CA . GLU B 1 272 ? 33.001 109.884 108.278 1.00 12.32 290 GLU B CA 1
ATOM 5771 C C . GLU B 1 272 ? 34.290 109.603 109.048 1.00 10.59 290 GLU B C 1
ATOM 5772 O O . GLU B 1 272 ? 34.828 108.496 109.001 1.00 12.16 290 GLU B O 1
ATOM 5778 N N . SER B 1 273 ? 34.772 110.594 109.788 1.00 10.62 291 SER B N 1
ATOM 5779 C CA . SER B 1 273 ? 36.020 110.436 110.520 1.00 11.07 291 SER B CA 1
ATOM 5780 C C . SER B 1 273 ? 35.958 109.263 111.503 1.00 11.99 291 SER B C 1
ATOM 5781 O O . SER B 1 273 ? 36.838 108.394 111.535 1.00 12.51 291 SER B O 1
ATOM 5784 N N . ILE B 1 274 ? 34.899 109.228 112.299 1.00 10.52 292 ILE B N 1
ATOM 5785 C CA . ILE B 1 274 ? 34.810 108.246 113.369 1.00 11.94 292 ILE B CA 1
ATOM 5786 C C . ILE B 1 274 ? 34.463 106.847 112.851 1.00 11.32 292 ILE B C 1
ATOM 5787 O O . ILE B 1 274 ? 35.125 105.859 113.198 1.00 11.34 292 ILE B O 1
ATOM 5792 N N . MET B 1 275 ? 33.455 106.755 111.996 1.00 10.46 293 MET B N 1
ATOM 5793 C CA . MET B 1 275 ? 33.049 105.433 111.517 1.00 11.77 293 MET B CA 1
ATOM 5794 C C . MET B 1 275 ? 34.005 104.817 110.484 1.00 13.36 293 MET B C 1
ATOM 5795 O O . MET B 1 275 ? 34.238 103.609 110.518 1.00 14.05 293 MET B O 1
ATOM 5800 N N . LYS B 1 276 ? 34.584 105.626 109.598 1.00 12.10 294 LYS B N 1
ATOM 5801 C CA . LYS B 1 276 ? 35.628 105.100 108.714 1.00 14.23 294 LYS B CA 1
ATOM 5802 C C . LYS B 1 276 ? 36.877 104.730 109.505 1.00 14.00 294 LYS B C 1
ATOM 5803 O O . LYS B 1 276 ? 37.509 103.713 109.233 1.00 16.00 294 LYS B O 1
ATOM 5809 N N . GLY B 1 277 ? 37.237 105.544 110.493 1.00 12.91 295 GLY B N 1
ATOM 5810 C CA . GLY B 1 277 ? 38.401 105.253 111.306 1.00 14.23 295 GLY B CA 1
ATOM 5811 C C . GLY B 1 277 ? 38.326 103.881 111.951 1.00 14.31 295 GLY B C 1
ATOM 5812 O O . GLY B 1 277 ? 39.315 103.139 111.988 1.00 16.43 295 GLY B O 1
ATOM 5813 N N . TYR B 1 278 ? 37.147 103.532 112.456 1.00 13.73 296 TYR B N 1
ATOM 5814 C CA . TYR B 1 278 ? 36.942 102.252 113.129 1.00 13.42 296 TYR B CA 1
ATOM 5815 C C . TYR B 1 278 ? 36.563 101.143 112.156 1.00 13.17 296 TYR B C 1
ATOM 5816 O O . TYR B 1 278 ? 36.342 100.008 112.577 1.00 14.69 296 TYR B O 1
ATOM 5825 N N . GLN B 1 279 ? 36.456 101.478 110.871 1.00 13.46 297 GLN B N 1
ATOM 5826 C CA . GLN B 1 279 ? 35.951 100.538 109.865 1.00 14.12 297 GLN B CA 1
ATOM 5827 C C . GLN B 1 279 ? 34.682 99.863 110.378 1.00 15.92 297 GLN B C 1
ATOM 5828 O O . GLN B 1 279 ? 34.546 98.639 110.368 1.00 16.48 297 GLN B O 1
ATOM 5834 N N . ASP B 1 280 ? 33.763 100.697 110.849 1.00 13.80 298 ASP B N 1
ATOM 5835 C CA . ASP B 1 280 ? 32.571 100.249 111.557 1.00 13.61 298 ASP B CA 1
ATOM 5836 C C . ASP B 1 280 ? 31.528 99.718 110.572 1.00 11.04 298 ASP B C 1
ATOM 5837 O O . ASP B 1 280 ? 31.064 100.455 109.712 1.00 12.44 298 ASP B O 1
ATOM 5842 N N . PRO B 1 281 ? 31.147 98.434 110.704 1.00 13.12 299 PRO B N 1
ATOM 5843 C CA . PRO B 1 281 ? 30.196 97.875 109.735 1.00 12.66 299 PRO B CA 1
ATOM 5844 C C . PRO B 1 281 ? 28.793 98.476 109.800 1.00 11.58 299 PRO B C 1
ATOM 5845 O O . PRO B 1 281 ? 27.996 98.265 108.892 1.00 14.25 299 PRO B O 1
ATOM 5849 N N . ARG B 1 282 ? 28.484 99.231 110.854 1.00 10.88 300 ARG B N 1
ATOM 5850 C CA . ARG B 1 282 ? 27.197 99.905 110.933 1.00 10.74 300 ARG B CA 1
ATOM 5851 C C . ARG B 1 282 ? 27.093 101.040 109.915 1.00 10.43 300 ARG B C 1
ATOM 5852 O O . ARG B 1 282 ? 26.005 101.534 109.642 1.00 13.40 300 ARG B O 1
ATOM 5860 N N . ILE B 1 283 ? 28.233 101.438 109.349 1.00 10.70 301 ILE B N 1
ATOM 5861 C CA . ILE B 1 283 ? 28.252 102.529 108.378 1.00 12.27 301 ILE B CA 1
ATOM 5862 C C . ILE B 1 283 ? 27.325 102.249 107.186 1.00 12.29 301 ILE B C 1
ATOM 5863 O O . ILE B 1 283 ? 26.735 103.171 106.620 1.00 13.41 301 ILE B O 1
ATOM 5868 N N . ALA B 1 284 ? 27.164 100.970 106.850 1.00 13.33 302 ALA B N 1
ATOM 5869 C CA . ALA B 1 284 ? 26.415 100.577 105.661 1.00 15.80 302 ALA B CA 1
ATOM 5870 C C . ALA B 1 284 ? 24.920 100.783 105.819 1.00 12.50 302 ALA B C 1
ATOM 5871 O O . ALA B 1 284 ? 24.220 101.073 104.852 1.00 16.65 302 ALA B O 1
ATOM 5873 N N . SER B 1 285 ? 24.413 100.634 107.033 1.00 13.05 303 SER B N 1
ATOM 5874 C CA . SER B 1 285 ? 23.000 100.891 107.238 1.00 12.88 303 SER B CA 1
ATOM 5875 C C . SER B 1 285 ? 22.735 102.351 107.588 1.00 10.81 303 SER B C 1
ATOM 5876 O O . SER B 1 285 ? 21.638 102.852 107.372 1.00 12.47 303 SER B O 1
ATOM 5879 N N . TYR B 1 286 ? 23.753 103.037 108.105 1.00 11.36 304 TYR B N 1
ATOM 5880 C CA . TYR B 1 286 ? 23.579 104.434 108.510 1.00 10.91 304 TYR B CA 1
ATOM 5881 C C . TYR B 1 286 ? 23.588 105.393 107.324 1.00 11.12 304 TYR B C 1
ATOM 5882 O O . TYR B 1 286 ? 22.891 106.419 107.335 1.00 10.13 304 TYR B O 1
ATOM 5891 N N . PHE B 1 287 ? 24.379 105.046 106.310 1.00 12.04 305 PHE B N 1
ATOM 5892 C CA . PHE B 1 287 ? 24.637 105.935 105.182 1.00 9.59 305 PHE B CA 1
ATOM 5893 C C . PHE B 1 287 ? 24.658 105.168 103.871 1.00 11.51 305 PHE B C 1
ATOM 5894 O O . PHE B 1 287 ? 24.836 103.947 103.858 1.00 12.61 305 PHE B O 1
ATOM 5902 N N . ASP B 1 288 ? 24.461 105.902 102.780 1.00 11.54 306 ASP B N 1
ATOM 5903 C CA . ASP B 1 288 ? 24.591 105.344 101.432 1.00 11.39 306 ASP B CA 1
ATOM 5904 C C . ASP B 1 288 ? 25.923 105.768 100.838 1.00 13.85 306 ASP B C 1
ATOM 5905 O O . ASP B 1 288 ? 26.436 106.847 101.163 1.00 13.31 306 ASP B O 1
ATOM 5910 N N . THR B 1 289 ? 26.483 104.957 99.945 1.00 12.11 307 THR B N 1
ATOM 5911 C CA . THR B 1 289 ? 27.686 105.390 99.243 1.00 13.25 307 THR B CA 1
ATOM 5912 C C . THR B 1 289 ? 27.373 106.606 98.368 1.00 11.04 307 THR B C 1
ATOM 5913 O O . THR B 1 289 ? 26.245 106.794 97.916 1.00 14.28 307 THR B O 1
ATOM 5917 N N . SER B 1 290 ? 28.381 107.447 98.175 1.00 13.02 308 SER B N 1
ATOM 5918 C CA . SER B 1 290 ? 28.241 108.733 97.499 1.00 13.72 308 SER B CA 1
ATOM 5919 C C . SER B 1 290 ? 28.056 108.609 95.985 1.00 13.33 308 SER B C 1
ATOM 5920 O O . SER B 1 290 ? 28.690 107.770 95.347 1.00 17.07 308 SER B O 1
ATOM 5923 N N . LYS B 1 291 ? 27.193 109.450 95.425 1.00 13.67 309 LYS B N 1
ATOM 5924 C CA . LYS B 1 291 ? 27.045 109.552 93.966 1.00 13.54 309 LYS B CA 1
ATOM 5925 C C . LYS B 1 291 ? 28.300 110.157 93.327 1.00 20.30 309 LYS B C 1
ATOM 5926 O O . LYS B 1 291 ? 28.780 109.672 92.297 1.00 20.39 309 LYS B O 1
ATOM 5932 N N . GLN B 1 292 ? 28.830 111.212 93.940 1.00 16.75 310 GLN B N 1
ATOM 5933 C CA . GLN B 1 292 ? 29.977 111.942 93.405 1.00 16.88 310 GLN B CA 1
ATOM 5934 C C . GLN B 1 292 ? 31.249 111.112 93.493 1.00 18.67 310 GLN B C 1
ATOM 5935 O O . GLN B 1 292 ? 32.134 111.215 92.636 1.00 20.46 310 GLN B O 1
ATOM 5941 N N . PHE B 1 293 ? 31.337 110.289 94.534 1.00 17.22 311 PHE B N 1
ATOM 5942 C CA . PHE B 1 293 ? 32.508 109.461 94.783 1.00 16.30 311 PHE B CA 1
ATOM 5943 C C . PHE B 1 293 ? 32.045 108.016 94.885 1.00 19.88 311 PHE B C 1
ATOM 5944 O O . PHE B 1 293 ? 31.835 107.503 95.990 1.00 18.73 311 PHE B O 1
ATOM 5952 N N . PRO B 1 294 ? 31.862 107.357 93.726 1.00 18.55 312 PRO B N 1
ATOM 5953 C CA . PRO B 1 294 ? 31.221 106.040 93.670 1.00 18.56 312 PRO B CA 1
ATOM 5954 C C . PRO B 1 294 ? 31.823 105.025 94.634 1.00 17.48 312 PRO B C 1
ATOM 5955 O O . PRO B 1 294 ? 33.043 104.873 94.710 1.00 18.75 312 PRO B O 1
ATOM 5959 N N . ASN B 1 295 ? 30.942 104.356 95.375 1.00 18.26 313 ASN B N 1
ATOM 5960 C CA . ASN B 1 295 ? 31.317 103.270 96.274 1.00 17.96 313 ASN B CA 1
ATOM 5961 C C . ASN B 1 295 ? 32.074 103.722 97.517 1.00 18.83 313 ASN B C 1
ATOM 5962 O O . ASN B 1 295 ? 32.649 102.906 98.231 1.00 20.78 313 ASN B O 1
ATOM 5967 N N . GLU B 1 296 ? 32.068 105.024 97.774 1.00 17.19 314 GLU B N 1
ATOM 5968 C CA . GLU B 1 296 ? 32.738 105.550 98.956 1.00 16.46 314 GLU B CA 1
ATOM 5969 C C . GLU B 1 296 ? 31.757 106.271 99.859 1.00 14.12 314 GLU B C 1
ATOM 5970 O O . GLU B 1 296 ? 30.776 106.857 99.396 1.00 14.91 314 GLU B O 1
ATOM 5976 N N . TYR B 1 297 ? 32.042 106.221 101.156 1.00 15.23 315 TYR B N 1
ATOM 5977 C CA . TYR B 1 297 ? 31.295 106.981 102.152 1.00 13.09 315 TYR B CA 1
ATOM 5978 C C . TYR B 1 297 ? 31.984 108.323 102.381 1.00 13.12 315 TYR B C 1
ATOM 5979 O O . TYR B 1 297 ? 33.126 108.379 102.839 1.00 18.82 315 TYR B O 1
ATOM 5988 N N . LYS B 1 298 ? 31.287 109.396 102.036 1.00 12.42 316 LYS B N 1
ATOM 5989 C CA . LYS B 1 298 ? 31.852 110.736 102.156 1.00 12.26 316 LYS B CA 1
ATOM 5990 C C . LYS B 1 298 ? 30.896 111.672 102.874 1.00 11.85 316 LYS B C 1
ATOM 5991 O O . LYS B 1 298 ? 29.736 111.823 102.486 1.00 12.71 316 LYS B O 1
ATOM 5997 N N . GLY B 1 299 ? 31.399 112.311 103.924 1.00 11.31 317 GLY B N 1
ATOM 5998 C CA . GLY B 1 299 ? 30.588 113.223 104.712 1.00 11.81 317 GLY B CA 1
ATOM 5999 C C . GLY B 1 299 ? 30.900 114.679 104.449 1.00 10.55 317 GLY B C 1
ATOM 6000 O O . GLY B 1 299 ? 31.944 115.020 103.878 1.00 13.02 317 GLY B O 1
ATOM 6001 N N . VAL B 1 300 ? 29.980 115.537 104.877 1.00 10.13 318 VAL B N 1
ATOM 6002 C CA . VAL B 1 300 ? 30.060 116.975 104.666 1.00 10.70 318 VAL B CA 1
ATOM 6003 C C . VAL B 1 300 ? 30.386 117.673 105.988 1.00 11.33 318 VAL B C 1
ATOM 6004 O O . VAL B 1 300 ? 29.839 117.324 107.042 1.00 11.08 318 VAL B O 1
ATOM 6008 N N . ARG B 1 301 ? 31.286 118.649 105.936 1.00 10.19 319 ARG B N 1
ATOM 6009 C CA . ARG B 1 301 ? 31.669 119.415 107.115 1.00 10.58 319 ARG B CA 1
ATOM 6010 C C . ARG B 1 301 ? 30.574 120.418 107.451 1.00 10.42 319 ARG B C 1
ATOM 6011 O O . ARG B 1 301 ? 29.997 121.044 106.557 1.00 11.10 319 ARG B O 1
ATOM 6019 N N . THR B 1 302 ? 30.297 120.590 108.744 1.00 10.47 320 THR B N 1
ATOM 6020 C CA . THR B 1 302 ? 29.316 121.582 109.170 1.00 11.05 320 THR B CA 1
ATOM 6021 C C . THR B 1 302 ? 29.983 122.895 109.599 1.00 9.08 320 THR B C 1
ATOM 6022 O O . THR B 1 302 ? 31.116 122.895 110.101 1.00 10.63 320 THR B O 1
ATOM 6026 N N . GLY B 1 303 ? 29.266 123.997 109.394 1.00 10.16 321 GLY B N 1
ATOM 6027 C CA . GLY B 1 303 ? 29.764 125.321 109.729 1.00 10.07 321 GLY B CA 1
ATOM 6028 C C . GLY B 1 303 ? 30.768 125.824 108.708 1.00 11.26 321 GLY B C 1
ATOM 6029 O O . GLY B 1 303 ? 31.852 126.297 109.061 1.00 12.17 321 GLY B O 1
ATOM 6030 N N . ILE B 1 304 ? 30.404 125.725 107.433 1.00 11.84 322 ILE B N 1
ATOM 6031 C CA . ILE B 1 304 ? 31.323 126.069 106.350 1.00 13.98 322 ILE B CA 1
ATOM 6032 C C . ILE B 1 304 ? 30.739 127.118 105.417 1.00 12.45 322 ILE B C 1
ATOM 6033 O O . ILE B 1 304 ? 29.555 127.453 105.486 1.00 14.96 322 ILE B O 1
ATOM 6038 N N . ALA B 1 305 ? 31.586 127.639 104.535 1.00 15.41 323 ALA B N 1
ATOM 6039 C CA . ALA B 1 305 ? 31.116 128.474 103.438 1.00 15.27 323 ALA B CA 1
ATOM 6040 C C . ALA B 1 305 ? 30.591 127.551 102.345 1.00 13.93 323 ALA B C 1
ATOM 6041 O O . ALA B 1 305 ? 31.212 126.538 102.046 1.00 19.06 323 ALA B O 1
ATOM 6043 N N . ILE B 1 306 ? 29.436 127.876 101.780 1.00 14.98 324 ILE B N 1
ATOM 6044 C CA . ILE B 1 306 ? 28.879 127.078 100.688 1.00 17.33 324 ILE B CA 1
ATOM 6045 C C . ILE B 1 306 ? 28.672 127.940 99.445 1.00 18.07 324 ILE B C 1
ATOM 6046 O O . ILE B 1 306 ? 27.884 128.883 99.457 1.00 20.70 324 ILE B O 1
ATOM 6051 N N . SER B 1 307 ? 29.395 127.610 98.378 1.00 18.49 325 SER B N 1
ATOM 6052 C CA . SER B 1 307 ? 29.300 128.355 97.128 1.00 23.04 325 SER B CA 1
ATOM 6053 C C . SER B 1 307 ? 28.032 127.970 96.377 1.00 23.79 325 SER B C 1
ATOM 6054 O O . SER B 1 307 ? 27.289 128.831 95.909 1.00 28.54 325 SER B O 1
ATOM 6057 N N . GLY B 1 308 ? 27.790 126.668 96.271 1.00 19.01 326 GLY B N 1
ATOM 6058 C CA . GLY B 1 308 ? 26.575 126.163 95.664 1.00 18.91 326 GLY B CA 1
ATOM 6059 C C . GLY B 1 308 ? 26.214 124.803 96.232 1.00 15.38 326 GLY B C 1
ATOM 6060 O O . GLY B 1 308 ? 27.093 124.031 96.606 1.00 14.67 326 GLY B O 1
ATOM 6061 N N . LYS B 1 309 ? 24.920 124.512 96.281 1.00 14.90 327 LYS B N 1
ATOM 6062 C CA . LYS B 1 309 ? 24.449 123.241 96.821 1.00 12.99 327 LYS B CA 1
ATOM 6063 C C . LYS B 1 309 ? 25.059 122.047 96.088 1.00 17.29 327 LYS B C 1
ATOM 6064 O O . LYS B 1 309 ? 25.349 121.015 96.694 1.00 16.18 327 LYS B O 1
ATOM 6070 N N . SER B 1 310 ? 25.276 122.189 94.782 1.00 15.61 328 SER B N 1
ATOM 6071 C CA . SER B 1 310 ? 25.820 121.088 93.994 1.00 16.90 328 SER B CA 1
ATOM 6072 C C . SER B 1 310 ? 27.213 120.665 94.450 1.00 15.01 328 SER B C 1
ATOM 6073 O O . SER B 1 310 ? 27.665 119.565 94.147 1.00 16.94 328 SER B O 1
ATOM 6076 N N . ASP B 1 311 ? 27.887 121.540 95.191 1.00 14.66 329 ASP B N 1
ATOM 6077 C CA . ASP B 1 311 ? 29.242 121.259 95.648 1.00 14.78 329 ASP B CA 1
ATOM 6078 C C . ASP B 1 311 ? 29.303 120.093 96.637 1.00 12.79 329 ASP B C 1
ATOM 6079 O O . ASP B 1 311 ? 30.323 119.414 96.715 1.00 15.23 329 ASP B O 1
ATOM 6084 N N . HIS B 1 312 ? 28.222 119.867 97.386 1.00 13.91 330 HIS B N 1
ATOM 6085 C CA . HIS B 1 312 ? 28.217 118.789 98.382 1.00 12.99 330 HIS B CA 1
ATOM 6086 C C . HIS B 1 312 ? 26.980 117.891 98.353 1.00 13.55 330 HIS B C 1
ATOM 6087 O O . HIS B 1 312 ? 26.922 116.911 99.098 1.00 14.50 330 HIS B O 1
ATOM 6094 N N . GLN B 1 313 ? 25.994 118.205 97.514 1.00 13.41 331 GLN B N 1
ATOM 6095 C CA . GLN B 1 313 ? 24.740 117.449 97.555 1.00 12.30 331 GLN B CA 1
ATOM 6096 C C . GLN B 1 313 ? 24.911 115.984 97.148 1.00 12.59 331 GLN B C 1
ATOM 6097 O O . GLN B 1 313 ? 24.076 115.145 97.485 1.00 14.12 331 GLN B O 1
ATOM 6103 N N . ASP B 1 314 ? 25.995 115.677 96.442 1.00 13.02 332 ASP B N 1
ATOM 6104 C CA . ASP B 1 314 ? 26.235 114.311 95.985 1.00 12.78 332 ASP B CA 1
ATOM 6105 C C . ASP B 1 314 ? 27.241 113.540 96.840 1.00 14.00 332 ASP B C 1
ATOM 6106 O O . ASP B 1 314 ? 27.726 112.468 96.456 1.00 13.36 332 ASP B O 1
ATOM 6111 N N . PHE B 1 315 ? 27.524 114.077 98.026 1.00 12.34 333 PHE B N 1
ATOM 6112 C CA . PHE B 1 315 ? 28.209 113.315 99.064 1.00 12.42 333 PHE B CA 1
ATOM 6113 C C . PHE B 1 315 ? 27.232 112.251 99.592 1.00 12.69 333 PHE B C 1
ATOM 6114 O O . PHE B 1 315 ? 26.101 112.149 99.110 1.00 13.30 333 PHE B O 1
ATOM 6122 N N . SER B 1 316 ? 27.646 111.456 100.574 1.00 12.72 334 SER B N 1
ATOM 6123 C CA . SER B 1 316 ? 26.784 110.362 101.053 1.00 11.74 334 SER B CA 1
ATOM 6124 C C . SER B 1 316 ? 25.458 110.803 101.675 1.00 12.66 334 SER B C 1
ATOM 6125 O O . SER B 1 316 ? 25.418 111.709 102.515 1.00 11.59 334 SER B O 1
ATOM 6128 N N . GLY B 1 317 ? 24.374 110.146 101.274 1.00 11.72 335 GLY B N 1
ATOM 6129 C CA . GLY B 1 317 ? 23.078 110.368 101.884 1.00 10.77 335 GLY B CA 1
ATOM 6130 C C . GLY B 1 317 ? 22.886 109.562 103.161 1.00 10.45 335 GLY B C 1
ATOM 6131 O O . GLY B 1 317 ? 23.682 108.681 103.493 1.00 11.73 335 GLY B O 1
ATOM 6132 N N . ILE B 1 318 ? 21.819 109.884 103.877 1.00 10.67 336 ILE B N 1
ATOM 6133 C CA . ILE B 1 318 ? 21.423 109.097 105.037 1.00 10.81 336 ILE B CA 1
ATOM 6134 C C . ILE B 1 318 ? 20.832 107.780 104.529 1.00 11.78 336 ILE B C 1
ATOM 6135 O O . ILE B 1 318 ? 20.085 107.771 103.551 1.00 13.56 336 ILE B O 1
ATOM 6140 N N . GLY B 1 319 ? 21.177 106.681 105.188 1.00 10.80 337 GLY B N 1
ATOM 6141 C CA . GLY B 1 319 ? 20.927 105.356 104.649 1.00 11.87 337 GLY B CA 1
ATOM 6142 C C . GLY B 1 319 ? 19.663 104.666 105.120 1.00 10.83 337 GLY B C 1
ATOM 6143 O O . GLY B 1 319 ? 18.709 105.307 105.570 1.00 10.09 337 GLY B O 1
ATOM 6144 N N . ALA B 1 320 ? 19.679 103.336 105.012 1.00 10.17 338 ALA B N 1
ATOM 6145 C CA . ALA B 1 320 ? 18.474 102.533 105.182 1.00 10.67 338 ALA B CA 1
ATOM 6146 C C . ALA B 1 320 ? 17.809 102.651 106.548 1.00 11.33 338 ALA B C 1
ATOM 6147 O O . ALA B 1 320 ? 16.605 102.425 106.669 1.00 11.12 338 ALA B O 1
ATOM 6149 N N . VAL B 1 321 ? 18.575 103.031 107.572 1.00 10.50 339 VAL B N 1
ATOM 6150 C CA . VAL B 1 321 ? 17.989 103.134 108.909 1.00 11.57 339 VAL B CA 1
ATOM 6151 C C . VAL B 1 321 ? 16.837 104.139 108.985 1.00 9.87 339 VAL B C 1
ATOM 6152 O O . VAL B 1 321 ? 15.977 104.025 109.857 1.00 12.12 339 VAL B O 1
ATOM 6156 N N . VAL B 1 322 ? 16.807 105.130 108.086 1.00 9.13 340 VAL B N 1
ATOM 6157 C CA . VAL B 1 322 ? 15.697 106.086 108.073 1.00 9.87 340 VAL B CA 1
ATOM 6158 C C . VAL B 1 322 ? 14.608 105.733 107.057 1.00 9.96 340 VAL B C 1
ATOM 6159 O O . VAL B 1 322 ? 13.562 106.388 107.016 1.00 10.91 340 VAL B O 1
ATOM 6163 N N . ARG B 1 323 ? 14.847 104.691 106.261 1.00 10.77 341 ARG B N 1
ATOM 6164 C CA . ARG B 1 323 ? 13.873 104.295 105.241 1.00 12.27 341 ARG B CA 1
ATOM 6165 C C . ARG B 1 323 ? 12.965 103.225 105.834 1.00 10.72 341 ARG B C 1
ATOM 6166 O O . ARG B 1 323 ? 13.037 102.036 105.494 1.00 13.74 341 ARG B O 1
ATOM 6174 N N . SER B 1 324 ? 12.121 103.669 106.759 1.00 11.68 342 SER B N 1
ATOM 6175 C CA . SER B 1 324 ? 11.371 102.775 107.624 1.00 11.77 342 SER B CA 1
ATOM 6176 C C . SER B 1 324 ? 10.233 103.530 108.293 1.00 11.43 342 SER B C 1
ATOM 6177 O O . SER B 1 324 ? 10.327 104.747 108.530 1.00 14.28 342 SER B O 1
ATOM 6180 N N . LYS B 1 325 ? 9.163 102.808 108.616 1.00 11.08 343 LYS B N 1
ATOM 6181 C CA . LYS B 1 325 ? 8.057 103.351 109.388 1.00 12.01 343 LYS B CA 1
ATOM 6182 C C . LYS B 1 325 ? 8.288 103.192 110.889 1.00 10.82 343 LYS B C 1
ATOM 6183 O O . LYS B 1 325 ? 7.403 103.492 111.692 1.00 12.64 343 LYS B O 1
ATOM 6189 N N . GLU B 1 326 ? 9.459 102.691 111.263 1.00 10.59 344 GLU B N 1
ATOM 6190 C CA . GLU B 1 326 ? 9.804 102.550 112.677 1.00 11.98 344 GLU B CA 1
ATOM 6191 C C . GLU B 1 326 ? 10.892 103.550 113.037 1.00 12.23 344 GLU B C 1
ATOM 6192 O O . GLU B 1 326 ? 11.951 103.584 112.406 1.00 13.35 344 GLU B O 1
ATOM 6198 N N . ILE B 1 327 ? 10.599 104.385 114.026 1.00 10.74 345 ILE B N 1
ATOM 6199 C CA . ILE B 1 327 ? 11.508 105.458 114.404 1.00 10.98 345 ILE B CA 1
ATOM 6200 C C . ILE B 1 327 ? 11.967 105.223 115.839 1.00 10.79 345 ILE B C 1
ATOM 6201 O O . ILE B 1 327 ? 11.173 105.330 116.775 1.00 11.18 345 ILE B O 1
ATOM 6206 N N . TYR B 1 328 ? 13.238 104.865 115.999 1.00 10.53 346 TYR B N 1
ATOM 6207 C CA . TYR B 1 328 ? 13.791 104.573 117.325 1.00 9.03 346 TYR B CA 1
ATOM 6208 C C . TYR B 1 328 ? 14.112 105.837 118.101 1.00 11.09 346 TYR B C 1
ATOM 6209 O O . TYR B 1 328 ? 14.773 106.751 117.596 1.00 12.40 346 TYR B O 1
ATOM 6218 N N . LEU B 1 329 ? 13.644 105.884 119.338 1.00 10.03 347 LEU B N 1
ATOM 6219 C CA . LEU B 1 329 ? 13.858 107.052 120.187 1.00 10.26 347 LEU B CA 1
ATOM 6220 C C . LEU B 1 329 ? 14.734 106.745 121.406 1.00 10.18 347 LEU B C 1
ATOM 6221 O O . LEU B 1 329 ? 15.307 107.654 121.999 1.00 10.78 347 LEU B O 1
ATOM 6226 N N . MET B 1 330 ? 14.838 105.471 121.782 1.00 10.10 348 MET B N 1
ATOM 6227 C CA . MET B 1 330 ? 15.781 105.055 122.816 1.00 9.69 348 MET B CA 1
ATOM 6228 C C . MET B 1 330 ? 16.101 103.576 122.636 1.00 10.57 348 MET B C 1
ATOM 6229 O O . MET B 1 330 ? 15.228 102.724 122.846 1.00 10.95 348 MET B O 1
ATOM 6234 N N . ASN B 1 331 ? 17.334 103.277 122.239 1.00 8.78 349 ASN B N 1
ATOM 6235 C CA . ASN B 1 331 ? 17.765 101.890 122.021 1.00 9.10 349 ASN B CA 1
ATOM 6236 C C . ASN B 1 331 ? 18.252 101.228 123.299 1.00 9.17 349 ASN B C 1
ATOM 6237 O O . ASN B 1 331 ? 18.807 101.882 124.188 1.00 9.65 349 ASN B O 1
ATOM 6242 N N . ALA B 1 332 ? 18.120 99.908 123.367 1.00 10.41 350 ALA B N 1
ATOM 6243 C CA . ALA B 1 332 ? 18.674 99.165 124.488 1.00 9.40 350 ALA B CA 1
ATOM 6244 C C . ALA B 1 332 ? 20.169 99.426 124.692 1.00 9.75 350 ALA B C 1
ATOM 6245 O O . ALA B 1 332 ? 20.641 99.466 125.829 1.00 9.07 350 ALA B O 1
ATOM 6247 N N . ALA B 1 333 ? 20.922 99.621 123.605 1.00 9.17 351 ALA B N 1
ATOM 6248 C CA . ALA B 1 333 ? 22.340 99.944 123.737 1.00 10.06 351 ALA B CA 1
ATOM 6249 C C . ALA B 1 333 ? 22.583 101.117 124.697 1.00 9.13 351 ALA B C 1
ATOM 6250 O O . ALA B 1 333 ? 23.517 101.076 125.507 1.00 9.44 351 ALA B O 1
ATOM 6252 N N . GLU B 1 334 ? 21.735 102.145 124.617 1.00 8.59 352 GLU B N 1
ATOM 6253 C CA . GLU B 1 334 ? 21.896 103.313 125.479 1.00 9.43 352 GLU B CA 1
ATOM 6254 C C . GLU B 1 334 ? 21.833 102.936 126.964 1.00 8.54 352 GLU B C 1
ATOM 6255 O O . GLU B 1 334 ? 22.583 103.474 127.779 1.00 8.56 352 GLU B O 1
ATOM 6261 N N . ALA B 1 335 ? 20.946 102.013 127.317 1.00 8.36 353 ALA B N 1
ATOM 6262 C CA . ALA B 1 335 ? 20.843 101.562 128.705 1.00 8.62 353 ALA B CA 1
ATOM 6263 C C . ALA B 1 335 ? 22.170 100.978 129.200 1.00 8.63 353 ALA B C 1
ATOM 6264 O O . ALA B 1 335 ? 22.598 101.240 130.324 1.00 8.96 353 ALA B O 1
ATOM 6266 N N . TYR B 1 336 ? 22.831 100.203 128.344 1.00 8.88 354 TYR B N 1
ATOM 6267 C CA . TYR B 1 336 ? 24.139 99.666 128.699 1.00 8.61 354 TYR B CA 1
ATOM 6268 C C . TYR B 1 336 ? 25.190 100.758 128.867 1.00 8.20 354 TYR B C 1
ATOM 6269 O O . TYR B 1 336 ? 25.978 100.711 129.797 1.00 9.36 354 TYR B O 1
ATOM 6278 N N . PHE B 1 337 ? 25.212 101.742 127.969 1.00 8.61 355 PHE B N 1
ATOM 6279 C CA . PHE B 1 337 ? 26.221 102.794 128.063 1.00 8.08 355 PHE B CA 1
ATOM 6280 C C . PHE B 1 337 ? 25.972 103.739 129.251 1.00 7.64 355 PHE B C 1
ATOM 6281 O O . PHE B 1 337 ? 26.923 104.247 129.847 1.00 8.75 355 PHE B O 1
ATOM 6289 N N . LEU B 1 338 ? 24.699 103.956 129.592 1.00 7.82 356 LEU B N 1
ATOM 6290 C CA . LEU B 1 338 ? 24.349 104.687 130.813 1.00 8.14 356 LEU B CA 1
ATOM 6291 C C . LEU B 1 338 ? 24.847 103.931 132.040 1.00 7.77 356 LEU B C 1
ATOM 6292 O O . LEU B 1 338 ? 25.479 104.509 132.919 1.00 8.19 356 LEU B O 1
ATOM 6297 N N . ARG B 1 339 ? 24.556 102.635 132.094 1.00 8.66 357 ARG B N 1
ATOM 6298 C CA . ARG B 1 339 ? 25.006 101.832 133.224 1.00 9.30 357 ARG B CA 1
ATOM 6299 C C . ARG B 1 339 ? 26.529 101.766 133.282 1.00 8.17 357 ARG B C 1
ATOM 6300 O O . ARG B 1 339 ? 27.098 101.800 134.371 1.00 9.01 357 ARG B O 1
ATOM 6308 N N . ALA B 1 340 ? 27.189 101.707 132.124 1.00 8.47 358 ALA B N 1
ATOM 6309 C CA . ALA B 1 340 ? 28.645 101.691 132.096 1.00 8.97 358 ALA B CA 1
ATOM 6310 C C . ALA B 1 340 ? 29.207 102.951 132.730 1.00 9.25 358 ALA B C 1
ATOM 6311 O O . ALA B 1 340 ? 30.145 102.891 133.521 1.00 9.08 358 ALA B O 1
ATOM 6313 N N . GLU B 1 341 ? 28.649 104.107 132.373 1.00 8.40 359 GLU B N 1
ATOM 6314 C CA . GLU B 1 341 ? 29.109 105.349 132.974 1.00 8.63 359 GLU B CA 1
ATOM 6315 C C . GLU B 1 341 ? 28.831 105.357 134.477 1.00 7.51 359 GLU B C 1
ATOM 6316 O O . GLU B 1 341 ? 29.673 105.780 135.272 1.00 9.33 359 GLU B O 1
ATOM 6322 N N . GLY B 1 342 ? 27.648 104.895 134.871 1.00 8.11 360 GLY B N 1
ATOM 6323 C CA . GLY B 1 342 ? 27.318 104.821 136.283 1.00 8.21 360 GLY B CA 1
ATOM 6324 C C . GLY B 1 342 ? 28.284 103.926 137.040 1.00 8.81 360 GLY B C 1
ATOM 6325 O O . GLY B 1 342 ? 28.669 104.249 138.170 1.00 10.11 360 GLY B O 1
ATOM 6326 N N . ALA B 1 343 ? 28.684 102.819 136.415 1.00 9.53 361 ALA B N 1
ATOM 6327 C CA . ALA B 1 343 ? 29.638 101.909 137.045 1.00 9.19 361 ALA B CA 1
ATOM 6328 C C . ALA B 1 343 ? 31.005 102.567 137.178 1.00 9.82 361 ALA B C 1
ATOM 6329 O O . ALA B 1 343 ? 31.678 102.427 138.202 1.00 10.21 361 ALA B O 1
ATOM 6331 N N . LEU B 1 344 ? 31.408 103.307 136.149 1.00 9.83 362 LEU B N 1
ATOM 6332 C CA . LEU B 1 344 ? 32.647 104.071 136.194 1.00 9.64 362 LEU B CA 1
ATOM 6333 C C . LEU B 1 344 ? 32.654 105.060 137.373 1.00 11.79 362 LEU B C 1
ATOM 6334 O O . LEU B 1 344 ? 33.691 105.292 138.007 1.00 12.86 362 LEU B O 1
ATOM 6339 N N . ARG B 1 345 ? 31.489 105.631 137.672 1.00 10.47 363 ARG B N 1
ATOM 6340 C CA . ARG B 1 345 ? 31.329 106.592 138.759 1.00 9.67 363 ARG B CA 1
ATOM 6341 C C . ARG B 1 345 ? 31.183 105.916 140.124 1.00 10.56 363 ARG B C 1
ATOM 6342 O O . ARG B 1 345 ? 31.078 106.588 141.143 1.00 11.29 363 ARG B O 1
ATOM 6350 N N . GLY B 1 346 ? 31.162 104.584 140.131 1.00 10.73 364 GLY B N 1
ATOM 6351 C CA . GLY B 1 346 ? 31.147 103.830 141.381 1.00 10.82 364 GLY B CA 1
ATOM 6352 C C . GLY B 1 346 ? 29.775 103.417 141.874 1.00 11.09 364 GLY B C 1
ATOM 6353 O O . GLY B 1 346 ? 29.644 102.884 142.990 1.00 10.76 364 GLY B O 1
ATOM 6354 N N . TRP B 1 347 ? 28.756 103.616 141.047 1.00 9.75 365 TRP B N 1
ATOM 6355 C CA . TRP B 1 347 ? 27.380 103.379 141.455 1.00 9.87 365 TRP B CA 1
ATOM 6356 C C . TRP B 1 347 ? 26.980 101.912 141.323 1.00 9.56 365 TRP B C 1
ATOM 6357 O O . TRP B 1 347 ? 27.699 101.110 140.719 1.00 11.18 365 TRP B O 1
ATOM 6368 N N . ASN B 1 348 ? 25.819 101.573 141.876 1.00 9.06 366 ASN B N 1
ATOM 6369 C CA . ASN B 1 348 ? 25.307 100.207 141.855 1.00 9.26 366 ASN B CA 1
ATOM 6370 C C . ASN B 1 348 ? 24.514 99.991 140.563 1.00 10.85 366 ASN B C 1
ATOM 6371 O O . ASN B 1 348 ? 23.287 100.136 140.529 1.00 9.95 366 ASN B O 1
ATOM 6376 N N . MET B 1 349 ? 25.237 99.627 139.506 1.00 10.43 367 MET B N 1
ATOM 6377 C CA . MET B 1 349 ? 24.664 99.494 138.168 1.00 9.71 367 MET B CA 1
ATOM 6378 C C . MET B 1 349 ? 24.526 98.046 137.694 1.00 11.24 367 MET B C 1
ATOM 6379 O O . MET B 1 349 ? 24.002 97.800 136.612 1.00 11.77 367 MET B O 1
ATOM 6384 N N . GLY B 1 350 ? 24.994 97.086 138.492 1.00 10.57 368 GLY B N 1
ATOM 6385 C CA . GLY B 1 350 ? 24.822 95.685 138.141 1.00 11.75 368 GLY B CA 1
ATOM 6386 C C . GLY B 1 350 ? 25.840 95.105 137.174 1.00 13.87 368 GLY B C 1
ATOM 6387 O O . GLY B 1 350 ? 25.591 94.070 136.556 1.00 17.95 368 GLY B O 1
ATOM 6388 N N . GLY B 1 351 ? 26.992 95.749 137.054 1.00 11.30 369 GLY B N 1
ATOM 6389 C CA . GLY B 1 351 ? 28.082 95.227 136.246 1.00 13.39 369 GLY B CA 1
ATOM 6390 C C . GLY B 1 351 ? 29.265 96.168 136.288 1.00 13.77 369 GLY B C 1
ATOM 6391 O O . GLY B 1 351 ? 29.164 97.277 136.816 1.00 13.63 369 GLY B O 1
ATOM 6392 N N . THR B 1 352 ? 30.399 95.744 135.741 1.00 13.33 370 THR B N 1
ATOM 6393 C CA . THR B 1 352 ? 31.555 96.624 135.653 1.00 14.40 370 THR B CA 1
ATOM 6394 C C . THR B 1 352 ? 31.429 97.547 134.442 1.00 12.86 370 THR B C 1
ATOM 6395 O O . THR B 1 352 ? 30.675 97.260 133.503 1.00 13.42 370 THR B O 1
ATOM 6399 N N . ALA B 1 353 ? 32.162 98.656 134.473 1.00 12.08 371 ALA B N 1
ATOM 6400 C CA . ALA B 1 353 ? 32.152 99.569 133.332 1.00 12.52 371 ALA B CA 1
ATOM 6401 C C . ALA B 1 353 ? 32.517 98.844 132.032 1.00 13.18 371 ALA B C 1
ATOM 6402 O O . ALA B 1 353 ? 31.863 99.028 131.008 1.00 11.54 371 ALA B O 1
ATOM 6404 N N . GLN B 1 354 ? 33.546 97.997 132.077 1.00 13.03 372 GLN B N 1
ATOM 6405 C CA . GLN B 1 354 ? 33.948 97.268 130.875 1.00 13.77 372 GLN B CA 1
ATOM 6406 C C . GLN B 1 354 ? 32.870 96.303 130.385 1.00 11.51 372 GLN B C 1
ATOM 6407 O O . GLN B 1 354 ? 32.551 96.268 129.201 1.00 13.12 372 GLN B O 1
ATOM 6413 N N . GLU B 1 355 ? 32.309 95.514 131.300 1.00 12.94 373 GLU B N 1
ATOM 6414 C CA . GLU B 1 355 ? 31.268 94.561 130.923 1.00 13.54 373 GLU B CA 1
ATOM 6415 C C . GLU B 1 355 ? 30.097 95.266 130.250 1.00 12.72 373 GLU B C 1
ATOM 6416 O O . GLU B 1 355 ? 29.574 94.808 129.235 1.00 13.35 373 GLU B O 1
ATOM 6422 N N . LEU B 1 356 ? 29.683 96.387 130.833 1.00 12.01 374 LEU B N 1
ATOM 6423 C CA . LEU B 1 356 ? 28.513 97.095 130.333 1.00 11.05 374 LEU B CA 1
ATOM 6424 C C . LEU B 1 356 ? 28.796 97.814 128.999 1.00 9.54 374 LEU B C 1
ATOM 6425 O O . LEU B 1 356 ? 27.963 97.808 128.099 1.00 10.38 374 LEU B O 1
ATOM 6430 N N . TYR B 1 357 ? 29.986 98.397 128.879 1.00 10.63 375 TYR B N 1
ATOM 6431 C CA . TYR B 1 357 ? 30.455 98.987 127.622 1.00 10.48 375 TYR B CA 1
ATOM 6432 C C . TYR B 1 357 ? 30.404 97.968 126.490 1.00 11.41 375 TYR B C 1
ATOM 6433 O O . TYR B 1 357 ? 29.811 98.215 125.431 1.00 11.24 375 TYR B O 1
ATOM 6442 N N . GLU B 1 358 ? 31.009 96.803 126.729 1.00 12.67 376 GLU B N 1
ATOM 6443 C CA . GLU B 1 358 ? 31.087 95.791 125.685 1.00 12.85 376 GLU B CA 1
ATOM 6444 C C . GLU B 1 358 ? 29.721 95.197 125.360 1.00 10.93 376 GLU B C 1
ATOM 6445 O O . GLU B 1 358 ? 29.432 94.898 124.205 1.00 13.09 376 GLU B O 1
ATOM 6451 N N . ALA B 1 359 ? 28.866 95.061 126.371 1.00 11.97 377 ALA B N 1
ATOM 6452 C CA . ALA B 1 359 ? 27.498 94.625 126.126 1.00 12.01 377 ALA B CA 1
ATOM 6453 C C . ALA B 1 359 ? 26.702 95.631 125.281 1.00 11.15 377 ALA B C 1
ATOM 6454 O O . ALA B 1 359 ? 25.869 95.253 124.461 1.00 13.33 377 ALA B O 1
ATOM 6456 N N . GLY B 1 360 ? 26.953 96.925 125.494 1.00 11.35 378 GLY B N 1
ATOM 6457 C CA . GLY B 1 360 ? 26.282 97.953 124.718 1.00 11.76 378 GLY B CA 1
ATOM 6458 C C . GLY B 1 360 ? 26.658 97.893 123.247 1.00 9.96 378 GLY B C 1
ATOM 6459 O O . GLY B 1 360 ? 25.798 98.016 122.372 1.00 10.26 378 GLY B O 1
ATOM 6460 N N . ILE B 1 361 ? 27.949 97.706 122.983 1.00 12.33 379 ILE B N 1
ATOM 6461 C CA . ILE B 1 361 ? 28.416 97.592 121.604 1.00 11.22 379 ILE B CA 1
ATOM 6462 C C . ILE B 1 361 ? 27.769 96.383 120.915 1.00 10.76 379 ILE B C 1
ATOM 6463 O O . ILE B 1 361 ? 27.262 96.491 119.797 1.00 11.90 379 ILE B O 1
ATOM 6468 N N . LYS B 1 362 ? 27.768 95.242 121.605 1.00 13.51 380 LYS B N 1
ATOM 6469 C CA . LYS B 1 362 ? 27.132 94.040 121.067 1.00 14.35 380 LYS B CA 1
ATOM 6470 C C . LYS B 1 362 ? 25.647 94.255 120.798 1.00 14.27 380 LYS B C 1
ATOM 6471 O O . LYS B 1 362 ? 25.134 93.843 119.762 1.00 15.36 380 LYS B O 1
ATOM 6477 N N . ALA B 1 363 ? 24.951 94.908 121.731 1.00 13.64 381 ALA B N 1
ATOM 6478 C CA . ALA B 1 363 ? 23.532 95.174 121.542 1.00 13.80 381 ALA B CA 1
ATOM 6479 C C . ALA B 1 363 ? 23.286 95.972 120.266 1.00 12.62 381 ALA B C 1
ATOM 6480 O O . ALA B 1 363 ? 22.381 95.670 119.497 1.00 14.04 381 ALA B O 1
ATOM 6482 N N . SER B 1 364 ? 24.101 97.001 120.045 1.00 12.48 382 SER B N 1
ATOM 6483 C CA . SER B 1 364 ? 23.967 97.825 118.852 1.00 11.94 382 SER B CA 1
ATOM 6484 C C . SER B 1 364 ? 24.291 97.059 117.562 1.00 11.80 382 SER B C 1
ATOM 6485 O O . SER B 1 364 ? 23.561 97.180 116.582 1.00 12.38 382 SER B O 1
ATOM 6488 N N . PHE B 1 365 ? 25.389 96.301 117.567 1.00 12.96 383 PHE B N 1
ATOM 6489 C CA . PHE B 1 365 ? 25.709 95.469 116.397 1.00 13.53 383 PHE B CA 1
ATOM 6490 C C . PHE B 1 365 ? 24.536 94.539 116.074 1.00 18.16 383 PHE B C 1
ATOM 6491 O O . PHE B 1 365 ? 24.134 94.415 114.918 1.00 16.78 383 PHE B O 1
ATOM 6499 N N . ASP B 1 366 ? 23.982 93.900 117.103 1.00 16.45 384 ASP B N 1
ATOM 6500 C CA . ASP B 1 366 ? 22.841 93.005 116.911 1.00 15.21 384 ASP B CA 1
ATOM 6501 C C . ASP B 1 366 ? 21.633 93.752 116.363 1.00 15.79 384 ASP B C 1
ATOM 6502 O O . ASP B 1 366 ? 20.937 93.265 115.478 1.00 18.51 384 ASP B O 1
ATOM 6507 N N . GLN B 1 367 ? 21.372 94.944 116.899 1.00 13.86 385 GLN B N 1
ATOM 6508 C CA . GLN B 1 367 ? 20.233 95.728 116.469 1.00 12.93 385 GLN B CA 1
ATOM 6509 C C . GLN B 1 367 ? 20.359 96.069 114.985 1.00 14.32 385 GLN B C 1
ATOM 6510 O O . GLN B 1 367 ? 19.366 96.108 114.260 1.00 17.54 385 GLN B O 1
ATOM 6516 N N . ARG B 1 368 ? 21.591 96.311 114.548 1.00 14.56 386 ARG B N 1
ATOM 6517 C CA . ARG B 1 368 ? 21.834 96.750 113.177 1.00 17.62 386 ARG B CA 1
ATOM 6518 C C . ARG B 1 368 ? 22.013 95.566 112.220 1.00 18.32 386 ARG B C 1
ATOM 6519 O O . ARG B 1 368 ? 22.048 95.745 111.002 1.00 22.96 386 ARG B O 1
ATOM 6527 N N . GLY B 1 369 ? 22.117 94.362 112.780 1.00 16.45 387 GLY B N 1
ATOM 6528 C CA . GLY B 1 369 ? 22.201 93.144 111.980 1.00 17.74 387 GLY B CA 1
ATOM 6529 C C . GLY B 1 369 ? 23.559 92.897 111.357 1.00 18.46 387 GLY B C 1
ATOM 6530 O O . GLY B 1 369 ? 23.653 92.251 110.307 1.00 19.22 387 GLY B O 1
ATOM 6531 N N . VAL B 1 370 ? 24.617 93.388 111.994 1.00 16.30 388 VAL B N 1
ATOM 6532 C CA . VAL B 1 370 ? 25.972 93.223 111.479 1.00 19.37 388 VAL B CA 1
ATOM 6533 C C . VAL B 1 370 ? 26.823 92.356 112.397 1.00 19.65 388 VAL B C 1
ATOM 6534 O O . VAL B 1 370 ? 26.617 92.325 113.607 1.00 19.74 388 VAL B O 1
ATOM 6538 N N . SER B 1 371 ? 27.772 91.629 111.816 1.00 23.64 389 SER B N 1
ATOM 6539 C CA . SER B 1 371 ? 28.638 90.757 112.595 1.00 21.37 389 SER B CA 1
ATOM 6540 C C . SER B 1 371 ? 29.980 91.419 112.890 1.00 20.90 389 SER B C 1
ATOM 6541 O O . SER B 1 371 ? 30.243 92.535 112.437 1.00 25.33 389 SER B O 1
ATOM 6544 N N . GLY B 1 372 ? 30.819 90.731 113.656 1.00 19.98 390 GLY B N 1
ATOM 6545 C CA . GLY B 1 372 ? 32.174 91.186 113.905 1.00 22.93 390 GLY B CA 1
ATOM 6546 C C . GLY B 1 372 ? 32.350 92.001 115.175 1.00 20.21 390 GLY B C 1
ATOM 6547 O O . GLY B 1 372 ? 33.388 92.631 115.360 1.00 21.40 390 GLY B O 1
ATOM 6548 N N . ALA B 1 373 ? 31.348 91.971 116.051 1.00 19.90 391 ALA B N 1
ATOM 6549 C CA . ALA B 1 373 ? 31.407 92.738 117.297 1.00 17.82 391 ALA B CA 1
ATOM 6550 C C . ALA B 1 373 ? 32.648 92.390 118.116 1.00 19.40 391 ALA B C 1
ATOM 6551 O O . ALA B 1 373 ? 33.320 93.273 118.642 1.00 17.76 391 ALA B O 1
ATOM 6553 N N . ALA B 1 374 ? 32.963 91.100 118.215 1.00 19.53 392 ALA B N 1
ATOM 6554 C CA . ALA B 1 374 ? 34.081 90.668 119.044 1.00 18.78 392 ALA B CA 1
ATOM 6555 C C . ALA B 1 374 ? 35.412 91.289 118.606 1.00 16.69 392 ALA B C 1
ATOM 6556 O O . ALA B 1 374 ? 36.184 91.776 119.438 1.00 18.83 392 ALA B O 1
ATOM 6558 N N . GLY B 1 375 ? 35.677 91.260 117.300 1.00 19.73 393 GLY B N 1
ATOM 6559 C CA . GLY B 1 375 ? 36.905 91.823 116.769 1.00 20.65 393 GLY B CA 1
ATOM 6560 C C . GLY B 1 375 ? 36.954 93.333 116.925 1.00 16.38 393 GLY B C 1
ATOM 6561 O O . GLY B 1 375 ? 37.994 93.904 117.232 1.00 18.25 393 GLY B O 1
ATOM 6562 N N . TYR B 1 376 ? 35.808 93.966 116.709 1.00 16.88 394 TYR B N 1
ATOM 6563 C CA . TYR B 1 376 ? 35.672 95.413 116.836 1.00 15.45 394 TYR B CA 1
ATOM 6564 C C . TYR B 1 376 ? 35.946 95.832 118.283 1.00 15.97 394 TYR B C 1
ATOM 6565 O O . TYR B 1 376 ? 36.708 96.765 118.545 1.00 16.08 394 TYR B O 1
ATOM 6574 N N . ILE B 1 377 ? 35.344 95.102 119.216 1.00 14.51 395 ILE B N 1
ATOM 6575 C CA . ILE B 1 377 ? 35.508 95.358 120.643 1.00 16.54 395 ILE B CA 1
ATOM 6576 C C . ILE B 1 377 ? 36.949 95.187 121.137 1.00 17.34 395 ILE B C 1
ATOM 6577 O O . ILE B 1 377 ? 37.392 95.882 122.051 1.00 19.75 395 ILE B O 1
ATOM 6582 N N . ALA B 1 378 ? 37.683 94.256 120.528 1.00 17.33 396 ALA B N 1
ATOM 6583 C CA . ALA B 1 378 ? 39.041 93.954 120.974 1.00 20.56 396 ALA B CA 1
ATOM 6584 C C . ALA B 1 378 ? 40.115 94.848 120.347 1.00 17.61 396 ALA B C 1
ATOM 6585 O O . ALA B 1 378 ? 41.268 94.843 120.782 1.00 22.04 396 ALA B O 1
ATOM 6587 N N . ASP B 1 379 ? 39.738 95.615 119.332 1.00 17.80 397 ASP B N 1
ATOM 6588 C CA . ASP B 1 379 ? 40.720 96.384 118.571 1.00 20.14 397 ASP B CA 1
ATOM 6589 C C . ASP B 1 379 ? 41.237 97.607 119.330 1.00 19.33 397 ASP B C 1
ATOM 6590 O O . ASP B 1 379 ? 40.465 98.508 119.670 1.00 17.39 397 ASP B O 1
ATOM 6595 N N . ASN B 1 380 ? 42.543 97.638 119.583 1.00 17.67 398 ASN B N 1
ATOM 6596 C CA . ASN B 1 380 ? 43.184 98.743 120.293 1.00 18.64 398 ASN B CA 1
ATOM 6597 C C . ASN B 1 380 ? 44.133 99.539 119.394 1.00 18.41 398 ASN B C 1
ATOM 6598 O O . ASN B 1 380 ? 45.133 100.087 119.863 1.00 19.78 398 ASN B O 1
ATOM 6603 N N . THR B 1 381 ? 43.804 99.608 118.109 1.00 17.37 399 THR B N 1
ATOM 6604 C CA . THR B 1 381 ? 44.649 100.295 117.137 1.00 19.12 399 THR B CA 1
ATOM 6605 C C . THR B 1 381 ? 43.873 101.341 116.337 1.00 17.26 399 THR B C 1
ATOM 6606 O O . THR B 1 381 ? 44.304 102.494 116.226 1.00 19.74 399 THR B O 1
ATOM 6610 N N . LYS B 1 382 ? 42.729 100.942 115.792 1.00 16.16 400 LYS B N 1
ATOM 6611 C CA . LYS B 1 382 ? 41.944 101.829 114.938 1.00 16.12 400 LYS B CA 1
ATOM 6612 C C . LYS B 1 382 ? 41.432 103.051 115.705 1.00 14.74 400 LYS B C 1
ATOM 6613 O O . LYS B 1 382 ? 40.942 102.940 116.837 1.00 14.74 400 LYS B O 1
ATOM 6619 N N . THR B 1 383 ? 41.559 104.212 115.073 1.00 15.38 401 THR B N 1
ATOM 6620 C CA . THR B 1 383 ? 41.161 105.476 115.676 1.00 16.54 401 THR B CA 1
ATOM 6621 C C . THR B 1 383 ? 40.571 106.377 114.580 1.00 14.04 401 THR B C 1
ATOM 6622 O O . THR B 1 383 ? 40.548 105.997 113.407 1.00 15.20 401 THR B O 1
ATOM 6626 N N . ALA B 1 384 ? 40.065 107.552 114.949 1.00 13.72 402 ALA B N 1
ATOM 6627 C CA . ALA B 1 384 ? 39.409 108.413 113.976 1.00 13.12 402 ALA B CA 1
ATOM 6628 C C . ALA B 1 384 ? 40.329 108.777 112.804 1.00 11.98 402 ALA B C 1
ATOM 6629 O O . ALA B 1 384 ? 41.537 108.948 112.983 1.00 14.08 402 ALA B O 1
ATOM 6631 N N . ALA B 1 385 ? 39.739 108.894 111.618 1.00 11.90 403 ALA B N 1
ATOM 6632 C CA . ALA B 1 385 ? 40.475 109.204 110.395 1.00 12.26 403 ALA B CA 1
ATOM 6633 C C . ALA B 1 385 ? 40.483 110.695 110.070 1.00 16.03 403 ALA B C 1
ATOM 6634 O O . ALA B 1 385 ? 39.574 111.438 110.445 1.00 13.84 403 ALA B O 1
ATOM 6636 N N . ALA B 1 386 ? 41.513 111.132 109.352 1.00 14.76 404 ALA B N 1
ATOM 6637 C CA . ALA B 1 386 ? 41.560 112.498 108.862 1.00 14.40 404 ALA B CA 1
ATOM 6638 C C . ALA B 1 386 ? 40.390 112.738 107.915 1.00 14.96 404 ALA B C 1
ATOM 6639 O O . ALA B 1 386 ? 39.928 111.817 107.238 1.00 14.78 404 ALA B O 1
ATOM 6641 N N . TYR B 1 387 ? 39.897 113.970 107.884 1.00 13.64 405 TYR B N 1
ATOM 6642 C CA . TYR B 1 387 ? 38.778 114.320 107.027 1.00 13.65 405 TYR B CA 1
ATOM 6643 C C . TYR B 1 387 ? 39.233 115.180 105.846 1.00 13.69 405 TYR B C 1
ATOM 6644 O O . TYR B 1 387 ? 39.948 116.169 106.023 1.00 14.53 405 TYR B O 1
ATOM 6653 N N . VAL B 1 388 ? 38.815 114.788 104.644 1.00 14.90 406 VAL B N 1
ATOM 6654 C CA . VAL B 1 388 ? 39.139 115.519 103.422 1.00 16.20 406 VAL B CA 1
ATOM 6655 C C . VAL B 1 388 ? 37.885 115.873 102.631 1.00 14.47 406 VAL B C 1
ATOM 6656 O O . VAL B 1 388 ? 37.052 115.009 102.355 1.00 14.22 406 VAL B O 1
ATOM 6660 N N . ASP B 1 389 ? 37.755 117.148 102.278 1.00 16.00 407 ASP B N 1
ATOM 6661 C CA . ASP B 1 389 ? 36.753 117.606 101.323 1.00 16.25 407 ASP B CA 1
ATOM 6662 C C . ASP B 1 389 ? 37.510 117.801 100.005 1.00 17.84 407 ASP B C 1
ATOM 6663 O O . ASP B 1 389 ? 38.149 118.833 99.814 1.00 17.83 407 ASP B O 1
ATOM 6668 N N . PRO B 1 390 ? 37.456 116.801 99.104 1.00 17.55 408 PRO B N 1
ATOM 6669 C CA . PRO B 1 390 ? 38.377 116.744 97.957 1.00 21.38 408 PRO B CA 1
ATOM 6670 C C . PRO B 1 390 ? 38.524 118.037 97.142 1.00 20.10 408 PRO B C 1
ATOM 6671 O O . PRO B 1 390 ? 39.656 118.432 96.849 1.00 24.78 408 PRO B O 1
ATOM 6675 N N . ASN B 1 391 ? 37.420 118.688 96.791 1.00 19.56 409 ASN B N 1
ATOM 6676 C CA . ASN B 1 391 ? 37.491 119.906 95.978 1.00 21.27 409 ASN B CA 1
ATOM 6677 C C . ASN B 1 391 ? 37.570 121.204 96.785 1.00 24.05 409 ASN B C 1
ATOM 6678 O O . ASN B 1 391 ? 37.713 122.293 96.220 1.00 23.95 409 ASN B O 1
ATOM 6683 N N . PHE B 1 392 ? 37.473 121.087 98.105 1.00 19.01 410 PHE B N 1
ATOM 6684 C CA . PHE B 1 392 ? 37.551 122.245 98.989 1.00 19.46 410 PHE B CA 1
ATOM 6685 C C . PHE B 1 392 ? 38.401 121.923 100.210 1.00 19.74 410 PHE B C 1
ATOM 6686 O O . PHE B 1 392 ? 37.880 121.775 101.324 1.00 17.82 410 PHE B O 1
ATOM 6694 N N . PRO B 1 393 ? 39.722 121.822 100.013 1.00 18.78 411 PRO B N 1
ATOM 6695 C CA . PRO B 1 393 ? 40.640 121.414 101.082 1.00 22.22 411 PRO B CA 1
ATOM 6696 C C . PRO B 1 393 ? 40.643 122.364 102.279 1.00 17.61 411 PRO B C 1
ATOM 6697 O O . PRO B 1 393 ? 41.147 121.982 103.336 1.00 18.98 411 PRO B O 1
ATOM 6701 N N . GLU B 1 394 ? 40.087 123.564 102.135 1.00 18.03 412 GLU B N 1
ATOM 6702 C CA . GLU B 1 394 ? 39.963 124.459 103.281 1.00 18.71 412 GLU B CA 1
ATOM 6703 C C . GLU B 1 394 ? 39.081 123.851 104.374 1.00 18.83 412 GLU B C 1
ATOM 6704 O O . GLU B 1 394 ? 39.114 124.291 105.527 1.00 18.17 412 GLU B O 1
ATOM 6710 N N . ASN B 1 395 ? 38.305 122.833 104.009 1.00 15.09 413 ASN B N 1
ATOM 6711 C CA . ASN B 1 395 ? 37.417 122.162 104.963 1.00 16.17 413 ASN B CA 1
ATOM 6712 C C . ASN B 1 395 ? 38.028 120.920 105.607 1.00 15.05 413 ASN B C 1
ATOM 6713 O O . ASN B 1 395 ? 37.367 120.239 106.398 1.00 15.42 413 ASN B O 1
ATOM 6718 N N . ASN B 1 396 ? 39.284 120.621 105.281 1.00 14.12 414 ASN B N 1
ATOM 6719 C CA . ASN B 1 396 ? 39.962 119.433 105.803 1.00 14.82 414 ASN B CA 1
ATOM 6720 C C . ASN B 1 396 ? 40.268 119.545 107.290 1.00 12.99 414 ASN B C 1
ATOM 6721 O O . ASN B 1 396 ? 40.365 120.652 107.833 1.00 15.86 414 ASN B O 1
ATOM 6726 N N . SER B 1 397 ? 40.438 118.398 107.946 1.00 13.92 415 SER B N 1
ATOM 6727 C CA . SER B 1 397 ? 40.891 118.386 109.334 1.00 14.06 415 SER B CA 1
ATOM 6728 C C . SER B 1 397 ? 41.621 117.105 109.700 1.00 13.63 415 SER B C 1
ATOM 6729 O O . SER B 1 397 ? 41.264 116.021 109.230 1.00 13.81 415 SER B O 1
ATOM 6732 N N . ASP B 1 398 ? 42.633 117.238 110.553 1.00 14.63 416 ASP B N 1
ATOM 6733 C CA . ASP B 1 398 ? 43.185 116.094 111.264 1.00 14.53 416 ASP B CA 1
ATOM 6734 C C . ASP B 1 398 ? 42.073 115.546 112.162 1.00 13.63 416 ASP B C 1
ATOM 6735 O O . ASP B 1 398 ? 41.166 116.289 112.546 1.00 14.79 416 ASP B O 1
ATOM 6740 N N . PRO B 1 399 ? 42.136 114.251 112.500 1.00 12.16 417 PRO B N 1
ATOM 6741 C CA . PRO B 1 399 ? 41.083 113.694 113.359 1.00 12.89 417 PRO B CA 1
ATOM 6742 C C . PRO B 1 399 ? 41.120 114.306 114.755 1.00 13.75 417 PRO B C 1
ATOM 6743 O O . PRO B 1 399 ? 42.182 114.702 115.232 1.00 15.04 417 PRO B O 1
ATOM 6747 N N . VAL B 1 400 ? 39.962 114.377 115.401 1.00 11.79 418 VAL B N 1
ATOM 6748 C CA . VAL B 1 400 ? 39.889 114.919 116.755 1.00 12.21 418 VAL B CA 1
ATOM 6749 C C . VAL B 1 400 ? 39.446 113.899 117.821 1.00 12.98 418 VAL B C 1
ATOM 6750 O O . VAL B 1 400 ? 39.791 114.054 118.988 1.00 13.05 418 VAL B O 1
ATOM 6754 N N . ASN B 1 401 ? 38.699 112.862 117.439 1.00 11.93 419 ASN B N 1
ATOM 6755 C CA . ASN B 1 401 ? 38.278 111.867 118.432 1.00 10.47 419 ASN B CA 1
ATOM 6756 C C . ASN B 1 401 ? 39.269 110.709 118.443 1.00 11.82 419 ASN B C 1
ATOM 6757 O O . ASN B 1 401 ? 39.048 109.649 117.841 1.00 12.81 419 ASN B O 1
ATOM 6762 N N . ASN B 1 402 ? 40.385 110.948 119.116 1.00 12.01 420 ASN B N 1
ATOM 6763 C CA . ASN B 1 402 ? 41.547 110.091 118.989 1.00 13.08 420 ASN B CA 1
ATOM 6764 C C . ASN B 1 402 ? 41.593 109.081 120.112 1.00 13.43 420 ASN B C 1
ATOM 6765 O O . ASN B 1 402 ? 42.354 109.217 121.067 1.00 20.14 420 ASN B O 1
ATOM 6770 N N . VAL B 1 403 ? 40.729 108.081 119.992 1.00 11.73 421 VAL B N 1
ATOM 6771 C CA . VAL B 1 403 ? 40.586 107.036 120.986 1.00 13.25 421 VAL B CA 1
ATOM 6772 C C . VAL B 1 403 ? 40.217 105.738 120.265 1.00 13.38 421 VAL B C 1
ATOM 6773 O O . VAL B 1 403 ? 39.525 105.755 119.246 1.00 12.11 421 VAL B O 1
ATOM 6777 N N . THR B 1 404 ? 40.708 104.613 120.767 1.00 14.12 422 THR B N 1
ATOM 6778 C CA . THR B 1 404 ? 40.375 103.323 120.177 1.00 11.97 422 THR B CA 1
ATOM 6779 C C . THR B 1 404 ? 39.114 102.762 120.831 1.00 12.21 422 THR B C 1
ATOM 6780 O O . THR B 1 404 ? 38.628 103.299 121.844 1.00 12.94 422 THR B O 1
ATOM 6784 N N . VAL B 1 405 ? 38.591 101.677 120.273 1.00 12.25 423 VAL B N 1
ATOM 6785 C CA . VAL B 1 405 ? 37.430 101.012 120.857 1.00 12.48 423 VAL B CA 1
ATOM 6786 C C . VAL B 1 405 ? 37.786 100.209 122.112 1.00 14.40 423 VAL B C 1
ATOM 6787 O O . VAL B 1 405 ? 37.066 100.253 123.113 1.00 14.90 423 VAL B O 1
ATOM 6791 N N . ALA B 1 406 ? 38.893 99.475 122.066 1.00 14.38 424 ALA B N 1
ATOM 6792 C CA . ALA B 1 406 ? 39.202 98.511 123.125 1.00 15.66 424 ALA B CA 1
ATOM 6793 C C . ALA B 1 406 ? 39.270 99.125 124.520 1.00 14.80 424 ALA B C 1
ATOM 6794 O O . ALA B 1 406 ? 39.923 100.149 124.738 1.00 14.79 424 ALA B O 1
ATOM 6796 N N . TRP B 1 407 ? 38.616 98.473 125.475 1.00 15.04 425 TRP B N 1
ATOM 6797 C CA . TRP B 1 407 ? 38.706 98.898 126.863 1.00 14.82 425 TRP B CA 1
ATOM 6798 C C . TRP B 1 407 ? 40.126 98.737 127.383 1.00 16.55 425 TRP B C 1
ATOM 6799 O O . TRP B 1 407 ? 40.772 97.705 127.150 1.00 18.75 425 TRP B O 1
ATOM 6810 N N . ASP B 1 408 ? 40.603 99.759 128.081 1.00 17.08 426 ASP B N 1
ATOM 6811 C CA . ASP B 1 408 ? 41.890 99.724 128.755 1.00 18.07 426 ASP B CA 1
ATOM 6812 C C . ASP B 1 408 ? 41.641 100.070 130.212 1.00 18.09 426 ASP B C 1
ATOM 6813 O O . ASP B 1 408 ? 41.270 101.196 130.530 1.00 16.27 426 ASP B O 1
ATOM 6818 N N . ALA B 1 409 ? 41.832 99.098 131.100 1.00 19.01 427 ALA B N 1
ATOM 6819 C CA . ALA B 1 409 ? 41.577 99.306 132.519 1.00 18.37 427 ALA B CA 1
ATOM 6820 C C . ALA B 1 409 ? 42.493 100.360 133.132 1.00 16.79 427 ALA B C 1
ATOM 6821 O O . ALA B 1 409 ? 42.156 100.955 134.151 1.00 18.70 427 ALA B O 1
ATOM 6823 N N . ALA B 1 410 ? 43.644 100.596 132.505 1.00 17.23 428 ALA B N 1
ATOM 6824 C CA . ALA B 1 410 ? 44.629 101.543 133.027 1.00 17.91 428 ALA B CA 1
ATOM 6825 C C . ALA B 1 410 ? 44.407 102.968 132.533 1.00 18.33 428 ALA B C 1
ATOM 6826 O O . ALA B 1 410 ? 45.114 103.892 132.938 1.00 19.22 428 ALA B O 1
ATOM 6828 N N . ALA B 1 411 ? 43.442 103.145 131.640 1.00 18.25 429 ALA B N 1
ATOM 6829 C CA . ALA B 1 411 ? 43.166 104.471 131.104 1.00 16.58 429 ALA B CA 1
ATOM 6830 C C . ALA B 1 411 ? 42.576 105.385 132.172 1.00 15.16 429 ALA B C 1
ATOM 6831 O O . ALA B 1 411 ? 42.032 104.918 133.172 1.00 15.57 429 ALA B O 1
ATOM 6833 N N . THR B 1 412 ? 42.690 106.691 131.952 1.00 14.58 430 THR B N 1
ATOM 6834 C CA . THR B 1 412 ? 42.095 107.668 132.853 1.00 14.47 430 THR B CA 1
ATOM 6835 C C . THR B 1 412 ? 40.572 107.588 132.789 1.00 13.51 430 THR B C 1
ATOM 6836 O O . THR B 1 412 ? 40.003 107.061 131.825 1.00 12.99 430 THR B O 1
ATOM 6840 N N . ASN B 1 413 ? 39.919 108.120 133.814 1.00 12.53 431 ASN B N 1
ATOM 6841 C CA . ASN B 1 413 ? 38.460 108.187 133.817 1.00 11.85 431 ASN B CA 1
ATOM 6842 C C . ASN B 1 413 ? 37.919 108.966 132.620 1.00 11.29 431 ASN B C 1
ATOM 6843 O O . ASN B 1 413 ? 36.900 108.585 132.048 1.00 10.74 431 ASN B O 1
ATOM 6848 N N . GLU B 1 414 ? 38.612 110.031 132.226 1.00 10.65 432 GLU B N 1
ATOM 6849 C CA . GLU B 1 414 ? 38.202 110.802 131.050 1.00 10.12 432 GLU B CA 1
ATOM 6850 C C . GLU B 1 414 ? 38.252 109.978 129.762 1.00 11.68 432 GLU B C 1
ATOM 6851 O O . GLU B 1 414 ? 37.331 110.043 128.953 1.00 10.86 432 GLU B O 1
ATOM 6857 N N . VAL B 1 415 ? 39.314 109.200 129.569 1.00 10.80 433 VAL B N 1
ATOM 6858 C CA . VAL B 1 415 ? 39.428 108.372 128.368 1.00 10.60 433 VAL B CA 1
ATOM 6859 C C . VAL B 1 415 ? 38.397 107.238 128.396 1.00 10.17 433 VAL B C 1
ATOM 6860 O O . VAL B 1 415 ? 37.780 106.916 127.366 1.00 10.65 433 VAL B O 1
ATOM 6864 N N . LYS B 1 416 ? 38.184 106.655 129.577 1.00 10.34 434 LYS B N 1
ATOM 6865 C CA . LYS B 1 416 ? 37.123 105.660 129.732 1.00 10.16 434 LYS B CA 1
ATOM 6866 C C . LYS B 1 416 ? 35.756 106.235 129.348 1.00 9.21 434 LYS B C 1
ATOM 6867 O O . LYS B 1 416 ? 35.003 105.623 128.583 1.00 9.97 434 LYS B O 1
ATOM 6873 N N . LEU B 1 417 ? 35.439 107.417 129.871 1.00 9.51 435 LEU B N 1
ATOM 6874 C CA . LEU B 1 417 ? 34.193 108.085 129.513 1.00 8.98 435 LEU B CA 1
ATOM 6875 C C . LEU B 1 417 ? 34.142 108.407 128.017 1.00 8.66 435 LEU B C 1
ATOM 6876 O O . LEU B 1 417 ? 33.111 108.219 127.381 1.00 8.81 435 LEU B O 1
ATOM 6881 N N . GLN B 1 418 ? 35.256 108.861 127.447 1.00 8.66 436 GLN B N 1
ATOM 6882 C CA . GLN B 1 418 ? 35.287 109.158 126.018 1.00 9.08 436 GLN B CA 1
ATOM 6883 C C . GLN B 1 418 ? 34.962 107.912 125.178 1.00 9.71 436 GLN B C 1
ATOM 6884 O O . GLN B 1 418 ? 34.240 107.999 124.176 1.00 9.99 436 GLN B O 1
ATOM 6890 N N . LYS B 1 419 ? 35.475 106.750 125.579 1.00 10.14 437 LYS B N 1
ATOM 6891 C CA . LYS B 1 419 ? 35.145 105.515 124.871 1.00 9.62 437 LYS B CA 1
ATOM 6892 C C . LYS B 1 419 ? 33.654 105.195 124.973 1.00 8.91 437 LYS B C 1
ATOM 6893 O O . LYS B 1 419 ? 32.996 104.913 123.969 1.00 9.28 437 LYS B O 1
ATOM 6899 N N . ILE B 1 420 ? 33.127 105.246 126.191 1.00 8.55 438 ILE B N 1
ATOM 6900 C CA . ILE B 1 420 ? 31.713 104.978 126.413 1.00 8.78 438 ILE B CA 1
ATOM 6901 C C . ILE B 1 420 ? 30.825 105.912 125.582 1.00 8.18 438 ILE B C 1
ATOM 6902 O O . ILE B 1 420 ? 29.930 105.452 124.870 1.00 8.91 438 ILE B O 1
ATOM 6907 N N . ILE B 1 421 ? 31.072 107.221 125.654 1.00 7.78 439 ILE B N 1
ATOM 6908 C CA . ILE B 1 421 ? 30.215 108.151 124.955 1.00 7.63 439 ILE B CA 1
ATOM 6909 C C . ILE B 1 421 ? 30.388 108.044 123.437 1.00 8.91 439 ILE B C 1
ATOM 6910 O O . ILE B 1 421 ? 29.426 108.222 122.696 1.00 8.60 439 ILE B O 1
ATOM 6915 N N . THR B 1 422 ? 31.602 107.763 122.968 1.00 8.61 440 THR B N 1
ATOM 6916 C CA . THR B 1 422 ? 31.795 107.546 121.531 1.00 8.41 440 THR B CA 1
ATOM 6917 C C . THR B 1 422 ? 30.913 106.412 121.016 1.00 8.65 440 THR B C 1
ATOM 6918 O O . THR B 1 422 ? 30.215 106.554 120.005 1.00 8.44 440 THR B O 1
ATOM 6922 N N . GLN B 1 423 ? 30.929 105.286 121.723 1.00 8.71 441 GLN B N 1
ATOM 6923 C CA . GLN B 1 423 ? 30.116 104.146 121.308 1.00 8.81 441 GLN B CA 1
ATOM 6924 C C . GLN B 1 423 ? 28.620 104.416 121.463 1.00 9.16 441 GLN B C 1
ATOM 6925 O O . GLN B 1 423 ? 27.807 103.982 120.642 1.00 9.48 441 GLN B O 1
ATOM 6931 N N . LYS B 1 424 ? 28.265 105.153 122.507 1.00 7.96 442 LYS B N 1
ATOM 6932 C CA . LYS B 1 424 ? 26.899 105.579 122.724 1.00 9.09 442 LYS B CA 1
ATOM 6933 C C . LYS B 1 424 ? 26.416 106.451 121.554 1.00 9.00 442 LYS B C 1
ATOM 6934 O O . LYS B 1 424 ? 25.316 106.273 121.025 1.00 8.73 442 LYS B O 1
ATOM 6940 N N . TRP B 1 425 ? 27.265 107.385 121.145 1.00 8.28 443 TRP B N 1
ATOM 6941 C CA . TRP B 1 425 ? 26.977 108.291 120.036 1.00 7.18 443 TRP B CA 1
ATOM 6942 C C . TRP B 1 425 ? 26.777 107.502 118.737 1.00 7.46 443 TRP B C 1
ATOM 6943 O O . TRP B 1 425 ? 25.814 107.746 117.999 1.00 8.18 443 TRP B O 1
ATOM 6954 N N . ILE B 1 426 ? 27.659 106.548 118.463 1.00 8.33 444 ILE B N 1
ATOM 6955 C CA . ILE B 1 426 ? 27.478 105.744 117.255 1.00 9.45 444 ILE B CA 1
ATOM 6956 C C . ILE B 1 426 ? 26.153 104.965 117.317 1.00 7.82 444 ILE B C 1
ATOM 6957 O O . ILE B 1 426 ? 25.379 104.961 116.364 1.00 9.14 444 ILE B O 1
ATOM 6962 N N . ALA B 1 427 ? 25.878 104.330 118.452 1.00 8.07 445 ALA B N 1
ATOM 6963 C CA . ALA B 1 427 ? 24.682 103.501 118.580 1.00 7.93 445 ALA B CA 1
ATOM 6964 C C . ALA B 1 427 ? 23.387 104.289 118.448 1.00 8.40 445 ALA B C 1
ATOM 6965 O O . ALA B 1 427 ? 22.376 103.752 117.997 1.00 9.75 445 ALA B O 1
ATOM 6967 N N . GLY B 1 428 ? 23.404 105.567 118.842 1.00 8.75 446 GLY B N 1
ATOM 6968 C CA . GLY B 1 428 ? 22.185 106.354 118.892 1.00 9.18 446 GLY B CA 1
ATOM 6969 C C . GLY B 1 428 ? 21.763 107.017 117.590 1.00 8.54 446 GLY B C 1
ATOM 6970 O O . GLY B 1 428 ? 20.690 107.622 117.527 1.00 9.97 446 GLY B O 1
ATOM 6971 N N . PHE B 1 429 ? 22.592 106.904 116.558 1.00 8.76 447 PHE B N 1
ATOM 6972 C CA . PHE B 1 429 ? 22.257 107.479 115.257 1.00 9.56 447 PHE B CA 1
ATOM 6973 C C . PHE B 1 429 ? 20.935 106.873 114.779 1.00 10.97 447 PHE B C 1
ATOM 6974 O O . PHE B 1 429 ? 20.723 105.671 114.954 1.00 11.04 447 PHE B O 1
ATOM 6982 N N . PRO B 1 430 ? 20.047 107.683 114.165 1.00 10.40 448 PRO B N 1
ATOM 6983 C CA . PRO B 1 430 ? 20.166 109.093 113.761 1.00 10.68 448 PRO B CA 1
ATOM 6984 C C . PRO B 1 430 ? 19.508 110.106 114.719 1.00 11.90 448 PRO B C 1
ATOM 6985 O O . PRO B 1 430 ? 19.172 111.218 114.294 1.00 11.89 448 PRO B O 1
ATOM 6989 N N . GLU B 1 431 ? 19.339 109.746 115.989 1.00 11.32 449 GLU B N 1
ATOM 6990 C CA . GLU B 1 431 ? 18.621 110.601 116.942 1.00 10.49 449 GLU B CA 1
ATOM 6991 C C . GLU B 1 431 ? 19.517 111.698 117.548 1.00 9.34 449 GLU B C 1
ATOM 6992 O O . GLU B 1 431 ? 20.114 111.544 118.627 1.00 10.28 449 GLU B O 1
ATOM 6998 N N . GLY B 1 432 ? 19.590 112.811 116.833 1.00 10.26 450 GLY B N 1
ATOM 6999 C CA . GLY B 1 432 ? 20.533 113.863 117.157 1.00 9.92 450 GLY B CA 1
ATOM 7000 C C . GLY B 1 432 ? 20.314 114.579 118.472 1.00 8.98 450 GLY B C 1
ATOM 7001 O O . GLY B 1 432 ? 21.269 115.097 119.037 1.00 8.72 450 GLY B O 1
ATOM 7002 N N . GLN B 1 433 ? 19.081 114.643 118.961 1.00 7.87 451 GLN B N 1
ATOM 7003 C CA . GLN B 1 433 ? 18.808 115.406 120.172 1.00 7.98 451 GLN B CA 1
ATOM 7004 C C . GLN B 1 433 ? 19.532 114.834 121.385 1.00 7.74 451 GLN B C 1
ATOM 7005 O O . GLN B 1 433 ? 20.203 115.566 122.118 1.00 8.21 451 GLN B O 1
ATOM 7011 N N . GLU B 1 434 ? 19.429 113.531 121.602 1.00 7.73 452 GLU B N 1
ATOM 7012 C CA . GLU B 1 434 ? 20.120 112.946 122.739 1.00 7.31 452 GLU B CA 1
ATOM 7013 C C . GLU B 1 434 ? 21.633 113.075 122.592 1.00 9.00 452 GLU B C 1
ATOM 7014 O O . GLU B 1 434 ? 22.337 113.333 123.575 1.00 8.59 452 GLU B O 1
ATOM 7020 N N . ALA B 1 435 ? 22.143 112.891 121.377 1.00 8.13 453 ALA B N 1
ATOM 7021 C CA . ALA B 1 435 ? 23.577 113.033 121.138 1.00 8.17 453 ALA B CA 1
ATOM 7022 C C . ALA B 1 435 ? 24.074 114.450 121.425 1.00 7.32 453 ALA B C 1
ATOM 7023 O O . ALA B 1 435 ? 25.163 114.622 121.973 1.00 7.69 453 ALA B O 1
ATOM 7025 N N . TRP B 1 436 ? 23.281 115.458 121.053 1.00 7.10 454 TRP B N 1
ATOM 7026 C CA . TRP B 1 436 ? 23.613 116.855 121.346 1.00 6.80 454 TRP B CA 1
ATOM 7027 C C . TRP B 1 436 ? 23.631 117.114 122.858 1.00 7.09 454 TRP B C 1
ATOM 7028 O O . TRP B 1 436 ? 24.539 117.776 123.378 1.00 7.57 454 TRP B O 1
ATOM 7039 N N . SER B 1 437 ? 22.647 116.590 123.574 1.00 7.07 455 SER B N 1
ATOM 7040 C CA . SER B 1 437 ? 22.641 116.742 125.030 1.00 6.89 455 SER B CA 1
ATOM 7041 C C . SER B 1 437 ? 23.848 116.062 125.689 1.00 8.05 455 SER B C 1
ATOM 7042 O O . SER B 1 437 ? 24.500 116.654 126.563 1.00 7.54 455 SER B O 1
ATOM 7045 N N . ASP B 1 438 ? 24.159 114.836 125.267 1.00 7.24 456 ASP B N 1
ATOM 7046 C CA . ASP B 1 438 ? 25.298 114.099 125.802 1.00 7.28 456 ASP B CA 1
ATOM 7047 C C . ASP B 1 438 ? 26.609 114.798 125.458 1.00 8.02 456 ASP B C 1
ATOM 7048 O O . ASP B 1 438 ? 27.536 114.833 126.275 1.00 8.37 456 ASP B O 1
ATOM 7053 N N . TYR B 1 439 ? 26.690 115.388 124.266 1.00 7.76 457 TYR B N 1
ATOM 7054 C CA . TYR B 1 439 ? 27.889 116.116 123.867 1.00 6.94 457 TYR B CA 1
ATOM 7055 C C . TYR B 1 439 ? 28.062 117.374 124.708 1.00 6.93 457 TYR B C 1
ATOM 7056 O O . TYR B 1 439 ? 29.177 117.702 125.140 1.00 7.95 457 TYR B O 1
ATOM 7065 N N . ARG B 1 440 ? 26.970 118.102 124.927 1.00 7.42 458 ARG B N 1
ATOM 7066 C CA . ARG B 1 440 ? 27.046 119.268 125.804 1.00 6.83 458 ARG B CA 1
ATOM 7067 C C . ARG B 1 440 ? 27.536 118.869 127.192 1.00 6.99 458 ARG B C 1
ATOM 7068 O O . ARG B 1 440 ? 28.451 119.489 127.745 1.00 7.95 458 ARG B O 1
ATOM 7076 N N . ARG B 1 441 ? 26.960 117.817 127.758 1.00 6.77 459 ARG B N 1
ATOM 7077 C CA . ARG B 1 441 ? 27.346 117.424 129.109 1.00 7.45 459 ARG B CA 1
ATOM 7078 C C . ARG B 1 441 ? 28.796 116.949 129.213 1.00 7.66 459 ARG B C 1
ATOM 7079 O O . ARG B 1 441 ? 29.515 117.356 130.129 1.00 8.56 459 ARG B O 1
ATOM 7087 N N . THR B 1 442 ? 29.226 116.094 128.280 1.00 7.22 460 THR B N 1
ATOM 7088 C CA . THR B 1 442 ? 30.494 115.375 128.436 1.00 8.17 460 THR B CA 1
ATOM 7089 C C . THR B 1 442 ? 31.646 115.895 127.582 1.00 8.84 460 THR B C 1
ATOM 7090 O O . THR B 1 442 ? 32.807 115.598 127.872 1.00 8.82 460 THR B O 1
ATOM 7094 N N . GLY B 1 443 ? 31.330 116.611 126.507 1.00 7.50 461 GLY B N 1
ATOM 7095 C CA . GLY B 1 443 ? 32.328 117.016 125.528 1.00 8.45 461 GLY B CA 1
ATOM 7096 C C . GLY B 1 443 ? 32.735 115.894 124.576 1.00 7.98 461 GLY B C 1
ATOM 7097 O O . GLY B 1 443 ? 33.694 116.046 123.818 1.00 8.98 461 GLY B O 1
ATOM 7098 N N . TYR B 1 444 ? 32.004 114.779 124.598 1.00 7.29 462 TYR B N 1
ATOM 7099 C CA . TYR B 1 444 ? 32.353 113.614 123.779 1.00 8.12 462 TYR B CA 1
ATOM 7100 C C . TYR B 1 444 ? 31.196 113.201 122.872 1.00 8.70 462 TYR B C 1
ATOM 7101 O O . TYR B 1 444 ? 30.030 113.491 123.170 1.00 8.13 462 TYR B O 1
ATOM 7110 N N . PRO B 1 445 ? 31.511 112.559 121.739 1.00 8.02 463 PRO B N 1
ATOM 7111 C CA . PRO B 1 445 ? 32.870 112.433 121.208 1.00 7.90 463 PRO B CA 1
ATOM 7112 C C . PRO B 1 445 ? 33.386 113.814 120.810 1.00 8.39 463 PRO B C 1
ATOM 7113 O O . PRO B 1 445 ? 32.595 114.756 120.680 1.00 8.80 463 PRO B O 1
ATOM 7117 N N . LYS B 1 446 ? 34.696 113.941 120.628 1.00 9.40 464 LYS B N 1
ATOM 7118 C CA . LYS B 1 446 ? 35.245 115.175 120.080 1.00 8.97 464 LYS B CA 1
ATOM 7119 C C . LYS B 1 446 ? 34.716 115.376 118.666 1.00 9.45 464 LYS B C 1
ATOM 7120 O O . LYS B 1 446 ? 34.697 114.418 117.868 1.00 10.05 464 LYS B O 1
ATOM 7126 N N . LEU B 1 447 ? 34.293 116.606 118.365 1.00 8.85 465 LEU B N 1
ATOM 7127 C CA . LEU B 1 447 ? 33.705 116.963 117.071 1.00 9.90 465 LEU B CA 1
ATOM 7128 C C . LEU B 1 447 ? 34.517 118.058 116.390 1.00 10.53 465 LEU B C 1
ATOM 7129 O O . LEU B 1 447 ? 35.163 118.875 117.053 1.00 11.40 465 LEU B O 1
ATOM 7134 N N . PHE B 1 448 ? 34.461 118.109 115.062 1.00 9.66 466 PHE B N 1
ATOM 7135 C CA . PHE B 1 448 ? 35.159 119.174 114.343 1.00 9.76 466 PHE B CA 1
ATOM 7136 C C . PHE B 1 448 ? 34.498 120.529 114.599 1.00 10.59 466 PHE B C 1
ATOM 7137 O O . PHE B 1 448 ? 33.290 120.683 114.432 1.00 10.67 466 PHE B O 1
ATOM 7145 N N . PRO B 1 449 ? 35.292 121.542 114.968 1.00 9.73 467 PRO B N 1
ATOM 7146 C CA . PRO B 1 449 ? 34.695 122.862 115.222 1.00 11.59 467 PRO B CA 1
ATOM 7147 C C . PRO B 1 449 ? 34.248 123.525 113.928 1.00 10.02 467 PRO B C 1
ATOM 7148 O O . PRO B 1 449 ? 34.833 123.238 112.877 1.00 12.46 467 PRO B O 1
ATOM 7152 N N . VAL B 1 450 ? 33.238 124.387 113.982 1.00 9.54 468 VAL B N 1
ATOM 7153 C CA . VAL B 1 450 ? 32.841 125.134 112.789 1.00 10.31 468 VAL B CA 1
ATOM 7154 C C . VAL B 1 450 ? 33.979 126.031 112.286 1.00 11.34 468 VAL B C 1
ATOM 7155 O O . VAL B 1 450 ? 34.866 126.432 113.050 1.00 11.60 468 VAL B O 1
ATOM 7159 N N . LEU B 1 451 ? 33.946 126.318 110.984 1.00 11.50 469 LEU B N 1
ATOM 7160 C CA . LEU B 1 451 ? 34.904 127.232 110.354 1.00 12.42 469 LEU B CA 1
ATOM 7161 C C . LEU B 1 451 ? 34.324 128.632 110.210 1.00 13.53 469 LEU B C 1
ATOM 7162 O O . LEU B 1 451 ? 35.068 129.607 110.076 1.00 16.08 469 LEU B O 1
ATOM 7167 N N . LYS B 1 452 ? 33.002 128.737 110.229 1.00 11.04 470 LYS B N 1
ATOM 7168 C CA . LYS B 1 452 ? 32.322 130.021 110.139 1.00 12.13 470 LYS B CA 1
ATOM 7169 C C . LYS B 1 452 ? 31.379 130.155 111.325 1.00 13.42 470 LYS B C 1
ATOM 7170 O O . LYS B 1 452 ? 30.552 129.280 111.566 1.00 13.15 470 LYS B O 1
ATOM 7176 N N . ASN B 1 453 ? 31.515 131.250 112.060 1.00 11.77 471 ASN B N 1
ATOM 7177 C CA . ASN B 1 453 ? 30.706 131.514 113.245 1.00 10.74 471 ASN B CA 1
ATOM 7178 C C . ASN B 1 453 ? 30.121 132.915 113.123 1.00 11.78 471 ASN B C 1
ATOM 7179 O O . ASN B 1 453 ? 30.824 133.922 113.301 1.00 13.57 471 ASN B O 1
ATOM 7184 N N . TYR B 1 454 ? 28.837 132.980 112.803 1.00 11.47 472 TYR B N 1
ATOM 7185 C CA . TYR B 1 454 ? 28.153 134.241 112.554 1.00 14.33 472 TYR B CA 1
ATOM 7186 C C . TYR B 1 454 ? 27.268 134.646 113.732 1.00 13.23 472 TYR B C 1
ATOM 7187 O O . TYR B 1 454 ? 26.277 135.356 113.574 1.00 15.27 472 TYR B O 1
ATOM 7196 N N . SER B 1 455 ? 27.647 134.211 114.931 1.00 11.52 473 SER B N 1
ATOM 7197 C CA . SER B 1 455 ? 26.856 134.495 116.122 1.00 13.09 473 SER B CA 1
ATOM 7198 C C . SER B 1 455 ? 27.093 135.877 116.726 1.00 15.38 473 SER B C 1
ATOM 7199 O O . SER B 1 455 ? 26.453 136.227 117.715 1.00 17.42 473 SER B O 1
ATOM 7202 N N . GLY B 1 456 ? 28.023 136.643 116.162 1.00 15.37 474 GLY B N 1
ATOM 7203 C CA . GLY B 1 456 ? 28.346 137.953 116.714 1.00 15.29 474 GLY B CA 1
ATOM 7204 C C . GLY B 1 456 ? 28.920 137.891 118.119 1.00 16.66 474 GLY B C 1
ATOM 7205 O O . GLY B 1 456 ? 28.791 138.840 118.904 1.00 21.52 474 GLY B O 1
ATOM 7206 N N . GLY B 1 457 ? 29.544 136.768 118.453 1.00 13.27 475 GLY B N 1
ATOM 7207 C CA . GLY B 1 457 ? 30.175 136.609 119.751 1.00 14.49 475 GLY B CA 1
ATOM 7208 C C . GLY B 1 457 ? 29.331 135.901 120.798 1.00 13.23 475 GLY B C 1
ATOM 7209 O O . GLY B 1 457 ? 29.843 135.553 121.863 1.00 18.44 475 GLY B O 1
ATOM 7210 N N . ALA B 1 458 ? 28.049 135.691 120.509 1.00 13.64 476 ALA B N 1
ATOM 7211 C CA . ALA B 1 458 ? 27.140 135.088 121.485 1.00 14.02 476 ALA B CA 1
ATOM 7212 C C . ALA B 1 458 ? 27.382 133.592 121.690 1.00 12.13 476 ALA B C 1
ATOM 7213 O O . ALA B 1 458 ? 27.064 133.061 122.741 1.00 11.87 476 ALA B O 1
ATOM 7215 N N . ILE B 1 459 ? 27.923 132.921 120.679 1.00 10.29 477 ILE B N 1
ATOM 7216 C CA . ILE B 1 459 ? 28.155 131.478 120.727 1.00 10.10 477 ILE B CA 1
ATOM 7217 C C . ILE B 1 459 ? 29.616 131.215 120.382 1.00 9.59 477 ILE B C 1
ATOM 7218 O O . ILE B 1 459 ? 30.120 131.757 119.387 1.00 11.31 477 ILE B O 1
ATOM 7223 N N . THR B 1 460 ? 30.311 130.434 121.202 1.00 9.52 478 THR B N 1
ATOM 7224 C CA . THR B 1 460 ? 31.716 130.145 120.930 1.00 9.75 478 THR B CA 1
ATOM 7225 C C . THR B 1 460 ? 31.884 129.040 119.893 1.00 10.86 478 THR B C 1
ATOM 7226 O O . THR B 1 460 ? 31.047 128.138 119.770 1.00 9.71 478 THR B O 1
ATOM 7230 N N . THR B 1 461 ? 32.983 129.105 119.151 1.00 10.92 479 THR B N 1
ATOM 7231 C CA . THR B 1 461 ? 33.357 128.029 118.249 1.00 10.34 479 THR B CA 1
ATOM 7232 C C . THR B 1 461 ? 33.737 126.775 119.036 1.00 10.94 479 THR B C 1
ATOM 7233 O O . THR B 1 461 ? 33.378 125.671 118.645 1.00 11.23 479 THR B O 1
ATOM 7237 N N . GLU B 1 462 ? 34.445 126.928 120.157 1.00 10.86 480 GLU B N 1
ATOM 7238 C CA . GLU B 1 462 ? 34.895 125.746 120.886 1.00 12.60 480 GLU B CA 1
ATOM 7239 C C . GLU B 1 462 ? 33.734 124.940 121.466 1.00 9.69 480 GLU B C 1
ATOM 7240 O O . GLU B 1 462 ? 33.724 123.713 121.374 1.00 12.07 480 GLU B O 1
ATOM 7246 N N . PHE B 1 463 ? 32.764 125.632 122.066 1.00 9.93 481 PHE B N 1
ATOM 7247 C CA . PHE B 1 463 ? 31.692 124.937 122.779 1.00 9.79 481 PHE B CA 1
ATOM 7248 C C . PHE B 1 463 ? 30.388 124.858 121.991 1.00 9.45 481 PHE B C 1
ATOM 7249 O O . PHE B 1 463 ? 29.515 124.064 122.326 1.00 10.56 481 PHE B O 1
ATOM 7257 N N . GLY B 1 464 ? 30.267 125.657 120.935 1.00 8.53 482 GLY B N 1
ATOM 7258 C CA . GLY B 1 464 ? 29.094 125.571 120.088 1.00 9.56 482 GLY B CA 1
ATOM 7259 C C . GLY B 1 464 ? 27.797 125.942 120.777 1.00 9.03 482 GLY B C 1
ATOM 7260 O O . GLY B 1 464 ? 27.781 126.625 121.807 1.00 8.86 482 GLY B O 1
ATOM 7261 N N . VAL B 1 465 ? 26.692 125.505 120.187 1.00 7.76 483 VAL B N 1
ATOM 7262 C CA . VAL B 1 465 ? 25.373 125.921 120.646 1.00 7.08 483 VAL B CA 1
ATOM 7263 C C . VAL B 1 465 ? 25.030 125.176 121.924 1.00 7.28 483 VAL B C 1
ATOM 7264 O O . VAL B 1 465 ? 25.046 123.944 121.961 1.00 7.80 483 VAL B O 1
ATOM 7268 N N . ARG B 1 466 ? 24.753 125.928 122.985 1.00 6.85 484 ARG B N 1
ATOM 7269 C CA . ARG B 1 466 ? 24.418 125.328 124.279 1.00 6.44 484 ARG B CA 1
ATOM 7270 C C . ARG B 1 466 ? 22.908 125.263 124.521 1.00 6.91 484 ARG B C 1
ATOM 7271 O O . ARG B 1 466 ? 22.446 124.481 125.355 1.00 6.57 484 ARG B O 1
ATOM 7279 N N . ARG B 1 467 ? 22.140 126.091 123.815 1.00 7.14 485 ARG B N 1
ATOM 7280 C CA . ARG B 1 467 ? 20.684 126.083 123.939 1.00 6.45 485 ARG B CA 1
ATOM 7281 C C . ARG B 1 467 ? 20.111 126.880 122.787 1.00 7.17 485 ARG B C 1
ATOM 7282 O O . ARG B 1 467 ? 20.851 127.532 122.034 1.00 7.96 485 ARG B O 1
ATOM 7290 N N . ILE B 1 468 ? 18.791 126.828 122.658 1.00 7.79 486 ILE B N 1
ATOM 7291 C CA . ILE B 1 468 ? 18.083 127.704 121.727 1.00 8.07 486 ILE B CA 1
ATOM 7292 C C . ILE B 1 468 ? 17.325 128.766 122.530 1.00 8.11 486 ILE B C 1
ATOM 7293 O O . ILE B 1 468 ? 16.815 128.498 123.621 1.00 8.76 486 ILE B O 1
ATOM 7298 N N . ASN B 1 469 ? 17.287 129.981 121.991 1.00 8.68 487 ASN B N 1
ATOM 7299 C CA . ASN B 1 469 ? 16.625 131.106 122.642 1.00 8.82 487 ASN B CA 1
ATOM 7300 C C . ASN B 1 469 ? 15.101 130.996 122.582 1.00 8.38 487 ASN B C 1
ATOM 7301 O O . ASN B 1 469 ? 14.556 130.302 121.724 1.00 9.30 487 ASN B O 1
ATOM 7306 N N . PHE B 1 470 ? 14.428 131.660 123.514 1.00 8.32 488 PHE B N 1
ATOM 7307 C CA . PHE B 1 470 ? 12.972 131.569 123.642 1.00 8.75 488 PHE B CA 1
ATOM 7308 C C . PHE B 1 470 ? 12.279 132.037 122.357 1.00 9.87 488 PHE B C 1
ATOM 7309 O O . PHE B 1 470 ? 12.794 132.895 121.633 1.00 10.82 488 PHE B O 1
ATOM 7317 N N . VAL B 1 471 ? 11.120 131.455 122.071 1.00 10.51 489 VAL B N 1
ATOM 7318 C CA . VAL B 1 471 ? 10.571 131.493 120.712 1.00 10.68 489 VAL B CA 1
ATOM 7319 C C . VAL B 1 471 ? 9.610 132.649 120.406 1.00 10.01 489 VAL B C 1
ATOM 7320 O O . VAL B 1 471 ? 9.037 133.281 121.297 1.00 10.13 489 VAL B O 1
ATOM 7324 N N . GLN B 1 472 ? 9.425 132.883 119.109 1.00 10.00 490 GLN B N 1
ATOM 7325 C CA . GLN B 1 472 ? 8.618 134.012 118.639 1.00 10.12 490 GLN B CA 1
ATOM 7326 C C . GLN B 1 472 ? 7.166 133.984 119.107 1.00 9.82 490 GLN B C 1
ATOM 7327 O O . GLN B 1 472 ? 6.613 135.019 119.483 1.00 11.14 490 GLN B O 1
ATOM 7333 N N . SER B 1 473 ? 6.531 132.817 119.071 1.00 10.58 491 SER B N 1
ATOM 7334 C CA . SER B 1 473 ? 5.128 132.750 119.472 1.00 10.38 491 SER B CA 1
ATOM 7335 C C . SER B 1 473 ? 4.962 133.143 120.933 1.00 11.71 491 SER B C 1
ATOM 7336 O O . SER B 1 473 ? 3.939 133.701 121.338 1.00 13.17 491 SER B O 1
ATOM 7339 N N . GLU B 1 474 ? 5.979 132.836 121.732 1.00 10.66 492 GLU B N 1
ATOM 7340 C CA . GLU B 1 474 ? 5.955 133.146 123.153 1.00 11.01 492 GLU B CA 1
ATOM 7341 C C . GLU B 1 474 ? 6.186 134.635 123.408 1.00 9.85 492 GLU B C 1
ATOM 7342 O O . GLU B 1 474 ? 5.505 135.240 124.229 1.00 10.90 492 GLU B O 1
ATOM 7348 N N . LYS B 1 475 ? 7.126 135.227 122.686 1.00 11.40 493 LYS B N 1
ATOM 7349 C CA . LYS B 1 475 ? 7.331 136.666 122.794 1.00 11.95 493 LYS B CA 1
ATOM 7350 C C . LYS B 1 475 ? 6.088 137.415 122.317 1.00 14.13 493 LYS B C 1
ATOM 7351 O O . LYS B 1 475 ? 5.761 138.482 122.839 1.00 15.10 493 LYS B O 1
ATOM 7357 N N . ALA B 1 476 ? 5.389 136.846 121.338 1.00 13.05 494 ALA B N 1
ATOM 7358 C CA . ALA B 1 476 ? 4.181 137.472 120.803 1.00 14.97 494 ALA B CA 1
ATOM 7359 C C . ALA B 1 476 ? 2.989 137.368 121.752 1.00 16.57 494 ALA B C 1
ATOM 7360 O O . ALA B 1 476 ? 2.337 138.373 122.052 1.00 20.65 494 ALA B O 1
ATOM 7362 N N . GLY B 1 477 ? 2.703 136.159 122.227 1.00 14.30 495 GLY B N 1
ATOM 7363 C CA . GLY B 1 477 ? 1.481 135.902 122.969 1.00 15.57 495 GLY B CA 1
ATOM 7364 C C . GLY B 1 477 ? 1.624 135.699 124.466 1.00 15.01 495 GLY B C 1
ATOM 7365 O O . GLY B 1 477 ? 0.628 135.635 125.185 1.00 18.95 495 GLY B O 1
ATOM 7366 N N . ASN B 1 478 ? 2.861 135.591 124.943 1.00 13.43 496 ASN B N 1
ATOM 7367 C CA . ASN B 1 478 ? 3.112 135.312 126.353 1.00 12.62 496 ASN B CA 1
ATOM 7368 C C . ASN B 1 478 ? 4.344 136.069 126.842 1.00 13.51 496 ASN B C 1
ATOM 7369 O O . ASN B 1 478 ? 5.223 135.489 127.480 1.00 12.39 496 ASN B O 1
ATOM 7374 N N . SER B 1 479 ? 4.423 137.364 126.548 1.00 13.33 497 SER B N 1
ATOM 7375 C CA . SER B 1 479 ? 5.606 138.136 126.911 1.00 12.93 497 SER B CA 1
ATOM 7376 C C . SER B 1 479 ? 5.883 138.105 128.418 1.00 12.96 497 SER B C 1
ATOM 7377 O O . SER B 1 479 ? 7.041 138.103 128.837 1.00 13.79 497 SER B O 1
ATOM 7380 N N . GLY B 1 480 ? 4.834 138.063 129.232 1.00 13.55 498 GLY B N 1
ATOM 7381 C CA . GLY B 1 480 ? 5.012 137.984 130.672 1.00 13.82 498 GLY B CA 1
ATOM 7382 C C . GLY B 1 480 ? 5.672 136.673 131.055 1.00 13.79 498 GLY B C 1
ATOM 7383 O O . GLY B 1 480 ? 6.528 136.628 131.952 1.00 15.28 498 GLY B O 1
ATOM 7384 N N . GLY B 1 481 ? 5.268 135.598 130.385 1.00 13.09 499 GLY B N 1
ATOM 7385 C CA . GLY B 1 481 ? 5.868 134.294 130.609 1.00 13.52 499 GLY B CA 1
ATOM 7386 C C . GLY B 1 481 ? 7.327 134.285 130.199 1.00 13.42 499 GLY B C 1
ATOM 7387 O O . GLY B 1 481 ? 8.174 133.764 130.931 1.00 10.82 499 GLY B O 1
ATOM 7388 N N . VAL B 1 482 ? 7.639 134.853 129.040 1.00 11.54 500 VAL B N 1
ATOM 7389 C CA . VAL B 1 482 ? 9.019 134.867 128.579 1.00 11.09 500 VAL B CA 1
ATOM 7390 C C . VAL B 1 482 ? 9.909 135.570 129.603 1.00 12.48 500 VAL B C 1
ATOM 7391 O O . VAL B 1 482 ? 11.029 135.122 129.869 1.00 11.57 500 VAL B O 1
ATOM 7395 N N . ALA B 1 483 ? 9.408 136.644 130.210 1.00 11.40 501 ALA B N 1
ATOM 7396 C CA . ALA B 1 483 ? 10.198 137.354 131.206 1.00 11.33 501 ALA B CA 1
ATOM 7397 C C . ALA B 1 483 ? 10.510 136.442 132.393 1.00 11.59 501 ALA B C 1
ATOM 7398 O O . ALA B 1 483 ? 11.624 136.491 132.931 1.00 12.18 501 ALA B O 1
ATOM 7400 N N . THR B 1 484 ? 9.565 135.591 132.796 1.00 10.67 502 THR B N 1
ATOM 7401 C CA . THR B 1 484 ? 9.865 134.628 133.862 1.00 10.65 502 THR B CA 1
ATOM 7402 C C . THR B 1 484 ? 10.909 133.598 133.405 1.00 11.34 502 THR B C 1
ATOM 7403 O O . THR B 1 484 ? 11.755 133.168 134.196 1.00 10.96 502 THR B O 1
ATOM 7407 N N . GLY B 1 485 ? 10.857 133.211 132.134 1.00 9.69 503 GLY B N 1
ATOM 7408 C CA . GLY B 1 485 ? 11.843 132.299 131.569 1.00 9.42 503 GLY B CA 1
ATOM 7409 C C . GLY B 1 485 ? 13.229 132.912 131.602 1.00 9.93 503 GLY B C 1
ATOM 7410 O O . GLY B 1 485 ? 14.194 132.254 131.994 1.00 9.23 503 GLY B O 1
ATOM 7411 N N . VAL B 1 486 ? 13.338 134.173 131.205 1.00 10.29 504 VAL B N 1
ATOM 7412 C CA . VAL B 1 486 ? 14.632 134.836 131.231 1.00 12.23 504 VAL B CA 1
ATOM 7413 C C . VAL B 1 486 ? 15.144 134.945 132.669 1.00 10.79 504 VAL B C 1
ATOM 7414 O O . VAL B 1 486 ? 16.325 134.701 132.935 1.00 12.06 504 VAL B O 1
ATOM 7418 N N . SER B 1 487 ? 14.260 135.268 133.608 1.00 9.70 505 SER B N 1
ATOM 7419 C CA . SER B 1 487 ? 14.652 135.295 135.011 1.00 10.57 505 SER B CA 1
ATOM 7420 C C . SER B 1 487 ? 15.226 133.941 135.426 1.00 12.46 505 SER B C 1
ATOM 7421 O O . SER B 1 487 ? 16.270 133.872 136.072 1.00 17.38 505 SER B O 1
ATOM 7424 N N . LYS B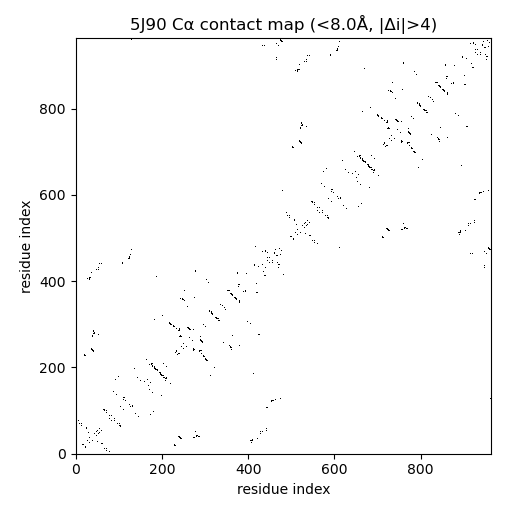 1 488 ? 14.560 132.857 135.038 1.00 9.05 506 LYS B N 1
ATOM 7425 C CA . LYS B 1 488 ? 14.980 131.529 135.478 1.00 9.96 506 LYS B CA 1
ATOM 7426 C C . LYS B 1 488 ? 16.151 130.967 134.668 1.00 7.95 506 LYS B C 1
ATOM 7427 O O . LYS B 1 488 ? 16.724 129.954 135.045 1.00 8.17 506 LYS B O 1
ATOM 7433 N N . LEU B 1 489 ? 16.512 131.653 133.587 1.00 8.61 507 LEU B N 1
ATOM 7434 C CA . LEU B 1 489 ? 17.687 131.331 132.783 1.00 8.15 507 LEU B CA 1
ATOM 7435 C C . LEU B 1 489 ? 18.978 131.891 133.383 1.00 8.92 507 LEU B C 1
ATOM 7436 O O . LEU B 1 489 ? 20.047 131.298 133.214 1.00 8.68 507 LEU B O 1
ATOM 7441 N N . GLY B 1 490 ? 18.885 133.045 134.048 1.00 8.70 508 GLY B N 1
ATOM 7442 C CA . GLY B 1 490 ? 20.013 133.634 134.768 1.00 9.54 508 GLY B CA 1
ATOM 7443 C C . GLY B 1 490 ? 21.015 134.422 133.947 1.00 9.34 508 GLY B C 1
ATOM 7444 O O . GLY B 1 490 ? 22.046 134.862 134.469 1.00 8.76 508 GLY B O 1
ATOM 7445 N N . GLY B 1 491 ? 20.731 134.619 132.660 1.00 9.10 509 GLY B N 1
ATOM 7446 C CA . GLY B 1 491 ? 21.648 135.342 131.803 1.00 9.57 509 GLY B CA 1
ATOM 7447 C C . GLY B 1 491 ? 21.009 135.634 130.464 1.00 8.91 509 GLY B C 1
ATOM 7448 O O . GLY B 1 491 ? 19.809 135.404 130.287 1.00 9.41 509 GLY B O 1
ATOM 7449 N N . PRO B 1 492 ? 21.804 136.140 129.515 1.00 8.99 510 PRO B N 1
ATOM 7450 C CA . PRO B 1 492 ? 21.268 136.533 128.208 1.00 9.42 510 PRO B CA 1
ATOM 7451 C C . PRO B 1 492 ? 20.560 135.380 127.494 1.00 9.03 510 PRO B C 1
ATOM 7452 O O . PRO B 1 492 ? 21.004 134.221 127.511 1.00 8.69 510 PRO B O 1
ATOM 7456 N N . ASP B 1 493 ? 19.439 135.714 126.867 1.00 9.00 511 ASP B N 1
ATOM 7457 C CA . ASP B 1 493 ? 18.637 134.731 126.141 1.00 8.57 511 ASP B CA 1
ATOM 7458 C C . ASP B 1 493 ? 19.197 134.514 124.739 1.00 8.55 511 ASP B C 1
ATOM 7459 O O . ASP B 1 493 ? 18.649 134.991 123.744 1.00 10.26 511 ASP B O 1
ATOM 7464 N N . ASN B 1 494 ? 20.312 133.793 124.672 1.00 8.38 512 ASN B N 1
ATOM 7465 C CA . ASN B 1 494 ? 20.940 133.441 123.403 1.00 8.56 512 ASN B CA 1
ATOM 7466 C C . ASN B 1 494 ? 21.505 132.028 123.502 1.00 9.68 512 ASN B C 1
ATOM 7467 O O . ASN B 1 494 ? 21.344 131.362 124.523 1.00 9.74 512 ASN B O 1
ATOM 7472 N N . GLY B 1 495 ? 22.168 131.564 122.456 1.00 8.59 513 GLY B N 1
ATOM 7473 C CA . GLY B 1 495 ? 22.589 130.175 122.398 1.00 9.93 513 GLY B CA 1
ATOM 7474 C C . GLY B 1 495 ? 23.872 129.844 123.133 1.00 10.21 513 GLY B C 1
ATOM 7475 O O . GLY B 1 495 ? 24.248 128.673 123.182 1.00 10.80 513 GLY B O 1
ATOM 7476 N N . GLY B 1 496 ? 24.544 130.840 123.708 1.00 9.84 514 GLY B N 1
ATOM 7477 C CA . GLY B 1 496 ? 25.776 130.604 124.448 1.00 10.57 514 GLY B CA 1
ATOM 7478 C C . GLY B 1 496 ? 25.587 130.386 125.940 1.00 9.06 514 GLY B C 1
ATOM 7479 O O . GLY B 1 496 ? 26.453 129.828 126.612 1.00 10.97 514 GLY B O 1
ATOM 7480 N N . THR B 1 497 ? 24.449 130.829 126.461 1.00 9.28 515 THR B N 1
ATOM 7481 C CA . THR B 1 497 ? 24.132 130.702 127.874 1.00 8.72 515 THR B CA 1
ATOM 7482 C C . THR B 1 497 ? 23.795 129.250 128.196 1.00 8.37 515 THR B C 1
ATOM 7483 O O . THR B 1 497 ? 22.993 128.620 127.506 1.00 9.24 515 THR B O 1
ATOM 7487 N N . ARG B 1 498 ? 24.430 128.711 129.234 1.00 7.75 516 ARG B N 1
ATOM 7488 C CA . ARG B 1 498 ? 24.261 127.307 129.587 1.00 7.97 516 ARG B CA 1
ATOM 7489 C C . ARG B 1 498 ? 22.995 127.060 130.395 1.00 7.34 516 ARG B C 1
ATOM 7490 O O . ARG B 1 498 ? 22.690 127.809 131.328 1.00 8.28 516 ARG B O 1
ATOM 7498 N N . VAL B 1 499 ? 22.256 126.009 130.036 1.00 6.90 517 VAL B N 1
ATOM 7499 C CA . VAL B 1 499 ? 21.133 125.578 130.867 1.00 7.26 517 VAL B CA 1
ATOM 7500 C C . VAL B 1 499 ? 21.659 124.991 132.177 1.00 7.02 517 VAL B C 1
ATOM 7501 O O . VAL B 1 499 ? 22.846 124.659 132.282 1.00 6.82 517 VAL B O 1
ATOM 7505 N N . TRP B 1 500 ? 20.767 124.867 133.158 1.00 6.93 518 TRP B N 1
ATOM 7506 C CA . TRP B 1 500 ? 21.110 124.424 134.503 1.00 6.79 518 TRP B CA 1
ATOM 7507 C C . TRP B 1 500 ? 21.995 123.167 134.568 1.00 6.62 518 TRP B C 1
ATOM 7508 O O . TRP B 1 500 ? 23.001 123.159 135.283 1.00 7.92 518 TRP B O 1
ATOM 7519 N N . TRP B 1 501 ? 21.657 122.101 133.848 1.00 6.49 519 TRP B N 1
ATOM 7520 C CA . TRP B 1 501 ? 22.477 120.883 133.956 1.00 6.38 519 TRP B CA 1
ATOM 7521 C C . TRP B 1 501 ? 23.811 120.989 133.221 1.00 7.05 519 TRP B C 1
ATOM 7522 O O . TRP B 1 501 ? 24.729 120.212 133.479 1.00 7.66 519 TRP B O 1
ATOM 7533 N N . ASP B 1 502 ? 23.924 121.954 132.314 1.00 6.62 520 ASP B N 1
ATOM 7534 C CA . ASP B 1 502 ? 25.111 122.119 131.477 1.00 6.61 520 ASP B CA 1
ATOM 7535 C C . ASP B 1 502 ? 26.143 123.048 132.139 1.00 7.54 520 ASP B C 1
ATOM 7536 O O . ASP B 1 502 ? 26.699 123.958 131.521 1.00 7.88 520 ASP B O 1
ATOM 7541 N N . VAL B 1 503 ? 26.394 122.811 133.415 1.00 8.62 521 VAL B N 1
ATOM 7542 C CA A VAL B 1 503 ? 27.294 123.669 134.159 0.72 8.67 521 VAL B CA 1
ATOM 7543 C CA B VAL B 1 503 ? 27.326 123.611 134.202 0.28 8.70 521 VAL B CA 1
ATOM 7544 C C . VAL B 1 503 ? 28.726 123.552 133.620 1.00 8.29 521 VAL B C 1
ATOM 7545 O O . VAL B 1 503 ? 29.169 122.490 133.166 1.00 9.15 521 VAL B O 1
ATOM 7552 N N . ASN B 1 504 ? 29.435 124.678 133.646 1.00 8.28 522 ASN B N 1
ATOM 7553 C CA . ASN B 1 504 ? 30.840 124.679 133.271 1.00 8.07 522 ASN B CA 1
ATOM 7554 C C . ASN B 1 504 ? 31.670 124.051 134.387 1.00 10.54 522 ASN B C 1
ATOM 7555 O O . ASN B 1 504 ? 32.148 124.728 135.302 1.00 11.46 522 ASN B O 1
ATOM 7560 N N . ALA B 1 505 ? 31.832 122.739 134.303 1.00 9.54 523 ALA B N 1
ATOM 7561 C CA . ALA B 1 505 ? 32.457 121.931 135.344 1.00 8.80 523 ALA B CA 1
ATOM 7562 C C . ALA B 1 505 ? 33.047 120.701 134.675 1.00 8.97 523 ALA B C 1
ATOM 7563 O O . ALA B 1 505 ? 32.623 120.316 133.581 1.00 9.73 523 ALA B O 1
ATOM 7565 N N . PRO B 1 506 ? 34.007 120.046 135.336 1.00 9.31 524 PRO B N 1
ATOM 7566 C CA . PRO B 1 506 ? 34.606 118.855 134.727 1.00 10.92 524 PRO B CA 1
ATOM 7567 C C . PRO B 1 506 ? 33.688 117.630 134.836 1.00 9.21 524 PRO B C 1
ATOM 7568 O O . PRO B 1 506 ? 32.713 117.643 135.580 1.00 9.97 524 PRO B O 1
ATOM 7572 N N . ASN B 1 507 ? 33.997 116.586 134.078 1.00 9.55 525 ASN B N 1
ATOM 7573 C CA . ASN B 1 507 ? 33.168 115.385 134.081 1.00 8.86 525 ASN B CA 1
ATOM 7574 C C . ASN B 1 507 ? 33.216 114.579 135.374 1.00 10.03 525 ASN B C 1
ATOM 7575 O O . ASN B 1 507 ? 32.273 113.850 135.673 1.00 11.05 525 ASN B O 1
ATOM 7580 N N . PHE B 1 508 ? 34.306 114.713 136.128 1.00 11.06 526 PHE B N 1
ATOM 7581 C CA . PHE B 1 508 ? 34.483 113.970 137.375 1.00 12.49 526 PHE B CA 1
ATOM 7582 C C . PHE B 1 508 ? 34.887 114.907 138.492 1.00 17.04 526 PHE B C 1
ATOM 7583 O O . PHE B 1 508 ? 35.446 115.986 138.255 1.00 16.50 526 PHE B O 1
#

Organism: Flavobacterium johnsoniae (strain ATCC 17061 / DSM 2064 / JCM 8514 / BCRC 14874 / CCUG 350202 / NBRC 14942 / NCIMB 11054 / UW101) (NCBI:txid376686)

Nearest PDB structures (foldseek):
  5j90-assembly1_B  TM=1.002E+00  e=1.880E-85  Flavobacterium johnsoniae UW101
  8j0p-assembly1_A  TM=9.797E-01  e=2.954E-52  Aquimarina
  4f7a-assembly1_A  TM=9.398E-01  e=1.847E-39  Phocaeicola vulgatus ATCC 8482
  3cgh-assembly1_A  TM=9.104E-01  e=6.752E-36  Bacteroides thetaiotaomicron VPI-5482
  4mru-assembly1_A  TM=9.135E-01  e=8.646E-34  Bacteroides thetaiotaomicron VPI-5482

Foldseek 3Di:
DVQLVLLVLLLCVLQPQPDLVLSCLQPVLALLPLLQFKAFLACPPQVQDRLQANDDQVRHQSNVVSLCVRLVVSLVVNCVVDPVNPVLSNLLSLLSNLSSCVLVCQFAAWAQDPQPPPPDLARATDGNVVVLVVSLVSLVSSLVVLVVCVVVVNDFPCQVSDQWLCSRPSLLSNQDSLLSQLLSLLLQCFQCVPSSQVSNQVSQPPPSHHFQAQSSFTKGQAPDGFRSLCCCFPPVLGMFGAQLCCQFCVLLVPPLPPQQKPQFPVHPPHAAHYYTQDRHPRSVLPSRHITGGNVRRHSMGTSGGSLLSLLSLLLCQLVVHDRPDHNLVSLLSSQVNLCVVSVHDDSVVSQQDFPGATQWHASPVCRVRTGGDDQGGGQYDDPPDDSLNSNQNSLASSSVSRPSNSSSSSSVCLQAVPDPDDFRPRHPNVPLADSSRGFQHAFDHDVCCVSNVSNSVSSCVSQVDDRGRHRHHSSSDPDHSD/DVQLVLQVLLLCVLQPQPDLVLSCLQPVLALLPLLQFKAFLACPPQVQDRLQANDDQVRHQSNVVSLCVRLVVSLVVNCVVDPVNPVLSNLLSLLSNLLSCVLVCQFAAWAQDPQPPPPDLFRATDGNVVVLVVSLVSLVSSLVVLVVCVVVVHDFPCQVSDQWLCSRPSLLSNQSSLLSQLLSLLLQCFQCVPSSQVSNQCSQPPPSHHFQAQSSFTKGQDPDGFQSLCCCFPPVLGMFGAQLCCQFCVLLVPPLCPAQKPQFPVHPPHAAHYYTQDRHPRSVLPSRHITGHNVRGHSMGTSGGSLLSLLSLLLCQLVVHDSPDHNLVSLLSSQVNLCVVSVHDDSVVSQQDFPGATQWHASPVCRVRTGGDDQGGGQYDDPPDDSLNSNQNSLASVSVSRPSNSSSSSSVCLQNVPDPHDFHPRHPNVPLADRSRGFQHAFDHDVCVVRNVSNSVSSVVSQPDDRGRHRHHSSSDPDHPD

Sequence (964 aa):
NHIKGGFAPMFNNIQVLTPEWVYQLQQGLNSDIWSGYMATPTGFEESGVNNTTYALLDNWNGFIWDYGYKNVMFNAYDIANKSKGKYDQFYALSLILKVEGMHRMTDTFGPIIYSKFGSNDATIAYDSQEEVYTQMFAELDTAVAELTKRIDAGEASTFESTDMMTGYKGKYESWVRFANTLRLRLAMRIVKVKPALAKTEAEKAVAQKFGVMLVNDDSFKIVSPVVYTNPIATISSSWLDIRMSADMESIMKGYQDPRIASYFDTSKQFPNEYKGVRTGIAISGKSDHQDFSGIGAVVRSKEIYLMNAAEAYFLRAEGALRGWNMGGTAQELYEAGIKASFDQQRGVSGAAGYIADNTKTTAAAYVDPNFPENNSDPVNNVTVAWDAAATNEVKLQKIITQKWIAGFPEGQEAWSDYRRTGYPKLFPVLKNYSGGAITTEFGVRRINFVQSEKAGNSGGVATGVSSKKLGGPDNGGTRVWWDVNAPNFNHIKGGFAPMFNNIQVLTPEWVYQLQQGLNSDIWSGYMATPTGFESGVNNTTYALLDNNWNGFIWDYGYKNVMFNAYDIANKSKGKYDQFYALSLILKVEGMHRMTDTFGPIIYSKFGSNDATIAYDSQEEVYTQQMFAELDTAVAELTKRIDAGEASTFESTDMMTGYKGKYESWVRFANTLRLRLAMRIVKVKPALAKTEAEKAVAQKFGVMLVNDDSFKIVSPVYTNPIATISSSSWLDIRMSADMESIMKGYQDPRIASYFDTSKQFPNEYKGVRTGIAISGKSDHQDFSGIGAVVRSKEIYLMNAAEAYFLRAEGALRGWNMGGTAQELYEAGIKASFDQRGVSGAAGYIADNTKTAAAYVDPNFPENNSDPVNNVTVAWDAAATNEVKLQKIITQKWIAGFPEGQEAWSDYRRTGYPKLFPVLKNYSGGAITTEFGVRRINFVQSEKAGNSGGVATGVSKLGGPDNGGTRVWWDVVNAPNF

InterPro domains:
  IPR011990 Tetratricopeptide-like helical domain superfamily [SSF48452] (21-522)
  IPR024302 SusD-like [PF12741] (27-520)

Secondary structure (DSSP, 8-state):
-TTGGGHHHHHTBTTB-SSHHHHIIIIITTHHHHTSSEE----GGGG-SGGGT---HHHHHHHHHHIIIIIIHHHHHHHHHHTTT-HHHHHHHHHHHHHHHHHHHHHHSSB--TTTT--SSS-PPBPHHHHHHHHHHHHHHHHHHHHHHHHTTPPPS-TTT--BSSTT-HHHHHHHHHHHHHHHHHHTTTT-HHHHHHHHHHHHHSTT-S--SGGG-EEEE-SS---THHIIIIIT---EEBHHHIIIIIHTT-TTHHHHBPPPSSSTT----B-SS---S-GGGTTTSPPB-GGGSSSEEEEE-HHHHHHHHHHHHHTT---SS-HHHHHHHHHHHHHHHHT---HHHHHH--S--PPPB--TT-GGG-B-------SS--TTS-HHHHHHHHHHHHHHHHTT-HHHHHHHHHHH--S--PPPS---STTSS-TTT-----PPPHHHHHH-HHHHHHHHHHHTS-SSTTSPPTTS-S----/-TTGGGHHHHHTBTTB-SSHHHHIIIIITTHHHHTSSEE----GGGG-SGGGT---HHHHHHHHHHIIIIIIHHHHHHHHHHTTTSHHHHHHHHHHHHHHHHHHHHHHSSB--TTTT--SSS-PPBPHHHHHHHHHHHHHHHHHHHHHHHHTTPPPS-TTT--BSSTT-HHHHHHHHHHHHHHHHHHTTTT-HHHHHHHHHHHHHSTT-S--SGGG-EEEE-SSPPPTHHIIIIIT---EEBHHHIIIIIHTT-TTHHHHBPPPSSSTT----B-SS---S-GGGTTTSPPB-GGGSSSEEEEE-HHHHHHHHHHHHHTT---SS-HHHHHHHHHHHHHHHHT---HHHHHH-SS--PPPB--TT-GGG-B-------SS--TTS-HHHHHHHHHHHHHHHHTT-HHHHHHHHHHH--S--PPPS---STTSS-TTT-----PPPHHHHHH-HHHHHHHHHHH-S-SSTTSPPTTS-S----

CATH classification: 1.25.40.390